Protein AF-A0A961FV56-F1 (afdb_monomer_lite)

Secondary structure (DSSP, 8-state):
--TTHHHHHHHHHHHHHHHHHHHHHHHHHHHTTTS-HHHHHHHHHHHHHHHHHHHHHHHHSPPP--S-SSS-PPP-----------------------------PPPPP------HHHHHHHHHHHHHHHHHHHHHHHHHHHHHHHHTPEEP-THHHHHHHHH---TTGGGEEEEE-TT-SS-EEE-SSSEEEEE-GGGGGS-HHHHHHHHHHHHHHHHHTHHHHHHHHHHHHHHTTT-HHHHHHHHHHHHHHHHHHHHHHHHTT--HHHHHHHHHHHHHH------TT-TTEE---S-HHHHHHHHHS----S--SSHHHHHHHHHHHHHHHHHHHHHHTT-SSSS--S---S------HHHHHHHHHHHHHHH-EEEEEEEEEEEHHHHHHHHHHHHHHH--S---TTS-S-EEEE-TTS-TT-EEEEEEEEEEHHHHHHHHHHTTTEEEEE-SSEEEEEETTSPP-PEEEEEEE--TTGGGTT-TT--SHHHHHHHTT----TT-EEEEETTTTEEEEEEEHHHHHHHHHHHHHHHTTTT---HHHHHHHHHHHH-EEEEEEEEEEEHHHHHHHHHHHHHHH--S---TTT-S--EEE-SSSGGG-EEEEEEEEEEHHHHHHHHHHHTT-EEEEETTEEEEE--SSS---THHHHHHHHHHHHHHHHHHH-EEEEEEEEEEEHHHHHHHHHHHHHHH--S---GGG-S--EEE--------------------------------EEEEEEEEEEHHHHHHHHHHHHTEEEEE-SS-EEEEE--

Structure (mmCIF, N/CA/C/O backbone):
data_AF-A0A961FV56-F1
#
_entry.id   AF-A0A961FV56-F1
#
loop_
_atom_site.group_PDB
_atom_site.id
_atom_site.type_symbol
_atom_site.label_atom_id
_atom_site.label_alt_id
_atom_site.label_comp_id
_atom_site.label_asym_id
_atom_site.label_entity_id
_atom_site.label_seq_id
_atom_site.pdbx_PDB_ins_code
_atom_site.Cartn_x
_atom_site.Cartn_y
_atom_site.Cartn_z
_atom_site.occupancy
_atom_site.B_iso_or_equiv
_atom_site.auth_seq_id
_atom_site.auth_comp_id
_atom_site.auth_asym_id
_atom_site.auth_atom_id
_atom_site.pdbx_PDB_model_num
ATOM 1 N N . MET A 1 1 ? 12.766 -39.810 -19.201 1.00 30.86 1 MET A N 1
ATOM 2 C CA . MET A 1 1 ? 11.902 -39.122 -18.216 1.00 30.86 1 MET A CA 1
ATOM 3 C C . MET A 1 1 ? 12.855 -38.419 -17.270 1.00 30.86 1 MET A C 1
ATOM 5 O O . MET A 1 1 ? 13.564 -39.100 -16.554 1.00 30.86 1 MET A O 1
ATOM 9 N N . ASN A 1 2 ? 13.012 -37.101 -17.418 1.00 35.38 2 ASN A N 1
ATOM 10 C CA . ASN A 1 2 ? 14.122 -36.357 -16.816 1.00 35.38 2 ASN A CA 1
ATOM 11 C C . ASN A 1 2 ? 13.805 -35.970 -15.364 1.00 35.38 2 ASN A C 1
ATOM 13 O O . ASN A 1 2 ? 12.921 -35.142 -15.124 1.00 35.38 2 ASN A O 1
ATOM 17 N N . ASP A 1 3 ? 14.589 -36.505 -14.427 1.00 41.28 3 ASP A N 1
ATOM 18 C CA . ASP A 1 3 ? 14.517 -36.276 -12.972 1.00 41.28 3 ASP A CA 1
ATOM 19 C C . ASP A 1 3 ? 14.837 -34.830 -12.523 1.00 41.28 3 ASP A C 1
ATOM 21 O O . ASP A 1 3 ? 14.769 -34.505 -11.339 1.00 41.28 3 ASP A O 1
ATOM 25 N N . PHE A 1 4 ? 15.121 -33.921 -13.462 1.00 50.09 4 PHE A N 1
ATOM 26 C CA . PHE A 1 4 ? 15.455 -32.511 -13.203 1.00 50.09 4 PHE A CA 1
ATOM 27 C C . PHE A 1 4 ? 14.271 -31.534 -13.321 1.00 50.09 4 PHE A C 1
ATOM 29 O O . PHE A 1 4 ? 14.447 -30.325 -13.199 1.00 50.09 4 PHE A O 1
ATOM 36 N N . THR A 1 5 ? 13.051 -32.018 -13.567 1.00 63.12 5 THR A N 1
ATOM 37 C CA . THR A 1 5 ? 11.922 -31.141 -13.927 1.00 63.12 5 THR A CA 1
ATOM 38 C C . THR A 1 5 ? 11.196 -30.518 -12.731 1.00 63.12 5 THR A C 1
ATOM 40 O O . THR A 1 5 ? 10.883 -29.333 -12.773 1.00 63.12 5 THR A O 1
ATOM 43 N N . ILE A 1 6 ? 10.936 -31.259 -11.651 1.00 66.06 6 ILE A N 1
ATOM 44 C CA . ILE A 1 6 ? 10.039 -30.796 -10.571 1.00 66.06 6 ILE A CA 1
ATOM 45 C C . ILE A 1 6 ? 10.571 -29.566 -9.816 1.00 66.06 6 ILE A C 1
ATOM 47 O O . ILE A 1 6 ? 9.814 -28.605 -9.653 1.00 66.06 6 ILE A O 1
ATOM 51 N N . PRO A 1 7 ? 11.838 -29.521 -9.366 1.00 66.31 7 PRO A N 1
ATOM 52 C CA . PRO A 1 7 ? 12.260 -28.405 -8.530 1.00 66.31 7 PRO A CA 1
ATOM 53 C C . PRO A 1 7 ? 12.545 -27.127 -9.329 1.00 66.31 7 PRO A C 1
ATOM 55 O O . PRO A 1 7 ? 12.360 -26.032 -8.805 1.00 66.31 7 PRO A O 1
ATOM 58 N N . VAL A 1 8 ? 12.917 -27.247 -10.609 1.00 67.25 8 VAL A N 1
ATOM 59 C CA . VAL A 1 8 ? 13.046 -26.098 -11.523 1.00 67.25 8 VAL A CA 1
ATOM 60 C C . VAL A 1 8 ? 11.678 -25.455 -11.768 1.00 67.25 8 VAL A C 1
ATOM 62 O O . VAL A 1 8 ? 11.546 -24.238 -11.673 1.00 67.25 8 VAL A O 1
ATOM 65 N N . ILE A 1 9 ? 10.631 -26.266 -11.968 1.00 65.88 9 ILE A N 1
ATOM 66 C CA . ILE A 1 9 ? 9.246 -25.772 -12.064 1.00 65.88 9 ILE A CA 1
ATOM 67 C C . ILE A 1 9 ? 8.835 -25.051 -10.778 1.00 65.88 9 ILE A C 1
ATOM 69 O O . ILE A 1 9 ? 8.190 -24.008 -10.846 1.00 65.88 9 ILE A O 1
ATOM 73 N N . LEU A 1 10 ? 9.203 -25.584 -9.606 1.00 67.12 10 LEU A N 1
ATOM 74 C CA . LEU A 1 10 ? 8.885 -24.940 -8.332 1.00 67.12 10 LEU A CA 1
ATOM 75 C C . LEU A 1 10 ? 9.609 -23.593 -8.186 1.00 67.12 10 LEU A C 1
ATOM 77 O O . LEU A 1 10 ? 8.993 -22.625 -7.748 1.00 67.12 10 LEU A O 1
ATOM 81 N N . ALA A 1 11 ? 10.885 -23.512 -8.564 1.00 66.69 11 ALA A N 1
ATOM 82 C CA . ALA A 1 11 ? 11.647 -22.267 -8.515 1.00 66.69 11 ALA A CA 1
ATOM 83 C C . ALA A 1 11 ? 11.041 -21.200 -9.440 1.00 66.69 11 ALA A C 1
ATOM 85 O O . ALA A 1 11 ? 10.785 -20.078 -9.002 1.00 66.69 11 ALA A O 1
ATOM 86 N N . GLU A 1 12 ? 10.718 -21.564 -10.683 1.00 66.25 12 GLU A N 1
ATOM 87 C CA . GLU A 1 12 ? 10.004 -20.672 -11.598 1.00 66.25 12 GLU A CA 1
ATOM 88 C C . GLU A 1 12 ? 8.644 -20.247 -11.043 1.00 66.25 12 GLU A C 1
ATOM 90 O O . GLU A 1 12 ? 8.280 -19.075 -11.137 1.00 66.25 12 GLU A O 1
ATOM 95 N N . PHE A 1 13 ? 7.894 -21.179 -10.450 1.00 68.94 13 PHE A N 1
ATOM 96 C CA . PHE A 1 13 ? 6.605 -20.890 -9.834 1.00 68.94 13 PHE A CA 1
ATOM 97 C C . PHE A 1 13 ? 6.740 -19.871 -8.700 1.00 68.94 13 PHE A C 1
ATOM 99 O O . PHE A 1 13 ? 5.972 -18.916 -8.669 1.00 68.94 13 PHE A O 1
ATOM 106 N N . LEU A 1 14 ? 7.716 -20.039 -7.804 1.00 69.75 14 LEU A N 1
ATOM 107 C CA . LEU A 1 14 ? 7.937 -19.137 -6.670 1.00 69.75 14 LEU A CA 1
ATOM 108 C C . LEU A 1 14 ? 8.349 -17.729 -7.116 1.00 69.75 14 LEU A C 1
ATOM 110 O O . LEU A 1 14 ? 7.901 -16.747 -6.528 1.00 69.75 14 LEU A O 1
ATOM 114 N N . VAL A 1 15 ? 9.164 -17.614 -8.169 1.00 68.88 15 VAL A N 1
ATOM 115 C CA . VAL A 1 15 ? 9.555 -16.310 -8.728 1.00 68.88 15 VAL A CA 1
ATOM 116 C C . VAL A 1 15 ? 8.365 -15.641 -9.418 1.00 68.88 15 VAL A C 1
ATOM 118 O O . VAL A 1 15 ? 8.056 -14.484 -9.131 1.00 68.88 15 VAL A O 1
ATOM 121 N N . LYS A 1 16 ? 7.647 -16.374 -10.280 1.00 65.19 16 LYS A N 1
ATOM 122 C CA . LYS A 1 16 ? 6.474 -15.863 -11.009 1.00 65.19 16 LYS A CA 1
ATOM 123 C C . LYS A 1 16 ? 5.352 -15.464 -10.045 1.00 65.19 16 LYS A C 1
ATOM 125 O O . LYS A 1 16 ? 4.802 -14.370 -10.167 1.00 65.19 16 LYS A O 1
ATOM 130 N N . SER A 1 17 ? 5.047 -16.298 -9.048 1.00 68.25 17 SER A N 1
ATOM 131 C CA . SER A 1 17 ? 4.064 -15.970 -8.010 1.00 68.25 17 SER A CA 1
ATOM 132 C C . SER A 1 17 ? 4.529 -14.791 -7.153 1.00 68.25 17 SER A C 1
ATOM 134 O O . SER A 1 17 ? 3.715 -13.938 -6.814 1.00 68.25 17 SER A O 1
ATOM 136 N N . GLY A 1 18 ? 5.833 -14.680 -6.878 1.00 70.06 18 GLY A N 1
ATOM 137 C CA . GLY A 1 18 ? 6.448 -13.541 -6.201 1.00 70.06 18 GLY A CA 1
ATOM 138 C C . GLY A 1 18 ? 6.178 -12.205 -6.892 1.00 70.06 18 GLY A C 1
ATOM 139 O O . GLY A 1 18 ? 5.664 -11.284 -6.258 1.00 70.06 18 GLY A O 1
ATOM 140 N N . VAL A 1 19 ? 6.463 -12.121 -8.194 1.00 67.25 19 VAL A N 1
ATOM 141 C CA . VAL A 1 19 ? 6.270 -10.902 -9.001 1.00 67.25 19 VAL A CA 1
ATOM 142 C C . VAL A 1 19 ? 4.790 -10.537 -9.117 1.00 67.25 19 VAL A C 1
ATOM 144 O O . VAL A 1 19 ? 4.419 -9.386 -8.887 1.00 67.25 19 VAL A O 1
ATOM 147 N N . VAL A 1 20 ? 3.923 -11.514 -9.404 1.00 68.25 20 VAL A N 1
ATOM 148 C CA . VAL A 1 20 ? 2.470 -11.286 -9.500 1.00 68.25 20 VAL A CA 1
ATOM 149 C C . VAL A 1 20 ? 1.904 -10.795 -8.168 1.00 68.25 20 VAL A C 1
ATOM 151 O O . VAL A 1 20 ? 1.103 -9.859 -8.144 1.00 68.25 20 VAL A O 1
ATOM 154 N N . LEU A 1 21 ? 2.343 -11.379 -7.050 1.00 69.81 21 LEU A N 1
ATOM 155 C CA . LEU A 1 21 ? 1.924 -10.946 -5.721 1.00 69.81 21 LEU A CA 1
ATOM 156 C C . LEU A 1 21 ? 2.449 -9.549 -5.378 1.00 69.81 21 LEU A C 1
ATOM 158 O O . LEU A 1 21 ? 1.699 -8.782 -4.786 1.00 69.81 21 LEU A O 1
ATOM 162 N N . ALA A 1 22 ? 3.671 -9.187 -5.777 1.00 69.88 22 ALA A N 1
ATOM 163 C CA . ALA A 1 22 ? 4.229 -7.854 -5.537 1.00 69.88 22 ALA A CA 1
ATOM 164 C C . ALA A 1 22 ? 3.473 -6.757 -6.310 1.00 69.88 22 ALA A C 1
ATOM 166 O O . ALA A 1 22 ? 3.081 -5.746 -5.726 1.00 69.88 22 ALA A O 1
ATOM 167 N N . ILE A 1 23 ? 3.196 -6.979 -7.602 1.00 67.50 23 ILE A N 1
ATOM 168 C CA . ILE A 1 23 ? 2.424 -6.040 -8.434 1.00 67.50 23 ILE A CA 1
ATOM 169 C C . ILE A 1 23 ? 0.983 -5.940 -7.920 1.00 67.50 23 ILE A C 1
ATOM 171 O O . ILE A 1 23 ? 0.469 -4.840 -7.708 1.00 67.50 23 ILE A O 1
ATOM 175 N N . GLY A 1 24 ? 0.345 -7.086 -7.655 1.00 69.12 24 GLY A N 1
ATOM 176 C CA . GLY A 1 24 ? -1.002 -7.131 -7.091 1.00 69.12 24 GLY A CA 1
ATOM 177 C C . GLY A 1 24 ? -1.088 -6.399 -5.751 1.00 69.12 24 GLY A C 1
ATOM 178 O O . GLY A 1 24 ? -2.021 -5.627 -5.530 1.00 69.12 24 GLY A O 1
ATOM 179 N N . PHE A 1 25 ? -0.085 -6.575 -4.887 1.00 71.06 25 PHE A N 1
ATOM 180 C CA . PHE A 1 25 ? 0.014 -5.891 -3.601 1.00 71.06 25 PHE A CA 1
ATOM 181 C C . PHE A 1 25 ? 0.125 -4.370 -3.760 1.00 71.06 25 PHE A C 1
ATOM 183 O O . PHE A 1 25 ? -0.591 -3.645 -3.073 1.00 71.06 25 PHE A O 1
ATOM 190 N N . GLY A 1 26 ? 0.949 -3.875 -4.690 1.00 69.75 26 GLY A N 1
ATOM 191 C CA . GLY A 1 26 ? 1.075 -2.437 -4.963 1.00 69.75 26 GLY A CA 1
ATOM 192 C C . GLY A 1 26 ? -0.243 -1.794 -5.410 1.00 69.75 26 GLY A C 1
ATOM 193 O O . GLY A 1 26 ? -0.636 -0.747 -4.893 1.00 69.75 26 GLY A O 1
ATOM 194 N N . VAL A 1 27 ? -0.980 -2.460 -6.304 1.00 72.00 27 VAL A N 1
ATOM 195 C CA . VAL A 1 27 ? -2.301 -1.995 -6.763 1.00 72.00 27 VAL A CA 1
ATOM 196 C C . VAL A 1 27 ? -3.320 -2.005 -5.617 1.00 72.00 27 VAL A C 1
ATOM 198 O O . VAL A 1 27 ? -4.060 -1.040 -5.428 1.00 72.00 27 VAL A O 1
ATOM 201 N N . LEU A 1 28 ? -3.331 -3.058 -4.796 1.00 71.75 28 LEU A N 1
ATOM 202 C CA . LEU A 1 28 ? -4.207 -3.151 -3.623 1.00 71.75 28 LEU A CA 1
ATOM 203 C C . LEU A 1 28 ? -3.893 -2.089 -2.571 1.00 71.75 28 LEU A C 1
ATOM 205 O O . LEU A 1 28 ? -4.822 -1.532 -1.996 1.00 71.75 28 LEU A O 1
ATOM 209 N N . ALA A 1 29 ? -2.616 -1.776 -2.351 1.00 71.25 29 ALA A N 1
ATOM 210 C CA . ALA A 1 29 ? -2.176 -0.717 -1.446 1.00 71.25 29 ALA A CA 1
ATOM 211 C C . ALA A 1 29 ? -2.654 0.671 -1.888 1.00 71.25 29 ALA A C 1
ATOM 213 O O . ALA A 1 29 ? -2.981 1.517 -1.057 1.00 71.25 29 ALA A O 1
ATOM 214 N N . ALA A 1 30 ? -2.698 0.918 -3.198 1.00 71.88 30 ALA A N 1
ATOM 215 C CA . ALA A 1 30 ? -3.203 2.172 -3.740 1.00 71.88 30 ALA A CA 1
ATOM 216 C C . ALA A 1 30 ? -4.728 2.276 -3.582 1.00 71.88 30 ALA A C 1
ATOM 218 O O . ALA A 1 30 ? -5.246 3.315 -3.169 1.00 71.88 30 ALA A O 1
ATOM 219 N N . ILE A 1 31 ? -5.447 1.187 -3.869 1.00 70.50 31 ILE A N 1
ATOM 220 C CA . ILE A 1 31 ? -6.914 1.163 -3.875 1.00 70.50 31 ILE A CA 1
ATOM 221 C C . ILE A 1 31 ? -7.501 1.033 -2.453 1.00 70.50 31 ILE A C 1
ATOM 223 O O . ILE A 1 31 ? -8.614 1.508 -2.204 1.00 70.50 31 ILE A O 1
ATOM 227 N N . SER A 1 32 ? -6.772 0.455 -1.490 1.00 72.38 32 SER A N 1
ATOM 228 C CA . SER A 1 32 ? -7.219 0.308 -0.092 1.00 72.38 32 SER A CA 1
ATOM 229 C C . SER A 1 32 ? -7.509 1.644 0.595 1.00 72.38 32 SER A C 1
ATOM 231 O O . SER A 1 32 ? -8.364 1.702 1.476 1.00 72.38 32 SER A O 1
ATOM 233 N N . ARG A 1 33 ? -6.875 2.734 0.140 1.00 71.31 33 ARG A N 1
ATOM 234 C CA . ARG A 1 33 ? -7.143 4.099 0.622 1.00 71.31 33 ARG A CA 1
ATOM 235 C C . ARG A 1 33 ? -8.520 4.632 0.224 1.00 71.31 33 ARG A C 1
ATOM 237 O O . ARG A 1 33 ? -9.004 5.574 0.839 1.00 71.31 33 ARG A O 1
ATOM 244 N N . VAL A 1 34 ? -9.137 4.054 -0.805 1.00 70.44 34 VAL A N 1
ATOM 245 C CA . VAL A 1 34 ? -10.379 4.564 -1.407 1.00 70.44 34 VAL A CA 1
ATOM 246 C C . VAL A 1 34 ? -11.564 3.638 -1.134 1.00 70.44 34 VAL A C 1
ATOM 248 O O . VAL A 1 34 ? -12.694 4.107 -0.995 1.00 70.44 34 VAL A O 1
ATOM 251 N N . LEU A 1 35 ? -11.336 2.322 -1.048 1.00 74.19 35 LEU A N 1
ATOM 252 C CA . LEU A 1 35 ? -12.422 1.348 -0.923 1.00 74.19 35 LEU A CA 1
ATOM 253 C C . LEU A 1 35 ? -12.824 1.043 0.534 1.00 74.19 35 LEU A C 1
ATOM 255 O O . LEU A 1 35 ? -11.970 0.964 1.424 1.00 74.19 35 LEU A O 1
ATOM 259 N N . PRO A 1 36 ? -14.125 0.792 0.788 1.00 78.88 36 PRO A N 1
ATOM 260 C CA . PRO A 1 36 ? -14.608 0.339 2.091 1.00 78.88 36 PRO A CA 1
ATOM 261 C C . PRO A 1 36 ? -13.903 -0.936 2.570 1.00 78.88 36 PRO A C 1
ATOM 263 O O . PRO A 1 36 ? -13.562 -1.810 1.765 1.00 78.88 36 PRO A O 1
ATOM 266 N N . ALA A 1 37 ? -13.736 -1.071 3.889 1.00 79.62 37 ALA A N 1
ATOM 267 C CA . ALA A 1 37 ? -13.071 -2.221 4.503 1.00 79.62 37 ALA A CA 1
ATOM 268 C C . ALA A 1 37 ? -13.748 -3.552 4.128 1.00 79.62 37 ALA A C 1
ATOM 270 O O . ALA A 1 37 ? -13.067 -4.528 3.823 1.00 79.62 37 ALA A O 1
ATOM 271 N N . GLU A 1 38 ? -15.082 -3.572 4.029 1.00 80.50 38 GLU A N 1
ATOM 272 C CA . GLU A 1 38 ? -15.839 -4.750 3.586 1.00 80.50 38 GLU A CA 1
ATOM 273 C C . GLU A 1 38 ? -15.456 -5.211 2.170 1.00 80.50 38 GLU A C 1
ATOM 275 O O . GLU A 1 38 ? -15.310 -6.408 1.899 1.00 80.50 38 GLU A O 1
ATOM 280 N N . VAL A 1 39 ? -15.272 -4.255 1.253 1.00 80.69 39 VAL A N 1
ATOM 281 C CA . VAL A 1 39 ? -14.894 -4.539 -0.136 1.00 80.69 39 VAL A CA 1
ATOM 282 C C . VAL A 1 39 ? -13.468 -5.070 -0.184 1.00 80.69 39 VAL A C 1
ATOM 284 O O . VAL A 1 39 ? -13.216 -6.077 -0.847 1.00 80.69 39 VAL A O 1
ATOM 287 N N . MET A 1 40 ? -12.559 -4.440 0.560 1.00 81.38 40 MET A N 1
ATOM 288 C CA . MET A 1 40 ? -11.175 -4.892 0.692 1.00 81.38 40 MET A CA 1
ATOM 289 C C . MET A 1 40 ? -11.087 -6.305 1.264 1.00 81.38 40 MET A C 1
ATOM 291 O O . MET A 1 40 ? -10.395 -7.151 0.700 1.00 81.38 40 MET A O 1
ATOM 295 N N . HIS A 1 41 ? -11.842 -6.605 2.322 1.00 83.56 41 HIS A N 1
ATOM 296 C CA . HIS A 1 41 ? -11.906 -7.943 2.900 1.00 83.56 41 HIS A CA 1
ATOM 297 C C . HIS A 1 41 ? -12.356 -8.989 1.865 1.00 83.56 41 HIS A C 1
ATOM 299 O O . HIS A 1 41 ? -11.700 -10.020 1.682 1.00 83.56 41 HIS A O 1
ATOM 305 N N . SER A 1 42 ? -13.437 -8.710 1.125 1.00 81.75 42 SER A N 1
ATOM 306 C CA . SER A 1 42 ? -13.896 -9.614 0.066 1.00 81.75 42 SER A CA 1
ATOM 307 C C . SER A 1 42 ? -12.876 -9.762 -1.066 1.00 81.75 42 SER A C 1
ATOM 309 O O . SER A 1 42 ? -12.833 -10.827 -1.685 1.00 81.75 42 SER A O 1
ATOM 311 N N . LEU A 1 43 ? -12.122 -8.714 -1.393 1.00 81.69 43 LEU A N 1
ATOM 312 C CA . LEU A 1 43 ? -11.126 -8.733 -2.459 1.00 81.69 43 LEU A CA 1
ATOM 313 C C . LEU A 1 43 ? -9.926 -9.599 -2.059 1.00 81.69 43 LEU A C 1
ATOM 315 O O . LEU A 1 43 ? -9.553 -10.493 -2.817 1.00 81.69 43 LEU A O 1
ATOM 319 N N . TRP A 1 44 ? -9.414 -9.429 -0.836 1.00 84.62 44 TRP A N 1
ATOM 320 C CA . TRP A 1 44 ? -8.354 -10.268 -0.267 1.00 84.62 44 TRP A CA 1
ATOM 321 C C . TRP A 1 44 ? -8.710 -11.750 -0.287 1.00 84.62 44 TRP A C 1
ATOM 323 O O . TRP A 1 44 ? -7.923 -12.572 -0.757 1.00 84.62 44 TRP A O 1
ATOM 333 N N . LEU A 1 45 ? -9.923 -12.099 0.153 1.00 85.50 45 LEU A N 1
ATOM 334 C CA . LEU A 1 45 ? -10.389 -13.484 0.135 1.00 85.50 45 LEU A CA 1
ATOM 335 C C . LEU A 1 45 ? -10.335 -14.089 -1.273 1.00 85.50 45 LEU A C 1
ATOM 337 O O . LEU A 1 45 ? -9.923 -15.239 -1.447 1.00 85.50 45 LEU A O 1
ATOM 341 N N . ARG A 1 46 ? -10.747 -13.322 -2.284 1.00 81.62 46 ARG A N 1
ATOM 342 C CA . ARG A 1 46 ? -10.740 -13.780 -3.675 1.00 81.62 46 ARG A CA 1
ATOM 343 C C . ARG A 1 46 ? -9.326 -13.912 -4.201 1.00 81.62 46 ARG A C 1
ATOM 345 O O . ARG A 1 46 ? -9.025 -14.948 -4.769 1.00 81.62 46 ARG A O 1
ATOM 352 N N . ILE A 1 47 ? -8.455 -12.939 -3.951 1.00 79.31 47 ILE A N 1
ATOM 353 C CA . ILE A 1 47 ? -7.047 -12.999 -4.362 1.00 79.31 47 ILE A CA 1
ATOM 354 C C . ILE A 1 47 ? -6.371 -14.238 -3.789 1.00 79.31 47 ILE A C 1
ATOM 356 O O . ILE A 1 47 ? -5.760 -14.997 -4.534 1.00 79.31 47 ILE A O 1
ATOM 360 N N . PHE A 1 48 ? -6.526 -14.496 -2.491 1.00 85.75 48 PHE A N 1
ATOM 361 C CA . PHE A 1 48 ? -5.965 -15.698 -1.884 1.00 85.75 48 PHE A CA 1
ATOM 362 C C . PHE A 1 48 ? -6.568 -16.969 -2.490 1.00 85.75 48 PHE A C 1
ATOM 364 O O . PHE A 1 48 ? -5.831 -17.901 -2.796 1.00 85.75 48 PHE A O 1
ATOM 371 N N . SER A 1 49 ? -7.882 -16.995 -2.735 1.00 83.88 49 SER A N 1
ATOM 372 C CA . SER A 1 49 ? -8.549 -18.139 -3.373 1.00 83.88 49 SER A CA 1
ATOM 373 C C . SER A 1 49 ? -8.034 -18.392 -4.792 1.00 83.88 49 SER A C 1
ATOM 375 O O . SER A 1 49 ? -7.762 -19.533 -5.144 1.00 83.88 49 SER A O 1
ATOM 377 N N . VAL A 1 50 ? -7.858 -17.341 -5.595 1.00 76.50 50 VAL A N 1
ATOM 378 C CA . VAL A 1 50 ? -7.309 -17.432 -6.953 1.00 76.50 50 VAL A CA 1
ATOM 379 C C . VAL A 1 50 ? -5.863 -17.914 -6.909 1.00 76.50 50 VAL A C 1
ATOM 381 O O . VAL A 1 50 ? -5.526 -18.875 -7.592 1.00 76.50 50 VAL A O 1
ATOM 384 N N . SER A 1 51 ? -5.033 -17.333 -6.043 1.00 75.69 51 SER A N 1
ATOM 385 C CA . SER A 1 51 ? -3.630 -17.724 -5.873 1.00 75.69 51 SER A CA 1
ATOM 386 C C . SER A 1 51 ? -3.445 -19.179 -5.441 1.00 75.69 51 SER A C 1
ATOM 388 O O . SER A 1 51 ? -2.437 -19.785 -5.788 1.00 75.69 51 SER A O 1
ATOM 390 N N . LEU A 1 52 ? -4.411 -19.768 -4.728 1.00 78.12 52 LEU A N 1
ATOM 391 C CA . LEU A 1 52 ? -4.408 -21.201 -4.408 1.00 78.12 52 LEU A CA 1
ATOM 392 C C . LEU A 1 52 ? -4.662 -22.088 -5.638 1.00 78.12 52 LEU A C 1
ATOM 394 O O . LEU A 1 52 ? -4.199 -23.225 -5.675 1.00 78.12 52 LEU A O 1
ATOM 398 N N . VAL A 1 53 ? -5.387 -21.581 -6.638 1.00 73.19 53 VAL A N 1
ATOM 399 C CA . VAL A 1 53 ? -5.757 -22.314 -7.860 1.00 73.19 53 VAL A CA 1
ATOM 400 C C . VAL A 1 53 ? -4.711 -22.132 -8.968 1.00 73.19 53 VAL A C 1
ATOM 402 O O . VAL A 1 53 ? -4.500 -23.050 -9.758 1.00 73.19 53 VAL A O 1
ATOM 405 N N . ILE A 1 54 ? -3.997 -20.998 -8.996 1.00 68.38 54 ILE A N 1
ATOM 406 C CA . ILE A 1 54 ? -2.939 -20.692 -9.977 1.00 68.38 54 ILE A CA 1
ATOM 407 C C . ILE A 1 54 ? -1.899 -21.819 -10.132 1.00 68.38 54 ILE A C 1
ATOM 409 O O . ILE A 1 54 ? -1.689 -22.224 -11.269 1.00 68.38 54 ILE A O 1
ATOM 413 N N . PRO A 1 55 ? -1.260 -22.380 -9.082 1.00 62.62 55 PRO A N 1
ATOM 414 C CA . PRO A 1 55 ? -0.295 -23.472 -9.264 1.00 62.62 55 PRO A CA 1
ATOM 415 C C . PRO A 1 55 ? -0.891 -24.708 -9.948 1.00 62.62 55 PRO A C 1
ATOM 417 O O . PRO A 1 55 ? -0.207 -25.358 -10.730 1.00 62.62 55 PRO A O 1
ATOM 420 N N . VAL A 1 56 ? -2.168 -25.015 -9.703 1.00 61.31 56 VAL A N 1
ATOM 421 C CA . VAL A 1 56 ? -2.869 -26.128 -10.367 1.00 61.31 56 VAL A CA 1
ATOM 422 C C . VAL A 1 56 ? -3.127 -25.801 -11.840 1.00 61.31 56 VAL A C 1
ATOM 424 O O . VAL A 1 56 ? -2.959 -26.661 -12.700 1.00 61.31 56 VAL A O 1
ATOM 427 N N . LEU A 1 57 ? -3.476 -24.549 -12.145 1.00 56.28 57 LEU A N 1
ATOM 428 C CA . LEU A 1 57 ? -3.665 -24.070 -13.516 1.00 56.28 57 LEU A CA 1
ATOM 429 C C . LEU A 1 57 ? -2.343 -23.973 -14.291 1.00 56.28 57 LEU A C 1
ATOM 431 O O . LEU A 1 57 ? -2.306 -24.331 -15.458 1.00 56.28 57 LEU A O 1
ATOM 435 N N . LEU A 1 58 ? -1.245 -23.563 -13.654 1.00 54.81 58 LEU A N 1
ATOM 436 C CA . LEU A 1 58 ? 0.081 -23.449 -14.273 1.00 54.81 58 LEU A CA 1
ATOM 437 C C . LEU A 1 58 ? 0.725 -24.804 -14.594 1.00 54.81 58 LEU A C 1
ATOM 439 O O . LEU A 1 58 ? 1.628 -24.859 -15.417 1.00 54.81 58 LEU A O 1
ATOM 443 N N . VAL A 1 59 ? 0.262 -25.902 -13.991 1.00 54.28 59 VAL A N 1
ATOM 444 C CA . VAL A 1 59 ? 0.619 -27.259 -14.445 1.00 54.28 59 VAL A CA 1
ATOM 445 C C . VAL A 1 59 ? -0.088 -27.605 -15.764 1.00 54.28 59 VAL A C 1
ATOM 447 O O . VAL A 1 59 ? 0.421 -28.417 -16.533 1.00 54.28 59 VAL A O 1
ATOM 450 N N . ALA A 1 60 ? -1.237 -26.981 -16.046 1.00 53.72 60 ALA A N 1
ATOM 451 C CA . ALA A 1 60 ? -1.989 -27.153 -17.288 1.00 53.72 60 ALA A CA 1
ATOM 452 C C . ALA A 1 60 ? -1.601 -26.141 -18.388 1.00 53.72 60 ALA A C 1
ATOM 454 O O . ALA A 1 60 ? -1.851 -26.406 -19.562 1.00 53.72 60 ALA A O 1
ATOM 455 N N . VAL A 1 61 ? -0.987 -25.006 -18.028 1.00 47.81 61 VAL A N 1
ATOM 456 C CA . VAL A 1 61 ? -0.507 -23.979 -18.968 1.00 47.81 61 VAL A CA 1
ATOM 457 C C . VAL A 1 61 ? 0.986 -24.202 -19.277 1.00 47.81 61 VAL A C 1
ATOM 459 O O . VAL A 1 61 ? 1.768 -24.427 -18.355 1.00 47.81 61 VAL A O 1
ATOM 462 N N . PRO A 1 62 ? 1.424 -24.156 -20.545 1.00 49.09 62 PRO A N 1
ATOM 463 C CA . PRO A 1 62 ? 2.831 -24.413 -20.869 1.00 49.09 62 PRO A CA 1
ATOM 464 C C . PRO A 1 62 ? 3.823 -23.349 -20.361 1.00 49.09 62 PRO A C 1
ATOM 466 O O . PRO A 1 62 ? 3.472 -22.218 -20.031 1.00 49.09 62 PRO A O 1
ATOM 469 N N . ARG A 1 63 ? 5.096 -23.750 -20.256 1.00 49.06 63 ARG A N 1
ATOM 470 C CA . ARG A 1 63 ? 6.154 -23.013 -19.546 1.00 49.06 63 ARG A CA 1
ATOM 471 C C . ARG A 1 63 ? 6.565 -21.726 -20.266 1.00 49.06 63 ARG A C 1
ATOM 473 O O . ARG A 1 63 ? 7.051 -21.794 -21.388 1.00 49.06 63 ARG A O 1
ATOM 480 N N . TRP A 1 64 ? 6.505 -20.585 -19.578 1.00 45.59 64 TRP A N 1
ATOM 481 C CA . TRP A 1 64 ? 7.216 -19.378 -20.020 1.00 45.59 64 TRP A CA 1
ATOM 482 C C . TRP A 1 64 ? 8.732 -19.529 -19.850 1.00 45.59 64 TRP A C 1
ATOM 484 O O . TRP A 1 64 ? 9.187 -19.742 -18.721 1.00 45.59 64 TRP A O 1
ATOM 494 N N . LYS A 1 65 ? 9.499 -19.316 -20.925 1.00 43.16 65 LYS A N 1
ATOM 495 C CA . LYS A 1 65 ? 10.950 -19.083 -20.881 1.00 43.16 65 LYS A CA 1
ATOM 496 C C . LYS A 1 65 ? 11.208 -17.599 -20.598 1.00 43.16 65 LYS A C 1
ATOM 498 O O . LYS A 1 65 ? 11.189 -16.792 -21.514 1.00 43.16 65 LYS A O 1
ATOM 503 N N . VAL A 1 66 ? 11.402 -17.222 -19.332 1.00 43.47 66 VAL A N 1
ATOM 504 C CA . VAL A 1 66 ? 11.650 -15.807 -18.941 1.00 43.47 66 VAL A CA 1
ATOM 505 C C . VAL A 1 66 ? 12.984 -15.618 -18.210 1.00 43.47 66 VAL A C 1
ATOM 507 O O . VAL A 1 66 ? 13.218 -14.576 -17.612 1.00 43.47 66 VAL A O 1
ATOM 510 N N . LEU A 1 67 ? 13.880 -16.606 -18.222 1.00 38.28 67 LEU A N 1
ATOM 511 C CA . LEU A 1 67 ? 15.220 -16.459 -17.647 1.00 38.28 67 LEU A CA 1
ATOM 512 C C . LEU A 1 67 ? 16.272 -16.583 -18.756 1.00 38.28 67 LEU A C 1
ATOM 514 O O . LEU A 1 67 ? 16.168 -17.517 -19.551 1.00 38.28 67 LEU A O 1
ATOM 518 N N . PRO A 1 68 ? 17.284 -15.695 -18.810 1.00 42.38 68 PRO A N 1
ATOM 519 C CA . PRO A 1 68 ? 18.499 -15.985 -19.559 1.00 42.38 68 PRO A CA 1
ATOM 520 C C . PRO A 1 68 ? 19.191 -17.196 -18.918 1.00 42.38 68 PRO A C 1
ATOM 522 O O . PRO A 1 68 ? 19.088 -17.393 -17.704 1.00 42.38 68 PRO A O 1
ATOM 525 N N . ASP A 1 69 ? 19.871 -18.003 -19.733 1.00 43.47 69 ASP A N 1
ATOM 526 C CA . ASP A 1 69 ? 20.550 -19.258 -19.377 1.00 43.47 69 ASP A CA 1
ATOM 527 C C . ASP A 1 69 ? 21.675 -19.067 -18.331 1.00 43.47 69 ASP A C 1
ATOM 529 O O . ASP A 1 69 ? 22.861 -19.200 -18.611 1.00 43.47 69 ASP A O 1
ATOM 533 N N . LEU A 1 70 ? 21.319 -18.752 -17.084 1.00 39.34 70 LEU A N 1
ATOM 534 C CA . LEU A 1 70 ? 22.252 -18.556 -15.967 1.00 39.34 70 LEU A CA 1
ATOM 535 C C . LEU A 1 70 ? 22.670 -19.876 -15.293 1.00 39.34 70 LEU A C 1
ATOM 537 O O . LEU A 1 70 ? 23.563 -19.870 -14.450 1.00 39.34 70 LEU A O 1
ATOM 541 N N . PHE A 1 71 ? 22.045 -21.005 -15.651 1.00 40.25 71 PHE A N 1
ATOM 542 C CA . PHE A 1 71 ? 22.286 -22.316 -15.024 1.00 40.25 71 PHE A CA 1
ATOM 543 C C . PHE A 1 71 ? 22.499 -23.474 -16.007 1.00 40.25 71 PHE A C 1
ATOM 545 O O . PHE A 1 71 ? 22.554 -24.630 -15.583 1.00 40.25 71 PHE A O 1
ATOM 552 N N . THR A 1 72 ? 22.660 -23.211 -17.307 1.00 37.88 72 THR A N 1
ATOM 553 C CA . THR A 1 72 ? 23.161 -24.252 -18.208 1.00 37.88 72 THR A CA 1
ATOM 554 C C . THR A 1 72 ? 24.656 -24.397 -17.963 1.00 37.88 72 THR A C 1
ATOM 556 O O . THR A 1 72 ? 25.446 -23.546 -18.376 1.00 37.88 72 THR A O 1
ATOM 559 N N . LEU A 1 73 ? 25.056 -25.465 -17.268 1.00 38.62 73 LEU A N 1
ATOM 560 C CA . LEU A 1 73 ? 26.446 -25.912 -17.308 1.00 38.62 73 LEU A CA 1
ATOM 561 C C . LEU A 1 73 ? 26.862 -25.995 -18.786 1.00 38.62 73 LEU A C 1
ATOM 563 O O . LEU A 1 73 ? 26.057 -26.477 -19.595 1.00 38.62 73 LEU A O 1
ATOM 567 N N . PRO A 1 74 ? 28.066 -25.518 -19.158 1.00 41.19 74 PRO A N 1
ATOM 568 C CA . PRO A 1 74 ? 28.554 -25.691 -20.517 1.00 41.19 74 PRO A CA 1
ATOM 569 C C . PRO A 1 74 ? 28.421 -27.175 -20.874 1.00 41.19 74 PRO A C 1
ATOM 571 O O . PRO A 1 74 ? 28.717 -28.019 -20.017 1.00 41.19 74 PRO A O 1
ATOM 574 N N . PRO A 1 75 ? 27.919 -27.512 -22.076 1.00 41.12 75 PRO A N 1
ATOM 575 C CA . PRO A 1 75 ? 27.796 -28.903 -22.470 1.00 41.12 75 PRO A CA 1
ATOM 576 C C . PRO A 1 75 ? 29.159 -29.556 -22.268 1.00 41.12 75 PRO A C 1
ATOM 578 O O . PRO A 1 75 ? 30.164 -29.080 -22.793 1.00 41.12 75 PRO A O 1
ATOM 581 N N . THR A 1 76 ? 29.201 -30.598 -21.438 1.00 38.19 76 THR A N 1
ATOM 582 C CA . THR A 1 76 ? 30.386 -31.435 -21.306 1.00 38.19 76 THR A CA 1
ATOM 583 C C . THR A 1 76 ? 30.695 -31.940 -22.703 1.00 38.19 76 THR A C 1
ATOM 585 O O . THR A 1 76 ? 29.923 -32.725 -23.254 1.00 38.19 76 THR A O 1
ATOM 588 N N . GLU A 1 77 ? 31.775 -31.435 -23.299 1.00 38.44 77 GLU A N 1
ATOM 589 C CA . GLU A 1 77 ? 32.309 -31.963 -24.542 1.00 38.44 77 GLU A CA 1
ATOM 590 C C . GLU A 1 77 ? 32.580 -33.447 -24.299 1.00 38.44 77 GLU A C 1
ATOM 592 O O . GLU A 1 77 ? 33.540 -33.831 -23.631 1.00 38.44 77 GLU A O 1
ATOM 597 N N . THR A 1 78 ? 31.684 -34.307 -24.781 1.00 37.88 78 THR A N 1
ATOM 598 C CA . THR A 1 78 ? 32.000 -35.720 -24.924 1.00 37.88 78 THR A CA 1
ATOM 599 C C . THR A 1 78 ? 33.194 -35.766 -25.867 1.00 37.88 78 THR A C 1
ATOM 601 O O . THR A 1 78 ? 33.058 -35.253 -26.983 1.00 37.88 78 THR A O 1
ATOM 604 N N . PRO A 1 79 ? 34.349 -36.327 -25.470 1.00 39.66 79 PRO A N 1
ATOM 605 C CA . PRO A 1 79 ? 35.465 -36.465 -26.384 1.00 39.66 79 PRO A CA 1
ATOM 606 C C . PRO A 1 79 ? 34.987 -37.354 -27.529 1.00 39.66 79 PRO A C 1
ATOM 608 O O . PRO A 1 79 ? 34.787 -38.559 -27.368 1.00 39.66 79 PRO A O 1
ATOM 611 N N . VAL A 1 80 ? 34.729 -36.738 -28.680 1.00 41.00 80 VAL A N 1
ATOM 612 C CA . VAL A 1 80 ? 34.500 -37.462 -29.920 1.00 41.00 80 VAL A CA 1
ATOM 613 C C . VAL A 1 80 ? 35.833 -38.126 -30.222 1.00 41.00 80 VAL A C 1
ATOM 615 O O . VAL A 1 80 ? 36.817 -37.452 -30.513 1.00 41.00 80 VAL A O 1
ATOM 618 N N . LEU A 1 81 ? 35.886 -39.450 -30.081 1.00 41.50 81 LEU A N 1
ATOM 619 C CA . LEU A 1 81 ? 37.000 -40.240 -30.586 1.00 41.50 81 LEU A CA 1
ATOM 620 C C . LEU A 1 81 ? 37.040 -40.034 -32.104 1.00 41.50 81 LEU A C 1
ATOM 622 O O . LEU A 1 81 ? 36.289 -40.671 -32.842 1.00 41.50 81 LEU A O 1
ATOM 626 N N . GLU A 1 82 ? 37.888 -39.114 -32.562 1.00 42.72 82 GLU A N 1
ATOM 627 C CA . GLU A 1 82 ? 38.259 -39.005 -33.966 1.00 42.72 82 GLU A CA 1
ATOM 628 C C . GLU A 1 82 ? 38.815 -40.359 -34.405 1.00 42.72 82 GLU A C 1
ATOM 630 O O . GLU A 1 82 ? 39.890 -40.792 -33.984 1.00 42.72 82 GLU A O 1
ATOM 635 N N . MET A 1 83 ? 38.065 -41.054 -35.256 1.00 45.03 83 MET A N 1
ATOM 636 C CA . MET A 1 83 ? 38.609 -42.186 -35.983 1.00 45.03 83 MET A CA 1
ATOM 637 C C . MET A 1 83 ? 39.662 -41.661 -36.967 1.00 45.03 83 MET A C 1
ATOM 639 O O . MET A 1 83 ? 39.317 -40.868 -37.846 1.00 45.03 83 MET A O 1
ATOM 643 N N . PRO A 1 84 ? 40.927 -42.110 -36.897 1.00 43.81 84 PRO A N 1
ATOM 644 C CA . PRO A 1 84 ? 41.921 -41.716 -37.878 1.00 43.81 84 PRO A CA 1
ATOM 645 C C . PRO A 1 84 ? 41.595 -42.376 -39.223 1.00 43.81 84 PRO A C 1
ATOM 647 O O . PRO A 1 84 ? 41.862 -43.556 -39.445 1.00 43.81 84 PRO A O 1
ATOM 650 N N . SER A 1 85 ? 41.048 -41.604 -40.160 1.00 45.56 85 SER A N 1
ATOM 651 C CA . SER A 1 85 ? 40.961 -41.993 -41.566 1.00 45.56 85 SER A CA 1
ATOM 652 C C . SER A 1 85 ? 42.334 -41.841 -42.230 1.00 45.56 85 SER A C 1
ATOM 654 O O . SER A 1 85 ? 42.604 -40.880 -42.950 1.00 45.56 85 SER A O 1
ATOM 656 N N . LYS A 1 86 ? 43.225 -42.804 -41.992 1.00 46.28 86 LYS A N 1
ATOM 657 C CA . LYS A 1 86 ? 44.316 -43.119 -42.922 1.00 46.28 86 LYS A CA 1
ATOM 658 C C . LYS A 1 86 ? 44.212 -44.595 -43.301 1.00 46.28 86 LYS A C 1
ATOM 660 O O . LYS A 1 86 ? 44.071 -45.425 -42.404 1.00 46.28 86 LYS A O 1
ATOM 665 N N . PRO A 1 87 ? 44.286 -44.953 -44.594 1.00 43.38 87 PRO A N 1
ATOM 666 C CA . PRO A 1 87 ? 44.303 -46.351 -44.991 1.00 43.38 87 PRO A CA 1
ATOM 667 C C . PRO A 1 87 ? 45.627 -46.968 -44.531 1.00 43.38 87 PRO A C 1
ATOM 669 O O . PRO A 1 87 ? 46.691 -46.652 -45.061 1.00 43.38 87 PRO A O 1
ATOM 672 N N . VAL A 1 88 ? 45.568 -47.822 -43.509 1.00 45.53 88 VAL A N 1
ATOM 673 C CA . VAL A 1 88 ? 46.703 -48.651 -43.099 1.00 45.53 88 VAL A CA 1
ATOM 674 C C . VAL A 1 88 ? 46.640 -49.943 -43.903 1.00 45.53 88 VAL A C 1
ATOM 676 O O . VAL A 1 88 ? 45.722 -50.747 -43.761 1.00 45.53 88 VAL A O 1
ATOM 679 N N . THR A 1 89 ? 47.623 -50.123 -44.778 1.00 39.81 89 THR A N 1
ATOM 680 C CA . THR A 1 89 ? 47.894 -51.378 -45.479 1.00 39.81 89 THR A CA 1
ATOM 681 C C . THR A 1 89 ? 48.237 -52.459 -44.456 1.00 39.81 89 THR A C 1
ATOM 683 O O . THR A 1 89 ? 49.236 -52.349 -43.744 1.00 39.81 89 THR A O 1
ATOM 686 N N . TYR A 1 90 ? 47.428 -53.516 -44.378 1.00 38.00 90 TYR A N 1
ATOM 687 C CA . TYR A 1 90 ? 47.749 -54.682 -43.559 1.00 38.00 90 TYR A CA 1
ATOM 688 C C . TYR A 1 90 ? 48.918 -55.437 -44.190 1.00 38.00 90 TYR A C 1
ATOM 690 O O . TYR A 1 90 ? 48.766 -56.074 -45.231 1.00 38.00 90 TYR A O 1
ATOM 698 N N . THR A 1 91 ? 50.081 -55.390 -43.541 1.00 39.88 91 THR A N 1
ATOM 699 C CA . THR A 1 91 ? 51.153 -56.357 -43.793 1.00 39.88 91 THR A CA 1
ATOM 700 C C . THR A 1 91 ? 51.069 -57.400 -42.687 1.00 39.88 91 THR A C 1
ATOM 702 O O . THR A 1 91 ? 51.300 -57.103 -41.518 1.00 39.88 91 THR A O 1
ATOM 705 N N . THR A 1 92 ? 50.662 -58.612 -43.049 1.00 47.19 92 THR A N 1
ATOM 706 C CA . THR A 1 92 ? 50.626 -59.789 -42.177 1.00 47.19 92 THR A CA 1
ATOM 707 C C . THR A 1 92 ? 52.012 -60.081 -41.608 1.00 47.19 92 THR A C 1
ATOM 709 O O . THR A 1 92 ? 52.915 -60.470 -42.345 1.00 47.19 92 THR A O 1
ATOM 712 N N . GLY A 1 93 ? 52.156 -59.939 -40.292 1.00 40.19 93 GLY A N 1
ATOM 713 C CA . GLY A 1 93 ? 53.309 -60.389 -39.522 1.00 40.19 93 GLY A CA 1
ATOM 714 C C . GLY A 1 93 ? 52.838 -60.908 -38.168 1.00 40.19 93 GLY A C 1
ATOM 715 O O . GLY A 1 93 ? 52.427 -60.133 -37.313 1.00 40.19 93 GLY A O 1
ATOM 716 N N . TYR A 1 94 ? 52.854 -62.229 -38.006 1.00 48.72 94 TYR A N 1
ATOM 717 C CA . TYR A 1 94 ? 52.627 -62.914 -36.735 1.00 48.72 94 TYR A CA 1
ATOM 718 C C . TYR A 1 94 ? 53.814 -62.652 -35.794 1.00 48.72 94 TYR A C 1
ATOM 720 O O . TYR A 1 94 ? 54.928 -63.082 -36.090 1.00 48.72 94 TYR A O 1
ATOM 728 N N . THR A 1 95 ? 53.572 -62.034 -34.639 1.00 39.84 95 THR A N 1
ATOM 729 C CA . THR A 1 95 ? 54.429 -62.146 -33.445 1.00 39.84 95 THR A CA 1
ATOM 730 C C . THR A 1 95 ? 53.549 -62.281 -32.194 1.00 39.84 95 THR A C 1
ATOM 732 O O . THR A 1 95 ? 52.475 -61.679 -32.138 1.00 39.84 95 THR A O 1
ATOM 735 N N . PRO A 1 96 ? 53.931 -63.119 -31.209 1.00 48.69 96 PRO A N 1
ATOM 736 C CA . PRO A 1 96 ? 53.082 -63.426 -30.068 1.00 48.69 96 PRO A CA 1
ATOM 737 C C . PRO A 1 96 ? 53.168 -62.367 -28.959 1.00 48.69 96 PRO A C 1
ATOM 739 O O . PRO A 1 96 ? 54.201 -61.745 -28.730 1.00 48.69 96 PRO A O 1
ATOM 742 N N . VAL A 1 97 ? 52.023 -62.234 -28.294 1.00 49.88 97 VAL A N 1
ATOM 743 C CA . VAL A 1 97 ? 51.630 -61.484 -27.091 1.00 49.88 97 VAL A CA 1
ATOM 744 C C . VAL A 1 97 ? 52.756 -61.146 -26.098 1.00 49.88 97 VAL A C 1
ATOM 746 O O . VAL A 1 97 ? 53.495 -62.017 -25.649 1.00 49.88 97 VAL A O 1
ATOM 749 N N . SER A 1 98 ? 52.791 -59.885 -25.656 1.00 46.53 98 SER A N 1
ATOM 750 C CA . SER A 1 98 ? 53.243 -59.512 -24.309 1.00 46.53 98 SER A CA 1
ATOM 751 C C . SER A 1 98 ? 52.124 -58.752 -23.606 1.00 46.53 98 SER A C 1
ATOM 753 O O . SER A 1 98 ? 51.487 -57.882 -24.199 1.00 46.53 98 SER A O 1
ATOM 755 N N . ASP A 1 99 ? 51.876 -59.158 -22.365 1.00 52.09 99 ASP A N 1
ATOM 756 C CA . ASP A 1 99 ? 50.798 -58.732 -21.483 1.00 52.09 99 ASP A CA 1
ATOM 757 C C . ASP A 1 99 ? 50.660 -57.208 -21.384 1.00 52.09 99 ASP A C 1
ATOM 759 O O . ASP A 1 99 ? 51.503 -56.519 -20.809 1.00 52.09 99 ASP A O 1
ATOM 763 N N . VAL A 1 100 ? 49.540 -56.683 -21.882 1.00 48.47 100 VAL A N 1
ATOM 764 C CA . VAL A 1 100 ? 49.048 -55.361 -21.492 1.00 48.47 100 VAL A CA 1
ATOM 765 C C . VAL A 1 100 ? 47.954 -55.602 -20.465 1.00 48.47 100 VAL A C 1
ATOM 767 O O . VAL A 1 100 ? 46.838 -55.995 -20.802 1.00 48.47 100 VAL A O 1
ATOM 770 N N . ALA A 1 101 ? 48.295 -55.403 -19.193 1.00 52.53 101 ALA A N 1
ATOM 771 C CA . ALA A 1 101 ? 47.315 -55.348 -18.123 1.00 52.53 101 ALA A CA 1
ATOM 772 C C . ALA A 1 101 ? 46.323 -54.217 -18.434 1.00 52.53 101 ALA A C 1
ATOM 774 O O . ALA A 1 101 ? 46.684 -53.041 -18.420 1.00 52.53 101 ALA A O 1
ATOM 775 N N . VAL A 1 102 ? 45.077 -54.577 -18.740 1.00 49.22 102 VAL A N 1
ATOM 776 C CA . VAL A 1 102 ? 43.974 -53.618 -18.817 1.00 49.22 102 VAL A CA 1
ATOM 777 C C . VAL A 1 102 ? 43.751 -53.097 -17.395 1.00 49.22 102 VAL A C 1
ATOM 779 O O . VAL A 1 102 ? 43.456 -53.906 -16.510 1.00 49.22 102 VAL A O 1
ATOM 782 N N . PRO A 1 103 ? 43.896 -51.788 -17.123 1.00 50.91 103 PRO A N 1
ATOM 783 C CA . PRO A 1 103 ? 43.512 -51.257 -15.828 1.00 50.91 103 PRO A CA 1
ATOM 784 C C . PRO A 1 103 ? 41.995 -51.416 -15.692 1.00 50.91 103 PRO A C 1
ATOM 786 O O . PRO A 1 103 ? 41.221 -50.770 -16.397 1.00 50.91 103 PRO A O 1
ATOM 789 N N . ILE A 1 104 ? 41.567 -52.308 -14.797 1.00 55.22 104 ILE A N 1
ATOM 790 C CA . ILE A 1 104 ? 40.182 -52.363 -14.334 1.00 55.22 104 ILE A CA 1
ATOM 791 C C . ILE A 1 104 ? 39.975 -51.078 -13.533 1.00 55.22 104 ILE A C 1
ATOM 793 O O . ILE A 1 104 ? 40.398 -50.981 -12.382 1.00 55.22 104 ILE A O 1
ATOM 797 N N . VAL A 1 105 ? 39.385 -50.065 -14.166 1.00 54.41 105 V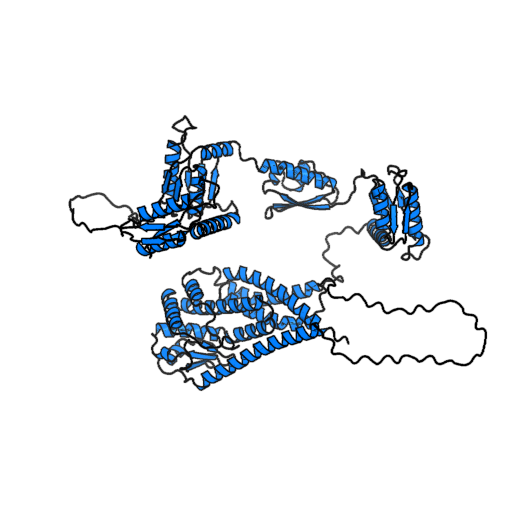AL A N 1
ATOM 798 C CA . VAL A 1 105 ? 38.888 -48.882 -13.462 1.00 54.41 105 VAL A CA 1
ATOM 799 C C . VAL A 1 105 ? 37.779 -49.381 -12.530 1.00 54.41 105 VAL A C 1
ATOM 801 O O . VAL A 1 105 ? 36.807 -49.956 -13.030 1.00 54.41 105 VAL A O 1
ATOM 804 N N . PRO A 1 106 ? 37.910 -49.252 -11.196 1.00 59.78 106 PRO A N 1
ATOM 805 C CA . PRO A 1 106 ? 36.832 -49.634 -10.297 1.00 59.78 106 PRO A CA 1
ATOM 806 C C . PRO A 1 106 ? 35.600 -48.798 -10.648 1.00 59.78 106 PRO A C 1
ATOM 808 O O . PRO A 1 106 ? 35.705 -47.585 -10.835 1.00 59.78 106 PRO A O 1
ATOM 811 N N . ALA A 1 107 ? 34.444 -49.454 -10.782 1.00 58.31 107 ALA A N 1
ATOM 812 C CA . ALA A 1 107 ? 33.174 -48.760 -10.943 1.00 58.31 107 ALA A CA 1
ATOM 813 C C . ALA A 1 107 ? 33.038 -47.765 -9.786 1.00 58.31 107 ALA A C 1
ATOM 815 O O . ALA A 1 107 ? 33.115 -48.167 -8.625 1.00 58.31 107 ALA A O 1
ATOM 816 N N . ALA A 1 108 ? 32.919 -46.476 -10.108 1.00 60.34 108 ALA A N 1
ATOM 817 C CA . ALA A 1 108 ? 32.710 -45.444 -9.108 1.00 60.34 108 ALA A CA 1
ATOM 818 C C . ALA A 1 108 ? 31.475 -45.817 -8.277 1.00 60.34 108 ALA A C 1
ATOM 820 O O . ALA A 1 108 ? 30.406 -46.063 -8.843 1.00 60.34 108 ALA A O 1
ATOM 821 N N . ASP A 1 109 ? 31.630 -45.892 -6.952 1.00 60.06 109 ASP A N 1
ATOM 822 C CA . ASP A 1 109 ? 30.491 -45.993 -6.043 1.00 60.06 109 ASP A CA 1
ATOM 823 C C . ASP A 1 109 ? 29.508 -44.861 -6.382 1.00 60.06 109 ASP A C 1
ATOM 825 O O . ASP A 1 109 ? 29.963 -43.737 -6.629 1.00 60.06 109 ASP A O 1
ATOM 829 N N . PRO A 1 110 ? 28.182 -45.104 -6.402 1.00 57.25 110 PRO A N 1
ATOM 830 C CA . PRO A 1 110 ? 27.204 -44.036 -6.537 1.00 57.25 110 PRO A CA 1
ATOM 831 C C . PRO A 1 110 ? 27.261 -43.187 -5.264 1.00 57.25 110 PRO A C 1
ATOM 833 O O . PRO A 1 110 ? 26.514 -43.391 -4.306 1.00 57.25 110 PRO A O 1
ATOM 836 N N . GLY A 1 111 ? 28.215 -42.260 -5.230 1.00 58.88 111 GLY A N 1
ATOM 837 C CA . GLY A 1 111 ? 28.294 -41.219 -4.228 1.00 58.88 111 GLY A CA 1
ATOM 838 C C . GLY A 1 111 ? 26.986 -40.443 -4.251 1.00 58.88 111 GLY A C 1
ATOM 839 O O . GLY A 1 111 ? 26.418 -40.183 -5.310 1.00 58.88 111 GLY A O 1
ATOM 840 N N . PHE A 1 112 ? 26.478 -40.104 -3.072 1.00 61.28 112 PHE A N 1
ATOM 841 C CA . PHE A 1 112 ? 25.303 -39.255 -2.950 1.00 61.28 112 PHE A CA 1
ATOM 842 C C . PHE A 1 112 ? 25.628 -37.878 -3.549 1.00 61.28 112 PHE A C 1
ATOM 844 O O . PHE A 1 112 ? 26.250 -37.042 -2.892 1.00 61.28 112 PHE A O 1
ATOM 851 N N . GLU A 1 113 ? 25.259 -37.645 -4.809 1.00 68.69 113 GLU A N 1
ATOM 852 C CA . GLU A 1 113 ? 25.416 -36.337 -5.438 1.00 68.69 113 GLU A CA 1
ATOM 853 C C . GLU A 1 113 ? 24.410 -35.365 -4.816 1.00 68.69 113 GLU A C 1
ATOM 855 O O . GLU A 1 113 ? 23.190 -35.533 -4.904 1.00 68.69 113 GLU A O 1
ATOM 860 N N . PHE A 1 114 ? 24.923 -34.345 -4.130 1.00 76.31 114 PHE A N 1
ATOM 861 C CA . PHE A 1 114 ? 24.092 -33.344 -3.478 1.00 76.31 114 PHE A CA 1
ATOM 862 C C . PHE A 1 114 ? 23.351 -32.498 -4.523 1.00 76.31 114 PHE A C 1
ATOM 864 O O . PHE A 1 114 ? 23.932 -31.636 -5.181 1.00 76.31 114 PHE A O 1
ATOM 871 N N . SER A 1 115 ? 22.044 -32.729 -4.663 1.00 79.81 115 SER A N 1
ATOM 872 C CA . SER A 1 115 ? 21.197 -32.005 -5.612 1.00 79.81 115 SER A CA 1
ATOM 873 C C . SER A 1 115 ? 20.534 -30.793 -4.954 1.00 79.81 115 SER A C 1
ATOM 875 O O . SER A 1 115 ? 19.538 -30.914 -4.237 1.00 79.81 115 SER A O 1
ATOM 877 N N . TRP A 1 116 ? 21.060 -29.597 -5.230 1.00 78.81 116 TRP A N 1
ATOM 878 C CA . TRP A 1 116 ? 20.470 -28.323 -4.794 1.00 78.81 116 TRP A CA 1
ATOM 879 C C . TRP A 1 116 ? 18.966 -28.178 -5.109 1.00 78.81 116 TRP A C 1
ATOM 881 O O . TRP A 1 116 ? 18.224 -27.783 -4.206 1.00 78.81 116 TRP A O 1
ATOM 891 N N . PRO A 1 117 ? 18.474 -28.529 -6.317 1.00 75.81 117 PRO A N 1
ATOM 892 C CA . PRO A 1 117 ? 17.050 -28.451 -6.652 1.00 75.81 117 PRO A CA 1
ATOM 893 C C . PRO A 1 117 ? 16.156 -29.248 -5.683 1.00 75.81 117 PRO A C 1
ATOM 895 O O . PRO A 1 117 ? 15.194 -28.713 -5.129 1.00 75.81 117 PRO A O 1
ATOM 898 N N . TRP A 1 118 ? 16.495 -30.511 -5.413 1.00 80.62 118 TRP A N 1
ATOM 899 C CA . TRP A 1 118 ? 15.727 -31.363 -4.500 1.00 80.62 118 TRP A CA 1
ATOM 900 C C . TRP A 1 118 ? 15.829 -30.915 -3.042 1.00 80.62 118 TRP A C 1
ATOM 902 O O . TRP A 1 118 ? 14.836 -30.978 -2.316 1.00 80.62 118 TRP A O 1
ATOM 912 N N . THR A 1 119 ? 16.983 -30.392 -2.627 1.00 84.25 119 THR A N 1
ATOM 913 C CA . THR A 1 119 ? 17.148 -29.793 -1.298 1.00 84.25 119 THR A CA 1
ATOM 914 C C . THR A 1 119 ? 16.229 -28.583 -1.113 1.00 84.25 119 THR A C 1
ATOM 916 O O . THR A 1 119 ? 15.525 -28.500 -0.108 1.00 84.25 119 THR A O 1
ATOM 919 N N . LEU A 1 120 ? 16.161 -27.672 -2.091 1.00 81.75 120 LEU A N 1
ATOM 920 C CA . LEU A 1 120 ? 15.261 -26.511 -2.044 1.00 81.75 120 LEU A CA 1
ATOM 921 C C . LEU A 1 120 ? 13.785 -26.928 -2.023 1.00 81.75 120 LEU A C 1
ATOM 923 O O . LEU A 1 120 ? 12.996 -26.371 -1.258 1.00 81.75 120 LEU A O 1
ATOM 927 N N . PHE A 1 121 ? 13.418 -27.947 -2.804 1.00 82.50 121 PHE A N 1
ATOM 928 C CA . PHE A 1 121 ? 12.076 -28.529 -2.772 1.00 82.50 121 PHE A CA 1
ATOM 929 C C . PHE A 1 121 ? 11.739 -29.112 -1.393 1.00 82.50 121 PHE A C 1
ATOM 931 O O . PHE A 1 121 ? 10.675 -28.826 -0.843 1.00 82.50 121 PHE A O 1
ATOM 938 N N . ALA A 1 122 ? 12.656 -29.877 -0.796 1.00 85.81 122 ALA A N 1
ATOM 939 C CA . ALA A 1 122 ? 12.479 -30.450 0.535 1.00 85.81 122 ALA A CA 1
ATOM 940 C C . ALA A 1 122 ? 12.339 -29.367 1.618 1.00 85.81 122 ALA A C 1
ATOM 942 O O . ALA A 1 122 ? 11.470 -29.482 2.483 1.00 85.81 122 ALA A O 1
ATOM 943 N N . ILE A 1 123 ? 13.130 -28.288 1.545 1.00 89.06 123 ILE A N 1
ATOM 944 C CA . ILE A 1 123 ? 13.006 -27.123 2.437 1.00 89.06 123 ILE A CA 1
ATOM 945 C C . ILE A 1 123 ? 11.626 -26.478 2.283 1.00 89.06 123 ILE A C 1
ATOM 947 O O . ILE A 1 123 ? 10.957 -26.204 3.282 1.00 89.06 123 ILE A O 1
ATOM 951 N N . TRP A 1 124 ? 11.170 -26.267 1.046 1.00 87.88 124 TRP A N 1
ATOM 952 C CA . TRP A 1 124 ? 9.858 -25.681 0.785 1.00 87.88 124 TRP A CA 1
ATOM 953 C C . TRP A 1 124 ? 8.722 -26.546 1.350 1.00 87.88 124 TRP A C 1
ATOM 955 O O . TRP A 1 124 ? 7.888 -26.025 2.096 1.00 87.88 124 TRP A O 1
ATOM 965 N N . VAL A 1 125 ? 8.727 -27.861 1.080 1.00 88.81 125 VAL A N 1
ATOM 966 C CA . VAL A 1 125 ? 7.749 -28.820 1.632 1.00 88.81 125 VAL A CA 1
ATOM 967 C C . VAL A 1 125 ? 7.808 -28.841 3.159 1.00 88.81 125 VAL A C 1
ATOM 969 O O . VAL A 1 125 ? 6.764 -28.859 3.813 1.00 88.81 125 VAL A O 1
ATOM 972 N N . GLY A 1 126 ? 9.009 -28.791 3.739 1.00 92.94 126 GLY A N 1
ATOM 973 C CA . GLY A 1 126 ? 9.212 -28.711 5.183 1.00 92.94 126 GLY A CA 1
ATOM 974 C C . GLY A 1 126 ? 8.543 -27.481 5.799 1.00 92.94 126 GLY A C 1
ATOM 975 O O . GLY A 1 126 ? 7.835 -27.606 6.799 1.00 92.94 126 GLY A O 1
ATOM 976 N N . GLY A 1 127 ? 8.690 -26.309 5.174 1.00 90.75 127 GLY A N 1
ATOM 977 C CA . GLY A 1 127 ? 8.032 -25.073 5.610 1.00 90.75 127 GLY A CA 1
ATOM 978 C C . GLY A 1 127 ? 6.503 -25.134 5.518 1.00 90.75 127 GLY A C 1
ATOM 979 O O . GLY A 1 127 ? 5.813 -24.780 6.479 1.00 90.75 127 GLY A O 1
ATOM 980 N N . VAL A 1 128 ? 5.964 -25.669 4.413 1.00 90.12 128 VAL A N 1
ATOM 981 C CA . VAL A 1 128 ? 4.516 -25.905 4.238 1.00 90.12 128 VAL A CA 1
ATOM 982 C C . VAL A 1 128 ? 3.995 -26.831 5.342 1.00 90.12 128 VAL A C 1
ATOM 984 O O . VAL A 1 128 ? 3.035 -26.498 6.042 1.00 90.12 128 VAL A O 1
ATOM 987 N N . ALA A 1 129 ? 4.644 -27.983 5.532 1.00 91.88 129 ALA A N 1
ATOM 988 C CA . ALA A 1 129 ? 4.259 -28.976 6.527 1.00 91.88 129 ALA A CA 1
ATOM 989 C C . ALA A 1 129 ? 4.311 -28.401 7.948 1.00 91.88 129 ALA A C 1
ATOM 991 O O . ALA A 1 129 ? 3.390 -28.622 8.735 1.00 91.88 129 ALA A O 1
ATOM 992 N N . TRP A 1 130 ? 5.338 -27.609 8.264 1.00 91.75 130 TRP A N 1
ATOM 993 C CA . TRP A 1 130 ? 5.468 -26.943 9.555 1.00 91.75 130 TRP A CA 1
ATOM 994 C C . TRP A 1 130 ? 4.317 -25.961 9.823 1.00 91.75 130 TRP A C 1
ATOM 996 O O . TRP A 1 130 ? 3.699 -26.023 10.890 1.00 91.75 130 TRP A O 1
ATOM 1006 N N . LEU A 1 131 ? 3.955 -25.106 8.859 1.00 88.69 131 LEU A N 1
ATOM 1007 C CA . LEU A 1 131 ? 2.843 -24.153 9.002 1.00 88.69 131 LEU A CA 1
ATOM 1008 C C . LEU A 1 131 ? 1.474 -24.843 9.106 1.00 88.69 131 LEU A C 1
ATOM 1010 O O . LEU A 1 131 ? 0.615 -24.424 9.894 1.00 88.69 131 LEU A O 1
ATOM 1014 N N . LEU A 1 132 ? 1.266 -25.931 8.363 1.00 88.62 132 LEU A N 1
ATOM 1015 C CA . LEU A 1 132 ? 0.051 -26.740 8.467 1.00 88.62 132 LEU A CA 1
ATOM 1016 C C . LEU A 1 132 ? -0.024 -27.479 9.810 1.00 88.62 132 LEU A C 1
ATOM 1018 O O . LEU A 1 132 ? -1.073 -27.469 10.453 1.00 88.62 132 LEU A O 1
ATOM 1022 N N . LEU A 1 133 ? 1.082 -28.045 10.297 1.00 89.19 133 LEU A N 1
ATOM 1023 C CA . LEU A 1 133 ? 1.134 -28.699 11.606 1.00 89.19 133 LEU A CA 1
ATOM 1024 C C . LEU A 1 133 ? 0.864 -27.703 12.742 1.00 89.19 133 LEU A C 1
ATOM 1026 O O . LEU A 1 133 ? 0.112 -27.998 13.674 1.00 89.19 133 LEU A O 1
ATOM 1030 N N . ARG A 1 134 ? 1.406 -26.485 12.627 1.00 85.31 134 ARG A N 1
ATOM 1031 C CA . ARG A 1 134 ? 1.108 -25.350 13.513 1.00 85.31 134 ARG A CA 1
ATOM 1032 C C . ARG A 1 134 ? -0.392 -25.002 13.495 1.00 85.31 134 ARG A C 1
ATOM 1034 O O . ARG A 1 134 ? -0.962 -24.670 14.533 1.00 85.31 134 ARG A O 1
ATOM 1041 N N . SER A 1 135 ? -1.050 -25.147 12.346 1.00 84.31 135 SER A N 1
ATOM 1042 C CA . SER A 1 135 ? -2.501 -24.956 12.204 1.00 84.31 135 SER A CA 1
ATOM 1043 C C . SER A 1 135 ? -3.326 -26.050 12.874 1.00 84.31 135 SER A C 1
ATOM 1045 O O . SER A 1 135 ? -4.322 -25.758 13.543 1.00 84.31 135 SER A O 1
ATOM 1047 N N . VAL A 1 136 ? -2.885 -27.303 12.758 1.00 85.06 136 VAL A N 1
ATOM 1048 C CA . VAL A 1 136 ? -3.507 -28.452 13.429 1.00 85.06 136 VAL A CA 1
ATOM 1049 C C . VAL A 1 136 ? -3.377 -28.336 14.948 1.00 85.06 136 VAL A C 1
ATOM 1051 O O . VAL A 1 136 ? -4.363 -28.549 15.656 1.00 85.06 136 VAL A O 1
ATOM 1054 N N . SER A 1 137 ? -2.209 -27.941 15.468 1.00 84.25 137 SER A N 1
ATOM 1055 C CA . SER A 1 137 ? -2.015 -27.749 16.912 1.00 84.25 137 SER A CA 1
ATOM 1056 C C . SER A 1 137 ? -2.907 -26.648 17.480 1.00 84.25 137 SER A C 1
ATOM 1058 O O . SER A 1 137 ? -3.516 -26.835 18.535 1.00 84.25 137 SER A O 1
ATOM 1060 N N . GLY A 1 138 ? -3.100 -25.560 16.731 1.00 82.62 138 GLY A N 1
ATOM 1061 C CA . GLY A 1 138 ? -4.100 -24.548 17.050 1.00 82.62 138 GLY A CA 1
ATOM 1062 C C . GLY A 1 138 ? -5.529 -25.110 17.103 1.00 82.62 138 GLY A C 1
ATOM 1063 O O . GLY A 1 138 ? -6.257 -24.891 18.070 1.00 82.62 138 GLY A O 1
ATOM 1064 N N . GLY A 1 139 ? -5.926 -25.917 16.115 1.00 83.81 139 GLY A N 1
ATOM 1065 C CA . GLY A 1 139 ? -7.233 -26.587 16.118 1.00 83.81 139 GLY A CA 1
ATOM 1066 C C . GLY A 1 139 ? -7.442 -27.519 17.321 1.00 83.81 139 GLY A C 1
ATOM 1067 O O . GLY A 1 139 ? -8.539 -27.582 17.879 1.00 83.81 139 GLY A O 1
ATOM 1068 N N . MET A 1 140 ? -6.391 -28.214 17.767 1.00 83.31 140 MET A N 1
ATOM 1069 C CA . MET A 1 140 ? -6.436 -29.029 18.987 1.00 83.31 140 MET A CA 1
ATOM 1070 C C . MET A 1 140 ? -6.609 -28.174 20.248 1.00 83.31 140 MET A C 1
ATOM 1072 O O . MET A 1 140 ? -7.378 -28.550 21.134 1.00 83.31 140 MET A O 1
ATOM 1076 N N . PHE A 1 141 ? -5.956 -27.012 20.317 1.00 82.88 141 PHE A N 1
ATOM 1077 C CA . PHE A 1 141 ? -6.134 -26.058 21.413 1.00 82.88 141 PHE A CA 1
ATOM 1078 C C . PHE A 1 141 ? -7.574 -25.527 21.484 1.00 82.88 141 PHE A C 1
ATOM 1080 O O . PHE A 1 141 ? -8.170 -25.520 22.559 1.00 82.88 141 PHE A O 1
ATOM 1087 N N . LEU A 1 142 ? -8.189 -25.205 20.342 1.00 83.38 142 LEU A N 1
ATOM 1088 C CA . LEU A 1 142 ? -9.602 -24.804 20.287 1.00 83.38 142 LEU A CA 1
ATOM 1089 C C . LEU A 1 142 ? -10.544 -25.897 20.797 1.00 83.38 142 LEU A C 1
ATOM 1091 O O . LEU A 1 142 ? -11.487 -25.606 21.526 1.00 83.38 142 LEU A O 1
ATOM 1095 N N . ARG A 1 143 ? -10.271 -27.169 20.475 1.00 83.81 143 ARG A N 1
ATOM 1096 C CA . ARG A 1 143 ? -11.038 -28.299 21.029 1.00 83.81 143 ARG A CA 1
ATOM 1097 C C . ARG A 1 143 ? -10.876 -28.428 22.541 1.00 83.81 143 ARG A C 1
ATOM 1099 O O . ARG A 1 143 ? -11.799 -28.883 23.209 1.00 83.81 143 ARG A O 1
ATOM 1106 N N . ARG A 1 144 ? -9.710 -28.070 23.085 1.00 83.56 144 ARG A N 1
ATOM 1107 C CA . ARG A 1 144 ? -9.484 -28.046 24.536 1.00 83.56 144 ARG A CA 1
ATOM 1108 C C . ARG A 1 144 ? -10.307 -26.943 25.201 1.00 83.56 144 ARG A C 1
ATOM 1110 O O . ARG A 1 144 ? -10.905 -27.221 26.232 1.00 83.56 144 ARG A O 1
ATOM 1117 N N . ILE A 1 145 ? -10.372 -25.753 24.597 1.00 82.81 145 ILE A N 1
ATOM 1118 C CA . ILE A 1 145 ? -11.240 -24.661 25.064 1.00 82.81 145 ILE A CA 1
ATOM 1119 C C . ILE A 1 145 ? -12.704 -25.096 25.013 1.00 82.81 145 ILE A C 1
ATOM 1121 O O . ILE A 1 145 ? -13.382 -25.021 26.024 1.00 82.81 145 ILE A O 1
ATOM 1125 N N . GLU A 1 146 ? -13.171 -25.631 23.881 1.00 84.75 146 GLU A N 1
ATOM 1126 C CA . GLU A 1 146 ? -14.563 -26.077 23.717 1.00 84.75 146 GLU A CA 1
ATOM 1127 C C . GLU A 1 146 ? -14.979 -27.115 24.770 1.00 84.75 146 GLU A C 1
ATOM 1129 O O . GLU A 1 146 ? -16.100 -27.080 25.259 1.00 84.75 146 GLU A O 1
ATOM 1134 N N . ARG A 1 147 ? -14.073 -28.024 25.152 1.00 84.56 147 ARG A N 1
ATOM 1135 C CA . ARG A 1 147 ? -14.328 -29.024 26.201 1.00 84.56 147 ARG A CA 1
ATOM 1136 C C . ARG A 1 147 ? -14.395 -28.444 27.613 1.00 84.56 147 ARG A C 1
ATOM 1138 O O . ARG A 1 147 ? -14.975 -29.088 28.477 1.00 84.56 147 ARG A O 1
ATOM 1145 N N . GLY A 1 148 ? -13.743 -27.310 27.856 1.00 80.69 148 GLY A N 1
ATOM 1146 C CA . GLY A 1 148 ? -13.717 -26.630 29.153 1.00 80.69 148 GLY A CA 1
ATOM 1147 C C . GLY A 1 148 ? -14.647 -25.421 29.228 1.00 80.69 148 GLY A C 1
ATOM 1148 O O . GLY A 1 148 ? -14.564 -24.678 30.198 1.00 80.69 148 GLY A O 1
ATOM 1149 N N . ALA A 1 149 ? -15.466 -25.199 28.199 1.00 86.12 149 ALA A N 1
ATOM 1150 C CA . ALA A 1 149 ? -16.379 -24.074 28.105 1.00 86.12 149 ALA A CA 1
ATOM 1151 C C . ALA A 1 149 ? -17.815 -24.509 28.408 1.00 86.12 149 ALA A C 1
ATOM 1153 O O . ALA A 1 149 ? -18.238 -25.603 28.027 1.00 86.12 149 ALA A O 1
ATOM 1154 N N . GLU A 1 150 ? -18.580 -23.622 29.030 1.00 86.94 150 GLU A N 1
ATOM 1155 C CA . GLU A 1 150 ? -20.000 -23.819 29.303 1.00 86.94 150 GLU A CA 1
ATOM 1156 C C . GLU A 1 150 ? -20.857 -23.035 28.297 1.00 86.94 150 GLU A C 1
ATOM 1158 O O . GLU A 1 150 ? -20.459 -21.953 27.859 1.00 86.94 150 GLU A O 1
ATOM 1163 N N . PRO A 1 151 ? -22.033 -23.539 27.882 1.00 86.69 151 PRO A N 1
ATOM 1164 C CA . PRO A 1 151 ? -22.960 -22.758 27.069 1.00 86.69 151 PRO A CA 1
ATOM 1165 C C . PRO A 1 151 ? -23.391 -21.482 27.798 1.00 86.69 151 PRO A C 1
ATOM 1167 O O . PRO A 1 151 ? -23.755 -21.527 28.971 1.00 86.69 151 PRO A O 1
ATOM 1170 N N . ALA A 1 152 ? -23.396 -20.346 27.100 1.00 85.12 152 ALA A N 1
ATOM 1171 C CA . ALA A 1 152 ? -23.844 -19.093 27.697 1.00 85.12 152 ALA A CA 1
ATOM 1172 C C . ALA A 1 152 ? -25.328 -19.158 28.100 1.00 85.12 152 ALA A C 1
ATOM 1174 O O . ALA A 1 152 ? -26.165 -19.677 27.359 1.00 85.12 152 ALA A O 1
ATOM 1175 N N . SER A 1 153 ? -25.660 -18.588 29.260 1.00 84.12 153 SER A N 1
ATOM 1176 C CA . SER A 1 153 ? -27.012 -18.595 29.832 1.00 84.12 153 SER A CA 1
ATOM 1177 C C . SER A 1 153 ? -27.462 -17.209 30.307 1.00 84.12 153 SER A C 1
ATOM 1179 O O . SER A 1 153 ? -26.656 -16.290 30.444 1.00 84.12 153 SER A O 1
ATOM 1181 N N . GLY A 1 154 ? -28.760 -17.059 30.592 1.00 85.44 154 GLY A N 1
ATOM 1182 C CA . GLY A 1 154 ? -29.318 -15.853 31.212 1.00 85.44 154 GLY A CA 1
ATOM 1183 C C . GLY A 1 154 ? -29.274 -14.618 30.307 1.00 85.44 154 GLY A C 1
ATOM 1184 O O . GLY A 1 154 ? -29.597 -14.700 29.121 1.00 85.44 154 GLY A O 1
ATOM 1185 N N . LYS A 1 155 ? -28.871 -13.475 30.879 1.00 86.69 155 LYS A N 1
ATOM 1186 C CA . LYS A 1 155 ? -28.817 -12.159 30.214 1.00 86.69 155 LYS A CA 1
ATOM 1187 C C . LYS A 1 155 ? -28.043 -12.194 28.892 1.00 86.69 155 LYS A C 1
ATOM 1189 O O . LYS A 1 155 ? -28.519 -11.689 27.881 1.00 86.69 155 LYS A O 1
ATOM 1194 N N . ILE A 1 156 ? -26.889 -12.861 28.891 1.00 87.31 156 ILE A N 1
ATOM 1195 C CA . ILE A 1 156 ? -26.004 -12.956 27.725 1.00 87.31 156 ILE A CA 1
ATOM 1196 C C . ILE A 1 156 ? -26.688 -13.690 26.569 1.00 87.31 156 ILE A C 1
ATOM 1198 O O . ILE A 1 156 ? -26.653 -13.235 25.428 1.00 87.31 156 ILE A O 1
ATOM 1202 N N . LEU A 1 157 ? -27.351 -14.811 26.864 1.00 87.50 157 LEU A N 1
ATOM 1203 C CA . LEU A 1 157 ? -28.052 -15.594 25.850 1.00 87.50 157 LEU A CA 1
ATOM 1204 C C . LEU A 1 157 ? -29.282 -14.853 25.303 1.00 87.50 157 LEU A C 1
ATOM 1206 O O . LEU A 1 157 ? -29.581 -14.964 24.115 1.00 87.50 157 LEU A O 1
ATOM 1210 N N . ALA A 1 158 ? -29.991 -14.101 26.150 1.00 86.00 158 ALA A N 1
ATOM 1211 C CA . ALA A 1 158 ? -31.122 -13.280 25.724 1.00 86.00 158 ALA A CA 1
ATOM 1212 C C . ALA A 1 158 ? -30.674 -12.193 24.734 1.00 86.00 158 ALA A C 1
ATOM 1214 O O . ALA A 1 158 ? -31.196 -12.146 23.621 1.00 86.00 158 ALA A O 1
ATOM 1215 N N . LYS A 1 159 ? -29.639 -11.420 25.091 1.00 86.62 159 LYS A N 1
ATOM 1216 C CA . LYS A 1 159 ? -29.076 -10.367 24.232 1.00 86.62 159 LYS A CA 1
ATOM 1217 C C . LYS A 1 159 ? -28.495 -10.934 22.933 1.00 86.62 159 LYS A C 1
ATOM 1219 O O . LYS A 1 159 ? -28.730 -10.405 21.855 1.00 86.62 159 LYS A O 1
ATOM 1224 N N . PHE A 1 160 ? -27.814 -12.078 23.002 1.00 87.50 160 PHE A N 1
ATOM 1225 C CA . PHE A 1 160 ? -27.346 -12.785 21.808 1.00 87.50 160 PHE A CA 1
ATOM 1226 C C . PHE A 1 160 ? -28.492 -13.180 20.867 1.00 87.50 160 PHE A C 1
ATOM 1228 O O . PHE A 1 160 ? -28.377 -13.015 19.657 1.00 87.50 160 PHE A O 1
ATOM 1235 N N . ASN A 1 161 ? -29.598 -13.708 21.397 1.00 86.38 161 ASN A N 1
ATOM 1236 C CA . ASN A 1 161 ? -30.744 -14.103 20.576 1.00 86.38 161 ASN A CA 1
ATOM 1237 C C . ASN A 1 161 ? -31.492 -12.912 19.967 1.00 86.38 161 ASN A C 1
ATOM 1239 O O . ASN A 1 161 ? -32.088 -13.081 18.906 1.00 86.38 161 ASN A O 1
ATOM 1243 N N . GLU A 1 162 ? -31.469 -11.756 20.632 1.00 86.56 162 GLU A N 1
ATOM 1244 C CA . GLU A 1 162 ? -32.006 -10.489 20.127 1.00 86.56 162 GLU A CA 1
ATOM 1245 C C . GLU A 1 162 ? -31.190 -9.976 18.931 1.00 86.56 162 GLU A C 1
ATOM 1247 O O . GLU A 1 162 ? -31.759 -9.647 17.896 1.00 86.56 162 GLU A O 1
ATOM 1252 N N . LEU A 1 163 ? -29.858 -9.985 19.043 1.00 85.31 163 LEU A N 1
ATOM 1253 C CA . LEU A 1 163 ? -28.948 -9.437 18.027 1.00 85.31 163 LEU A CA 1
ATOM 1254 C C . LEU A 1 163 ? -28.669 -10.395 16.857 1.00 85.31 163 LEU A C 1
ATOM 1256 O O . LEU A 1 163 ? -28.210 -9.980 15.792 1.00 85.31 163 LEU A O 1
ATOM 1260 N N . ASN A 1 164 ? -28.894 -11.698 17.039 1.00 83.56 164 ASN A N 1
ATOM 1261 C CA . ASN A 1 164 ? -28.557 -12.712 16.043 1.00 83.56 164 ASN A CA 1
ATOM 1262 C C . ASN A 1 164 ? -29.613 -12.815 14.931 1.00 83.56 164 ASN A C 1
ATOM 1264 O O . ASN A 1 164 ? -30.420 -13.748 14.901 1.00 83.56 164 ASN A O 1
ATOM 1268 N N . ASP A 1 165 ? -29.520 -11.909 13.961 1.00 77.31 165 ASP A N 1
ATOM 1269 C CA . ASP A 1 165 ? -30.295 -11.934 12.712 1.00 77.31 165 ASP A CA 1
ATOM 1270 C C . ASP A 1 165 ? -29.577 -12.697 11.575 1.00 77.31 165 ASP A C 1
ATOM 1272 O O . ASP A 1 165 ? -29.829 -12.529 10.381 1.00 77.31 165 ASP A O 1
ATOM 1276 N N . SER A 1 166 ? -28.596 -13.544 11.914 1.00 70.62 166 SER A N 1
ATOM 1277 C CA . SER A 1 166 ? -27.826 -14.239 10.886 1.00 70.62 166 SER A CA 1
ATOM 1278 C C . SER A 1 166 ? -28.664 -15.341 10.210 1.00 70.62 166 SER A C 1
ATOM 1280 O O . SER A 1 166 ? -29.338 -16.127 10.885 1.00 70.62 166 SER A O 1
ATOM 1282 N N . PRO A 1 167 ? -28.521 -15.555 8.885 1.00 63.09 167 PRO A N 1
ATOM 1283 C CA . PRO A 1 167 ? -29.178 -16.667 8.185 1.00 63.09 167 PRO A CA 1
ATOM 1284 C C . PRO A 1 167 ? -28.705 -18.051 8.673 1.00 63.09 167 PRO A C 1
ATOM 1286 O O . PRO A 1 167 ? -29.226 -19.087 8.262 1.00 63.09 167 PRO A O 1
ATOM 1289 N N . ARG A 1 168 ? -27.689 -18.089 9.547 1.00 64.44 168 ARG A N 1
ATOM 1290 C CA . ARG A 1 168 ? -27.143 -19.288 10.187 1.00 64.44 168 ARG A CA 1
ATOM 1291 C C . ARG A 1 168 ? -27.421 -19.335 11.690 1.00 64.44 168 ARG A C 1
ATOM 1293 O O . ARG A 1 168 ? -26.749 -20.110 12.367 1.00 64.44 168 ARG A O 1
ATOM 1300 N N . ARG A 1 169 ? -28.409 -18.591 12.202 1.00 68.25 169 ARG A N 1
ATOM 1301 C CA . ARG A 1 169 ? -28.761 -18.498 13.631 1.00 68.25 169 ARG A CA 1
ATOM 1302 C C . ARG A 1 169 ? -28.703 -19.836 14.380 1.00 68.25 169 ARG A C 1
ATOM 1304 O O . ARG A 1 169 ? -28.096 -19.919 15.440 1.00 68.25 169 ARG A O 1
ATOM 1311 N N . ASN A 1 170 ? -29.221 -20.911 13.780 1.00 65.69 170 ASN A N 1
ATOM 1312 C CA . ASN A 1 170 ? -29.282 -22.253 14.386 1.00 65.69 170 ASN A CA 1
ATOM 1313 C C . ASN A 1 170 ? -27.949 -23.035 14.379 1.00 65.69 170 ASN A C 1
ATOM 1315 O O . ASN A 1 170 ? -27.907 -24.208 14.746 1.00 65.69 170 ASN A O 1
ATOM 1319 N N . ARG A 1 171 ? -26.858 -22.435 13.896 1.00 77.06 171 ARG A N 1
ATOM 1320 C CA . ARG A 1 171 ? -25.523 -23.048 13.782 1.00 77.06 171 ARG A CA 1
ATOM 1321 C C . ARG A 1 171 ? -24.453 -22.264 14.541 1.00 77.06 171 ARG A C 1
ATOM 1323 O O . ARG A 1 171 ? -23.268 -22.491 14.289 1.00 77.06 171 ARG A O 1
ATOM 1330 N N . ILE A 1 172 ? -24.870 -21.363 15.428 1.00 84.06 172 ILE A N 1
ATOM 1331 C CA . ILE A 1 172 ? -23.988 -20.562 16.274 1.00 84.06 172 ILE A CA 1
ATOM 1332 C C . ILE A 1 172 ? -24.125 -21.047 17.714 1.00 84.06 172 ILE A C 1
ATOM 1334 O O . ILE A 1 172 ? -25.237 -21.182 18.221 1.00 84.06 172 ILE A O 1
ATOM 1338 N N . THR A 1 173 ? -23.002 -21.332 18.365 1.00 86.62 173 THR A N 1
ATOM 1339 C CA . THR A 1 173 ? -22.961 -21.701 19.784 1.00 86.62 173 THR A CA 1
ATOM 1340 C C . THR A 1 173 ? -22.184 -20.643 20.551 1.00 86.62 173 THR A C 1
ATOM 1342 O O . THR A 1 173 ? -21.017 -20.403 20.247 1.00 86.62 173 THR A O 1
ATOM 1345 N N . LEU A 1 174 ? -22.834 -20.020 21.532 1.00 88.69 174 LEU A N 1
ATOM 1346 C CA . LEU A 1 174 ? -22.203 -19.064 22.433 1.00 88.69 174 LEU A CA 1
ATOM 1347 C C . LEU A 1 174 ? -21.689 -19.797 23.675 1.00 88.69 174 LEU A C 1
ATOM 1349 O O . LEU A 1 174 ? -22.438 -20.537 24.316 1.00 88.69 174 LEU A O 1
ATOM 1353 N N . LEU A 1 175 ? -20.411 -19.612 23.978 1.00 89.62 175 LEU A N 1
ATOM 1354 C CA . LEU A 1 175 ? -19.675 -20.313 25.021 1.00 89.62 175 LEU A CA 1
ATOM 1355 C C . LEU A 1 175 ? -19.059 -19.303 25.997 1.00 89.62 175 LEU A C 1
ATOM 1357 O O . LEU A 1 175 ? -18.545 -18.271 25.577 1.00 89.62 175 LEU A O 1
ATOM 1361 N N . LEU A 1 176 ? -19.071 -19.624 27.285 1.00 87.94 176 LEU A N 1
ATOM 1362 C CA . LEU A 1 176 ? -18.331 -18.943 28.345 1.00 87.94 176 LEU A CA 1
ATOM 1363 C C . LEU A 1 176 ? -17.175 -19.847 28.764 1.00 87.94 176 LEU A C 1
ATOM 1365 O O . LEU A 1 176 ? -17.375 -21.036 29.007 1.00 87.94 176 LEU A O 1
ATOM 1369 N N . SER A 1 177 ? -15.955 -19.315 28.799 1.00 85.44 177 SER A N 1
ATOM 1370 C CA . SER A 1 177 ? -14.778 -20.121 29.133 1.00 85.44 177 SER A CA 1
ATOM 1371 C C . SER A 1 177 ? -13.782 -19.354 30.004 1.00 85.44 177 SER A C 1
ATOM 1373 O O . SER A 1 177 ? -13.319 -18.292 29.582 1.00 85.44 177 SER A O 1
ATOM 1375 N N . PRO A 1 178 ? -13.312 -19.932 31.128 1.00 78.94 178 PRO A N 1
ATOM 1376 C CA . PRO A 1 178 ? -12.284 -19.316 31.976 1.00 78.94 178 PRO A CA 1
ATOM 1377 C C . PRO A 1 178 ? -10.913 -19.253 31.291 1.00 78.94 178 PRO A C 1
ATOM 1379 O O . PRO A 1 178 ? -10.058 -18.441 31.636 1.00 78.94 178 PRO A O 1
ATOM 1382 N N . LEU A 1 179 ? -10.680 -20.113 30.292 1.00 75.50 179 LEU A N 1
ATOM 1383 C CA . LEU A 1 179 ? -9.428 -20.149 29.527 1.00 75.50 179 LEU A CA 1
ATOM 1384 C C . LEU A 1 179 ? -9.281 -18.977 28.541 1.00 75.50 179 LEU A C 1
ATOM 1386 O O . LEU A 1 179 ? -8.240 -18.846 27.896 1.00 75.50 179 LEU A O 1
ATOM 1390 N N . VAL A 1 180 ? -10.321 -18.156 28.394 1.00 76.56 180 VAL A N 1
ATOM 1391 C CA . VAL A 1 180 ? -10.433 -17.113 27.376 1.00 76.56 180 VAL A CA 1
ATOM 1392 C C . VAL A 1 180 ? -10.465 -15.760 28.074 1.00 76.56 180 VAL A C 1
ATOM 1394 O O . VAL A 1 180 ? -11.256 -15.554 28.985 1.00 76.56 180 VAL A O 1
ATOM 1397 N N . LYS A 1 181 ? -9.576 -14.846 27.667 1.00 75.62 181 LYS A N 1
ATOM 1398 C CA . LYS A 1 181 ? -9.464 -13.492 28.245 1.00 75.62 181 LYS A CA 1
ATOM 1399 C C . LYS A 1 181 ? -10.034 -12.388 27.351 1.00 75.62 181 LYS A C 1
ATOM 1401 O O . LYS A 1 181 ? -10.321 -11.312 27.857 1.00 75.62 181 LYS A O 1
ATOM 1406 N N . SER A 1 182 ? -10.200 -12.678 26.060 1.00 77.94 182 SER A N 1
ATOM 1407 C CA . SER A 1 182 ? -10.773 -11.792 25.041 1.00 77.94 182 SER A CA 1
ATOM 1408 C C . SER A 1 182 ? -11.792 -12.586 24.214 1.00 77.94 182 SER A C 1
ATOM 1410 O O . SER A 1 182 ? -11.529 -13.772 23.967 1.00 77.94 182 SER A O 1
ATOM 1412 N N . PRO A 1 183 ? -12.933 -11.996 23.816 1.00 82.81 183 PRO A N 1
ATOM 1413 C CA . PRO A 1 183 ? -13.871 -12.584 22.866 1.00 82.81 183 PRO A CA 1
ATOM 1414 C C . PRO A 1 183 ? -13.176 -13.095 21.605 1.00 82.81 183 PRO A C 1
ATOM 1416 O O . PRO A 1 183 ? -12.216 -12.493 21.126 1.00 82.81 183 PRO A O 1
ATOM 1419 N N . PHE A 1 184 ? -13.625 -14.237 21.084 1.00 83.88 184 PHE A N 1
ATOM 1420 C CA . PHE A 1 184 ? -13.185 -14.686 19.766 1.00 83.88 184 PHE A CA 1
ATOM 1421 C C . PHE A 1 184 ? -14.156 -15.685 19.133 1.00 83.88 184 PHE A C 1
ATOM 1423 O O . PHE A 1 184 ? -14.871 -16.431 19.816 1.00 83.88 184 PHE A O 1
ATOM 1430 N N . THR A 1 185 ? -14.090 -15.779 17.805 1.00 86.88 185 THR A N 1
ATOM 1431 C CA . THR A 1 185 ? -14.976 -16.618 16.992 1.00 86.88 185 THR A CA 1
ATOM 1432 C C . THR A 1 185 ? -14.201 -17.673 16.197 1.00 86.88 185 THR A C 1
ATOM 1434 O O . THR A 1 185 ? -13.156 -17.402 15.607 1.00 86.88 185 THR A O 1
ATOM 1437 N N . TRP A 1 186 ? -14.708 -18.910 16.117 1.00 87.12 186 TRP A N 1
ATOM 1438 C CA . TRP A 1 186 ? -14.120 -19.958 15.269 1.00 87.12 186 TRP A CA 1
ATOM 1439 C C . TRP A 1 186 ? -15.143 -20.924 14.663 1.00 87.12 186 TRP A C 1
ATOM 1441 O O . TRP A 1 186 ? -16.252 -21.102 15.160 1.00 87.12 186 TRP A O 1
ATOM 1451 N N . GLY A 1 187 ? -14.734 -21.617 13.595 1.00 83.94 187 GLY A N 1
ATOM 1452 C CA . GLY A 1 187 ? -15.485 -22.726 12.990 1.00 83.94 187 GLY A CA 1
ATOM 1453 C C . GLY A 1 187 ? -16.086 -22.422 11.611 1.00 83.94 187 GLY A C 1
ATOM 1454 O O . GLY A 1 187 ? -16.654 -21.363 11.370 1.00 83.94 187 GLY A O 1
ATOM 1455 N N . LEU A 1 188 ? -15.966 -23.386 10.688 1.00 82.44 188 LEU A N 1
ATOM 1456 C CA . LEU A 1 188 ? -16.294 -23.211 9.258 1.00 82.44 188 LEU A CA 1
ATOM 1457 C C . LEU A 1 188 ? -17.764 -23.503 8.898 1.00 82.44 188 LEU A C 1
ATOM 1459 O O . LEU A 1 188 ? -18.295 -22.960 7.922 1.00 82.44 188 LEU A O 1
ATOM 1463 N N . VAL A 1 189 ? -18.392 -24.426 9.638 1.00 80.94 189 VAL A N 1
ATOM 1464 C CA . VAL A 1 189 ? -19.754 -24.946 9.381 1.00 80.94 189 VAL A CA 1
ATOM 1465 C C . VAL A 1 189 ? -20.692 -24.647 10.548 1.00 80.94 189 VAL A C 1
ATOM 1467 O O . VAL A 1 189 ? -21.815 -24.196 10.330 1.00 80.94 189 VAL A O 1
ATOM 1470 N N . ARG A 1 190 ? -20.223 -24.901 11.776 1.00 84.31 190 ARG A N 1
ATOM 1471 C CA . ARG A 1 190 ? -20.851 -24.466 13.026 1.00 84.31 190 ARG A CA 1
ATOM 1472 C C . ARG A 1 190 ? -19.911 -23.480 13.697 1.00 84.31 190 ARG A C 1
ATOM 1474 O O . ARG A 1 190 ? -18.799 -23.871 14.067 1.00 84.31 190 ARG A O 1
ATOM 1481 N N . SER A 1 191 ? -20.346 -22.232 13.772 1.00 87.62 191 SER A N 1
ATOM 1482 C CA . SER A 1 191 ? -19.570 -21.148 14.356 1.00 87.62 191 SER A CA 1
ATOM 1483 C C . SER A 1 191 ? -19.741 -21.170 15.868 1.00 87.62 191 SER A C 1
ATOM 1485 O O . SER A 1 191 ? -20.818 -21.465 16.383 1.00 87.62 191 SER A O 1
ATOM 1487 N N . ARG A 1 192 ? -18.658 -20.909 16.580 1.00 88.75 192 ARG A N 1
ATOM 1488 C CA . ARG A 1 192 ? -18.619 -20.839 18.034 1.00 88.75 192 ARG A CA 1
ATOM 1489 C C . ARG A 1 192 ? -18.043 -19.491 18.406 1.00 88.75 192 ARG A C 1
ATOM 1491 O O . ARG A 1 192 ? -17.031 -19.103 17.829 1.00 88.75 192 ARG A O 1
ATOM 1498 N N . ILE A 1 193 ? -18.704 -18.816 19.329 1.00 90.12 193 ILE A N 1
ATOM 1499 C CA . ILE A 1 193 ? -18.257 -17.548 19.896 1.00 90.12 193 ILE A CA 1
ATOM 1500 C C . ILE A 1 193 ? -17.920 -17.854 21.350 1.00 90.12 193 ILE A C 1
ATOM 1502 O O . ILE A 1 193 ? -18.786 -18.350 22.071 1.00 90.12 193 ILE A O 1
ATOM 1506 N N . ALA A 1 194 ? -16.676 -17.631 21.767 1.00 88.50 194 ALA A N 1
ATOM 1507 C CA . ALA A 1 194 ? -16.288 -17.747 23.168 1.00 88.50 194 ALA A CA 1
ATOM 1508 C C . ALA A 1 194 ? -16.145 -16.360 23.776 1.00 88.50 194 ALA A C 1
ATOM 1510 O O . ALA A 1 194 ? -15.446 -15.512 23.229 1.00 88.50 194 ALA A O 1
ATOM 1511 N N . LEU A 1 195 ? -16.768 -16.172 24.932 1.00 88.75 195 LEU A N 1
ATOM 1512 C CA . LEU A 1 195 ? -16.633 -14.995 25.772 1.00 88.75 195 LEU A CA 1
ATOM 1513 C C . LEU A 1 195 ? -15.874 -15.354 27.060 1.00 88.75 195 LEU A C 1
ATOM 1515 O O . LEU A 1 195 ? -15.972 -16.493 27.538 1.00 88.75 195 LEU A O 1
ATOM 1519 N N . PRO A 1 196 ? -15.120 -14.402 27.639 1.00 87.19 196 PRO A N 1
ATOM 1520 C CA . PRO A 1 196 ? -14.536 -14.577 28.963 1.00 87.19 196 PRO A CA 1
ATOM 1521 C C . PRO A 1 196 ? -15.637 -14.648 30.031 1.00 87.19 196 PRO A C 1
ATOM 1523 O O . PRO A 1 196 ? -16.702 -14.056 29.872 1.00 87.19 196 PRO A O 1
ATOM 1526 N N . GLU A 1 197 ? -15.379 -15.299 31.167 1.00 84.62 197 GLU A N 1
ATOM 1527 C CA . GLU A 1 197 ? -16.333 -15.310 32.298 1.00 84.62 197 GLU A CA 1
ATOM 1528 C C . GLU A 1 197 ? -16.640 -13.900 32.828 1.00 84.62 197 GLU A C 1
ATOM 1530 O O . GLU A 1 197 ? -17.749 -13.630 33.289 1.00 84.62 197 GLU A O 1
ATOM 1535 N N . SER A 1 198 ? -15.691 -12.965 32.691 1.00 82.56 198 SER A N 1
ATOM 1536 C CA . SER A 1 198 ? -15.888 -11.552 33.031 1.00 82.56 198 SER A CA 1
ATOM 1537 C C . SER A 1 198 ? -16.998 -10.880 32.218 1.00 82.56 198 SER A C 1
ATOM 1539 O O . SER A 1 198 ? -17.515 -9.857 32.667 1.00 82.56 198 SER A O 1
ATOM 1541 N N . ALA A 1 199 ? -17.418 -11.467 31.088 1.00 84.62 199 ALA A N 1
ATOM 1542 C CA . ALA A 1 199 ? -18.521 -10.965 30.276 1.00 84.62 199 ALA A CA 1
ATOM 1543 C C . ALA A 1 199 ? -19.864 -10.947 31.016 1.00 84.62 199 ALA A C 1
ATOM 1545 O O . ALA A 1 199 ? -20.743 -10.160 30.672 1.00 84.62 199 ALA A O 1
ATOM 1546 N N . ALA A 1 200 ? -20.017 -11.754 32.071 1.00 83.38 200 ALA A N 1
ATOM 1547 C CA . ALA A 1 200 ? -21.190 -11.697 32.942 1.00 83.38 200 ALA A CA 1
ATOM 1548 C C . ALA A 1 200 ? -21.335 -10.355 33.681 1.00 83.38 200 ALA A C 1
ATOM 1550 O O . ALA A 1 200 ? -22.450 -9.975 34.032 1.00 83.38 200 ALA A O 1
ATOM 1551 N N . ASN A 1 201 ? -20.229 -9.630 33.881 1.00 86.31 201 ASN A N 1
ATOM 1552 C CA . ASN A 1 201 ? -20.191 -8.360 34.606 1.00 86.31 201 ASN A CA 1
ATOM 1553 C C . ASN A 1 201 ? -20.167 -7.137 33.678 1.00 86.31 201 ASN A C 1
ATOM 1555 O O . ASN A 1 201 ? -20.014 -6.013 34.156 1.00 86.31 201 ASN A O 1
ATOM 1559 N N . TRP A 1 202 ? -20.257 -7.332 32.362 1.00 87.88 202 TRP A N 1
ATOM 1560 C CA . TRP A 1 202 ? -20.245 -6.227 31.408 1.00 87.88 202 TRP A CA 1
ATOM 1561 C C . TRP A 1 202 ? -21.573 -5.467 31.403 1.00 87.88 202 TRP A C 1
ATOM 1563 O O . TRP A 1 202 ? -22.639 -6.020 31.700 1.00 87.88 202 TRP A O 1
ATOM 1573 N N . SER A 1 203 ? -21.492 -4.176 31.071 1.00 89.69 203 SER A N 1
ATOM 1574 C CA . SER A 1 203 ? -22.682 -3.359 30.838 1.00 89.69 203 SER A CA 1
ATOM 1575 C C . SER A 1 203 ? -23.465 -3.896 29.631 1.00 89.69 203 SER A C 1
ATOM 1577 O O . SER A 1 203 ? -22.918 -4.633 28.807 1.00 89.69 203 SER A O 1
ATOM 1579 N N . ASP A 1 204 ? -24.754 -3.560 29.534 1.00 89.25 204 ASP A N 1
ATOM 1580 C CA . ASP A 1 204 ? -25.578 -3.958 28.382 1.00 89.25 204 ASP A CA 1
ATOM 1581 C C . ASP A 1 204 ? -25.001 -3.451 27.058 1.00 89.25 204 ASP A C 1
ATOM 1583 O O . ASP A 1 204 ? -24.898 -4.227 26.108 1.00 89.25 204 ASP A O 1
ATOM 1587 N N . ASP A 1 205 ? -24.541 -2.200 27.043 1.00 89.44 205 ASP A N 1
ATOM 1588 C CA . ASP A 1 205 ? -23.940 -1.566 25.869 1.00 89.44 205 ASP A CA 1
ATOM 1589 C C . ASP A 1 205 ? -22.600 -2.220 25.496 1.00 89.44 205 ASP A C 1
ATOM 1591 O O . ASP A 1 205 ? -22.365 -2.520 24.326 1.00 89.44 205 ASP A O 1
ATOM 1595 N N . ASP A 1 206 ? -21.727 -2.509 26.474 1.00 89.56 206 ASP A N 1
ATOM 1596 C CA . ASP A 1 206 ? -20.455 -3.205 26.218 1.00 89.56 206 ASP A CA 1
ATOM 1597 C C . ASP A 1 206 ? -20.695 -4.604 25.638 1.00 89.56 206 ASP A C 1
ATOM 1599 O O . ASP A 1 206 ? -20.025 -5.018 24.690 1.00 89.56 206 ASP A O 1
ATOM 1603 N N . LEU A 1 207 ? -21.669 -5.333 26.191 1.00 90.25 207 LEU A N 1
ATOM 1604 C CA . LEU A 1 207 ? -22.028 -6.662 25.717 1.00 90.25 207 LEU A CA 1
ATOM 1605 C C . LEU A 1 207 ? -22.615 -6.611 24.301 1.00 90.25 207 LEU A C 1
ATOM 1607 O O . LEU A 1 207 ? -22.268 -7.448 23.470 1.00 90.25 207 LEU A O 1
ATOM 1611 N N . GLU A 1 208 ? -23.478 -5.638 24.014 1.00 91.62 208 GLU A N 1
ATOM 1612 C CA . GLU A 1 208 ? -24.078 -5.445 22.695 1.00 91.62 208 GLU A CA 1
ATOM 1613 C C . GLU A 1 208 ? -23.033 -5.109 21.630 1.00 91.62 208 GLU A C 1
ATOM 1615 O O . GLU A 1 208 ? -22.974 -5.791 20.607 1.00 91.62 208 GLU A O 1
ATOM 1620 N N . MET A 1 209 ? -22.154 -4.138 21.896 1.00 90.75 209 MET A N 1
ATOM 1621 C CA . MET A 1 209 ? -21.081 -3.751 20.977 1.00 90.75 209 MET A CA 1
ATOM 1622 C C . MET A 1 209 ? -20.156 -4.935 20.635 1.00 90.75 209 MET A C 1
ATOM 1624 O O . MET A 1 209 ? -19.794 -5.130 19.474 1.00 90.75 209 MET A O 1
ATOM 1628 N N . ILE A 1 210 ? -19.795 -5.765 21.622 1.00 90.62 210 ILE A N 1
ATOM 1629 C CA . ILE A 1 210 ? -18.939 -6.949 21.412 1.00 90.62 210 ILE A CA 1
ATOM 1630 C C . ILE A 1 210 ? -19.681 -8.044 20.656 1.00 90.62 210 ILE A C 1
ATOM 1632 O O . ILE A 1 210 ? -19.131 -8.640 19.731 1.00 90.62 210 ILE A O 1
ATOM 1636 N N . LEU A 1 211 ? -20.928 -8.330 21.033 1.00 90.38 211 LEU A N 1
ATOM 1637 C CA . LEU A 1 211 ? -21.717 -9.356 20.360 1.00 90.38 211 LEU A CA 1
ATOM 1638 C C . LEU A 1 211 ? -21.981 -8.983 18.902 1.00 90.38 211 LEU A C 1
ATOM 1640 O O . LEU A 1 211 ? -21.890 -9.862 18.051 1.00 90.38 211 LEU A O 1
ATOM 1644 N N . LEU A 1 212 ? -22.253 -7.710 18.600 1.00 90.69 212 LEU A N 1
ATOM 1645 C CA . LEU A 1 212 ? -22.384 -7.221 17.226 1.00 90.69 212 LEU A CA 1
ATOM 1646 C C . LEU A 1 212 ? -21.094 -7.437 16.426 1.00 90.69 212 LEU A C 1
ATOM 1648 O O . LEU A 1 212 ? -21.157 -7.958 15.311 1.00 90.69 212 LEU A O 1
ATOM 1652 N N . HIS A 1 213 ? -19.937 -7.116 17.010 1.00 90.81 213 HIS A N 1
ATOM 1653 C CA . HIS A 1 213 ? -18.629 -7.344 16.394 1.00 90.81 213 HIS A CA 1
ATOM 1654 C C . HIS A 1 213 ? -18.380 -8.840 16.097 1.00 90.81 213 HIS A C 1
ATOM 1656 O O . HIS A 1 213 ? -18.074 -9.219 14.966 1.00 90.81 213 HIS A O 1
ATOM 1662 N N . GLU A 1 214 ? -18.584 -9.722 17.079 1.00 89.88 214 GLU A N 1
ATOM 1663 C CA . GLU A 1 214 ? -18.363 -11.168 16.918 1.00 89.88 214 GLU A CA 1
ATOM 1664 C C . GLU A 1 214 ? -19.388 -11.831 15.980 1.00 89.88 214 GLU A C 1
ATOM 1666 O O . GLU A 1 214 ? -19.054 -12.712 15.180 1.00 89.88 214 GLU A O 1
ATOM 1671 N N . LEU A 1 215 ? -20.652 -11.399 16.028 1.00 89.62 215 LEU A N 1
ATOM 1672 C CA . LEU A 1 215 ? -21.688 -11.862 15.104 1.00 89.62 215 LEU A CA 1
ATOM 1673 C C . LEU A 1 215 ? -21.366 -11.466 13.662 1.00 89.62 215 LEU A C 1
ATOM 1675 O O . LEU A 1 215 ? -21.661 -12.241 12.747 1.00 89.62 215 LEU A O 1
ATOM 1679 N N . GLU A 1 216 ? -20.722 -10.319 13.445 1.00 88.38 216 GLU A N 1
ATOM 1680 C CA . GLU A 1 216 ? -20.312 -9.879 12.114 1.00 88.38 216 GLU A CA 1
ATOM 1681 C C . GLU A 1 216 ? -19.244 -10.805 11.509 1.00 88.38 216 GLU A C 1
ATOM 1683 O O . GLU A 1 216 ? -19.372 -11.209 10.345 1.00 88.38 216 GLU A O 1
ATOM 1688 N N . HIS A 1 217 ? -18.279 -11.287 12.305 1.00 88.69 217 HIS A N 1
ATOM 1689 C CA . HIS A 1 217 ? -17.344 -12.333 11.865 1.00 88.69 217 HIS A CA 1
ATOM 1690 C C . HIS A 1 217 ? -18.069 -13.604 11.401 1.00 88.69 217 HIS A C 1
ATOM 1692 O O . HIS A 1 217 ? -17.677 -14.243 10.413 1.00 88.69 217 HIS A O 1
ATOM 1698 N N . VAL A 1 218 ? -19.149 -13.989 12.088 1.00 88.88 218 VAL A N 1
ATOM 1699 C CA . VAL A 1 218 ? -19.963 -15.151 11.706 1.00 88.88 218 VAL A CA 1
ATOM 1700 C C . VAL A 1 218 ? -20.775 -14.876 10.440 1.00 88.88 218 VAL A C 1
ATOM 1702 O O . VAL A 1 218 ? -20.813 -15.729 9.545 1.00 88.88 218 VAL A O 1
ATOM 1705 N N . ARG A 1 219 ? -21.397 -13.695 10.336 1.00 86.00 219 ARG A N 1
ATOM 1706 C CA . ARG A 1 219 ? -22.224 -13.279 9.194 1.00 86.00 219 ARG A CA 1
ATOM 1707 C C . ARG A 1 219 ? -21.415 -13.265 7.899 1.00 86.00 219 ARG A C 1
ATOM 1709 O O . ARG A 1 219 ? -21.861 -13.834 6.900 1.00 86.00 219 ARG A O 1
ATOM 1716 N N . ARG A 1 220 ? -20.207 -12.693 7.931 1.00 83.56 220 ARG A N 1
ATOM 1717 C CA . ARG A 1 220 ? -19.264 -12.680 6.797 1.00 83.56 220 ARG A CA 1
ATOM 1718 C C . ARG A 1 220 ? -18.469 -13.967 6.640 1.00 83.56 220 ARG A C 1
ATOM 1720 O O . ARG A 1 220 ? -17.860 -14.202 5.596 1.00 83.56 220 ARG A O 1
ATOM 1727 N N . ASN A 1 221 ? -18.557 -14.857 7.626 1.00 85.12 221 ASN A N 1
ATOM 1728 C CA . ASN A 1 221 ? -17.947 -16.176 7.603 1.00 85.12 221 ASN A CA 1
ATOM 1729 C C . ASN A 1 221 ? -16.407 -16.091 7.487 1.00 85.12 221 ASN A C 1
ATOM 1731 O O . ASN A 1 221 ? -15.742 -16.846 6.768 1.00 85.12 221 ASN A O 1
ATOM 1735 N N . ASP A 1 222 ? -15.853 -15.190 8.292 1.00 87.94 222 ASP A N 1
ATOM 1736 C CA . ASP A 1 222 ? -14.441 -14.827 8.352 1.00 87.94 222 ASP A CA 1
ATOM 1737 C C . ASP A 1 222 ? -13.526 -16.004 8.706 1.00 87.94 222 ASP A C 1
ATOM 1739 O O . ASP A 1 222 ? -12.387 -16.067 8.248 1.00 87.94 222 ASP A O 1
ATOM 1743 N N . ALA A 1 223 ? -14.033 -17.010 9.427 1.00 87.56 223 ALA A N 1
ATOM 1744 C CA . ALA A 1 223 ? -13.295 -18.243 9.702 1.00 87.56 223 ALA A CA 1
ATOM 1745 C C . ALA A 1 223 ? -12.834 -18.963 8.417 1.00 87.56 223 ALA A C 1
ATOM 1747 O O . ALA A 1 223 ? -11.780 -19.600 8.412 1.00 87.56 223 ALA A O 1
ATOM 1748 N N . ARG A 1 224 ? -13.589 -18.857 7.309 1.00 87.56 224 ARG A N 1
ATOM 1749 C CA . ARG A 1 224 ? -13.131 -19.373 6.005 1.00 87.56 224 ARG A CA 1
ATOM 1750 C C . ARG A 1 224 ? -12.062 -18.482 5.394 1.00 87.56 224 ARG A C 1
ATOM 1752 O O . ARG A 1 224 ? -11.138 -19.010 4.788 1.00 87.56 224 ARG A O 1
ATOM 1759 N N . ALA A 1 225 ? -12.172 -17.167 5.564 1.00 87.88 225 ALA A N 1
ATOM 1760 C CA . ALA A 1 225 ? -11.163 -16.242 5.074 1.00 87.88 225 ALA A CA 1
ATOM 1761 C C . ALA A 1 225 ? -9.816 -16.444 5.775 1.00 87.88 225 ALA A C 1
ATOM 1763 O O . ALA A 1 225 ? -8.789 -16.472 5.102 1.00 87.88 225 ALA A O 1
ATOM 1764 N N . VAL A 1 226 ? -9.825 -16.694 7.089 1.00 88.31 226 VAL A N 1
ATOM 1765 C CA . VAL A 1 226 ? -8.623 -17.089 7.838 1.00 88.31 226 VAL A CA 1
ATOM 1766 C C . VAL A 1 226 ? -8.068 -18.414 7.316 1.00 88.31 226 VAL A C 1
ATOM 1768 O O . VAL A 1 226 ? -6.871 -18.513 7.081 1.00 88.31 226 VAL A O 1
ATOM 1771 N N . LEU A 1 227 ? -8.903 -19.426 7.061 1.00 89.12 227 LEU A N 1
ATOM 1772 C CA . LEU A 1 227 ? -8.408 -20.697 6.521 1.00 89.12 227 LEU A CA 1
ATOM 1773 C C . LEU A 1 227 ? -7.731 -20.508 5.155 1.00 89.12 227 LEU A C 1
ATOM 1775 O O . LEU A 1 227 ? -6.623 -20.994 4.943 1.00 89.12 227 LEU A O 1
ATOM 1779 N N . VAL A 1 228 ? -8.386 -19.789 4.243 1.00 89.81 228 VAL A N 1
ATOM 1780 C CA . VAL A 1 228 ? -7.870 -19.526 2.894 1.00 89.81 228 VAL A CA 1
ATOM 1781 C C . VAL A 1 228 ? -6.567 -18.726 2.951 1.00 89.81 228 VAL A C 1
ATOM 1783 O O . VAL A 1 228 ? -5.604 -19.102 2.284 1.00 89.81 228 VAL A O 1
ATOM 1786 N N . SER A 1 229 ? -6.489 -17.678 3.779 1.00 88.69 229 SER A N 1
ATOM 1787 C CA . SER A 1 229 ? -5.265 -16.881 3.919 1.00 88.69 229 SER A CA 1
ATOM 1788 C C . SER A 1 229 ? -4.108 -17.695 4.506 1.00 88.69 229 SER A C 1
ATOM 1790 O O . SER A 1 229 ? -2.962 -17.536 4.096 1.00 88.69 229 SER A O 1
ATOM 1792 N N . ARG A 1 230 ? -4.394 -18.643 5.406 1.00 88.50 230 ARG A N 1
ATOM 1793 C CA . ARG A 1 230 ? -3.386 -19.536 6.001 1.00 88.50 230 ARG A CA 1
ATOM 1794 C C . ARG A 1 230 ? -2.863 -20.575 5.025 1.00 88.50 230 ARG A C 1
ATOM 1796 O O . ARG A 1 230 ? -1.665 -20.839 5.027 1.00 88.50 230 ARG A O 1
ATOM 1803 N N . LEU A 1 231 ? -3.729 -21.137 4.184 1.00 89.50 231 LEU A N 1
ATOM 1804 C CA . LEU A 1 231 ? -3.304 -22.019 3.094 1.00 89.50 231 LEU A CA 1
ATOM 1805 C C . LEU A 1 231 ? -2.453 -21.252 2.077 1.00 89.50 231 LEU A C 1
ATOM 1807 O O . LEU A 1 231 ? -1.408 -21.743 1.655 1.00 89.50 231 LEU A O 1
ATOM 1811 N N . PHE A 1 232 ? -2.865 -20.028 1.739 1.00 87.50 232 PHE A N 1
ATOM 1812 C CA . PHE A 1 232 ? -2.099 -19.138 0.873 1.00 87.50 232 PHE A CA 1
ATOM 1813 C C . PHE A 1 232 ? -0.703 -18.854 1.449 1.00 87.50 232 PHE A C 1
ATOM 1815 O O . PHE A 1 232 ? 0.284 -19.003 0.724 1.00 87.50 232 PHE A O 1
ATOM 1822 N N . LEU A 1 233 ? -0.604 -18.540 2.749 1.00 88.69 233 LEU A N 1
ATOM 1823 C CA . LEU A 1 233 ? 0.683 -18.361 3.428 1.00 88.69 233 LEU A CA 1
ATOM 1824 C C . LEU A 1 233 ? 1.530 -19.617 3.389 1.00 88.69 233 LEU A C 1
ATOM 1826 O O . LEU A 1 233 ? 2.717 -19.535 3.120 1.00 88.69 233 LEU A O 1
ATOM 1830 N N . ALA A 1 234 ? 0.930 -20.770 3.692 1.00 89.06 234 ALA A N 1
ATOM 1831 C CA . ALA A 1 234 ? 1.659 -22.022 3.788 1.00 89.06 234 ALA A CA 1
ATOM 1832 C C . ALA A 1 234 ? 2.370 -22.342 2.473 1.00 89.06 234 ALA A C 1
ATOM 1834 O O . ALA A 1 234 ? 3.510 -22.777 2.507 1.00 89.06 234 ALA A O 1
ATOM 1835 N N . LEU A 1 235 ? 1.738 -22.062 1.330 1.00 85.31 235 LEU A N 1
ATOM 1836 C CA . LEU A 1 235 ? 2.340 -22.264 0.011 1.00 85.31 235 LEU A CA 1
ATOM 1837 C C . LEU A 1 235 ? 3.344 -21.167 -0.376 1.00 85.31 235 LEU A C 1
ATOM 1839 O O . LEU A 1 235 ? 4.315 -21.450 -1.075 1.00 85.31 235 LEU A O 1
ATOM 1843 N N . ASN A 1 236 ? 3.135 -19.935 0.096 1.00 83.00 236 ASN A N 1
ATOM 1844 C CA . ASN A 1 236 ? 3.949 -18.762 -0.241 1.00 83.00 236 ASN A CA 1
ATOM 1845 C C . ASN A 1 236 ? 4.838 -18.295 0.923 1.00 83.00 236 ASN A C 1
ATOM 1847 O O . ASN A 1 236 ? 5.206 -17.128 0.982 1.00 83.00 236 ASN A O 1
ATOM 1851 N N . TRP A 1 237 ? 5.195 -19.180 1.855 1.00 88.81 237 TRP A N 1
ATOM 1852 C CA . TRP A 1 237 ? 5.834 -18.790 3.120 1.00 88.81 237 TRP A CA 1
ATOM 1853 C C . TRP A 1 237 ? 7.209 -18.139 2.941 1.00 88.81 237 TRP A C 1
ATOM 1855 O O . TRP A 1 237 ? 7.643 -17.371 3.796 1.00 88.81 237 TRP A O 1
ATOM 1865 N N . VAL A 1 238 ? 7.878 -18.432 1.824 1.00 87.12 238 VAL A N 1
ATOM 1866 C CA . VAL A 1 238 ? 9.171 -17.848 1.443 1.00 87.12 238 VAL A CA 1
ATOM 1867 C C . VAL A 1 238 ? 9.011 -16.399 0.951 1.00 87.12 238 VAL A C 1
ATOM 1869 O O . VAL A 1 238 ? 9.970 -15.636 0.950 1.00 87.12 238 VAL A O 1
ATOM 1872 N N . ASN A 1 239 ? 7.804 -15.996 0.539 1.00 82.94 239 ASN A N 1
ATOM 1873 C CA . ASN A 1 239 ? 7.532 -14.676 -0.018 1.00 82.94 239 ASN A CA 1
ATOM 1874 C C . ASN A 1 239 ? 7.193 -13.661 1.097 1.00 82.94 239 ASN A C 1
ATOM 1876 O O . ASN A 1 239 ? 6.144 -13.795 1.735 1.00 82.94 239 ASN A O 1
ATOM 1880 N N . PRO A 1 240 ? 7.998 -12.599 1.305 1.00 86.75 240 PRO A N 1
ATOM 1881 C CA . PRO A 1 240 ? 7.727 -11.586 2.328 1.00 86.75 240 PRO A CA 1
ATOM 1882 C C . PRO A 1 240 ? 6.402 -10.839 2.101 1.00 86.75 240 PRO A C 1
ATOM 1884 O O . PRO A 1 240 ? 5.706 -10.518 3.062 1.00 86.75 240 PRO A O 1
ATOM 1887 N N . PHE A 1 241 ? 5.985 -10.629 0.848 1.00 83.56 241 PHE A N 1
ATOM 1888 C CA . PHE A 1 241 ? 4.716 -9.964 0.536 1.00 83.56 241 PHE A CA 1
ATOM 1889 C C . PHE A 1 241 ? 3.500 -10.797 0.947 1.00 83.56 241 PHE A C 1
ATOM 1891 O O . PHE A 1 241 ? 2.457 -10.232 1.265 1.00 83.56 241 PHE A O 1
ATOM 1898 N N . ALA A 1 242 ? 3.623 -12.129 0.994 1.00 84.62 242 ALA A N 1
ATOM 1899 C CA . ALA A 1 242 ? 2.545 -12.988 1.475 1.00 84.62 242 ALA A CA 1
ATOM 1900 C C . ALA A 1 242 ? 2.295 -12.797 2.980 1.00 84.62 242 ALA A C 1
ATOM 1902 O O . ALA A 1 242 ? 1.142 -12.813 3.411 1.00 84.62 242 ALA A O 1
ATOM 1903 N N . TRP A 1 243 ? 3.353 -12.561 3.763 1.00 86.94 243 TRP A N 1
ATOM 1904 C CA . TRP A 1 243 ? 3.237 -12.230 5.185 1.00 86.94 243 TRP A CA 1
ATOM 1905 C C . TRP A 1 243 ? 2.545 -10.879 5.385 1.00 86.94 243 TRP A C 1
ATOM 1907 O O . TRP A 1 243 ? 1.543 -10.808 6.094 1.00 86.94 243 TRP A O 1
ATOM 1917 N N . ILE A 1 244 ? 2.999 -9.841 4.674 1.00 85.75 244 ILE A N 1
ATOM 1918 C CA . ILE A 1 244 ? 2.413 -8.493 4.755 1.00 85.75 244 ILE A CA 1
ATOM 1919 C C . ILE A 1 244 ? 0.938 -8.504 4.317 1.00 85.75 244 ILE A C 1
ATOM 1921 O O . ILE A 1 244 ? 0.082 -7.910 4.972 1.00 85.75 244 ILE A O 1
ATOM 1925 N N . ALA A 1 245 ? 0.612 -9.220 3.236 1.00 84.06 245 ALA A N 1
ATOM 1926 C CA . ALA A 1 245 ? -0.753 -9.333 2.725 1.00 84.06 245 ALA A CA 1
ATOM 1927 C C . ALA A 1 245 ? -1.726 -9.927 3.752 1.00 84.06 245 ALA A C 1
ATOM 1929 O O . ALA A 1 245 ? -2.886 -9.522 3.813 1.00 84.06 245 ALA A O 1
ATOM 1930 N N . ILE A 1 246 ? -1.276 -10.880 4.568 1.00 86.06 246 ILE A N 1
ATOM 1931 C CA . ILE A 1 246 ? -2.122 -11.501 5.591 1.00 86.06 246 ILE A CA 1
ATOM 1932 C C . ILE A 1 246 ? -2.359 -10.564 6.758 1.00 86.06 246 ILE A C 1
ATOM 1934 O O . ILE A 1 246 ? -3.489 -10.509 7.241 1.00 86.06 246 ILE A O 1
ATOM 1938 N N . ASP A 1 247 ? -1.340 -9.812 7.168 1.00 84.44 247 ASP A N 1
ATOM 1939 C CA . ASP A 1 247 ? -1.480 -8.801 8.213 1.00 84.44 247 ASP A CA 1
ATOM 1940 C C . ASP A 1 247 ? -2.450 -7.695 7.774 1.00 84.44 247 ASP A C 1
ATOM 1942 O O . ASP A 1 247 ? -3.344 -7.306 8.525 1.00 84.44 247 ASP A O 1
ATOM 1946 N N . TRP A 1 248 ? -2.374 -7.262 6.514 1.00 85.19 248 TRP A N 1
ATOM 1947 C CA . TRP A 1 248 ? -3.322 -6.299 5.951 1.00 85.19 248 TRP A CA 1
ATOM 1948 C C . TRP A 1 248 ? -4.730 -6.871 5.811 1.00 85.19 248 TRP A C 1
ATOM 1950 O O . TRP A 1 248 ? -5.702 -6.205 6.164 1.00 85.19 248 TRP A O 1
ATOM 1960 N N . ALA A 1 249 ? -4.876 -8.097 5.308 1.00 85.56 249 ALA A N 1
ATOM 1961 C CA . ALA A 1 249 ? -6.181 -8.744 5.195 1.00 85.56 249 ALA A CA 1
ATOM 1962 C C . ALA A 1 249 ? -6.832 -8.960 6.571 1.00 85.56 249 ALA A C 1
ATOM 1964 O O . ALA A 1 249 ? -8.054 -8.873 6.697 1.00 85.56 249 ALA A O 1
ATOM 1965 N N . ALA A 1 250 ? -6.020 -9.223 7.598 1.00 84.94 250 ALA A N 1
ATOM 1966 C CA . ALA A 1 250 ? -6.436 -9.236 8.992 1.00 84.94 250 ALA A CA 1
ATOM 1967 C C . ALA A 1 250 ? -6.939 -7.858 9.438 1.00 84.94 250 ALA A C 1
ATOM 1969 O O . ALA A 1 250 ? -8.068 -7.771 9.906 1.00 84.94 250 ALA A O 1
ATOM 1970 N N . GLN A 1 251 ? -6.175 -6.789 9.209 1.00 84.31 251 GLN A N 1
ATOM 1971 C CA . GLN A 1 251 ? -6.584 -5.434 9.583 1.00 84.31 251 GLN A CA 1
ATOM 1972 C C . GLN A 1 251 ? -7.910 -5.015 8.927 1.00 84.31 251 GLN A C 1
ATOM 1974 O O . GLN A 1 251 ? -8.825 -4.578 9.616 1.00 84.31 251 GLN A O 1
ATOM 1979 N N . HIS A 1 252 ? -8.067 -5.229 7.617 1.00 85.25 252 HIS A N 1
ATOM 1980 C CA . HIS A 1 252 ? -9.309 -4.893 6.906 1.00 85.25 252 HIS A CA 1
ATOM 1981 C C . HIS A 1 252 ? -10.512 -5.723 7.374 1.00 85.25 252 HIS A C 1
ATOM 1983 O O . HIS A 1 252 ? -11.652 -5.273 7.271 1.00 85.25 252 HIS A O 1
ATOM 1989 N N . ARG A 1 253 ? -10.278 -6.946 7.869 1.00 88.06 253 ARG A N 1
ATOM 1990 C CA . ARG A 1 253 ? -11.329 -7.779 8.461 1.00 88.06 253 ARG A CA 1
ATOM 1991 C C . ARG A 1 253 ? -11.830 -7.174 9.772 1.00 88.06 253 ARG A C 1
ATOM 1993 O O . ARG A 1 253 ? -13.044 -7.104 9.952 1.00 88.06 253 ARG A O 1
ATOM 2000 N N . GLU A 1 254 ? -10.919 -6.746 10.645 1.00 87.31 254 GLU A N 1
ATOM 2001 C CA . GLU A 1 254 ? -11.279 -6.101 11.914 1.00 87.31 254 GLU A CA 1
ATOM 2002 C C . GLU A 1 254 ? -11.979 -4.759 11.659 1.00 87.31 254 GLU A C 1
ATOM 2004 O O . GLU A 1 254 ? -13.080 -4.551 12.154 1.00 87.31 254 GLU A O 1
ATOM 2009 N N . GLU A 1 255 ? -11.434 -3.914 10.772 1.00 85.75 255 GLU A N 1
ATOM 2010 C CA . GLU A 1 255 ? -12.054 -2.636 10.381 1.00 85.75 255 GLU A CA 1
ATOM 2011 C C . GLU A 1 255 ? -13.493 -2.820 9.890 1.00 85.75 255 GLU A C 1
ATOM 2013 O O . GLU A 1 255 ? -14.388 -2.062 10.248 1.00 85.75 255 GLU A O 1
ATOM 2018 N N . ALA A 1 256 ? -13.739 -3.839 9.066 1.00 84.94 256 ALA A N 1
ATOM 2019 C CA . ALA A 1 256 ? -15.072 -4.109 8.550 1.00 84.94 256 ALA A CA 1
ATOM 2020 C C . ALA A 1 256 ? -16.052 -4.568 9.650 1.00 84.94 256 ALA A C 1
ATOM 2022 O O . ALA A 1 256 ? -17.254 -4.372 9.504 1.00 84.94 256 ALA A O 1
ATOM 2023 N N . CYS A 1 257 ? -15.576 -5.214 10.722 1.00 86.50 257 CYS A N 1
ATOM 2024 C CA . CYS A 1 257 ? -16.416 -5.544 11.881 1.00 86.50 257 CYS A CA 1
ATOM 2025 C C . CYS A 1 257 ? -16.659 -4.318 12.765 1.00 86.50 257 CYS A C 1
ATOM 2027 O O . CYS A 1 257 ? -17.790 -4.089 13.183 1.00 86.50 257 CYS A O 1
ATOM 2029 N N . ASP A 1 258 ? -15.624 -3.508 12.993 1.00 89.50 258 ASP A N 1
ATOM 2030 C CA . ASP A 1 258 ? -15.695 -2.263 13.764 1.00 89.50 258 ASP A CA 1
ATOM 2031 C C . ASP A 1 258 ? -16.724 -1.297 13.145 1.00 89.50 258 ASP A C 1
ATOM 2033 O O . ASP A 1 258 ? -17.593 -0.773 13.842 1.00 89.50 258 ASP A O 1
ATOM 2037 N N . TRP A 1 259 ? -16.722 -1.166 11.813 1.00 85.75 259 TRP A N 1
ATOM 2038 C CA . TRP A 1 259 ? -17.719 -0.380 11.078 1.00 85.75 259 TRP A CA 1
ATOM 2039 C C . TRP A 1 259 ? -19.158 -0.834 11.322 1.00 85.75 259 TRP A C 1
ATOM 2041 O O . TRP A 1 259 ? -20.052 0.007 11.359 1.00 85.75 259 TRP A O 1
ATOM 2051 N N . ARG A 1 260 ? -19.404 -2.136 11.515 1.00 86.44 260 ARG A N 1
ATOM 2052 C CA . ARG A 1 260 ? -20.760 -2.643 11.764 1.00 86.44 260 ARG A CA 1
ATOM 2053 C C . ARG A 1 260 ? -21.294 -2.217 13.132 1.00 86.44 260 ARG A C 1
ATOM 2055 O O . ARG A 1 260 ? -22.499 -2.026 13.268 1.00 86.44 260 ARG A O 1
ATOM 2062 N N . VAL A 1 261 ? -20.417 -2.067 14.123 1.00 89.81 261 VAL A N 1
ATOM 2063 C CA . VAL A 1 261 ? -20.789 -1.574 15.458 1.00 89.81 261 VAL A CA 1
ATOM 2064 C C . VAL A 1 261 ? -21.155 -0.091 15.391 1.00 89.81 261 VAL A C 1
ATOM 2066 O O . VAL A 1 261 ? -22.176 0.312 15.943 1.00 89.81 261 VAL A O 1
ATOM 2069 N N . ILE A 1 262 ? -20.378 0.703 14.652 1.00 88.44 262 ILE A N 1
ATOM 2070 C CA . ILE A 1 262 ? -20.650 2.133 14.441 1.00 88.44 262 ILE A CA 1
ATOM 2071 C C . ILE A 1 262 ? -21.958 2.325 13.652 1.00 88.44 262 ILE A C 1
ATOM 2073 O O . ILE A 1 262 ? -22.813 3.115 14.042 1.00 88.44 262 ILE A O 1
ATOM 2077 N N . ASP A 1 263 ? -22.171 1.540 12.590 1.00 85.81 263 ASP A N 1
ATOM 2078 C CA . ASP A 1 263 ? -23.398 1.551 11.773 1.00 85.81 263 ASP A CA 1
ATOM 2079 C C . ASP A 1 263 ? -24.654 1.125 12.561 1.00 85.81 263 ASP A C 1
ATOM 2081 O O . ASP A 1 263 ? -25.770 1.510 12.219 1.00 85.81 263 ASP A O 1
ATOM 2085 N N . ALA A 1 264 ? -24.490 0.370 13.654 1.00 86.00 264 ALA A N 1
ATOM 2086 C CA . ALA A 1 264 ? -25.577 0.042 14.576 1.00 86.00 264 ALA A CA 1
ATOM 2087 C C . ALA A 1 264 ? -25.981 1.212 15.502 1.00 86.00 264 ALA A C 1
ATOM 2089 O O . ALA A 1 264 ? -26.963 1.087 16.231 1.00 86.00 264 ALA A O 1
ATOM 2090 N N . GLY A 1 265 ? -25.271 2.348 15.454 1.00 85.31 265 GLY A N 1
ATOM 2091 C CA . GLY A 1 265 ? -25.614 3.581 16.171 1.00 85.31 265 GLY A CA 1
ATOM 2092 C C . GLY A 1 265 ? -24.817 3.838 17.454 1.00 85.31 265 GLY A C 1
ATOM 2093 O O . GLY A 1 265 ? -25.149 4.766 18.192 1.00 85.31 265 GLY A O 1
ATOM 2094 N N . PHE A 1 266 ? -23.775 3.050 17.735 1.00 88.56 266 PHE A N 1
ATOM 2095 C CA . PHE A 1 266 ? -22.874 3.291 18.867 1.00 88.56 266 PHE A CA 1
ATOM 2096 C C . PHE A 1 266 ? -21.855 4.388 18.542 1.00 88.56 266 PHE A C 1
ATOM 2098 O O . PHE A 1 266 ? -21.345 4.450 17.424 1.00 88.56 266 PHE A O 1
ATOM 2105 N N . SER A 1 267 ? -21.526 5.240 19.522 1.00 87.25 267 SER A N 1
ATOM 2106 C CA . SER A 1 267 ? -20.530 6.295 19.311 1.00 87.25 267 SER A CA 1
ATOM 2107 C C . SER A 1 267 ? -19.112 5.727 19.198 1.00 87.25 267 SER A C 1
ATOM 2109 O O . SER A 1 267 ? -18.728 4.802 19.927 1.00 87.25 267 SER A O 1
ATOM 2111 N N . SER A 1 268 ? -18.326 6.318 18.298 1.00 87.12 268 SER A N 1
ATOM 2112 C CA . SER A 1 268 ? -16.933 5.962 18.020 1.00 87.12 268 SER A CA 1
ATOM 2113 C C . SER A 1 268 ? -16.071 5.982 19.294 1.00 87.12 268 SER A C 1
ATOM 2115 O O . SER A 1 268 ? -15.243 5.094 19.509 1.00 87.12 268 SER A O 1
ATOM 2117 N N . GLU A 1 269 ? -16.312 6.933 20.202 1.00 87.56 269 GLU A N 1
ATOM 2118 C CA . GLU A 1 269 ? -15.570 7.098 21.457 1.00 87.56 269 GLU A CA 1
ATOM 2119 C C . GLU A 1 269 ? -15.906 6.013 22.483 1.00 87.56 269 GLU A C 1
ATOM 2121 O O . GLU A 1 269 ? -15.002 5.453 23.108 1.00 87.56 269 GLU A O 1
ATOM 2126 N N . ASN A 1 270 ? -17.194 5.686 22.649 1.00 87.44 270 ASN A N 1
ATOM 2127 C CA . ASN A 1 270 ? -17.631 4.652 23.589 1.00 87.44 270 ASN A CA 1
ATOM 2128 C C . ASN A 1 270 ? -17.115 3.282 23.152 1.00 87.44 270 ASN A C 1
ATOM 2130 O O . ASN A 1 270 ? -16.635 2.499 23.978 1.00 87.44 270 ASN A O 1
ATOM 2134 N N . TYR A 1 271 ? -17.143 3.027 21.843 1.00 89.94 271 TYR A N 1
ATOM 2135 C CA . TYR A 1 271 ? -16.594 1.809 21.276 1.00 89.94 271 TYR A CA 1
ATOM 2136 C C . TYR A 1 271 ? -15.069 1.728 21.453 1.00 89.94 271 TYR A C 1
ATOM 2138 O O . TYR A 1 271 ? -14.558 0.723 21.953 1.00 89.94 271 TYR A O 1
ATOM 2146 N N . ALA A 1 272 ? -14.331 2.803 21.151 1.00 88.62 272 ALA A N 1
ATOM 2147 C CA . ALA A 1 272 ? -12.882 2.863 21.359 1.00 88.62 272 ALA A CA 1
ATOM 2148 C C . ALA A 1 272 ? -12.487 2.672 22.837 1.00 88.62 272 ALA A C 1
ATOM 2150 O O . ALA A 1 272 ? -11.547 1.931 23.144 1.00 88.62 272 ALA A O 1
ATOM 2151 N N . ALA A 1 273 ? -13.226 3.284 23.768 1.00 87.62 273 ALA A N 1
ATOM 2152 C CA . ALA A 1 273 ? -13.019 3.109 25.203 1.00 87.62 273 ALA A CA 1
ATOM 2153 C C . ALA A 1 273 ? -13.262 1.656 25.639 1.00 87.62 273 ALA A C 1
ATOM 2155 O O . ALA A 1 273 ? -12.488 1.103 26.427 1.00 87.62 273 ALA A O 1
ATOM 2156 N N . MET A 1 274 ? -14.300 1.010 25.104 1.00 87.25 274 MET A N 1
ATOM 2157 C CA . MET A 1 274 ? -14.584 -0.398 25.360 1.00 87.25 274 MET A CA 1
ATOM 2158 C C . MET A 1 274 ? -13.461 -1.315 24.841 1.00 87.25 274 MET A C 1
ATOM 2160 O O . MET A 1 274 ? -12.976 -2.157 25.605 1.00 87.25 274 MET A O 1
ATOM 2164 N N . LEU A 1 275 ? -12.965 -1.101 23.616 1.00 85.25 275 LEU A N 1
ATOM 2165 C CA . LEU A 1 275 ? -11.812 -1.835 23.071 1.00 85.25 275 LEU A CA 1
ATOM 2166 C C . LEU A 1 275 ? -10.564 -1.671 23.950 1.00 85.25 275 LEU A C 1
ATOM 2168 O O . LEU A 1 275 ? -9.863 -2.642 24.242 1.00 85.25 275 LEU A O 1
ATOM 2172 N N . PHE A 1 276 ? -10.306 -0.459 24.442 1.00 83.00 276 PHE A N 1
ATOM 2173 C CA . PHE A 1 276 ? -9.176 -0.190 25.331 1.00 83.00 276 PHE A CA 1
ATOM 2174 C C . PHE A 1 276 ? -9.310 -0.886 26.697 1.00 83.00 276 PHE A C 1
ATOM 2176 O O . PHE A 1 276 ? -8.325 -1.402 27.237 1.00 83.00 276 PHE A O 1
ATOM 2183 N N . ARG A 1 277 ? -10.527 -0.962 27.259 1.00 80.56 277 ARG A N 1
ATOM 2184 C CA . ARG A 1 277 ? -10.800 -1.724 28.493 1.00 80.56 277 ARG A CA 1
ATOM 2185 C C . ARG A 1 277 ? -10.526 -3.215 28.301 1.00 80.56 277 ARG A C 1
ATOM 2187 O O . ARG A 1 277 ? -9.883 -3.822 29.157 1.00 80.56 277 ARG A O 1
ATOM 2194 N N . GLN A 1 278 ? -10.949 -3.788 27.176 1.00 75.81 278 GLN A N 1
ATOM 2195 C CA . GLN A 1 278 ? -10.681 -5.193 26.856 1.00 75.81 278 GLN A CA 1
ATOM 2196 C C . GLN A 1 278 ? -9.193 -5.476 26.627 1.00 75.81 278 GLN A C 1
ATOM 2198 O O . GLN A 1 278 ? -8.671 -6.478 27.122 1.00 75.81 278 GLN A O 1
ATOM 2203 N N . ALA A 1 279 ? -8.486 -4.566 25.953 1.00 72.50 279 ALA A N 1
ATOM 2204 C CA . ALA A 1 279 ? -7.048 -4.651 25.719 1.00 72.50 279 ALA A CA 1
ATOM 2205 C C . ALA A 1 279 ? -6.233 -4.709 27.019 1.00 72.50 279 ALA A C 1
ATOM 2207 O O . ALA A 1 279 ? -5.321 -5.525 27.143 1.00 72.50 279 ALA A O 1
ATOM 2208 N N . LYS A 1 280 ? -6.586 -3.886 28.019 1.00 68.25 280 LYS A N 1
ATOM 2209 C CA . LYS A 1 280 ? -5.915 -3.867 29.333 1.00 68.25 280 LYS A CA 1
ATOM 2210 C C . LYS A 1 280 ? -6.028 -5.188 30.096 1.00 68.25 280 LYS A C 1
ATOM 2212 O O . LYS A 1 280 ? -5.148 -5.518 30.886 1.00 68.25 280 LYS A O 1
ATOM 2217 N N . ILE A 1 281 ? -7.108 -5.932 29.874 1.00 63.72 281 ILE A N 1
ATOM 2218 C CA . ILE A 1 281 ? -7.377 -7.222 30.526 1.00 63.72 281 ILE A CA 1
ATOM 2219 C C . ILE A 1 281 ? -6.719 -8.374 29.737 1.00 63.72 281 ILE A C 1
ATOM 2221 O O . ILE A 1 281 ? -6.382 -9.430 30.287 1.00 63.72 281 ILE A O 1
ATOM 2225 N N . SER A 1 282 ? -6.473 -8.157 28.444 1.00 56.06 282 SER A N 1
ATOM 2226 C CA . SER A 1 282 ? -6.069 -9.179 27.485 1.00 56.06 282 SER A CA 1
ATOM 2227 C C . SER A 1 282 ? -4.555 -9.292 27.321 1.00 56.06 282 SER A C 1
ATOM 2229 O O . SER A 1 282 ? -3.971 -8.838 26.345 1.00 56.06 282 SER A O 1
ATOM 2231 N N . VAL A 1 283 ? -3.912 -10.050 28.212 1.00 49.62 283 VAL A N 1
ATOM 2232 C CA . VAL A 1 283 ? -2.666 -10.761 27.865 1.00 49.62 283 VAL A CA 1
ATOM 2233 C C . VAL A 1 283 ? -3.077 -12.128 27.317 1.00 49.62 283 VAL A C 1
ATOM 2235 O O . VAL A 1 283 ? -3.113 -13.119 28.054 1.00 49.62 283 VAL A O 1
ATOM 2238 N N . SER A 1 284 ? -3.546 -12.165 26.065 1.00 50.88 284 SER A N 1
ATOM 2239 C CA . SER A 1 284 ? -4.123 -13.386 25.490 1.00 50.88 284 SER A CA 1
ATOM 2240 C C . SER A 1 284 ? -3.037 -14.403 25.096 1.00 50.88 284 SER A C 1
ATOM 2242 O O . SER A 1 284 ? -2.108 -14.057 24.365 1.00 50.88 284 SER A O 1
ATOM 2244 N N . PRO A 1 285 ? -3.162 -15.674 25.526 1.00 44.12 285 PRO A N 1
ATOM 2245 C CA . PRO A 1 285 ? -2.286 -16.782 25.154 1.00 44.12 285 PRO A CA 1
ATOM 2246 C C . PRO A 1 285 ? -2.763 -17.524 23.892 1.00 44.12 285 PRO A C 1
ATOM 2248 O O . PRO A 1 285 ? -2.292 -18.632 23.629 1.00 44.12 285 PRO A O 1
ATOM 2251 N N . ILE A 1 286 ? -3.728 -16.986 23.129 1.00 53.72 286 ILE A N 1
ATOM 2252 C CA . ILE A 1 286 ? -4.257 -17.691 21.955 1.00 53.72 286 ILE A CA 1
ATOM 2253 C C . ILE A 1 286 ? -3.149 -17.769 20.896 1.00 53.72 286 ILE A C 1
ATOM 2255 O O . ILE A 1 286 ? -2.660 -16.736 20.427 1.00 53.72 286 ILE A O 1
ATOM 2259 N N . PRO A 1 287 ? -2.738 -18.977 20.473 1.00 51.84 287 PRO A N 1
ATOM 2260 C CA . PRO A 1 287 ? -1.745 -19.099 19.430 1.00 51.84 287 PRO A CA 1
ATOM 2261 C C . PRO A 1 287 ? -2.316 -18.470 18.158 1.00 51.84 287 PRO A C 1
ATOM 2263 O O . PRO A 1 287 ? -3.355 -18.920 17.667 1.00 51.84 287 PRO A O 1
ATOM 2266 N N . ARG A 1 288 ? -1.592 -17.508 17.566 1.00 59.41 288 ARG A N 1
ATOM 2267 C CA . ARG A 1 288 ? -1.790 -16.955 16.203 1.00 59.41 288 ARG A CA 1
ATOM 2268 C C . ARG A 1 288 ? -1.697 -18.020 15.098 1.00 59.41 288 ARG A C 1
ATOM 2270 O O . ARG A 1 288 ? -1.353 -17.721 13.964 1.00 59.41 288 ARG A O 1
ATOM 2277 N N . ASN A 1 289 ? -1.946 -19.274 15.427 1.00 60.44 289 ASN A N 1
ATOM 2278 C CA . ASN A 1 289 ? -1.589 -20.473 14.702 1.00 60.44 289 ASN A CA 1
ATOM 2279 C C . ASN A 1 289 ? -2.831 -21.191 14.212 1.00 60.44 289 ASN A C 1
ATOM 2281 O O . ASN A 1 289 ? -2.749 -21.914 13.238 1.00 60.44 289 ASN A O 1
ATOM 2285 N N . CYS A 1 290 ? -3.973 -21.000 14.871 1.00 61.78 290 CYS A N 1
ATOM 2286 C CA . CYS A 1 290 ? -5.225 -21.641 14.508 1.00 61.78 290 CYS A CA 1
ATOM 2287 C C . CYS A 1 290 ? -5.717 -21.144 13.142 1.00 61.78 290 CYS A C 1
ATOM 2289 O O . CYS A 1 290 ? -6.056 -19.973 13.000 1.00 61.78 290 CYS A O 1
ATOM 2291 N N . ALA A 1 291 ? -5.847 -22.039 12.160 1.00 62.88 291 ALA A N 1
ATOM 2292 C CA . ALA A 1 291 ? -6.322 -21.659 10.826 1.00 62.88 291 ALA A CA 1
ATOM 2293 C C . ALA A 1 291 ? -7.817 -21.302 10.758 1.00 62.88 291 ALA A C 1
ATOM 2295 O O . ALA A 1 291 ? -8.283 -20.804 9.742 1.00 62.88 291 ALA A O 1
ATOM 2296 N N . THR A 1 292 ? -8.583 -21.569 11.816 1.00 62.47 292 THR A N 1
ATOM 2297 C CA . THR A 1 292 ? -10.038 -21.351 11.838 1.00 62.47 292 THR A CA 1
ATOM 2298 C C . THR A 1 292 ? -10.504 -20.422 12.949 1.00 62.47 292 THR A C 1
ATOM 2300 O O . THR A 1 292 ? -11.714 -20.269 13.102 1.00 62.47 292 THR A O 1
ATOM 2303 N N . ALA A 1 293 ? -9.585 -19.878 13.754 1.00 62.44 293 ALA A N 1
ATOM 2304 C CA . ALA A 1 293 ? -9.921 -18.893 14.776 1.00 62.44 293 ALA A CA 1
ATOM 2305 C C . ALA A 1 293 ? -9.721 -17.494 14.207 1.00 62.44 293 ALA A C 1
ATOM 2307 O O . ALA A 1 293 ? -8.645 -17.175 13.700 1.00 62.44 293 ALA A O 1
ATOM 2308 N N . VAL A 1 294 ? -10.760 -16.683 14.317 1.00 59.56 294 VAL A N 1
ATOM 2309 C CA . VAL A 1 294 ? -10.666 -15.240 14.193 1.00 59.56 294 VAL A CA 1
ATOM 2310 C C . VAL A 1 294 ? -10.338 -14.748 15.593 1.00 59.56 294 VAL A C 1
ATOM 2312 O O . VAL A 1 294 ? -11.166 -14.842 16.489 1.00 59.56 294 VAL A O 1
ATOM 2315 N N . ALA A 1 295 ? -9.082 -14.377 15.801 1.00 56.53 295 ALA A N 1
ATOM 2316 C CA . ALA A 1 295 ? -8.618 -13.731 17.020 1.00 56.53 295 ALA A CA 1
ATOM 2317 C C . ALA A 1 295 ? -8.176 -12.319 16.644 1.00 56.53 295 ALA A C 1
ATOM 2319 O O . ALA A 1 295 ? -7.747 -12.120 15.504 1.00 56.53 295 ALA A O 1
ATOM 2320 N N . GLU A 1 296 ? -8.239 -11.385 17.592 1.00 55.69 296 GLU A N 1
ATOM 2321 C CA . GLU A 1 296 ? -7.811 -10.001 17.391 1.00 55.69 296 GLU A CA 1
ATOM 2322 C C . GLU A 1 296 ? -6.416 -9.956 16.746 1.00 55.69 296 GLU A C 1
ATOM 2324 O O . GLU A 1 296 ? -5.404 -10.361 17.327 1.00 55.69 296 GLU A O 1
ATOM 2329 N N . THR A 1 297 ? -6.368 -9.493 15.499 1.00 50.34 297 THR A N 1
ATOM 2330 C CA . THR A 1 297 ? -5.125 -9.289 14.754 1.00 50.34 297 THR A CA 1
ATOM 2331 C C . THR A 1 297 ? -5.087 -7.854 14.270 1.00 50.34 297 THR A C 1
ATOM 2333 O O . THR A 1 297 ? -5.651 -7.516 13.235 1.00 50.34 297 THR A O 1
ATOM 2336 N N . GLY A 1 298 ? -4.425 -7.023 15.063 1.00 53.12 298 GLY A N 1
ATOM 2337 C CA . GLY A 1 298 ? -4.197 -5.607 14.824 1.00 53.12 298 GLY A CA 1
ATOM 2338 C C . GLY A 1 298 ? -3.713 -4.980 16.123 1.00 53.12 298 GLY A C 1
ATOM 2339 O O . GLY A 1 298 ? -4.137 -5.392 17.204 1.00 53.12 298 GLY A O 1
ATOM 2340 N N . THR A 1 299 ? -2.798 -4.017 16.054 1.00 60.16 299 THR A N 1
ATOM 2341 C CA . THR A 1 299 ? -2.541 -3.170 17.219 1.00 60.16 299 THR A CA 1
ATOM 2342 C C . THR A 1 299 ? -3.854 -2.461 17.549 1.00 60.16 299 THR A C 1
ATOM 2344 O O . THR A 1 299 ? -4.447 -1.819 16.683 1.00 60.16 299 THR A O 1
ATOM 2347 N N . ILE A 1 300 ? -4.339 -2.596 18.787 1.00 73.19 300 ILE A N 1
ATOM 2348 C CA . ILE A 1 300 ? -5.530 -1.872 19.275 1.00 73.19 300 ILE A CA 1
ATOM 2349 C C . ILE A 1 300 ? -5.406 -0.374 18.967 1.00 73.19 300 ILE A C 1
ATOM 2351 O O . ILE A 1 300 ? -6.384 0.265 18.601 1.00 73.19 300 ILE A O 1
ATOM 2355 N N . GLU A 1 301 ? -4.181 0.149 19.009 1.00 73.62 301 GLU A N 1
ATOM 2356 C CA . GLU A 1 301 ? -3.827 1.499 18.576 1.00 73.62 301 GLU A CA 1
ATOM 2357 C C . GLU A 1 301 ? -4.298 1.831 17.150 1.00 73.62 301 GLU A C 1
ATOM 2359 O O . GLU A 1 301 ? -4.917 2.871 16.949 1.00 73.62 301 GLU A O 1
ATOM 2364 N N . ASN A 1 302 ? -4.065 0.953 16.167 1.00 72.50 302 ASN A N 1
ATOM 2365 C CA . ASN A 1 302 ? -4.492 1.192 14.786 1.00 72.50 302 ASN A CA 1
ATOM 2366 C C . ASN A 1 302 ? -6.018 1.181 14.661 1.00 72.50 302 ASN A C 1
ATOM 2368 O O . ASN A 1 302 ? -6.564 2.002 13.931 1.00 72.50 302 ASN A O 1
ATOM 2372 N N . ARG A 1 303 ? -6.710 0.296 15.392 1.00 81.69 303 ARG A N 1
ATOM 2373 C CA . ARG A 1 303 ? -8.184 0.244 15.403 1.00 81.69 303 ARG A CA 1
ATOM 2374 C C . ARG A 1 303 ? -8.775 1.511 16.014 1.00 81.69 303 ARG A C 1
ATOM 2376 O O . ARG A 1 303 ? -9.618 2.145 15.393 1.00 81.69 303 ARG A O 1
ATOM 2383 N N . VAL A 1 304 ? -8.268 1.935 17.173 1.00 83.69 304 VAL A N 1
ATOM 2384 C CA . VAL A 1 304 ? -8.698 3.172 17.844 1.00 83.69 304 VAL A CA 1
ATOM 2385 C C . VAL A 1 304 ? -8.430 4.396 16.964 1.00 83.69 304 VAL A C 1
ATOM 2387 O O . VAL A 1 304 ? -9.332 5.202 16.766 1.00 83.69 304 VAL A O 1
ATOM 2390 N N . LYS A 1 305 ? -7.238 4.509 16.359 1.00 80.00 305 LYS A N 1
ATOM 2391 C CA . LYS A 1 305 ? -6.917 5.590 15.409 1.00 80.00 305 LYS A CA 1
ATOM 2392 C C . LYS A 1 305 ? -7.872 5.614 14.215 1.00 80.00 305 LYS A C 1
ATOM 2394 O O . LYS A 1 305 ? -8.288 6.687 13.797 1.00 80.00 305 LYS A O 1
ATOM 2399 N N . MET A 1 306 ? -8.213 4.450 13.665 1.00 74.19 306 MET A N 1
ATOM 2400 C CA . MET A 1 306 ? -9.127 4.338 12.526 1.00 74.19 306 MET A CA 1
ATOM 2401 C C . MET A 1 306 ? -10.567 4.717 12.881 1.00 74.19 306 MET A C 1
ATOM 2403 O O . MET A 1 306 ? -11.216 5.390 12.087 1.00 74.19 306 MET A O 1
ATOM 2407 N N . ILE A 1 307 ? -11.049 4.300 14.054 1.00 81.44 307 ILE A N 1
ATOM 2408 C CA . ILE A 1 307 ? -12.404 4.597 14.541 1.00 81.44 307 ILE A CA 1
ATOM 2409 C C . ILE A 1 307 ? -12.556 6.093 14.859 1.00 81.44 307 ILE A C 1
ATOM 2411 O O . ILE A 1 307 ? -13.581 6.677 14.536 1.00 81.44 307 ILE A O 1
ATOM 2415 N N . LEU A 1 308 ? -11.534 6.722 15.454 1.00 79.56 308 LEU A N 1
ATOM 2416 C CA . LEU A 1 308 ? -11.586 8.134 15.857 1.00 79.56 308 LEU A CA 1
ATOM 2417 C C . LEU A 1 308 ? -11.351 9.121 14.701 1.00 79.56 308 LEU A C 1
ATOM 2419 O O . LEU A 1 308 ? -11.845 10.242 14.747 1.00 79.56 308 LEU A O 1
ATOM 2423 N N . ASN A 1 309 ? -10.616 8.731 13.655 1.00 70.69 309 ASN A N 1
ATOM 2424 C CA . ASN A 1 309 ? -10.309 9.603 12.513 1.00 70.69 309 ASN A CA 1
ATOM 2425 C C . ASN A 1 309 ? -11.382 9.548 11.411 1.00 70.69 309 ASN A C 1
ATOM 2427 O O . ASN A 1 309 ? -11.012 9.448 10.240 1.00 70.69 309 ASN A O 1
ATOM 2431 N N . GLU A 1 310 ? -12.675 9.579 11.767 1.00 59.72 310 GLU A N 1
ATOM 2432 C CA . GLU A 1 310 ? -13.847 9.451 10.875 1.00 59.72 310 GLU A CA 1
ATOM 2433 C C . GLU A 1 310 ? -13.611 10.007 9.457 1.00 59.72 310 GLU A C 1
ATOM 2435 O O . GLU A 1 310 ? -13.867 11.168 9.144 1.00 59.72 310 GLU A O 1
ATOM 2440 N N . SER A 1 311 ? -13.102 9.161 8.563 1.00 46.94 311 SER A N 1
ATOM 2441 C CA . SER A 1 311 ? -12.859 9.514 7.170 1.00 46.94 311 SER A CA 1
ATOM 2442 C C . SER A 1 311 ? -13.872 8.724 6.356 1.00 46.94 311 SER A C 1
ATOM 2444 O O . SER A 1 311 ? -13.691 7.518 6.151 1.00 46.94 311 SER A O 1
ATOM 2446 N N . PRO A 1 312 ? -14.983 9.353 5.925 1.00 47.62 312 PRO A N 1
ATOM 2447 C CA . PRO A 1 312 ? -15.993 8.666 5.141 1.00 47.62 312 PRO A CA 1
ATOM 2448 C C . PRO A 1 312 ? -15.348 8.193 3.837 1.00 47.62 312 PRO A C 1
ATOM 2450 O O . PRO A 1 312 ? -15.022 8.987 2.953 1.00 47.62 312 PRO A O 1
ATOM 2453 N N . ARG A 1 313 ? -15.129 6.879 3.708 1.00 56.88 313 ARG A N 1
ATOM 2454 C CA . ARG A 1 313 ? -14.656 6.291 2.451 1.00 56.88 313 ARG A CA 1
ATOM 2455 C C . ARG A 1 313 ? -15.763 6.499 1.412 1.00 56.88 313 ARG A C 1
ATOM 2457 O O . ARG A 1 313 ? -16.870 5.989 1.555 1.00 56.88 313 ARG A O 1
ATOM 2464 N N . ILE A 1 314 ? -15.447 7.284 0.382 1.00 50.62 314 ILE A N 1
ATOM 2465 C CA . ILE A 1 314 ? -16.346 8.086 -0.480 1.00 50.62 314 ILE A CA 1
ATOM 2466 C C . ILE A 1 314 ? -17.400 7.267 -1.271 1.00 50.62 314 ILE A C 1
ATOM 2468 O O . ILE A 1 314 ? -18.296 7.822 -1.903 1.00 50.62 314 ILE A O 1
ATOM 2472 N N . LEU A 1 315 ? -17.348 5.932 -1.247 1.00 53.88 315 LEU A N 1
ATOM 2473 C CA . LEU A 1 315 ? -18.086 5.057 -2.164 1.00 53.88 315 LEU A CA 1
ATOM 2474 C C . LEU A 1 315 ? -18.809 3.905 -1.433 1.00 53.88 315 LEU A C 1
ATOM 2476 O O . LEU A 1 315 ? -18.435 2.744 -1.593 1.00 53.88 315 LEU A O 1
ATOM 2480 N N . SER A 1 316 ? -19.855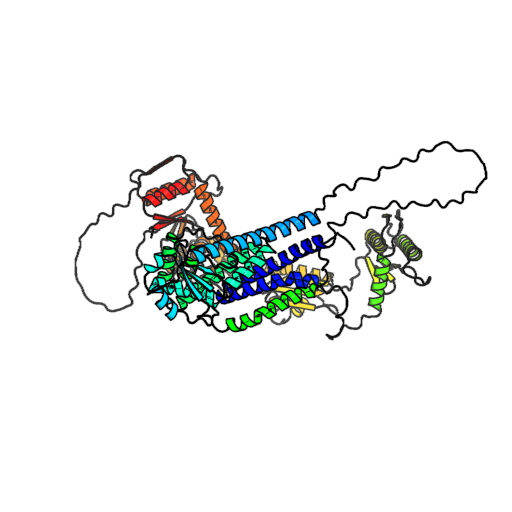 4.186 -0.643 1.00 56.34 316 SER A N 1
ATOM 2481 C CA . SER A 1 316 ? -20.524 3.138 0.163 1.00 56.34 316 SER A CA 1
ATOM 2482 C C . SER A 1 316 ? -21.728 2.436 -0.500 1.00 56.34 316 SER A C 1
ATOM 2484 O O . SER A 1 316 ? -22.015 1.293 -0.161 1.00 56.34 316 SER A O 1
ATOM 2486 N N . GLY A 1 317 ? -22.408 3.026 -1.494 1.00 51.50 317 GLY A N 1
ATOM 2487 C CA . GLY A 1 317 ? -23.687 2.465 -1.987 1.00 51.50 317 GLY A CA 1
ATOM 2488 C C . GLY A 1 317 ? -23.645 1.631 -3.280 1.00 51.50 317 GLY A C 1
ATOM 2489 O O . GLY A 1 317 ? -24.292 0.592 -3.380 1.00 51.50 317 GLY A O 1
ATOM 2490 N N . LYS A 1 318 ? -22.915 2.086 -4.311 1.00 48.25 318 LYS A N 1
ATOM 2491 C CA . LYS A 1 318 ? -22.951 1.485 -5.670 1.00 48.25 318 LYS A CA 1
ATOM 2492 C C . LYS A 1 318 ? -21.751 0.580 -5.986 1.00 48.25 318 LYS A C 1
ATOM 2494 O O . LYS A 1 318 ? -21.817 -0.254 -6.889 1.00 48.25 318 LYS A O 1
ATOM 2499 N N . VAL A 1 319 ? -20.665 0.698 -5.221 1.00 55.53 319 VAL A N 1
ATOM 2500 C CA . VAL A 1 319 ? -19.411 -0.044 -5.447 1.00 55.53 319 VAL A CA 1
ATOM 2501 C C . VAL A 1 319 ? -19.464 -1.479 -4.923 1.00 55.53 319 VAL A C 1
ATOM 2503 O O . VAL A 1 319 ? -18.769 -2.342 -5.447 1.00 55.53 319 VAL A O 1
ATOM 2506 N N . THR A 1 320 ? -20.352 -1.800 -3.983 1.00 54.34 320 THR A N 1
ATOM 2507 C CA . THR A 1 320 ? -20.588 -3.171 -3.493 1.00 54.34 320 THR A CA 1
ATOM 2508 C C . THR A 1 320 ? -21.183 -4.105 -4.555 1.00 54.34 320 THR A C 1
ATOM 2510 O O . THR A 1 320 ? -20.986 -5.317 -4.476 1.00 54.34 320 THR A O 1
ATOM 2513 N N . LEU A 1 321 ? -21.869 -3.572 -5.577 1.00 48.56 321 LEU A N 1
ATOM 2514 C CA . LEU A 1 321 ? -22.377 -4.356 -6.712 1.00 48.56 321 LEU A CA 1
ATOM 2515 C C . LEU A 1 321 ? -21.296 -4.564 -7.789 1.00 48.56 321 LEU A C 1
ATOM 2517 O O . LEU A 1 321 ? -21.112 -5.679 -8.275 1.00 48.56 321 LEU A O 1
ATOM 2521 N N . LEU A 1 322 ? -20.517 -3.521 -8.098 1.00 54.09 322 LEU A N 1
ATOM 2522 C CA . LEU A 1 322 ? -19.367 -3.588 -9.014 1.00 54.09 322 LEU A CA 1
ATOM 2523 C C . LEU A 1 322 ? -18.231 -4.455 -8.452 1.00 54.09 322 LEU A C 1
ATOM 2525 O O . LEU A 1 322 ? -17.590 -5.206 -9.188 1.00 54.09 322 LEU A O 1
ATOM 2529 N N . SER A 1 323 ? -18.030 -4.442 -7.132 1.00 56.38 323 SER A N 1
ATOM 2530 C CA . SER A 1 323 ? -17.046 -5.301 -6.481 1.00 56.38 323 SER A CA 1
ATOM 2531 C C . SER A 1 323 ? -17.410 -6.777 -6.599 1.00 56.38 323 SER A C 1
ATOM 2533 O O . SER A 1 323 ? -16.504 -7.597 -6.663 1.00 56.38 323 SER A O 1
ATOM 2535 N N . ARG A 1 324 ? -18.693 -7.162 -6.706 1.00 54.53 324 ARG A N 1
ATOM 2536 C CA . ARG A 1 324 ? -19.108 -8.558 -6.970 1.00 54.53 324 ARG A CA 1
ATOM 2537 C C . ARG A 1 324 ? -18.707 -9.038 -8.371 1.00 54.53 324 ARG A C 1
ATOM 2539 O O . ARG A 1 324 ? -18.337 -10.199 -8.505 1.00 54.53 324 ARG A O 1
ATOM 2546 N N . LEU A 1 325 ? -18.690 -8.151 -9.367 1.00 53.03 325 LEU A N 1
ATOM 2547 C CA . LEU A 1 325 ? -18.282 -8.454 -10.749 1.00 53.03 325 LEU A CA 1
ATOM 2548 C C . LEU A 1 325 ? -16.751 -8.413 -10.946 1.00 53.03 325 LEU A C 1
ATOM 2550 O O . LEU A 1 325 ? -16.201 -9.181 -11.733 1.00 53.03 325 LEU A O 1
ATOM 2554 N N . SER A 1 326 ? -16.043 -7.596 -10.160 1.00 59.59 326 SER A N 1
ATOM 2555 C CA . SER A 1 326 ? -14.579 -7.431 -10.208 1.00 59.59 326 SER A CA 1
ATOM 2556 C C . SER A 1 326 ? -13.779 -8.719 -9.951 1.00 59.59 326 SER A C 1
ATOM 2558 O O . SER A 1 326 ? -12.690 -8.870 -10.498 1.00 59.59 326 SER A O 1
ATOM 2560 N N . GLY A 1 327 ? -14.310 -9.679 -9.180 1.00 52.09 327 GLY A N 1
ATOM 2561 C CA . GLY A 1 327 ? -13.618 -10.948 -8.888 1.00 52.09 327 GLY A CA 1
ATOM 2562 C C . GLY A 1 327 ? -13.403 -11.833 -10.121 1.00 52.09 327 GLY A C 1
ATOM 2563 O O . GLY A 1 327 ? -12.393 -12.522 -10.223 1.00 52.09 327 GLY A O 1
ATOM 2564 N N . ILE A 1 328 ? -14.339 -11.777 -11.071 1.00 53.41 328 ILE A N 1
ATOM 2565 C CA . ILE A 1 328 ? -14.241 -12.487 -12.350 1.00 53.41 328 ILE A CA 1
ATOM 2566 C C . ILE A 1 328 ? -13.266 -11.743 -13.263 1.00 53.41 328 ILE A C 1
ATOM 2568 O O . ILE A 1 328 ? -12.434 -12.378 -13.890 1.00 53.41 328 ILE A O 1
ATOM 2572 N N . ALA A 1 329 ? -13.286 -10.407 -13.266 1.00 57.41 329 ALA A N 1
ATOM 2573 C CA . ALA A 1 329 ? -12.339 -9.596 -14.031 1.00 57.41 329 ALA A CA 1
ATOM 2574 C C . ALA A 1 329 ? -10.888 -9.726 -13.530 1.00 57.41 329 ALA A C 1
ATOM 2576 O O . ALA A 1 329 ? -9.975 -9.743 -14.341 1.00 57.41 329 ALA A O 1
ATOM 2577 N N . THR A 1 330 ? -10.654 -9.874 -12.220 1.00 58.66 330 THR A N 1
ATOM 2578 C CA . THR A 1 330 ? -9.307 -10.114 -11.659 1.00 58.66 330 THR A CA 1
ATOM 2579 C C . THR A 1 330 ? -8.814 -11.529 -11.943 1.00 58.66 330 THR A C 1
ATOM 2581 O O . THR A 1 330 ? -7.660 -11.696 -12.324 1.00 58.66 330 THR A O 1
ATOM 2584 N N . LEU A 1 331 ? -9.684 -12.541 -11.832 1.00 54.09 331 LEU A N 1
ATOM 2585 C CA . LEU A 1 331 ? -9.371 -13.904 -12.267 1.00 54.09 331 LEU A CA 1
ATOM 2586 C C . LEU A 1 331 ? -9.068 -13.941 -13.774 1.00 54.09 331 LEU A C 1
ATOM 2588 O O . LEU A 1 331 ? -8.067 -14.525 -14.165 1.00 54.09 331 LEU A O 1
ATOM 2592 N N . LEU A 1 332 ? -9.887 -13.283 -14.602 1.00 56.75 332 LEU A N 1
ATOM 2593 C CA . LEU A 1 332 ? -9.712 -13.199 -16.054 1.00 56.75 332 LEU A CA 1
ATOM 2594 C C . LEU A 1 332 ? -8.492 -12.371 -16.453 1.00 56.75 332 LEU A C 1
ATOM 2596 O O . LEU A 1 332 ? -7.856 -12.732 -17.424 1.00 56.75 332 LEU A O 1
ATOM 2600 N N . ALA A 1 333 ? -8.133 -11.314 -15.723 1.00 58.12 333 ALA A N 1
ATOM 2601 C CA . ALA A 1 333 ? -6.935 -10.521 -15.996 1.00 58.12 333 ALA A CA 1
ATOM 2602 C C . ALA A 1 333 ? -5.657 -11.278 -15.622 1.00 58.12 333 ALA A C 1
ATOM 2604 O O . ALA A 1 333 ? -4.692 -11.241 -16.369 1.00 58.12 333 ALA A O 1
ATOM 2605 N N . VAL A 1 334 ? -5.648 -12.017 -14.507 1.00 59.12 334 VAL A N 1
ATOM 2606 C CA . VAL A 1 334 ? -4.505 -12.866 -14.131 1.00 59.12 334 VAL A CA 1
ATOM 2607 C C . VAL A 1 334 ? -4.392 -14.077 -15.061 1.00 59.12 334 VAL A C 1
ATOM 2609 O O . VAL A 1 334 ? -3.286 -14.445 -15.452 1.00 59.12 334 VAL A O 1
ATOM 2612 N N . LEU A 1 335 ? -5.524 -14.662 -15.470 1.00 51.03 335 LEU A N 1
ATOM 2613 C CA . LEU A 1 335 ? -5.561 -15.706 -16.492 1.00 51.03 335 LEU A CA 1
ATOM 2614 C C . LEU A 1 335 ? -5.113 -15.150 -17.851 1.00 51.03 335 LEU A C 1
ATOM 2616 O O . LEU A 1 335 ? -4.311 -15.790 -18.512 1.00 51.03 335 LEU A O 1
ATOM 2620 N N . ALA A 1 336 ? -5.557 -13.949 -18.232 1.00 53.75 336 ALA A N 1
ATOM 2621 C CA . ALA A 1 336 ? -5.151 -13.271 -19.458 1.00 53.75 336 ALA A CA 1
ATOM 2622 C C . ALA A 1 336 ? -3.656 -12.979 -19.440 1.00 53.75 336 ALA A C 1
ATOM 2624 O O . ALA A 1 336 ? -3.000 -13.376 -20.378 1.00 53.75 336 ALA A O 1
ATOM 2625 N N . ILE A 1 337 ? -3.096 -12.426 -18.359 1.00 55.22 337 ILE A N 1
ATOM 2626 C CA . ILE A 1 337 ? -1.647 -12.218 -18.219 1.00 55.22 337 ILE A CA 1
ATOM 2627 C C . ILE A 1 337 ? -0.899 -13.551 -18.329 1.00 55.22 337 ILE A C 1
ATOM 2629 O O . ILE A 1 337 ? 0.103 -13.602 -19.029 1.00 55.22 337 ILE A O 1
ATOM 2633 N N . GLY A 1 338 ? -1.403 -14.635 -17.722 1.00 47.22 338 GLY A N 1
ATOM 2634 C CA . GLY A 1 338 ? -0.846 -15.990 -17.858 1.00 47.22 338 GLY A CA 1
ATOM 2635 C C . GLY A 1 338 ? -0.920 -16.566 -19.282 1.00 47.22 338 GLY A C 1
ATOM 2636 O O . GLY A 1 338 ? -0.015 -17.288 -19.697 1.00 47.22 338 GLY A O 1
ATOM 2637 N N . ILE A 1 339 ? -1.959 -16.204 -20.041 1.00 45.38 339 ILE A N 1
ATOM 2638 C CA . ILE A 1 339 ? -2.153 -16.534 -21.464 1.00 45.38 339 ILE A CA 1
ATOM 2639 C C . ILE A 1 339 ? -1.400 -15.540 -22.381 1.00 45.38 339 ILE A C 1
ATOM 2641 O O . ILE A 1 339 ? -1.079 -15.864 -23.515 1.00 45.38 339 ILE A O 1
ATOM 2645 N N . SER A 1 340 ? -1.045 -14.339 -21.925 1.00 43.06 340 SER A N 1
ATOM 2646 C CA . SER A 1 340 ? -0.324 -13.339 -22.727 1.00 43.06 340 SER A CA 1
ATOM 2647 C C . SER A 1 340 ? 1.171 -13.627 -22.824 1.00 43.06 340 SER A C 1
ATOM 2649 O O . SER A 1 340 ? 1.799 -13.201 -23.780 1.00 43.06 340 SER A O 1
ATOM 2651 N N . GLY A 1 341 ? 1.748 -14.405 -21.903 1.00 40.34 341 GLY A N 1
ATOM 2652 C CA . GLY A 1 341 ? 3.067 -15.010 -22.145 1.00 40.34 341 GLY A CA 1
ATOM 2653 C C . GLY A 1 341 ? 2.994 -16.298 -22.975 1.00 40.34 341 GLY A C 1
ATOM 2654 O O . GLY A 1 341 ? 3.950 -17.064 -23.013 1.00 40.34 341 GLY A O 1
ATOM 2655 N N . PHE A 1 342 ? 1.839 -16.553 -23.599 1.00 38.16 342 PHE A N 1
ATOM 2656 C CA . PHE A 1 342 ? 1.609 -17.620 -24.567 1.00 38.16 342 PHE A CA 1
ATOM 2657 C C . PHE A 1 342 ? 1.726 -17.160 -26.024 1.00 38.16 342 PHE A C 1
ATOM 2659 O O . PHE A 1 342 ? 1.514 -17.955 -26.934 1.00 38.16 342 PHE A O 1
ATOM 2666 N N . SER A 1 343 ? 2.093 -15.902 -26.269 1.00 31.42 343 SER A N 1
ATOM 2667 C CA . SER A 1 343 ? 2.420 -15.428 -27.609 1.00 31.42 343 SER A CA 1
ATOM 2668 C C . SER A 1 343 ? 3.932 -15.412 -27.821 1.00 31.42 343 SER A C 1
ATOM 2670 O O . SER A 1 343 ? 4.511 -14.351 -28.028 1.00 31.42 343 SER A O 1
ATOM 2672 N N . ASP A 1 344 ? 4.562 -16.589 -27.818 1.00 36.78 344 ASP A N 1
ATOM 2673 C CA . ASP A 1 344 ? 5.581 -16.810 -28.841 1.00 36.78 344 ASP A CA 1
ATOM 2674 C C . ASP A 1 344 ? 4.818 -17.196 -30.110 1.00 36.78 344 ASP A C 1
ATOM 2676 O O . ASP A 1 344 ? 4.368 -18.324 -30.281 1.00 36.78 344 ASP A O 1
ATOM 2680 N N . ASN A 1 345 ? 4.646 -16.193 -30.968 1.00 45.12 345 ASN A N 1
ATOM 2681 C CA . ASN A 1 345 ? 4.987 -16.338 -32.374 1.00 45.12 345 ASN A CA 1
ATOM 2682 C C . ASN A 1 345 ? 4.307 -17.486 -33.147 1.00 45.12 345 ASN A C 1
ATOM 2684 O O . ASN A 1 345 ? 4.983 -18.232 -33.837 1.00 45.12 345 ASN A O 1
ATOM 2688 N N . GLU A 1 346 ? 2.978 -17.603 -33.096 1.00 37.28 346 GLU A N 1
ATOM 2689 C CA . GLU A 1 346 ? 2.195 -18.230 -34.173 1.00 37.28 346 GLU A CA 1
ATOM 2690 C C . GLU A 1 346 ? 0.695 -17.916 -33.992 1.00 37.28 346 GLU A C 1
ATOM 2692 O O . GLU A 1 346 ? 0.092 -18.244 -32.976 1.00 37.28 346 GLU A O 1
ATOM 2697 N N . ALA A 1 347 ? 0.091 -17.282 -35.005 1.00 34.19 347 ALA A N 1
ATOM 2698 C CA . ALA A 1 347 ? -1.356 -17.110 -35.207 1.00 34.19 347 ALA A CA 1
ATOM 2699 C C . ALA A 1 347 ? -2.130 -16.026 -34.410 1.00 34.19 347 ALA A C 1
ATOM 2701 O O . ALA A 1 347 ? -3.120 -16.339 -33.762 1.00 34.19 347 ALA A O 1
ATOM 2702 N N . ILE A 1 348 ? -1.800 -14.737 -34.603 1.00 33.12 348 ILE A N 1
ATOM 2703 C CA . ILE A 1 348 ? -2.800 -13.674 -34.892 1.00 33.12 348 ILE A CA 1
ATOM 2704 C C . ILE A 1 348 ? -2.194 -12.730 -35.944 1.00 33.12 348 ILE A C 1
ATOM 2706 O O . ILE A 1 348 ? -1.691 -11.653 -35.647 1.00 33.12 348 ILE A O 1
ATOM 2710 N N . ALA A 1 349 ? -2.220 -13.178 -37.197 1.00 28.41 349 ALA A N 1
ATOM 2711 C CA . ALA A 1 349 ? -2.063 -12.339 -38.380 1.00 28.41 349 ALA A CA 1
ATOM 2712 C C . ALA A 1 349 ? -3.289 -12.570 -39.271 1.00 28.41 349 ALA A C 1
ATOM 2714 O O . ALA A 1 349 ? -3.194 -13.165 -40.338 1.00 28.41 349 ALA A O 1
ATOM 2715 N N . ALA A 1 350 ? -4.468 -12.197 -38.775 1.00 35.53 350 ALA A N 1
ATOM 2716 C CA . ALA A 1 350 ? -5.669 -12.068 -39.589 1.00 35.53 350 ALA A CA 1
ATOM 2717 C C . ALA A 1 350 ? -6.693 -11.183 -38.863 1.00 35.53 350 ALA A C 1
ATOM 2719 O O . ALA A 1 350 ? -7.199 -11.550 -37.805 1.00 35.53 350 ALA A O 1
ATOM 2720 N N . ASP A 1 351 ? -6.993 -10.053 -39.502 1.00 33.06 351 ASP A N 1
ATOM 2721 C CA . ASP A 1 351 ? -8.185 -9.213 -39.342 1.00 33.06 351 ASP A CA 1
ATOM 2722 C C . ASP A 1 351 ? -8.234 -8.158 -38.216 1.00 33.06 351 ASP A C 1
ATOM 2724 O O . ASP A 1 351 ? -9.096 -8.161 -37.342 1.00 33.06 351 ASP A O 1
ATOM 2728 N N . VAL A 1 352 ? -7.360 -7.149 -38.336 1.00 30.84 352 VAL A N 1
ATOM 2729 C CA . VAL A 1 352 ? -7.799 -5.738 -38.366 1.00 30.84 352 VAL A CA 1
ATOM 2730 C C . VAL A 1 352 ? -7.122 -5.095 -39.573 1.00 30.84 352 VAL A C 1
ATOM 2732 O O . VAL A 1 352 ? -5.947 -4.739 -39.537 1.00 30.84 352 VAL A O 1
ATOM 2735 N N . ALA A 1 353 ? -7.861 -5.024 -40.674 1.00 33.31 353 ALA A N 1
ATOM 2736 C CA . ALA A 1 353 ? -7.477 -4.280 -41.856 1.00 33.31 353 ALA A CA 1
ATOM 2737 C C . ALA A 1 353 ? -7.700 -2.776 -41.626 1.00 33.31 353 ALA A C 1
ATOM 2739 O O . ALA A 1 353 ? -8.836 -2.317 -41.579 1.00 33.31 353 ALA A O 1
ATOM 2740 N N . GLU A 1 354 ? -6.607 -2.020 -41.558 1.00 26.08 354 GLU A N 1
ATOM 2741 C CA . GLU A 1 354 ? -6.460 -0.739 -42.257 1.00 26.08 354 GLU A CA 1
ATOM 2742 C C . GLU A 1 354 ? -5.057 -0.725 -42.887 1.00 26.08 354 GLU A C 1
ATOM 2744 O O . GLU A 1 354 ? -4.138 -1.357 -42.365 1.00 26.08 354 GLU A O 1
ATOM 2749 N N . PRO A 1 355 ? -4.916 -0.167 -44.096 1.00 33.69 355 PRO A N 1
ATOM 2750 C CA . PRO A 1 355 ? -4.171 -0.801 -45.170 1.00 33.69 355 PRO A CA 1
ATOM 2751 C C . PRO A 1 355 ? -2.665 -0.696 -44.940 1.00 33.69 355 PRO A C 1
ATOM 2753 O O . PRO A 1 355 ? -2.053 0.341 -45.195 1.00 33.69 355 PRO A O 1
ATOM 2756 N N . SER A 1 356 ? -2.038 -1.804 -44.545 1.00 35.06 356 SER A N 1
ATOM 2757 C CA . SER A 1 356 ? -0.649 -2.023 -44.915 1.00 35.06 356 SER A CA 1
ATOM 2758 C C . SER A 1 356 ? -0.619 -2.175 -46.432 1.00 35.06 356 SER A C 1
ATOM 2760 O O . SER A 1 356 ? -1.107 -3.148 -47.009 1.00 35.06 356 SER A O 1
ATOM 2762 N N . ASN A 1 357 ? -0.097 -1.138 -47.081 1.00 35.81 357 ASN A N 1
ATOM 2763 C CA . ASN A 1 357 ? 0.340 -1.182 -48.466 1.00 35.81 357 ASN A CA 1
ATOM 2764 C C . ASN A 1 357 ? 1.107 -2.506 -48.663 1.00 35.81 357 ASN A C 1
ATOM 2766 O O . ASN A 1 357 ? 1.979 -2.788 -47.834 1.00 35.81 357 ASN A O 1
ATOM 2770 N N . PRO A 1 358 ? 0.764 -3.354 -49.652 1.00 36.50 358 PRO A N 1
ATOM 2771 C CA . PRO A 1 358 ? 1.485 -4.599 -49.874 1.00 36.50 358 PRO A CA 1
ATOM 2772 C C . PRO A 1 358 ? 2.971 -4.272 -49.948 1.00 36.50 358 PRO A C 1
ATOM 2774 O O . PRO A 1 358 ? 3.358 -3.406 -50.737 1.00 36.50 358 PRO A O 1
ATOM 2777 N N . GLY A 1 359 ? 3.759 -4.919 -49.081 1.00 39.81 359 GLY A N 1
ATOM 2778 C CA . GLY A 1 359 ? 5.210 -4.809 -49.086 1.00 39.81 359 GLY A CA 1
ATOM 2779 C C . GLY A 1 359 ? 5.673 -4.912 -50.526 1.00 39.81 359 GLY A C 1
ATOM 2780 O O . GLY A 1 359 ? 5.335 -5.855 -51.247 1.00 39.81 359 GLY A O 1
ATOM 2781 N N . THR A 1 360 ? 6.328 -3.858 -50.987 1.00 49.44 360 THR A N 1
ATOM 2782 C CA . THR A 1 360 ? 6.827 -3.782 -52.350 1.00 49.44 360 THR A CA 1
ATOM 2783 C C . THR A 1 360 ? 7.728 -5.007 -52.565 1.00 49.44 360 THR A C 1
ATOM 2785 O O . THR A 1 360 ? 8.440 -5.379 -51.634 1.00 49.44 360 THR A O 1
ATOM 2788 N N . PRO A 1 361 ? 7.808 -5.614 -53.765 1.00 56.09 361 PRO A N 1
ATOM 2789 C CA . PRO A 1 361 ? 8.761 -6.701 -54.056 1.00 56.09 361 PRO A CA 1
ATOM 2790 C C . PRO A 1 361 ? 10.228 -6.370 -53.707 1.00 56.09 361 PRO A C 1
ATOM 2792 O O . PRO A 1 361 ? 11.095 -7.239 -53.727 1.00 56.09 361 PRO A O 1
ATOM 2795 N N . ALA A 1 362 ? 10.506 -5.096 -53.420 1.00 54.62 362 ALA A N 1
ATOM 2796 C CA . ALA A 1 362 ? 11.747 -4.595 -52.869 1.00 54.62 362 ALA A CA 1
ATOM 2797 C C . ALA A 1 362 ? 12.031 -5.079 -51.428 1.00 54.62 362 ALA A C 1
ATOM 2799 O O . ALA A 1 362 ? 13.152 -5.499 -51.152 1.00 54.62 362 ALA A O 1
ATOM 2800 N N . ASP A 1 363 ? 11.043 -5.082 -50.531 1.00 57.72 363 ASP A N 1
ATOM 2801 C CA . ASP A 1 363 ? 11.260 -5.319 -49.094 1.00 57.72 363 ASP A CA 1
ATOM 2802 C C . ASP A 1 363 ? 11.564 -6.798 -48.787 1.00 57.72 363 ASP A C 1
ATOM 2804 O O . ASP A 1 363 ? 12.412 -7.107 -47.948 1.00 57.72 363 ASP A O 1
ATOM 2808 N N . GLU A 1 364 ? 10.962 -7.727 -49.541 1.00 66.75 364 GLU A N 1
ATOM 2809 C CA . GLU A 1 364 ? 11.291 -9.163 -49.477 1.00 66.75 364 GLU A CA 1
ATOM 2810 C C . GLU A 1 364 ? 12.730 -9.450 -49.943 1.00 66.75 364 GLU A C 1
ATOM 2812 O O . GLU A 1 364 ? 13.417 -10.303 -49.377 1.00 66.75 364 GLU A O 1
ATOM 2817 N N . GLY A 1 365 ? 13.211 -8.713 -50.953 1.00 71.62 365 GLY A N 1
ATOM 2818 C CA . GLY A 1 365 ? 14.582 -8.834 -51.452 1.00 71.62 365 GLY A CA 1
ATOM 2819 C C . GLY A 1 365 ? 15.626 -8.338 -50.449 1.00 71.62 365 GLY A C 1
ATOM 2820 O O . GLY A 1 365 ? 16.668 -8.973 -50.279 1.00 71.62 365 GLY A O 1
ATOM 2821 N N . ILE A 1 366 ? 15.326 -7.247 -49.735 1.00 76.69 366 ILE A N 1
ATOM 2822 C CA . ILE A 1 366 ? 16.216 -6.666 -48.716 1.00 76.69 366 ILE A CA 1
ATOM 2823 C C . ILE A 1 366 ? 16.404 -7.647 -47.549 1.00 76.69 366 ILE A C 1
ATOM 2825 O O . ILE A 1 366 ? 17.538 -7.960 -47.177 1.00 76.69 366 ILE A O 1
ATOM 2829 N N . ALA A 1 367 ? 15.312 -8.215 -47.030 1.00 76.69 367 ALA A N 1
ATOM 2830 C CA . ALA A 1 367 ? 15.366 -9.172 -45.923 1.00 76.69 367 ALA A CA 1
ATOM 2831 C C . ALA A 1 367 ? 16.157 -10.450 -46.275 1.00 76.69 367 ALA A C 1
ATOM 2833 O O . ALA A 1 367 ? 16.906 -10.972 -45.442 1.00 76.69 367 ALA A O 1
ATOM 2834 N N . ALA A 1 368 ? 16.038 -10.939 -47.515 1.00 78.94 368 ALA A N 1
ATOM 2835 C CA . ALA A 1 368 ? 16.777 -12.110 -47.984 1.00 78.94 368 ALA A CA 1
ATOM 2836 C C . ALA A 1 368 ? 18.296 -11.859 -48.042 1.00 78.94 368 ALA A C 1
ATOM 2838 O O . ALA A 1 368 ? 19.086 -12.717 -47.639 1.00 78.94 368 ALA A O 1
ATOM 2839 N N . ILE A 1 369 ? 18.719 -10.677 -48.503 1.00 82.50 369 ILE A N 1
ATOM 2840 C CA . ILE A 1 369 ? 20.141 -10.310 -48.583 1.00 82.50 369 ILE A CA 1
ATOM 2841 C C . ILE A 1 369 ? 20.735 -10.108 -47.188 1.00 82.50 369 ILE A C 1
ATOM 2843 O O . ILE A 1 369 ? 21.833 -10.600 -46.921 1.00 82.50 369 ILE A O 1
ATOM 2847 N N . GLU A 1 370 ? 20.011 -9.474 -46.265 1.00 84.12 370 GLU A N 1
ATOM 2848 C CA . GLU A 1 370 ? 20.472 -9.337 -44.880 1.00 84.12 370 GLU A CA 1
ATOM 2849 C C . GLU A 1 370 ? 20.708 -10.684 -44.192 1.00 84.12 370 GLU A C 1
ATOM 2851 O O . GLU A 1 370 ? 21.688 -10.852 -43.461 1.00 84.12 370 GLU A O 1
ATOM 2856 N N . GLN A 1 371 ? 19.828 -11.662 -44.424 1.00 82.88 371 GLN A N 1
ATOM 2857 C CA . GLN A 1 371 ? 20.015 -13.008 -43.888 1.00 82.88 371 GLN A CA 1
ATOM 2858 C C . GLN A 1 371 ? 21.262 -13.684 -44.472 1.00 82.88 371 GLN A C 1
ATOM 2860 O O . GLN A 1 371 ? 22.026 -14.296 -43.721 1.00 82.88 371 GLN A O 1
ATOM 2865 N N . LYS A 1 372 ? 21.528 -13.528 -45.778 1.00 83.69 372 LYS A N 1
ATOM 2866 C CA . LYS A 1 372 ? 22.761 -14.035 -46.406 1.00 83.69 372 LYS A CA 1
ATOM 2867 C C . LYS A 1 372 ? 24.014 -13.370 -45.818 1.00 83.69 372 LYS A C 1
ATOM 2869 O O . LYS A 1 372 ? 24.967 -14.069 -45.476 1.00 83.69 372 LYS A O 1
ATOM 2874 N N . LEU A 1 373 ? 23.997 -12.050 -45.605 1.00 85.19 373 LEU A N 1
ATOM 2875 C CA . LEU A 1 373 ? 25.107 -11.307 -44.987 1.00 85.19 373 LEU A CA 1
ATOM 2876 C C . LEU A 1 373 ? 25.417 -11.772 -43.552 1.00 85.19 373 LEU A C 1
ATOM 2878 O O . LEU A 1 373 ? 26.583 -11.794 -43.151 1.00 85.19 373 LEU A O 1
ATOM 2882 N N . LYS A 1 374 ? 24.391 -12.147 -42.776 1.00 86.75 374 LYS A N 1
ATOM 2883 C CA . LYS A 1 374 ? 24.537 -12.641 -41.394 1.00 86.75 374 LYS A CA 1
ATOM 2884 C C . LYS A 1 374 ? 25.024 -14.095 -41.335 1.00 86.75 374 LYS A C 1
ATOM 2886 O O . LYS A 1 374 ? 25.817 -14.430 -40.458 1.00 86.75 374 LYS A O 1
ATOM 2891 N N . ASN A 1 375 ? 24.583 -14.946 -42.265 1.00 85.19 375 ASN A N 1
ATOM 2892 C CA . ASN A 1 375 ? 24.865 -16.387 -42.241 1.00 85.19 375 ASN A CA 1
ATOM 2893 C C . ASN A 1 375 ? 26.229 -16.769 -42.841 1.00 85.19 375 ASN A C 1
ATOM 2895 O O . ASN A 1 375 ? 26.824 -17.765 -42.424 1.00 85.19 375 ASN A O 1
ATOM 2899 N N . ILE A 1 376 ? 26.741 -16.007 -43.811 1.00 86.75 376 ILE A N 1
ATOM 2900 C CA . ILE A 1 376 ? 28.034 -16.296 -44.445 1.00 86.75 376 ILE A CA 1
ATOM 2901 C C . ILE A 1 376 ? 29.168 -15.862 -43.506 1.00 86.75 376 ILE A C 1
ATOM 2903 O O . ILE A 1 376 ? 29.357 -14.674 -43.262 1.00 86.75 376 ILE A O 1
ATOM 2907 N N . SER A 1 377 ? 29.954 -16.815 -42.997 1.00 87.56 377 SER A N 1
ATOM 2908 C CA . SER A 1 377 ? 31.087 -16.551 -42.096 1.00 87.56 377 SER A CA 1
ATOM 2909 C C . SER A 1 377 ? 32.424 -16.791 -42.793 1.00 87.56 377 SER A C 1
ATOM 2911 O O . SER A 1 377 ? 32.708 -17.905 -43.232 1.00 87.56 377 SER A O 1
ATOM 2913 N N . ILE A 1 378 ? 33.297 -15.782 -42.813 1.00 86.25 378 ILE A N 1
ATOM 2914 C CA . ILE A 1 378 ? 34.622 -15.859 -43.437 1.00 86.25 378 ILE A CA 1
ATOM 2915 C C . ILE A 1 378 ? 35.673 -16.290 -42.392 1.00 86.25 378 ILE A C 1
ATOM 2917 O O . ILE A 1 378 ? 35.812 -15.628 -41.359 1.00 86.25 378 ILE A O 1
ATOM 2921 N N . PRO A 1 379 ? 36.453 -17.368 -42.631 1.00 80.31 379 PRO A N 1
ATOM 2922 C CA . PRO A 1 379 ? 37.441 -17.870 -41.669 1.00 80.31 379 PRO A CA 1
ATOM 2923 C C . PRO A 1 379 ? 38.566 -16.884 -41.331 1.00 80.31 379 PRO A C 1
ATOM 2925 O O . PRO A 1 379 ? 38.963 -16.784 -40.173 1.00 80.31 379 PRO A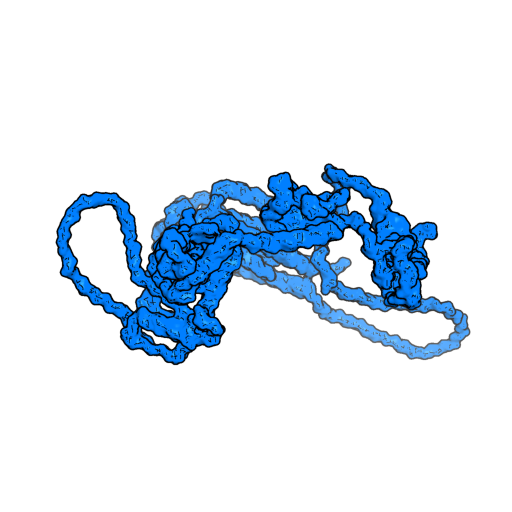 O 1
ATOM 2928 N N . SER A 1 380 ? 39.070 -16.140 -42.316 1.00 85.56 380 SER A N 1
ATOM 2929 C CA . SER A 1 380 ? 40.108 -15.125 -42.115 1.00 85.56 380 SER A CA 1
ATOM 2930 C C . SER A 1 380 ? 40.096 -14.097 -43.242 1.00 85.56 380 SER A C 1
ATOM 2932 O O . SER A 1 380 ? 40.061 -14.477 -44.415 1.00 85.56 380 SER A O 1
ATOM 2934 N N . VAL A 1 381 ? 40.184 -12.817 -42.888 1.00 87.06 381 VAL A N 1
ATOM 2935 C CA . VAL A 1 381 ? 40.337 -11.689 -43.816 1.00 87.06 381 VAL A CA 1
ATOM 2936 C C . VAL A 1 381 ? 41.597 -10.925 -43.424 1.00 87.06 381 VAL A C 1
ATOM 2938 O O . VAL A 1 381 ? 41.743 -10.525 -42.270 1.00 87.06 381 VAL A O 1
ATOM 2941 N N . GLU A 1 382 ? 42.513 -10.732 -44.370 1.00 88.38 382 GLU A N 1
ATOM 2942 C CA . GLU A 1 382 ? 43.736 -9.955 -44.170 1.00 88.38 382 GLU A CA 1
ATOM 2943 C C . GLU A 1 382 ? 43.958 -9.032 -45.369 1.00 88.38 382 GLU A C 1
ATOM 2945 O O . GLU A 1 382 ? 44.224 -9.483 -46.481 1.00 88.38 382 GLU A O 1
ATOM 2950 N N . PHE A 1 383 ? 43.854 -7.729 -45.125 1.00 90.81 383 PHE A N 1
ATOM 2951 C CA . PHE A 1 383 ? 44.129 -6.667 -46.082 1.00 90.81 383 PHE A CA 1
ATOM 2952 C C . PHE A 1 383 ? 45.304 -5.833 -45.582 1.00 90.81 383 PHE A C 1
ATOM 2954 O O . PHE A 1 383 ? 45.343 -5.427 -44.421 1.00 90.81 383 PHE A O 1
ATOM 2961 N N . SER A 1 384 ? 46.256 -5.553 -46.469 1.00 88.06 384 SER A N 1
ATOM 2962 C CA . SER A 1 384 ? 47.406 -4.688 -46.199 1.00 88.06 384 SER A CA 1
ATOM 2963 C C . SER A 1 384 ? 47.493 -3.652 -47.307 1.00 88.06 384 SER A C 1
ATOM 2965 O O . SER A 1 384 ? 47.793 -4.000 -48.450 1.00 88.06 384 SER A O 1
ATOM 2967 N N . LYS A 1 385 ? 47.159 -2.394 -46.985 1.00 86.25 385 LYS A N 1
ATOM 2968 C CA . LYS A 1 385 ? 47.098 -1.270 -47.941 1.00 86.25 385 LYS A CA 1
ATOM 2969 C C . LYS A 1 385 ? 46.338 -1.617 -49.229 1.00 86.25 385 LYS A C 1
ATOM 2971 O O . LYS A 1 385 ? 46.764 -1.280 -50.332 1.00 86.25 385 LYS A O 1
ATOM 2976 N N . THR A 1 386 ? 45.242 -2.356 -49.094 1.00 88.44 386 THR A N 1
ATOM 2977 C CA . THR A 1 386 ? 44.447 -2.836 -50.228 1.00 88.44 386 THR A CA 1
ATOM 2978 C C . THR A 1 386 ? 43.400 -1.779 -50.577 1.00 88.44 386 THR A C 1
ATOM 2980 O O . THR A 1 386 ? 42.704 -1.341 -49.670 1.00 88.44 386 THR A O 1
ATOM 2983 N N . PRO A 1 387 ? 43.264 -1.343 -51.841 1.00 89.44 387 PRO A N 1
ATOM 2984 C CA . PRO A 1 387 ? 42.221 -0.391 -52.216 1.00 89.44 387 PRO A CA 1
ATOM 2985 C C . PRO A 1 387 ? 40.820 -0.943 -51.932 1.00 89.44 387 PRO A C 1
ATOM 2987 O O . PRO A 1 387 ? 40.593 -2.136 -52.161 1.00 89.44 387 PRO A O 1
ATOM 2990 N N . LEU A 1 388 ? 39.881 -0.088 -51.510 1.00 86.94 388 LEU A N 1
ATOM 2991 C CA . LEU A 1 388 ? 38.503 -0.478 -51.181 1.00 86.94 388 LEU A CA 1
ATOM 2992 C C . LEU A 1 388 ? 37.869 -1.350 -52.276 1.00 86.94 388 LEU A C 1
ATOM 2994 O O . LEU A 1 388 ? 37.377 -2.435 -51.980 1.00 86.94 388 LEU A O 1
ATOM 2998 N N . ARG A 1 389 ? 37.975 -0.961 -53.555 1.00 86.81 389 ARG A N 1
ATOM 2999 C CA . ARG A 1 389 ? 37.427 -1.751 -54.679 1.00 86.81 389 ARG A CA 1
ATOM 3000 C C . ARG A 1 389 ? 37.926 -3.206 -54.712 1.00 86.81 389 ARG A C 1
ATOM 3002 O O . ARG A 1 389 ? 37.173 -4.119 -55.034 1.00 86.81 389 ARG A O 1
ATOM 3009 N N . ASN A 1 390 ? 39.194 -3.431 -54.360 1.00 88.38 390 ASN A N 1
ATOM 3010 C CA . ASN A 1 390 ? 39.809 -4.757 -54.384 1.00 88.38 390 ASN A CA 1
ATOM 3011 C C . ASN A 1 390 ? 39.387 -5.572 -53.157 1.00 88.38 390 ASN A C 1
ATOM 3013 O O . ASN A 1 390 ? 39.203 -6.784 -53.256 1.00 88.38 390 ASN A O 1
ATOM 3017 N N . ALA A 1 391 ? 39.214 -4.911 -52.010 1.00 87.00 391 ALA A N 1
ATOM 3018 C CA . ALA A 1 391 ? 38.699 -5.542 -50.802 1.00 87.00 391 ALA A CA 1
ATOM 3019 C C . ALA A 1 391 ? 37.238 -5.988 -50.974 1.00 87.00 391 ALA A C 1
ATOM 3021 O O . ALA A 1 391 ? 36.894 -7.109 -50.604 1.00 87.00 391 ALA A O 1
ATOM 3022 N N . LEU A 1 392 ? 36.402 -5.165 -51.612 1.00 89.12 392 LEU A N 1
ATOM 3023 C CA . LEU A 1 392 ? 35.010 -5.503 -51.918 1.00 89.12 392 LEU A CA 1
ATOM 3024 C C . LEU A 1 392 ? 34.903 -6.654 -52.921 1.00 89.12 392 LEU A C 1
ATOM 3026 O O . LEU A 1 392 ? 34.140 -7.586 -52.685 1.00 89.12 392 LEU A O 1
ATOM 3030 N N . ALA A 1 393 ? 35.730 -6.660 -53.973 1.00 86.94 393 ALA A N 1
ATOM 3031 C CA . ALA A 1 393 ? 35.798 -7.777 -54.917 1.00 86.94 393 ALA A CA 1
ATOM 3032 C C . ALA A 1 393 ? 36.201 -9.097 -54.229 1.00 86.94 393 ALA A C 1
ATOM 3034 O O . ALA A 1 393 ? 35.668 -10.163 -54.541 1.00 86.94 393 ALA A O 1
ATOM 3035 N N . PHE A 1 394 ? 37.110 -9.036 -53.248 1.00 89.56 394 PHE A N 1
ATOM 3036 C CA . PHE A 1 394 ? 37.468 -10.198 -52.434 1.00 89.56 394 PHE A CA 1
ATOM 3037 C C . PHE A 1 394 ? 36.296 -10.682 -51.567 1.00 89.56 394 PHE A C 1
ATOM 3039 O O . PHE A 1 394 ? 36.032 -11.886 -51.519 1.00 89.56 394 PHE A O 1
ATOM 3046 N N . LEU A 1 395 ? 35.582 -9.769 -50.900 1.00 88.75 395 LEU A N 1
ATOM 3047 C CA . LEU A 1 395 ? 34.409 -10.108 -50.087 1.00 88.75 395 LEU A CA 1
ATOM 3048 C C . LEU A 1 395 ? 33.271 -10.685 -50.939 1.00 88.75 395 LEU A C 1
ATOM 3050 O O . LEU A 1 395 ? 32.668 -11.682 -50.545 1.00 88.75 395 LEU A O 1
ATOM 3054 N N . GLN A 1 396 ? 33.039 -10.132 -52.130 1.00 88.81 396 GLN A N 1
ATOM 3055 C CA . GLN A 1 396 ? 32.076 -10.651 -53.097 1.00 88.81 396 GLN A CA 1
ATOM 3056 C C . GLN A 1 396 ? 32.432 -12.082 -53.512 1.00 88.81 396 GLN A C 1
ATOM 3058 O O . GLN A 1 396 ? 31.594 -12.975 -53.396 1.00 88.81 396 GLN A O 1
ATOM 3063 N N . GLN A 1 397 ? 33.688 -12.349 -53.885 1.00 88.00 397 GLN A N 1
ATOM 3064 C CA . GLN A 1 397 ? 34.129 -13.703 -54.233 1.00 88.00 397 GLN A CA 1
ATOM 3065 C C . GLN A 1 397 ? 33.958 -14.684 -53.061 1.00 88.00 397 GLN A C 1
ATOM 3067 O O . GLN A 1 397 ? 33.476 -15.800 -53.246 1.00 88.00 397 GLN A O 1
ATOM 3072 N N . LYS A 1 398 ? 34.300 -14.269 -51.834 1.00 86.50 398 LYS A N 1
ATOM 3073 C CA . LYS A 1 398 ? 34.118 -15.107 -50.640 1.00 86.50 398 LYS A CA 1
ATOM 3074 C C . LYS A 1 398 ? 32.657 -15.348 -50.290 1.00 86.50 398 LYS A C 1
ATOM 3076 O O . LYS A 1 398 ? 32.353 -16.417 -49.764 1.00 86.50 398 LYS A O 1
ATOM 3081 N N . SER A 1 399 ? 31.768 -14.409 -50.611 1.00 87.62 399 SER A N 1
ATOM 3082 C CA . SER A 1 399 ? 30.328 -14.609 -50.464 1.00 87.62 399 SER A CA 1
ATOM 3083 C C . SER A 1 399 ? 29.825 -15.743 -51.361 1.00 87.62 399 SER A C 1
ATOM 3085 O O . SER A 1 399 ? 29.063 -16.577 -50.894 1.00 87.62 399 SER A O 1
ATOM 3087 N N . VAL A 1 400 ? 30.318 -15.848 -52.601 1.00 87.44 400 VAL A N 1
ATOM 3088 C CA . VAL A 1 400 ? 29.944 -16.922 -53.539 1.00 87.44 400 VAL A CA 1
ATOM 3089 C C . VAL A 1 400 ? 30.477 -18.281 -53.073 1.00 87.44 400 VAL A C 1
ATOM 3091 O O . VAL A 1 400 ? 29.753 -19.276 -53.108 1.00 87.44 400 VAL A O 1
ATOM 3094 N N . ASP A 1 401 ? 31.732 -18.325 -52.611 1.00 84.56 401 ASP A N 1
ATOM 3095 C CA . ASP A 1 401 ? 32.399 -19.565 -52.188 1.00 84.56 401 ASP A CA 1
ATOM 3096 C C . ASP A 1 401 ? 31.768 -20.183 -50.920 1.00 84.56 401 ASP A C 1
ATOM 3098 O O . ASP A 1 401 ? 31.772 -21.405 -50.759 1.00 84.56 401 ASP A O 1
ATOM 3102 N N . LEU A 1 402 ? 31.267 -19.344 -50.001 1.00 84.81 402 LEU A N 1
ATOM 3103 C CA . LEU A 1 402 ? 30.825 -19.732 -48.652 1.00 84.81 402 LEU A CA 1
ATOM 3104 C C . LEU A 1 402 ? 29.300 -19.650 -48.445 1.00 84.81 402 LEU A C 1
ATOM 3106 O O . LEU A 1 402 ? 28.822 -19.913 -47.340 1.00 84.81 402 LEU A O 1
ATOM 3110 N N . ASP A 1 403 ? 28.530 -19.322 -49.486 1.00 82.81 403 ASP A N 1
ATOM 3111 C CA . ASP A 1 403 ? 27.066 -19.368 -49.451 1.00 82.81 403 ASP A CA 1
ATOM 3112 C C . ASP A 1 403 ? 26.564 -20.821 -49.525 1.00 82.81 403 ASP A C 1
ATOM 3114 O O . ASP A 1 403 ? 26.456 -21.434 -50.593 1.00 82.81 403 ASP A O 1
ATOM 3118 N N . ALA A 1 404 ? 26.272 -21.381 -48.349 1.00 76.69 404 ALA A N 1
ATOM 3119 C CA . ALA A 1 404 ? 25.639 -22.689 -48.186 1.00 76.69 404 ALA A CA 1
ATOM 3120 C C . ALA A 1 404 ? 24.099 -22.626 -48.214 1.00 76.69 404 ALA A C 1
ATOM 3122 O O . ALA A 1 404 ? 23.451 -23.671 -48.174 1.00 76.69 404 ALA A O 1
ATOM 3123 N N . THR A 1 405 ? 23.514 -21.423 -48.250 1.00 73.25 405 THR A N 1
ATOM 3124 C CA . THR A 1 405 ? 22.060 -21.210 -48.174 1.00 73.25 405 THR A CA 1
ATOM 3125 C C . THR A 1 405 ? 21.379 -21.256 -49.540 1.00 73.25 405 THR A C 1
ATOM 3127 O O . THR A 1 405 ? 20.194 -21.574 -49.612 1.00 73.25 405 THR A O 1
ATOM 3130 N N . GLU A 1 406 ? 22.125 -21.015 -50.624 1.00 77.31 406 GLU A N 1
ATOM 3131 C CA . GLU A 1 406 ? 21.612 -21.027 -51.996 1.00 77.31 406 GLU A CA 1
ATOM 3132 C C . GLU A 1 406 ? 22.139 -22.230 -52.814 1.00 77.31 406 GLU A C 1
ATOM 3134 O O . GLU A 1 406 ? 23.348 -22.352 -53.037 1.00 77.31 406 GLU A O 1
ATOM 3139 N N . PRO A 1 407 ? 21.265 -23.127 -53.310 1.00 66.69 407 PRO A N 1
ATOM 3140 C CA . PRO A 1 407 ? 21.676 -24.270 -54.127 1.00 66.69 407 PRO A CA 1
ATOM 3141 C C . PRO A 1 407 ? 21.965 -23.924 -55.602 1.00 66.69 407 PRO A C 1
ATOM 3143 O O . PRO A 1 407 ? 22.700 -24.672 -56.248 1.00 66.69 407 PRO A O 1
ATOM 3146 N N . ASP A 1 408 ? 21.424 -22.823 -56.144 1.00 73.00 408 ASP A N 1
ATOM 3147 C CA . ASP A 1 408 ? 21.622 -22.398 -57.542 1.00 73.00 408 ASP A CA 1
ATOM 3148 C C . ASP A 1 408 ? 22.949 -21.624 -57.726 1.00 73.00 408 ASP A C 1
ATOM 3150 O O . ASP A 1 408 ? 23.093 -20.529 -57.176 1.00 73.00 408 ASP A O 1
ATOM 3154 N N . PRO A 1 409 ? 23.911 -22.124 -58.533 1.00 72.50 409 PRO A N 1
ATOM 3155 C CA . PRO A 1 409 ? 25.189 -21.453 -58.781 1.00 72.50 409 PRO A CA 1
ATOM 3156 C C . PRO A 1 409 ? 25.075 -20.023 -59.325 1.00 72.50 409 PRO A C 1
ATOM 3158 O O . PRO A 1 409 ? 25.983 -19.230 -59.101 1.00 72.50 409 PRO A O 1
ATOM 3161 N N . ALA A 1 410 ? 23.988 -19.682 -60.027 1.00 70.69 410 ALA A N 1
ATOM 3162 C CA . ALA A 1 410 ? 23.786 -18.347 -60.595 1.00 70.69 410 ALA A CA 1
ATOM 3163 C C . ALA A 1 410 ? 23.279 -17.310 -59.574 1.00 70.69 410 ALA A C 1
ATOM 3165 O O . ALA A 1 410 ? 23.240 -16.121 -59.884 1.00 70.69 410 ALA A O 1
ATOM 3166 N N . ARG A 1 411 ? 22.871 -17.747 -58.374 1.00 72.12 411 ARG A N 1
ATOM 3167 C CA . ARG A 1 411 ? 22.304 -16.899 -57.306 1.00 72.12 411 ARG A CA 1
ATOM 3168 C C . ARG A 1 411 ? 23.124 -16.917 -56.013 1.00 72.12 411 ARG A C 1
ATOM 3170 O O . ARG A 1 411 ? 22.696 -16.342 -55.009 1.00 72.12 411 ARG A O 1
ATOM 3177 N N . LYS A 1 412 ? 24.267 -17.609 -56.027 1.00 78.62 412 LYS A N 1
ATOM 3178 C CA . LYS A 1 412 ? 25.181 -17.706 -54.887 1.00 78.62 412 LYS A CA 1
ATOM 3179 C C . LYS A 1 412 ? 25.888 -16.386 -54.628 1.00 78.62 412 LYS A C 1
ATOM 3181 O O . LYS A 1 412 ? 26.353 -15.738 -55.563 1.00 78.62 412 LYS A O 1
ATOM 3186 N N . GLY A 1 413 ? 26.045 -16.063 -53.349 1.00 80.00 413 GLY A N 1
ATOM 3187 C CA . GLY A 1 413 ? 26.725 -14.851 -52.914 1.00 80.00 413 GLY A CA 1
ATOM 3188 C C . GLY A 1 413 ? 25.860 -13.601 -53.056 1.00 80.00 413 GLY A C 1
ATOM 3189 O O . GLY A 1 413 ? 24.643 -13.671 -53.231 1.00 80.00 413 GLY A O 1
ATOM 3190 N N . ILE A 1 414 ? 26.497 -12.443 -52.906 1.00 84.38 414 ILE A N 1
ATOM 3191 C CA . ILE A 1 414 ? 25.836 -11.136 -52.872 1.00 84.38 414 ILE A CA 1
ATOM 3192 C C . ILE A 1 414 ? 26.554 -10.202 -53.836 1.00 84.38 414 ILE A C 1
ATOM 3194 O O . ILE A 1 414 ? 27.784 -10.148 -53.845 1.00 84.38 414 ILE A O 1
ATOM 3198 N N . ASP A 1 415 ? 25.790 -9.460 -54.634 1.00 83.38 415 ASP A N 1
ATOM 3199 C CA . ASP A 1 415 ? 26.349 -8.439 -55.512 1.00 83.38 415 ASP A CA 1
ATOM 3200 C C . ASP A 1 415 ? 26.661 -7.164 -54.720 1.00 83.38 415 ASP A C 1
ATOM 3202 O O . ASP A 1 415 ? 25.811 -6.674 -53.973 1.00 83.38 415 ASP A O 1
ATOM 3206 N N . ILE A 1 416 ? 27.888 -6.654 -54.842 1.00 86.56 416 ILE A N 1
ATOM 3207 C CA . ILE A 1 416 ? 28.357 -5.465 -54.122 1.00 86.56 416 ILE A CA 1
ATOM 3208 C C . ILE A 1 416 ? 28.713 -4.401 -55.158 1.00 86.56 416 ILE A C 1
ATOM 3210 O O . ILE A 1 416 ? 29.680 -4.547 -55.904 1.00 86.56 416 ILE A O 1
ATOM 3214 N N . ILE A 1 417 ? 27.937 -3.320 -55.186 1.00 85.62 417 ILE A N 1
ATOM 3215 C CA . ILE A 1 417 ? 28.077 -2.225 -56.146 1.00 85.62 417 ILE A CA 1
ATOM 3216 C C . ILE A 1 417 ? 28.717 -1.033 -55.435 1.00 85.62 417 ILE A C 1
ATOM 3218 O O . ILE A 1 417 ? 28.227 -0.565 -54.409 1.00 85.62 417 ILE A O 1
ATOM 3222 N N . LEU A 1 418 ? 29.818 -0.532 -55.989 1.00 83.69 418 LEU A N 1
ATOM 3223 C CA . LEU A 1 418 ? 30.476 0.683 -55.518 1.00 83.69 418 LEU A CA 1
ATOM 3224 C C . LEU A 1 418 ? 29.990 1.875 -56.347 1.00 83.69 418 LEU A C 1
ATOM 3226 O O . LEU A 1 418 ? 30.122 1.848 -57.572 1.00 83.69 418 LEU A O 1
ATOM 3230 N N . ASP A 1 419 ? 29.448 2.902 -55.692 1.00 79.56 419 ASP A N 1
ATOM 3231 C CA . ASP A 1 419 ? 29.089 4.155 -56.361 1.00 79.56 419 ASP A CA 1
ATOM 3232 C C . ASP A 1 419 ? 30.353 4.910 -56.821 1.00 79.56 419 ASP A C 1
ATOM 3234 O O . ASP A 1 419 ? 31.399 4.849 -56.173 1.00 79.56 419 ASP A O 1
ATOM 3238 N N . ALA A 1 420 ? 30.276 5.613 -57.952 1.00 65.12 420 ALA A N 1
ATOM 3239 C CA . ALA A 1 420 ? 31.414 6.286 -58.583 1.00 65.12 420 ALA A CA 1
ATOM 3240 C C . ALA A 1 420 ? 31.995 7.422 -57.723 1.00 65.12 420 ALA A C 1
ATOM 3242 O O . ALA A 1 420 ? 33.183 7.724 -57.836 1.00 65.12 420 ALA A O 1
ATOM 3243 N N . ASP A 1 421 ? 31.169 8.005 -56.850 1.00 63.03 421 ASP A N 1
ATOM 3244 C CA . ASP A 1 421 ? 31.557 9.067 -55.916 1.00 63.03 421 ASP A CA 1
ATOM 3245 C C . ASP A 1 421 ? 32.119 8.525 -54.585 1.00 63.03 421 ASP A C 1
ATOM 3247 O O . ASP A 1 421 ? 32.624 9.291 -53.762 1.00 63.03 421 ASP A O 1
ATOM 3251 N N . ALA A 1 422 ? 32.053 7.208 -54.350 1.00 64.62 422 ALA A N 1
ATOM 3252 C CA . ALA A 1 422 ? 32.618 6.575 -53.162 1.00 64.62 422 ALA A CA 1
ATOM 3253 C C . ALA A 1 422 ? 34.143 6.399 -53.295 1.00 64.62 422 ALA A C 1
ATOM 3255 O O . ALA A 1 422 ? 34.684 6.215 -54.387 1.00 64.62 422 ALA A O 1
ATOM 3256 N N . ALA A 1 423 ? 34.863 6.430 -52.168 1.00 66.00 423 ALA A N 1
ATOM 3257 C CA . ALA A 1 423 ? 36.327 6.481 -52.116 1.00 66.00 423 ALA A CA 1
ATOM 3258 C C . ALA A 1 423 ? 37.007 5.128 -52.465 1.00 66.00 423 ALA A C 1
ATOM 3260 O O . ALA A 1 423 ? 37.691 4.503 -51.654 1.00 66.00 423 ALA A O 1
ATOM 3261 N N . GLY A 1 424 ? 36.825 4.654 -53.703 1.00 66.06 424 GLY A N 1
ATOM 3262 C CA . GLY A 1 424 ? 37.221 3.320 -54.178 1.00 66.06 424 GLY A CA 1
ATOM 3263 C C . GLY A 1 424 ? 38.726 3.027 -54.216 1.00 66.06 424 GLY A C 1
ATOM 3264 O O . GLY A 1 424 ? 39.129 1.856 -54.240 1.00 66.06 424 GLY A O 1
ATOM 3265 N N . ASP A 1 425 ? 39.556 4.072 -54.213 1.00 77.19 425 ASP A N 1
ATOM 3266 C CA . ASP A 1 425 ? 41.022 3.992 -54.206 1.00 77.19 425 ASP A CA 1
ATOM 3267 C C . ASP A 1 425 ? 41.638 4.086 -52.800 1.00 77.19 425 ASP A C 1
ATOM 3269 O O . ASP A 1 425 ? 42.854 3.938 -52.655 1.00 77.19 425 ASP A O 1
ATOM 3273 N N . THR A 1 426 ? 40.827 4.277 -51.756 1.00 80.50 426 THR A N 1
ATOM 3274 C CA . THR A 1 426 ? 41.320 4.407 -50.381 1.00 80.50 426 THR A CA 1
ATOM 3275 C C . THR A 1 426 ? 41.970 3.099 -49.913 1.00 80.50 426 THR A C 1
ATOM 3277 O O . THR A 1 426 ? 41.326 2.044 -49.961 1.00 80.50 426 THR A O 1
ATOM 3280 N N . PRO A 1 427 ? 43.251 3.117 -49.487 1.00 85.94 427 PRO A N 1
ATOM 3281 C CA . PRO A 1 427 ? 43.947 1.917 -49.050 1.00 85.94 427 PRO A CA 1
ATOM 3282 C C . PRO A 1 427 ? 43.530 1.544 -47.625 1.00 85.94 427 PRO A C 1
ATOM 3284 O O . PRO A 1 427 ? 43.883 2.227 -46.667 1.00 85.94 427 PRO A O 1
ATOM 3287 N N . ILE A 1 428 ? 42.860 0.406 -47.474 1.00 87.81 428 ILE A N 1
ATOM 3288 C CA . ILE A 1 428 ? 42.455 -0.131 -46.175 1.00 87.81 428 ILE A CA 1
ATOM 3289 C C . ILE A 1 428 ? 43.423 -1.215 -45.688 1.00 87.81 428 ILE A C 1
ATOM 3291 O O . ILE A 1 428 ? 44.025 -1.964 -46.467 1.00 87.81 428 ILE A O 1
ATOM 3295 N N . THR A 1 429 ? 43.598 -1.290 -44.370 1.00 87.94 429 THR A N 1
ATOM 3296 C CA . THR A 1 429 ? 44.384 -2.329 -43.691 1.00 87.94 429 THR A CA 1
ATOM 3297 C C . THR A 1 429 ? 43.531 -2.918 -42.578 1.00 87.94 429 THR A C 1
ATOM 3299 O O . THR A 1 429 ? 43.119 -2.193 -41.680 1.00 87.94 429 THR A O 1
ATOM 3302 N N . LEU A 1 430 ? 43.245 -4.217 -42.646 1.00 88.25 430 LEU A N 1
ATOM 3303 C CA . LEU A 1 430 ? 42.287 -4.886 -41.765 1.00 88.25 430 LEU A CA 1
ATOM 3304 C C . LEU A 1 430 ? 42.690 -6.351 -41.576 1.00 88.25 430 LEU A C 1
ATOM 3306 O O . LEU A 1 430 ? 43.036 -7.026 -42.543 1.00 88.25 430 LEU A O 1
ATOM 3310 N N . ARG A 1 431 ? 42.629 -6.860 -40.342 1.00 89.56 431 ARG A N 1
ATOM 3311 C CA . ARG A 1 431 ? 42.842 -8.280 -40.031 1.00 89.56 431 ARG A CA 1
ATOM 3312 C C . ARG A 1 431 ? 41.705 -8.781 -39.153 1.00 89.56 431 ARG A C 1
ATOM 3314 O O . ARG A 1 431 ? 41.517 -8.275 -38.053 1.00 89.56 431 ARG A O 1
ATOM 3321 N N . MET A 1 432 ? 40.987 -9.795 -39.619 1.00 87.31 432 MET A N 1
ATOM 3322 C CA . MET A 1 432 ? 39.849 -10.388 -38.916 1.00 87.31 432 MET A CA 1
ATOM 3323 C C . MET A 1 432 ? 39.885 -11.914 -39.019 1.00 87.31 432 MET A C 1
ATOM 3325 O O . MET A 1 432 ? 40.321 -12.460 -40.031 1.00 87.31 432 MET A O 1
ATOM 3329 N N . THR A 1 433 ? 39.414 -12.612 -37.984 1.00 88.00 433 THR A N 1
ATOM 3330 C CA . THR A 1 433 ? 39.335 -14.085 -37.947 1.00 88.00 433 THR A CA 1
ATOM 3331 C C . THR A 1 433 ? 37.924 -14.502 -37.553 1.00 88.00 433 THR A C 1
ATOM 3333 O O . THR A 1 433 ? 37.408 -13.993 -36.565 1.00 88.00 433 THR A O 1
ATOM 3336 N N . LYS A 1 434 ? 37.323 -15.430 -38.307 1.00 84.25 434 LYS A N 1
ATOM 3337 C CA . LYS A 1 434 ? 35.978 -15.988 -38.088 1.00 84.25 434 LYS A CA 1
ATOM 3338 C C . LYS A 1 434 ? 34.897 -14.909 -37.922 1.00 84.25 434 LYS A C 1
ATOM 3340 O O . LYS A 1 434 ? 34.293 -14.780 -36.861 1.00 84.25 434 LYS A O 1
ATOM 3345 N N . VAL A 1 435 ? 34.667 -14.137 -38.981 1.00 87.81 435 VAL A N 1
ATOM 3346 C CA . VAL A 1 435 ? 33.762 -12.980 -38.952 1.00 87.81 435 VAL A CA 1
ATOM 3347 C C . VAL A 1 435 ? 32.634 -13.133 -39.979 1.00 87.81 435 VAL A C 1
ATOM 3349 O O . VAL A 1 435 ? 32.913 -13.531 -41.115 1.00 87.81 435 VAL A O 1
ATOM 3352 N N . PRO A 1 436 ? 31.371 -12.831 -39.613 1.00 89.44 436 PRO A N 1
ATOM 3353 C CA . PRO A 1 436 ? 30.257 -12.754 -40.557 1.00 89.44 436 PRO A CA 1
ATOM 3354 C C . PRO A 1 436 ? 30.502 -11.731 -41.672 1.00 89.44 436 PRO A C 1
ATOM 3356 O O . PRO A 1 436 ? 31.120 -10.690 -41.453 1.00 89.44 436 PRO A O 1
ATOM 3359 N N . LEU A 1 437 ? 29.980 -11.987 -42.868 1.00 88.31 437 LEU A N 1
ATOM 3360 C CA . LEU A 1 437 ? 30.162 -11.115 -44.028 1.00 88.31 437 LEU A CA 1
ATOM 3361 C C . LEU A 1 437 ? 29.620 -9.696 -43.778 1.00 88.31 437 LEU A C 1
ATOM 3363 O O . LEU A 1 437 ? 30.255 -8.738 -44.208 1.00 88.31 437 LEU A O 1
ATOM 3367 N N . ILE A 1 438 ? 28.520 -9.550 -43.026 1.00 88.94 438 ILE A N 1
ATOM 3368 C CA . ILE A 1 438 ? 27.965 -8.240 -42.635 1.00 88.94 438 ILE A CA 1
ATOM 3369 C C . ILE A 1 438 ? 28.954 -7.389 -41.828 1.00 88.94 438 ILE A C 1
ATOM 3371 O O . ILE A 1 438 ? 29.088 -6.188 -42.049 1.00 88.94 438 ILE A O 1
ATOM 3375 N N . GLU A 1 439 ? 29.686 -8.027 -40.918 1.00 88.62 439 GLU A N 1
ATOM 3376 C CA . GLU A 1 439 ? 30.669 -7.382 -40.052 1.00 88.62 439 GLU A CA 1
ATOM 3377 C C . GLU A 1 439 ? 31.914 -7.019 -40.862 1.00 88.62 439 GLU A C 1
ATOM 3379 O O . GLU A 1 439 ? 32.390 -5.889 -40.793 1.00 88.62 439 GLU A O 1
ATOM 3384 N N . ALA A 1 440 ? 32.397 -7.944 -41.701 1.00 87.38 440 ALA A N 1
ATOM 3385 C CA . ALA A 1 440 ? 33.507 -7.677 -42.610 1.00 87.38 440 ALA A CA 1
ATOM 3386 C C . ALA A 1 440 ? 33.202 -6.487 -43.535 1.00 87.38 440 ALA A C 1
ATOM 3388 O O . ALA A 1 440 ? 34.056 -5.620 -43.703 1.00 87.38 440 ALA A O 1
ATOM 3389 N N . LEU A 1 441 ? 31.978 -6.410 -44.072 1.00 89.50 441 LEU A N 1
ATOM 3390 C CA . LEU A 1 441 ? 31.540 -5.311 -44.928 1.00 89.50 441 LEU A CA 1
ATOM 3391 C C . LEU A 1 441 ? 31.490 -3.989 -44.151 1.00 89.50 441 LEU A C 1
ATOM 3393 O O . LEU A 1 441 ? 32.122 -3.029 -44.589 1.00 89.50 441 LEU A O 1
ATOM 3397 N N . ARG A 1 442 ? 30.873 -3.971 -42.957 1.00 88.75 442 ARG A N 1
ATOM 3398 C CA . ARG A 1 442 ? 30.825 -2.789 -42.077 1.00 88.75 442 ARG A CA 1
ATOM 3399 C C . ARG A 1 442 ? 32.217 -2.221 -41.793 1.00 88.75 442 ARG A C 1
ATOM 3401 O O . ARG A 1 442 ? 32.445 -1.041 -42.034 1.00 88.75 442 ARG A O 1
ATOM 3408 N N . TYR A 1 443 ? 33.161 -3.054 -41.350 1.00 87.69 443 TYR A N 1
ATOM 3409 C CA . TYR A 1 443 ? 34.516 -2.592 -41.028 1.00 87.69 443 TYR A CA 1
ATOM 3410 C C . TYR A 1 443 ? 35.302 -2.144 -42.265 1.00 87.69 443 TYR A C 1
ATOM 3412 O O . TYR A 1 443 ? 36.097 -1.210 -42.179 1.00 87.69 443 TYR A O 1
ATOM 3420 N N . THR A 1 444 ? 35.099 -2.775 -43.429 1.00 86.62 444 THR A N 1
ATOM 3421 C CA . THR A 1 444 ? 35.759 -2.320 -44.664 1.00 86.62 444 THR A CA 1
ATOM 3422 C C . THR A 1 444 ? 35.238 -0.979 -45.167 1.00 86.62 444 THR A C 1
ATOM 3424 O O . THR A 1 444 ? 36.037 -0.192 -45.669 1.00 86.62 444 THR A O 1
ATOM 3427 N N . THR A 1 445 ? 33.937 -0.705 -45.029 1.00 86.44 445 THR A N 1
ATOM 3428 C CA . THR A 1 445 ? 33.346 0.573 -45.446 1.00 86.44 445 THR A CA 1
ATOM 3429 C C . THR A 1 445 ? 33.658 1.685 -44.447 1.00 86.44 445 THR A C 1
ATOM 3431 O O . THR A 1 445 ? 34.004 2.785 -44.865 1.00 86.44 445 THR A O 1
ATOM 3434 N N . GLU A 1 446 ? 33.652 1.379 -43.145 1.00 86.62 446 GLU A N 1
ATOM 3435 C CA . GLU A 1 446 ? 34.009 2.315 -42.070 1.00 86.62 446 GLU A CA 1
ATOM 3436 C C . GLU A 1 446 ? 35.465 2.794 -42.185 1.00 86.62 446 GLU A C 1
ATOM 3438 O O . GLU A 1 446 ? 35.727 3.989 -42.130 1.00 86.62 446 GLU A O 1
ATOM 3443 N N . LEU A 1 447 ? 36.418 1.891 -42.456 1.00 85.62 447 LEU A N 1
ATOM 3444 C CA . LEU A 1 447 ? 37.828 2.259 -42.676 1.00 85.62 447 LEU A CA 1
ATOM 3445 C C . LEU A 1 447 ? 38.075 3.072 -43.958 1.00 85.62 447 LEU A C 1
ATOM 3447 O O . LEU A 1 447 ? 39.183 3.571 -44.154 1.00 85.62 447 LEU A O 1
ATOM 3451 N N . ALA A 1 448 ? 37.084 3.158 -44.844 1.00 81.88 448 ALA A N 1
ATOM 3452 C CA . ALA A 1 448 ? 37.152 3.902 -46.095 1.00 81.88 448 ALA A CA 1
ATOM 3453 C C . ALA A 1 448 ? 36.216 5.125 -46.112 1.00 81.88 448 ALA A C 1
ATOM 3455 O O . ALA A 1 448 ? 35.914 5.627 -47.197 1.00 81.88 448 ALA A O 1
ATOM 3456 N N . ASP A 1 449 ? 35.739 5.574 -44.942 1.00 81.81 449 ASP A N 1
ATOM 3457 C CA . ASP A 1 449 ? 34.813 6.705 -44.779 1.00 81.81 449 ASP A CA 1
ATOM 3458 C C . ASP A 1 449 ? 33.595 6.612 -45.718 1.00 81.81 449 ASP A C 1
ATOM 3460 O O . ASP A 1 449 ? 33.177 7.576 -46.362 1.00 81.81 449 ASP A O 1
ATOM 3464 N N . SER A 1 450 ? 33.043 5.406 -45.846 1.00 83.75 450 SER A N 1
ATOM 3465 C CA . SER A 1 450 ? 31.895 5.098 -46.698 1.00 83.75 450 SER A CA 1
ATOM 3466 C C . SER A 1 450 ? 30.838 4.332 -45.902 1.00 83.75 450 SER A C 1
ATOM 3468 O O . SER A 1 450 ? 31.143 3.635 -44.934 1.00 83.75 450 SER A O 1
ATOM 3470 N N . LYS A 1 451 ? 29.578 4.423 -46.324 1.00 82.31 451 LYS A N 1
ATOM 3471 C CA . LYS A 1 451 ? 28.458 3.657 -45.758 1.00 82.31 451 LYS A CA 1
ATOM 3472 C C . LYS A 1 451 ? 27.904 2.675 -46.779 1.00 82.31 451 LYS A C 1
ATOM 3474 O O . LYS A 1 451 ? 28.149 2.816 -47.973 1.00 82.31 451 LYS A O 1
ATOM 3479 N N . TYR A 1 452 ? 27.158 1.675 -46.326 1.00 85.06 452 TYR A N 1
ATOM 3480 C CA . TYR A 1 452 ? 26.497 0.724 -47.216 1.00 85.06 452 TYR A CA 1
ATOM 3481 C C . TYR A 1 452 ? 24.984 0.757 -47.016 1.00 85.06 452 TYR A C 1
ATOM 3483 O O . TYR A 1 452 ? 24.498 0.986 -45.912 1.00 85.06 452 TYR A O 1
ATOM 3491 N N . LYS A 1 453 ? 24.249 0.514 -48.098 1.00 82.50 453 LYS A N 1
ATOM 3492 C CA . LYS A 1 453 ? 22.796 0.381 -48.126 1.00 82.50 453 LYS A CA 1
ATOM 3493 C C . LYS A 1 453 ? 22.441 -0.954 -48.765 1.00 82.50 453 LYS A C 1
ATOM 3495 O O . LYS A 1 453 ? 22.978 -1.304 -49.817 1.00 82.50 453 LYS A O 1
ATOM 3500 N N . VAL A 1 454 ? 21.537 -1.700 -48.139 1.00 83.94 454 VAL A N 1
ATOM 3501 C CA . VAL A 1 454 ? 21.024 -2.950 -48.705 1.00 83.94 454 VAL A CA 1
ATOM 3502 C C . VAL A 1 454 ? 19.872 -2.619 -49.650 1.00 83.94 454 VAL A C 1
ATOM 3504 O O . VAL A 1 454 ? 18.882 -2.009 -49.255 1.00 83.94 454 VAL A O 1
ATOM 3507 N N . GLU A 1 455 ? 20.008 -3.003 -50.913 1.00 82.00 455 GLU A N 1
ATOM 3508 C CA . GLU A 1 455 ? 18.950 -2.930 -51.916 1.00 82.00 455 GLU A CA 1
ATOM 3509 C C . GLU A 1 455 ? 18.407 -4.334 -52.219 1.00 82.00 455 GLU A C 1
ATOM 3511 O O . GLU A 1 455 ? 19.058 -5.326 -51.899 1.00 82.00 455 GLU A O 1
ATOM 3516 N N . PRO A 1 456 ? 17.242 -4.472 -52.879 1.00 78.56 456 PRO A N 1
ATOM 3517 C CA . PRO A 1 456 ? 16.569 -5.767 -53.047 1.00 78.56 456 PRO A CA 1
ATOM 3518 C C . PRO A 1 456 ? 17.361 -6.839 -53.808 1.00 78.56 456 PRO A C 1
ATOM 3520 O O . PRO A 1 456 ? 16.958 -8.001 -53.830 1.00 78.56 456 PRO A O 1
ATOM 3523 N N . LYS A 1 457 ? 18.439 -6.453 -54.503 1.00 78.12 457 LYS A N 1
ATOM 3524 C CA . LYS A 1 457 ? 19.271 -7.347 -55.327 1.00 78.12 457 LYS A CA 1
ATOM 3525 C C . LYS A 1 457 ? 20.778 -7.198 -55.102 1.00 78.12 457 LYS A C 1
ATOM 3527 O O . LYS A 1 457 ? 21.523 -8.029 -55.611 1.00 78.12 457 LYS A O 1
ATOM 3532 N N . ALA A 1 458 ? 21.223 -6.167 -54.387 1.00 83.75 458 ALA A N 1
ATOM 3533 C CA . ALA A 1 458 ? 22.638 -5.848 -54.222 1.00 83.75 458 ALA A CA 1
ATOM 3534 C C . ALA A 1 458 ? 22.869 -5.004 -52.964 1.00 83.75 458 ALA A C 1
ATOM 3536 O O . ALA A 1 458 ? 21.945 -4.397 -52.429 1.00 83.75 458 ALA A O 1
ATOM 3537 N N . VAL A 1 459 ? 24.116 -4.932 -52.513 1.00 87.12 459 VAL A N 1
ATOM 3538 C CA . VAL A 1 459 ? 24.562 -3.981 -51.491 1.00 87.12 459 VAL A CA 1
ATOM 3539 C C . VAL A 1 459 ? 25.279 -2.835 -52.194 1.00 87.12 459 VAL A C 1
ATOM 3541 O O . VAL A 1 459 ? 26.256 -3.069 -52.902 1.00 87.12 459 VAL A O 1
ATOM 3544 N N . VAL A 1 460 ? 24.801 -1.607 -52.006 1.00 87.06 460 VAL A N 1
ATOM 3545 C CA . VAL A 1 460 ? 25.362 -0.403 -52.632 1.00 87.06 460 VAL A CA 1
ATOM 3546 C C . VAL A 1 460 ? 26.189 0.365 -51.609 1.00 87.06 460 VAL A C 1
ATOM 3548 O O . VAL A 1 460 ? 25.724 0.620 -50.498 1.00 87.06 460 VAL A O 1
ATOM 3551 N N . ILE A 1 461 ? 27.413 0.738 -51.970 1.00 85.81 461 ILE A N 1
ATOM 3552 C CA . ILE A 1 461 ? 28.317 1.511 -51.112 1.00 85.81 461 ILE A CA 1
ATOM 3553 C C . ILE A 1 461 ? 28.283 2.970 -51.540 1.00 85.81 461 ILE A C 1
ATOM 3555 O O . ILE A 1 461 ? 28.557 3.287 -52.696 1.00 85.81 461 ILE A O 1
ATOM 3559 N N . LEU A 1 462 ? 27.950 3.832 -50.585 1.00 82.19 462 LEU A N 1
ATOM 3560 C CA . LEU A 1 462 ? 27.671 5.249 -50.761 1.00 82.19 462 LEU A CA 1
ATOM 3561 C C . LEU A 1 462 ? 28.660 6.097 -49.938 1.00 82.19 462 LEU A C 1
ATOM 3563 O O . LEU A 1 462 ? 29.105 5.663 -48.868 1.00 82.19 462 LEU A O 1
ATOM 3567 N N . PRO A 1 463 ? 28.969 7.329 -50.373 1.00 77.62 463 PRO A N 1
ATOM 3568 C CA . PRO A 1 463 ? 29.671 8.306 -49.545 1.00 77.62 463 PRO A CA 1
ATOM 3569 C C . PRO A 1 463 ? 28.880 8.641 -48.269 1.00 77.62 463 PRO A C 1
ATOM 3571 O O . PRO A 1 463 ? 27.646 8.594 -48.250 1.00 77.62 463 PRO A O 1
ATOM 3574 N N . LEU A 1 464 ? 29.572 9.053 -47.202 1.00 69.88 464 LEU A N 1
ATOM 3575 C CA . LEU A 1 464 ? 28.929 9.473 -45.944 1.00 69.88 464 LEU A CA 1
ATOM 3576 C C . LEU A 1 464 ? 27.932 10.636 -46.122 1.00 69.88 464 LEU A C 1
ATOM 3578 O O . LEU A 1 464 ? 26.985 10.747 -45.350 1.00 69.88 464 LEU A O 1
ATOM 3582 N N . THR A 1 465 ? 28.101 11.457 -47.162 1.00 59.94 465 THR A N 1
ATOM 3583 C CA . THR A 1 465 ? 27.298 12.656 -47.452 1.00 59.94 465 THR A CA 1
ATOM 3584 C C . THR A 1 465 ? 25.958 12.393 -48.152 1.00 59.94 465 THR A C 1
ATOM 3586 O O . THR A 1 465 ? 25.195 13.334 -48.363 1.00 59.94 465 THR A O 1
ATOM 3589 N N . SER A 1 466 ? 25.637 11.154 -48.533 1.00 62.44 466 SER A N 1
ATOM 3590 C CA . SER A 1 466 ? 24.378 10.848 -49.233 1.00 62.44 466 SER A CA 1
ATOM 3591 C C . SER A 1 466 ? 23.203 10.722 -48.250 1.00 62.44 466 SER A C 1
ATOM 3593 O O . SER A 1 466 ? 23.295 9.899 -47.348 1.00 62.44 466 SER A O 1
ATOM 3595 N N . PRO A 1 467 ? 22.079 11.444 -48.385 1.00 56.75 467 PRO A N 1
ATOM 3596 C CA . PRO A 1 467 ? 20.959 11.329 -47.444 1.00 56.75 467 PRO A CA 1
ATOM 3597 C C . PRO A 1 467 ? 20.315 9.930 -47.488 1.00 56.75 467 PRO A C 1
ATOM 3599 O O . PRO A 1 467 ? 20.026 9.403 -48.566 1.00 56.75 467 PRO A O 1
ATOM 3602 N N . THR A 1 468 ? 20.086 9.319 -46.321 1.00 56.25 468 THR A N 1
ATOM 3603 C CA . THR A 1 468 ? 19.412 8.013 -46.203 1.00 56.25 468 THR A CA 1
ATOM 3604 C C . THR A 1 468 ? 17.905 8.233 -46.018 1.00 56.25 468 THR A C 1
ATOM 3606 O O . THR A 1 468 ? 17.489 9.042 -45.197 1.00 56.25 468 THR A O 1
ATOM 3609 N N . ALA A 1 469 ? 17.061 7.513 -46.762 1.00 56.69 469 ALA A N 1
ATOM 3610 C CA . ALA A 1 469 ? 15.598 7.667 -46.722 1.00 56.69 469 ALA A CA 1
ATOM 3611 C C . ALA A 1 469 ? 14.904 6.916 -45.559 1.00 56.69 469 ALA A C 1
ATOM 3613 O O . ALA A 1 469 ? 13.698 6.678 -45.613 1.00 56.69 469 ALA A O 1
ATOM 3614 N N . GLU A 1 470 ? 15.650 6.496 -44.536 1.00 61.62 470 GLU A N 1
ATOM 3615 C CA . GLU A 1 470 ? 15.103 5.747 -43.403 1.00 61.62 470 GLU A CA 1
ATOM 3616 C C . GLU A 1 470 ? 14.387 6.679 -42.419 1.00 61.62 470 GLU A C 1
ATOM 3618 O O . GLU A 1 470 ? 14.866 7.765 -42.091 1.00 61.62 470 GLU A O 1
ATOM 3623 N N . LEU A 1 471 ? 13.195 6.261 -41.983 1.00 73.88 471 LEU A N 1
ATOM 3624 C CA . LEU A 1 471 ? 12.348 7.019 -41.067 1.00 73.88 471 LEU A CA 1
ATOM 3625 C C . LEU A 1 471 ? 12.501 6.477 -39.651 1.00 73.88 471 LEU A C 1
ATOM 3627 O O . LEU A 1 471 ? 12.104 5.346 -39.368 1.00 73.88 471 LEU A O 1
ATOM 3631 N N . TYR A 1 472 ? 12.968 7.324 -38.748 1.00 76.25 472 TYR A N 1
ATOM 3632 C CA . TYR A 1 472 ? 13.113 7.043 -37.328 1.00 76.25 472 TYR A CA 1
ATOM 3633 C C . TYR A 1 472 ? 11.957 7.652 -36.545 1.00 76.25 472 TYR A C 1
ATOM 3635 O O . TYR A 1 472 ? 11.353 8.626 -36.986 1.00 76.25 472 TYR A O 1
ATOM 3643 N N . THR A 1 473 ? 11.622 7.071 -35.391 1.00 83.44 473 THR A N 1
ATOM 3644 C CA . THR A 1 473 ? 10.599 7.608 -34.478 1.00 83.44 473 THR A CA 1
ATOM 3645 C C . THR A 1 473 ? 11.242 7.959 -33.145 1.00 83.44 473 THR A C 1
ATOM 3647 O O . THR A 1 473 ? 11.736 7.063 -32.468 1.00 83.44 473 THR A O 1
ATOM 3650 N N . ASN A 1 474 ? 11.188 9.233 -32.756 1.00 81.00 474 ASN A N 1
ATOM 3651 C CA . ASN A 1 474 ? 11.689 9.733 -31.478 1.00 81.00 474 ASN A CA 1
ATOM 3652 C C . ASN A 1 474 ? 10.580 10.391 -30.653 1.00 81.00 474 ASN A C 1
ATOM 3654 O O . ASN A 1 474 ? 9.604 10.924 -31.186 1.00 81.00 474 ASN A O 1
ATOM 3658 N N . VAL A 1 475 ? 10.737 10.334 -29.329 1.00 85.00 475 VAL A N 1
ATOM 3659 C CA . VAL A 1 475 ? 9.812 10.927 -28.358 1.00 85.00 475 VAL A CA 1
ATOM 3660 C C . VAL A 1 475 ? 10.550 12.001 -27.572 1.00 85.00 475 VAL A C 1
ATOM 3662 O O . VAL A 1 475 ? 11.470 11.699 -26.818 1.00 85.00 475 VAL A O 1
ATOM 3665 N N . PHE A 1 476 ? 10.108 13.243 -27.718 1.00 81.25 476 PHE A N 1
ATOM 3666 C CA . PHE A 1 476 ? 10.663 14.415 -27.054 1.00 81.25 476 PHE A CA 1
ATOM 3667 C C . PHE A 1 476 ? 9.757 14.871 -25.907 1.00 81.25 476 PHE A C 1
ATOM 3669 O O . PHE A 1 476 ? 8.530 14.803 -26.003 1.00 81.25 476 PHE A O 1
ATOM 3676 N N . GLN A 1 477 ? 10.354 15.353 -24.818 1.00 78.88 477 GLN A N 1
ATOM 3677 C CA . GLN A 1 477 ? 9.637 16.017 -23.727 1.00 78.88 477 GLN A CA 1
ATOM 3678 C C . GLN A 1 477 ? 9.606 17.516 -24.007 1.00 78.88 477 GLN A C 1
ATOM 3680 O O . GLN A 1 477 ? 10.658 18.140 -24.096 1.00 78.88 477 GLN A O 1
ATOM 3685 N N . VAL A 1 478 ? 8.415 18.093 -24.162 1.00 78.50 478 VAL A N 1
ATOM 3686 C CA . VAL A 1 478 ? 8.261 19.501 -24.552 1.00 78.50 478 VAL A CA 1
ATOM 3687 C C . VAL A 1 478 ? 7.263 20.217 -23.647 1.00 78.50 478 VAL A C 1
ATOM 3689 O O . VAL A 1 478 ? 6.256 19.649 -23.227 1.00 78.50 478 VAL A O 1
ATOM 3692 N N . SER A 1 479 ? 7.529 21.488 -23.346 1.00 68.19 479 SER A N 1
ATOM 3693 C CA . SER A 1 479 ? 6.665 22.310 -22.490 1.00 68.19 479 SER A CA 1
ATOM 3694 C C . SER A 1 479 ? 5.217 22.389 -23.019 1.00 68.19 479 SER A C 1
ATOM 3696 O O . SER A 1 479 ? 5.015 22.417 -24.236 1.00 68.19 479 SER A O 1
ATOM 3698 N N . PRO A 1 480 ? 4.195 22.536 -22.147 1.00 66.69 480 PRO A N 1
ATOM 3699 C CA . PRO A 1 480 ? 2.814 22.842 -22.544 1.00 66.69 480 PRO A CA 1
ATOM 3700 C C . PRO A 1 480 ? 2.656 24.073 -23.451 1.00 66.69 480 PRO A C 1
ATOM 3702 O O . PRO A 1 480 ? 1.637 24.209 -24.135 1.00 66.69 480 PRO A O 1
ATOM 3705 N N . THR A 1 481 ? 3.656 24.961 -23.466 1.00 65.00 481 THR A N 1
ATOM 3706 C CA . THR A 1 481 ? 3.726 26.159 -24.315 1.00 65.00 481 THR A CA 1
ATOM 3707 C C . THR A 1 481 ? 4.297 25.904 -25.715 1.00 65.00 481 THR A C 1
ATOM 3709 O O . THR A 1 481 ? 4.242 26.807 -26.543 1.00 65.00 481 THR A O 1
ATOM 3712 N N . PHE A 1 482 ? 4.771 24.688 -26.029 1.00 69.56 482 PHE A N 1
ATOM 3713 C CA . PHE A 1 482 ? 5.325 24.307 -27.341 1.00 69.56 482 PHE A CA 1
ATOM 3714 C C . PHE A 1 482 ? 4.391 24.648 -28.514 1.00 69.56 482 PHE A C 1
ATOM 3716 O O . PHE A 1 482 ? 4.836 25.120 -29.558 1.00 69.56 482 PHE A O 1
ATOM 3723 N N . MET A 1 483 ? 3.077 24.496 -28.321 1.00 65.94 483 MET A N 1
ATOM 3724 C CA . MET A 1 483 ? 2.075 24.819 -29.346 1.00 65.94 483 MET A CA 1
ATOM 3725 C C . MET A 1 483 ? 2.028 26.312 -29.725 1.00 65.94 483 MET A C 1
ATOM 3727 O O . MET A 1 483 ? 1.458 26.643 -30.757 1.00 65.94 483 MET A O 1
ATOM 3731 N N . ASN A 1 484 ? 2.632 27.211 -28.937 1.00 63.81 484 ASN A N 1
ATOM 3732 C CA . ASN A 1 484 ? 2.670 28.649 -29.230 1.00 63.81 484 ASN A CA 1
ATOM 3733 C C . ASN A 1 484 ? 3.831 29.052 -30.155 1.00 63.81 484 ASN A C 1
ATOM 3735 O O . ASN A 1 484 ? 3.818 30.160 -30.687 1.00 63.81 484 ASN A O 1
ATOM 3739 N N . ILE A 1 485 ? 4.817 28.171 -30.362 1.00 61.56 485 ILE A N 1
ATOM 3740 C CA . ILE A 1 485 ? 6.018 28.452 -31.167 1.00 61.56 485 ILE A CA 1
ATOM 3741 C C . ILE A 1 485 ? 5.661 28.626 -32.656 1.00 61.56 485 ILE A C 1
ATOM 3743 O O . ILE A 1 485 ? 6.302 29.395 -33.364 1.00 61.56 485 ILE A O 1
ATOM 3747 N N . GLY A 1 486 ? 4.594 27.973 -33.130 1.00 53.41 486 GLY A N 1
ATOM 3748 C CA . GLY A 1 486 ? 4.153 28.015 -34.532 1.00 53.41 486 GLY A CA 1
ATOM 3749 C C . GLY A 1 486 ? 3.292 29.223 -34.927 1.00 53.41 486 GLY A C 1
ATOM 3750 O O . GLY A 1 486 ? 2.742 29.229 -36.026 1.00 53.41 486 GLY A O 1
ATOM 3751 N N . GLY A 1 487 ? 3.137 30.224 -34.052 1.00 55.16 487 GLY A N 1
ATOM 3752 C CA . GLY A 1 487 ? 2.186 31.327 -34.238 1.00 55.16 487 GLY A CA 1
ATOM 3753 C C . GLY A 1 487 ? 0.740 30.937 -33.892 1.00 55.16 487 GLY A C 1
ATOM 3754 O O . GLY A 1 487 ? 0.395 29.761 -33.807 1.00 55.16 487 GLY A O 1
ATOM 3755 N N . HIS A 1 488 ? -0.126 31.932 -33.665 1.00 50.06 488 HIS A N 1
ATOM 3756 C CA . HIS A 1 488 ? -1.494 31.741 -33.142 1.00 50.06 488 HIS A CA 1
ATOM 3757 C C . HIS A 1 488 ? -2.449 30.910 -34.029 1.00 50.06 488 HIS A C 1
ATOM 3759 O O . HIS A 1 488 ? -3.543 30.577 -33.572 1.00 50.06 488 HIS A O 1
ATOM 3765 N N . ASP A 1 489 ? -2.042 30.537 -35.247 1.00 49.06 489 ASP A N 1
ATOM 3766 C CA . ASP A 1 489 ? -2.885 29.835 -36.223 1.00 49.06 489 ASP A CA 1
ATOM 3767 C C . ASP A 1 489 ? -2.601 28.322 -36.358 1.00 49.06 489 ASP A C 1
ATOM 3769 O O . ASP A 1 489 ? -3.406 27.610 -36.966 1.00 49.06 489 ASP A O 1
ATOM 3773 N N . ALA A 1 490 ? -1.513 27.791 -35.780 1.00 56.06 490 ALA A N 1
ATOM 3774 C CA . ALA A 1 490 ? -1.159 26.371 -35.901 1.00 56.06 490 ALA A CA 1
ATOM 3775 C C . ALA A 1 490 ? -1.978 25.484 -34.940 1.00 56.06 490 ALA A C 1
ATOM 3777 O O . ALA A 1 490 ? -1.953 25.665 -33.720 1.00 56.06 490 ALA A O 1
ATOM 3778 N N . LYS A 1 491 ? -2.705 24.489 -35.473 1.00 62.81 491 LYS A N 1
ATOM 3779 C CA . LYS A 1 491 ? -3.585 23.600 -34.681 1.00 62.81 491 LYS A CA 1
ATOM 3780 C C . LYS A 1 491 ? -2.967 22.235 -34.398 1.00 62.81 491 LYS A C 1
ATOM 3782 O O . LYS A 1 491 ? -3.432 21.541 -33.493 1.00 62.81 491 LYS A O 1
ATOM 3787 N N . THR A 1 492 ? -1.934 21.841 -35.142 1.00 77.88 492 THR A N 1
ATOM 3788 C CA . THR A 1 492 ? -1.278 20.532 -35.003 1.00 77.88 492 THR A CA 1
ATOM 3789 C C . THR A 1 492 ? 0.232 20.652 -34.812 1.00 77.88 492 THR A C 1
ATOM 3791 O O . THR A 1 492 ? 0.868 21.569 -35.323 1.00 77.88 492 THR A O 1
ATOM 3794 N N . ALA A 1 493 ? 0.830 19.690 -34.102 1.00 79.44 493 ALA A N 1
ATOM 3795 C CA . ALA A 1 493 ? 2.279 19.637 -33.886 1.00 79.44 493 ALA A CA 1
ATOM 3796 C C . ALA A 1 493 ? 3.073 19.539 -35.202 1.00 79.44 493 ALA A C 1
ATOM 3798 O O . ALA A 1 493 ? 4.176 20.067 -35.307 1.00 79.44 493 ALA A O 1
ATOM 3799 N N . LEU A 1 494 ? 2.480 18.905 -36.218 1.00 82.12 494 LEU A N 1
ATOM 3800 C CA . LEU A 1 494 ? 3.033 18.828 -37.566 1.00 82.12 494 LEU A CA 1
ATOM 3801 C C . LEU A 1 494 ? 3.151 20.215 -38.215 1.00 82.12 494 LEU A C 1
ATOM 3803 O O . LEU A 1 494 ? 4.198 20.546 -38.764 1.00 82.12 494 LEU A O 1
ATOM 3807 N N . GLU A 1 495 ? 2.110 21.045 -38.120 1.00 79.75 495 GLU A N 1
ATOM 3808 C CA . GLU A 1 495 ? 2.114 22.412 -38.663 1.00 79.75 495 GLU A CA 1
ATOM 3809 C C . GLU A 1 495 ? 3.124 23.314 -37.950 1.00 79.75 495 GLU A C 1
ATOM 3811 O O . GLU A 1 495 ? 3.792 24.106 -38.615 1.00 79.75 495 GLU A O 1
ATOM 3816 N N . VAL A 1 496 ? 3.262 23.166 -36.625 1.00 79.69 496 VAL A N 1
ATOM 3817 C CA . VAL A 1 496 ? 4.236 23.914 -35.811 1.00 79.69 496 VAL A CA 1
ATOM 3818 C C . VAL A 1 496 ? 5.663 23.607 -36.262 1.00 79.69 496 VAL A C 1
ATOM 3820 O O . VAL A 1 496 ? 6.426 24.525 -36.551 1.00 79.69 496 VAL A O 1
ATOM 3823 N N . LEU A 1 497 ? 6.015 22.323 -36.389 1.00 82.25 497 LEU A N 1
ATOM 3824 C CA . LEU A 1 497 ? 7.352 21.911 -36.829 1.00 82.25 497 LEU A CA 1
ATOM 3825 C C . LEU A 1 497 ? 7.617 22.280 -38.294 1.00 82.25 497 LEU A C 1
ATOM 3827 O O . LEU A 1 497 ? 8.724 22.687 -38.635 1.00 82.25 497 LEU A O 1
ATOM 3831 N N . THR A 1 498 ? 6.595 22.215 -39.151 1.00 83.06 498 THR A N 1
ATOM 3832 C CA . THR A 1 498 ? 6.723 22.624 -40.558 1.00 83.06 498 THR A CA 1
ATOM 3833 C C . THR A 1 498 ? 6.964 24.131 -40.686 1.00 83.06 498 THR A C 1
ATOM 3835 O O . THR A 1 498 ? 7.819 24.552 -41.462 1.00 83.06 498 THR A O 1
ATOM 3838 N N . HIS A 1 499 ? 6.273 24.957 -39.889 1.00 78.81 499 HIS A N 1
ATOM 3839 C CA . HIS A 1 499 ? 6.542 26.400 -39.816 1.00 78.81 499 HIS A CA 1
ATOM 3840 C C . HIS A 1 499 ? 7.930 26.713 -39.250 1.00 78.81 499 HIS A C 1
ATOM 3842 O O . HIS A 1 499 ? 8.549 27.687 -39.671 1.00 78.81 499 HIS A O 1
ATOM 3848 N N . ALA A 1 500 ? 8.434 25.873 -38.344 1.00 74.44 500 ALA A N 1
ATOM 3849 C CA . ALA A 1 500 ? 9.784 25.976 -37.800 1.00 74.44 500 ALA A CA 1
ATOM 3850 C C . ALA A 1 500 ? 10.888 25.518 -38.781 1.00 74.44 500 ALA A C 1
ATOM 3852 O O . ALA A 1 500 ? 12.066 25.569 -38.436 1.00 74.44 500 ALA A O 1
ATOM 3853 N N . GLY A 1 501 ? 10.534 25.103 -40.005 1.00 77.50 501 GLY A N 1
ATOM 3854 C CA . GLY A 1 501 ? 11.484 24.745 -41.064 1.00 77.50 501 GLY A CA 1
ATOM 3855 C C . GLY A 1 501 ? 11.798 23.251 -41.179 1.00 77.50 501 GLY A C 1
ATOM 3856 O O . GLY A 1 501 ? 12.671 22.879 -41.960 1.00 77.50 501 GLY A O 1
ATOM 3857 N N . VAL A 1 502 ? 11.088 22.390 -40.445 1.00 83.69 502 VAL A N 1
ATOM 3858 C CA . VAL A 1 502 ? 11.254 20.931 -40.510 1.00 83.69 502 VAL A CA 1
ATOM 3859 C C . VAL A 1 502 ? 10.455 20.367 -41.682 1.00 83.69 502 VAL A C 1
ATOM 3861 O O . VAL A 1 502 ? 9.253 20.601 -41.811 1.00 83.69 502 VAL A O 1
ATOM 3864 N N . THR A 1 503 ? 11.109 19.581 -42.532 1.00 80.44 503 THR A N 1
ATOM 3865 C CA . THR A 1 503 ? 10.470 18.944 -43.693 1.00 80.44 503 THR A CA 1
ATOM 3866 C C . THR A 1 503 ? 10.079 17.502 -43.383 1.00 80.44 503 THR A C 1
ATOM 3868 O O . THR A 1 503 ? 10.817 16.791 -42.705 1.00 80.44 503 THR A O 1
ATOM 3871 N N . PHE A 1 504 ? 8.915 17.055 -43.867 1.00 81.44 504 PHE A N 1
ATOM 3872 C CA . PHE A 1 504 ? 8.398 15.704 -43.620 1.00 81.44 504 PHE A CA 1
ATOM 3873 C C . PHE A 1 504 ? 8.281 14.907 -44.937 1.00 81.44 504 PHE A C 1
ATOM 3875 O O . PHE A 1 504 ? 7.518 15.310 -45.820 1.00 81.44 504 PHE A O 1
ATOM 3882 N N . PRO A 1 505 ? 9.006 13.784 -45.100 1.00 77.00 505 PRO A N 1
ATOM 3883 C CA . PRO A 1 505 ? 8.882 12.878 -46.246 1.00 77.00 505 PRO A CA 1
ATOM 3884 C C . PRO A 1 505 ? 7.607 12.016 -46.162 1.00 77.00 505 PRO A C 1
ATOM 3886 O O . PRO A 1 505 ? 6.918 11.987 -45.139 1.00 77.00 505 PRO A O 1
ATOM 3889 N N . GLN A 1 506 ? 7.279 11.276 -47.232 1.00 65.19 506 GLN A N 1
ATOM 3890 C CA . GLN A 1 506 ? 6.099 10.399 -47.248 1.00 65.19 506 GLN A CA 1
ATOM 3891 C C . GLN A 1 506 ? 6.194 9.324 -46.148 1.00 65.19 506 GLN A C 1
ATOM 3893 O O . GLN A 1 506 ? 7.105 8.503 -46.158 1.00 65.19 506 GLN A O 1
ATOM 3898 N N . GLY A 1 507 ? 5.248 9.342 -45.201 1.00 68.19 507 GLY A N 1
ATOM 3899 C CA . GLY A 1 507 ? 5.235 8.465 -44.022 1.00 68.19 507 GLY A CA 1
ATOM 3900 C C . GLY A 1 507 ? 5.762 9.104 -42.728 1.00 68.19 507 GLY A C 1
ATOM 3901 O O . GLY A 1 507 ? 5.724 8.453 -41.683 1.00 68.19 507 GLY A O 1
ATOM 3902 N N . GLY A 1 508 ? 6.225 10.360 -42.771 1.00 79.56 508 GLY A N 1
ATOM 3903 C CA . GLY A 1 508 ? 6.566 11.141 -41.581 1.00 79.56 508 GLY A CA 1
ATOM 3904 C C . GLY A 1 508 ? 5.330 11.673 -40.842 1.00 79.56 508 GLY A C 1
ATOM 3905 O O . GLY A 1 508 ? 4.306 11.975 -41.456 1.00 79.56 508 GLY A O 1
ATOM 3906 N N . SER A 1 509 ? 5.408 11.786 -39.516 1.00 80.19 509 SER A N 1
ATOM 3907 C CA . SER A 1 509 ? 4.289 12.235 -38.671 1.00 80.19 509 SER A CA 1
ATOM 3908 C C . SER A 1 509 ? 4.777 12.926 -37.401 1.00 80.19 509 SER A C 1
ATOM 3910 O O . SER A 1 509 ? 5.806 12.534 -36.866 1.00 80.19 509 SER A O 1
ATOM 3912 N N . ALA A 1 510 ? 4.015 13.877 -36.860 1.00 85.69 510 ALA A N 1
ATOM 3913 C CA . ALA A 1 510 ? 4.295 14.494 -35.563 1.00 85.69 510 ALA A CA 1
ATOM 3914 C C . ALA A 1 510 ? 3.011 14.615 -34.728 1.00 85.69 510 ALA A C 1
ATOM 3916 O O . ALA A 1 510 ? 2.018 15.181 -35.189 1.00 85.69 510 ALA A O 1
ATOM 3917 N N . ILE A 1 511 ? 3.028 14.081 -33.505 1.00 83.12 511 ILE A N 1
ATOM 3918 C CA . ILE A 1 511 ? 1.880 14.041 -32.589 1.00 83.12 511 ILE A CA 1
ATOM 3919 C C . ILE A 1 511 ? 2.309 14.593 -31.233 1.00 83.12 511 ILE A C 1
ATOM 3921 O O . ILE A 1 511 ? 3.269 14.110 -30.643 1.00 83.12 511 ILE A O 1
ATOM 3925 N N . TYR A 1 512 ? 1.569 15.572 -30.714 1.00 82.25 512 TYR A N 1
ATOM 3926 C CA . TYR A 1 512 ? 1.791 16.124 -29.379 1.00 82.25 512 TYR A CA 1
ATOM 3927 C C . TYR A 1 512 ? 0.684 15.686 -28.419 1.00 82.25 512 TYR A C 1
ATOM 3929 O O . TYR A 1 512 ? -0.500 15.902 -28.683 1.00 82.25 512 TYR A O 1
ATOM 3937 N N . ASN A 1 513 ? 1.073 15.093 -27.293 1.00 79.25 513 ASN A N 1
ATOM 3938 C CA . ASN A 1 513 ? 0.183 14.759 -26.194 1.00 79.25 513 ASN A CA 1
ATOM 3939 C C . ASN A 1 513 ? 0.297 15.819 -25.088 1.00 79.25 513 ASN A C 1
ATOM 3941 O O . ASN A 1 513 ? 1.323 15.932 -24.419 1.00 79.25 513 ASN A O 1
ATOM 3945 N N . ARG A 1 514 ? -0.789 16.570 -24.877 1.00 69.56 514 ARG A N 1
ATOM 3946 C CA . ARG A 1 514 ? -0.861 17.663 -23.896 1.00 69.56 514 ARG A CA 1
ATOM 3947 C C . ARG A 1 514 ? -0.951 17.183 -22.446 1.00 69.56 514 ARG A C 1
ATOM 3949 O O . ARG A 1 514 ? -0.571 17.925 -21.550 1.00 69.56 514 ARG A O 1
ATOM 3956 N N . GLU A 1 515 ? -1.462 15.976 -22.205 1.00 68.31 515 GLU A N 1
ATOM 3957 C CA . GLU A 1 515 ? -1.591 15.425 -20.848 1.00 68.31 515 GLU A CA 1
ATOM 3958 C C . GLU A 1 515 ? -0.253 14.904 -20.317 1.00 68.31 515 GLU A C 1
ATOM 3960 O O . GLU A 1 515 ? 0.005 14.972 -19.117 1.00 68.31 515 GLU A O 1
ATOM 3965 N N . THR A 1 516 ? 0.603 14.401 -21.212 1.00 72.00 516 THR A N 1
ATOM 3966 C CA . THR A 1 516 ? 1.918 13.841 -20.864 1.00 72.00 516 THR A CA 1
ATOM 3967 C C . THR A 1 516 ? 3.092 14.727 -21.273 1.00 72.00 516 THR A C 1
ATOM 3969 O O . THR A 1 516 ? 4.230 14.358 -20.998 1.00 72.00 516 THR A O 1
ATOM 3972 N N . SER A 1 517 ? 2.834 15.878 -21.907 1.00 78.06 517 SER A N 1
ATOM 3973 C CA . SER A 1 517 ? 3.851 16.808 -22.425 1.00 78.06 517 SER A CA 1
ATOM 3974 C C . SER A 1 517 ? 4.854 16.158 -23.393 1.00 78.06 517 SER A C 1
ATOM 3976 O O . SER A 1 517 ? 6.018 16.545 -23.463 1.00 78.06 517 SER A O 1
ATOM 3978 N N . GLN A 1 518 ? 4.404 15.166 -24.167 1.00 82.00 518 GLN A N 1
ATOM 3979 C CA . GLN A 1 518 ? 5.253 14.392 -25.081 1.00 82.00 518 GLN A CA 1
ATOM 3980 C C . GLN A 1 518 ? 4.979 14.728 -26.544 1.00 82.00 518 GLN A C 1
ATOM 3982 O O . GLN A 1 518 ? 3.831 14.719 -26.986 1.00 82.00 518 GLN A O 1
ATOM 3987 N N . LEU A 1 519 ? 6.042 14.955 -27.309 1.00 82.81 519 LEU A N 1
ATOM 3988 C CA . LEU A 1 519 ? 6.026 15.129 -28.756 1.00 82.81 519 LEU A CA 1
ATOM 3989 C C . LEU A 1 519 ? 6.645 13.894 -29.419 1.00 82.81 519 LEU A C 1
ATOM 3991 O O . LEU A 1 519 ? 7.835 13.636 -29.286 1.00 82.81 519 LEU A O 1
ATOM 3995 N N . ILE A 1 520 ? 5.833 13.125 -30.135 1.00 84.69 520 ILE A N 1
ATOM 3996 C CA . ILE A 1 520 ? 6.246 11.920 -30.857 1.00 84.69 520 ILE A CA 1
ATOM 3997 C C . ILE A 1 520 ? 6.426 12.298 -32.325 1.00 84.69 520 ILE A C 1
ATOM 3999 O O . ILE A 1 520 ? 5.453 12.680 -32.978 1.00 84.69 520 ILE A O 1
ATOM 4003 N N . VAL A 1 521 ? 7.648 12.189 -32.848 1.00 86.44 521 VAL A N 1
ATOM 4004 C CA . VAL A 1 521 ? 7.977 12.550 -34.233 1.00 86.44 521 VAL A CA 1
ATOM 4005 C C . VAL A 1 521 ? 8.573 11.367 -34.972 1.00 86.44 521 VAL A C 1
ATOM 4007 O O . VAL A 1 521 ? 9.496 10.722 -34.486 1.00 86.44 521 VAL A O 1
ATOM 4010 N N . ARG A 1 522 ? 8.066 11.120 -36.178 1.00 84.56 522 ARG A N 1
ATOM 4011 C CA . ARG A 1 522 ? 8.608 10.176 -37.146 1.00 84.56 522 ARG A CA 1
ATOM 4012 C C . ARG A 1 522 ? 9.156 10.933 -38.353 1.00 84.56 522 ARG A C 1
ATOM 4014 O O . ARG A 1 522 ? 8.365 11.547 -39.070 1.00 84.56 522 ARG A O 1
ATOM 4021 N N . ASN A 1 523 ? 10.471 10.911 -38.563 1.00 85.88 523 ASN A N 1
ATOM 4022 C CA . ASN A 1 523 ? 11.144 11.631 -39.651 1.00 85.88 523 ASN A CA 1
ATOM 4023 C C . ASN A 1 523 ? 12.530 11.025 -39.975 1.00 85.88 523 ASN A C 1
ATOM 4025 O O . ASN A 1 523 ? 12.935 10.063 -39.327 1.00 85.88 523 ASN A O 1
ATOM 4029 N N . THR A 1 524 ? 13.247 11.541 -40.978 1.00 84.88 524 THR A N 1
ATOM 4030 C CA . THR A 1 524 ? 14.647 11.154 -41.234 1.00 84.88 524 THR A CA 1
ATOM 4031 C C . THR A 1 524 ? 15.561 11.619 -40.103 1.00 84.88 524 THR A C 1
ATOM 4033 O O . THR A 1 524 ? 15.260 12.599 -39.423 1.00 84.88 524 THR A O 1
ATOM 4036 N N . GLU A 1 525 ? 16.685 10.929 -39.919 1.00 79.88 525 GLU A N 1
ATOM 4037 C CA . GLU A 1 525 ? 17.672 11.204 -38.862 1.00 79.88 525 GLU A CA 1
ATOM 4038 C C . GLU A 1 525 ? 18.123 12.674 -38.861 1.00 79.88 525 GLU A C 1
ATOM 4040 O O . GLU A 1 525 ? 17.948 13.367 -37.862 1.00 79.88 525 GLU A O 1
ATOM 4045 N N . ASP A 1 526 ? 18.512 13.198 -40.027 1.00 78.56 526 ASP A N 1
ATOM 4046 C CA . ASP A 1 526 ? 18.922 14.599 -40.202 1.00 78.56 526 ASP A CA 1
ATOM 4047 C C . ASP A 1 526 ? 17.852 15.616 -39.749 1.00 78.56 526 ASP A C 1
ATOM 4049 O O . ASP A 1 526 ? 18.160 16.704 -39.263 1.00 78.56 526 ASP A O 1
ATOM 4053 N N . GLN A 1 527 ? 16.565 15.297 -39.933 1.00 83.19 527 GLN A N 1
ATOM 4054 C CA . GLN A 1 527 ? 15.466 16.185 -39.535 1.00 83.19 527 GLN A CA 1
ATOM 4055 C C . GLN A 1 527 ? 15.125 16.046 -38.048 1.00 83.19 527 GLN A C 1
ATOM 4057 O O . GLN A 1 527 ? 14.621 16.994 -37.452 1.00 83.19 527 GLN A O 1
ATOM 4062 N N . ILE A 1 528 ? 15.389 14.886 -37.444 1.00 83.62 528 ILE A N 1
ATOM 4063 C CA . ILE A 1 528 ? 15.240 14.665 -36.002 1.00 83.62 528 ILE A CA 1
ATOM 4064 C C . ILE A 1 528 ? 16.296 15.460 -35.232 1.00 83.62 528 ILE A C 1
ATOM 4066 O O . ILE A 1 528 ? 15.937 16.123 -34.262 1.00 83.62 528 ILE A O 1
ATOM 4070 N N . GLU A 1 529 ? 17.547 15.478 -35.698 1.00 80.69 529 GLU A N 1
ATOM 4071 C CA . GLU A 1 529 ? 18.610 16.306 -35.105 1.00 80.69 529 GLU A CA 1
ATOM 4072 C C . GLU A 1 529 ? 18.276 17.805 -35.179 1.00 80.69 529 GLU A C 1
ATOM 4074 O O . GLU A 1 529 ? 18.481 18.552 -34.221 1.00 80.69 529 GLU A O 1
ATOM 4079 N N . LEU A 1 530 ? 17.680 18.255 -36.290 1.00 82.75 530 LEU A N 1
ATOM 4080 C CA . LEU A 1 530 ? 17.218 19.638 -36.431 1.00 82.75 530 LEU A CA 1
ATOM 4081 C C . LEU A 1 530 ? 16.102 19.983 -35.427 1.00 82.75 530 LEU A C 1
ATOM 4083 O O . LEU A 1 530 ? 16.081 21.087 -34.886 1.00 82.75 530 LEU A O 1
ATOM 4087 N N . ILE A 1 531 ? 15.177 19.051 -35.166 1.00 83.12 531 ILE A N 1
ATOM 4088 C CA . ILE A 1 531 ? 14.116 19.227 -34.160 1.00 83.12 531 ILE A CA 1
ATOM 4089 C C . ILE A 1 531 ? 14.712 19.319 -32.756 1.00 83.12 531 ILE A C 1
ATOM 4091 O O . ILE A 1 531 ? 14.287 20.172 -31.981 1.00 83.12 531 ILE A O 1
ATOM 4095 N N . GLU A 1 532 ? 15.685 18.471 -32.430 1.00 81.44 532 GLU A N 1
ATOM 4096 C CA . GLU A 1 532 ? 16.374 18.491 -31.138 1.00 81.44 532 GLU A CA 1
ATOM 4097 C C . GLU A 1 532 ? 17.066 19.841 -30.907 1.00 81.44 532 GLU A C 1
ATOM 4099 O O . GLU A 1 532 ? 16.812 20.499 -29.899 1.00 81.44 532 GLU A O 1
ATOM 4104 N N . ALA A 1 533 ? 17.799 20.342 -31.907 1.00 77.44 533 ALA A N 1
ATOM 4105 C CA . ALA A 1 533 ? 18.425 21.664 -31.852 1.00 77.44 533 ALA A CA 1
ATOM 4106 C C . ALA A 1 533 ? 17.407 22.814 -31.682 1.00 77.44 533 ALA A C 1
ATOM 4108 O O . ALA A 1 533 ? 17.661 23.778 -30.954 1.00 77.44 533 ALA A O 1
ATOM 4109 N N . LEU A 1 534 ? 16.236 22.725 -32.326 1.00 76.25 534 LEU A N 1
ATOM 4110 C CA . LEU A 1 534 ? 15.161 23.714 -32.180 1.00 76.25 534 LEU A CA 1
ATOM 4111 C C . LEU A 1 534 ? 14.530 23.681 -30.781 1.00 76.25 534 LEU A C 1
ATOM 4113 O O . LEU A 1 534 ? 14.248 24.740 -30.217 1.00 76.25 534 LEU A O 1
ATOM 4117 N N . LEU A 1 535 ? 14.328 22.494 -30.209 1.00 75.19 535 LEU A N 1
ATOM 4118 C CA . LEU A 1 535 ? 13.773 22.328 -28.865 1.00 75.19 535 LEU A CA 1
ATOM 4119 C C . LEU A 1 535 ? 14.739 22.810 -27.783 1.00 75.19 535 LEU A C 1
ATOM 4121 O O . LEU A 1 535 ? 14.300 23.499 -26.861 1.00 75.19 535 LEU A O 1
ATOM 4125 N N . ASP A 1 536 ? 16.033 22.541 -27.937 1.00 66.38 536 ASP A N 1
ATOM 4126 C CA . ASP A 1 536 ? 17.056 23.049 -27.026 1.00 66.38 536 ASP A CA 1
ATOM 4127 C C . ASP A 1 536 ? 17.116 24.580 -27.077 1.00 66.38 536 ASP A C 1
ATOM 4129 O O . ASP A 1 536 ? 17.032 25.228 -26.034 1.00 66.38 536 ASP A O 1
ATOM 4133 N N . SER A 1 537 ? 17.106 25.181 -28.275 1.00 61.97 537 SER A N 1
ATOM 4134 C CA . SER A 1 537 ? 17.089 26.647 -28.426 1.00 61.97 537 SER A CA 1
ATOM 4135 C C . SER A 1 537 ? 15.810 27.325 -27.894 1.00 61.97 537 SER A C 1
ATOM 4137 O O . SER A 1 537 ? 15.848 28.479 -27.464 1.00 61.97 537 SER A O 1
ATOM 4139 N N . GLY A 1 538 ? 14.672 26.617 -27.899 1.00 52.78 538 GLY A N 1
ATOM 4140 C CA . GLY A 1 538 ? 13.388 27.094 -27.373 1.00 52.78 538 GLY A CA 1
ATOM 4141 C C . GLY A 1 538 ? 13.222 26.898 -25.861 1.00 52.78 538 GLY A C 1
ATOM 4142 O O . GLY A 1 538 ? 12.463 27.632 -25.224 1.00 52.78 538 GLY A O 1
ATOM 4143 N N . SER A 1 539 ? 13.940 25.937 -25.272 1.00 47.19 539 SER A N 1
ATOM 4144 C CA . SER A 1 539 ? 13.930 25.661 -23.831 1.00 47.19 539 SER A CA 1
ATOM 4145 C C . SER A 1 539 ? 14.574 26.791 -23.014 1.00 47.19 539 SER A C 1
ATOM 4147 O O . SER A 1 539 ? 14.043 27.152 -21.962 1.00 47.19 539 SER A O 1
ATOM 4149 N N . ASP A 1 540 ? 15.599 27.451 -23.564 1.00 41.81 540 ASP A N 1
ATOM 4150 C CA . ASP A 1 540 ? 16.227 28.642 -22.973 1.00 41.81 540 ASP A CA 1
ATOM 4151 C C . ASP A 1 540 ? 15.324 29.890 -23.017 1.00 41.81 540 ASP A C 1
ATOM 4153 O O . ASP A 1 540 ? 15.428 30.765 -22.158 1.00 41.81 540 ASP A O 1
ATOM 4157 N N . GLN A 1 541 ? 14.377 29.973 -23.961 1.00 41.34 541 GLN A N 1
ATOM 4158 C CA . GLN A 1 541 ? 13.382 31.058 -23.991 1.00 41.34 541 GLN A CA 1
ATOM 4159 C C . GLN A 1 541 ? 12.187 30.801 -23.061 1.00 41.34 541 GLN A C 1
ATOM 4161 O O . GLN A 1 541 ? 11.557 31.750 -22.599 1.00 41.34 541 GLN A O 1
ATOM 4166 N N . ALA A 1 542 ? 11.890 29.541 -22.727 1.00 39.12 542 ALA A N 1
ATOM 4167 C CA . ALA A 1 542 ? 10.835 29.189 -21.773 1.00 39.12 542 ALA A CA 1
ATOM 4168 C C . ALA A 1 542 ? 11.228 29.446 -20.300 1.00 39.12 542 ALA A C 1
ATOM 4170 O O . ALA A 1 542 ? 10.359 29.413 -19.428 1.00 39.12 542 ALA A O 1
ATOM 4171 N N . ALA A 1 543 ? 12.509 29.729 -20.032 1.00 38.19 543 ALA A N 1
ATOM 4172 C CA . ALA A 1 543 ? 13.036 30.139 -18.729 1.00 38.19 543 ALA A CA 1
ATOM 4173 C C . ALA A 1 543 ? 13.241 31.664 -18.593 1.00 38.19 543 ALA A C 1
ATOM 4175 O O . ALA A 1 543 ? 13.816 32.119 -17.605 1.00 38.19 543 ALA A O 1
ATOM 4176 N N . ALA A 1 544 ? 12.767 32.472 -19.545 1.00 39.22 544 ALA A N 1
ATOM 4177 C CA . ALA A 1 544 ? 12.719 33.919 -19.376 1.00 39.22 544 ALA A CA 1
ATOM 4178 C C . ALA A 1 544 ? 11.437 34.298 -18.614 1.00 39.22 544 ALA A C 1
ATOM 4180 O O . ALA A 1 544 ? 10.352 34.361 -19.193 1.00 39.22 544 ALA A O 1
ATOM 4181 N N . MET A 1 545 ? 11.557 34.531 -17.301 1.00 51.12 545 MET A N 1
ATOM 4182 C CA . MET A 1 545 ? 10.539 35.277 -16.555 1.00 51.12 545 MET A CA 1
ATOM 4183 C C . MET A 1 545 ? 10.350 36.648 -17.217 1.00 51.12 545 MET A C 1
ATOM 4185 O O . MET A 1 545 ? 11.314 37.226 -17.725 1.00 51.12 545 MET A O 1
ATOM 4189 N N . ASP A 1 546 ? 9.115 37.151 -17.239 1.00 56.97 546 ASP A N 1
ATOM 4190 C CA . ASP A 1 546 ? 8.806 38.487 -17.754 1.00 56.97 546 ASP A CA 1
ATOM 4191 C C . ASP A 1 546 ? 9.781 39.519 -17.138 1.00 56.97 546 ASP A C 1
ATOM 4193 O O . ASP A 1 546 ? 9.969 39.499 -15.913 1.00 56.97 546 ASP A O 1
ATOM 4197 N N . PRO A 1 547 ? 10.434 40.391 -17.936 1.00 59.09 547 PRO A N 1
ATOM 4198 C CA . PRO A 1 547 ? 11.349 41.415 -17.432 1.00 59.09 547 PRO A CA 1
ATOM 4199 C C . PRO A 1 547 ? 10.783 42.244 -16.270 1.00 59.09 547 PRO A C 1
ATOM 4201 O O . PRO A 1 547 ? 11.544 42.672 -15.399 1.00 59.09 547 PRO A O 1
ATOM 4204 N N . GLU A 1 548 ? 9.463 42.456 -16.231 1.00 59.72 548 GLU A N 1
ATOM 4205 C CA . GLU A 1 548 ? 8.799 43.176 -15.141 1.00 59.72 548 GLU A CA 1
ATOM 4206 C C . GLU A 1 548 ? 8.716 42.346 -13.849 1.00 59.72 548 GLU A C 1
ATOM 4208 O O . GLU A 1 548 ? 8.932 42.879 -12.759 1.00 59.72 548 GLU A O 1
ATOM 4213 N N . VAL A 1 549 ? 8.502 41.030 -13.947 1.00 61.97 549 VAL A N 1
ATOM 4214 C CA . VAL A 1 549 ? 8.452 40.122 -12.786 1.00 61.97 549 VAL A CA 1
ATOM 4215 C C . VAL A 1 549 ? 9.848 39.909 -12.192 1.00 61.97 549 VAL A C 1
ATOM 4217 O O . VAL A 1 549 ? 9.998 39.889 -10.972 1.00 61.97 549 VAL A O 1
ATOM 4220 N N . GLU A 1 550 ? 10.887 39.824 -13.026 1.00 65.69 550 GLU A N 1
ATOM 4221 C CA . GLU A 1 550 ? 12.289 39.750 -12.583 1.00 65.69 550 GLU A CA 1
ATOM 4222 C C . GLU A 1 550 ? 12.711 41.024 -11.826 1.00 65.69 550 GLU A C 1
ATOM 4224 O O . GLU A 1 550 ? 13.355 40.959 -10.776 1.00 65.69 550 GLU A O 1
ATOM 4229 N N . ALA A 1 551 ? 12.301 42.201 -12.312 1.00 66.94 551 ALA A N 1
ATOM 4230 C CA . ALA A 1 551 ? 12.527 43.463 -11.608 1.00 66.94 551 ALA A CA 1
ATOM 4231 C C . ALA A 1 551 ? 11.779 43.512 -10.262 1.00 66.94 551 ALA A C 1
ATOM 4233 O O . ALA A 1 551 ? 12.323 43.998 -9.265 1.00 66.94 551 ALA A O 1
ATOM 4234 N N . TYR A 1 552 ? 10.558 42.972 -10.213 1.00 74.25 552 TYR A N 1
ATOM 4235 C CA . TYR A 1 552 ? 9.749 42.904 -8.997 1.00 74.25 552 TYR A CA 1
ATOM 4236 C C . TYR A 1 552 ? 10.335 41.933 -7.958 1.00 74.25 552 TYR A C 1
ATOM 4238 O O . TYR A 1 552 ? 10.388 42.255 -6.771 1.00 74.25 552 TYR A O 1
ATOM 4246 N N . LEU A 1 553 ? 10.861 40.783 -8.393 1.00 73.31 553 LEU A N 1
ATOM 4247 C CA . LEU A 1 553 ? 11.558 39.819 -7.535 1.00 73.31 553 LEU A CA 1
ATOM 4248 C C . LEU A 1 553 ? 12.818 40.407 -6.904 1.00 73.31 553 LEU A C 1
ATOM 4250 O O . LEU A 1 553 ? 12.999 40.302 -5.691 1.00 73.31 553 LEU A O 1
ATOM 4254 N N . ARG A 1 554 ? 13.643 41.106 -7.690 1.00 75.00 554 ARG A N 1
ATOM 4255 C CA . ARG A 1 554 ? 14.846 41.775 -7.165 1.00 75.00 554 ARG A CA 1
ATOM 4256 C C . ARG A 1 554 ? 14.523 42.802 -6.086 1.00 75.00 554 ARG A C 1
ATOM 4258 O O . ARG A 1 554 ? 15.270 42.923 -5.122 1.00 75.00 554 ARG A O 1
ATOM 4265 N N . ARG A 1 555 ? 13.400 43.509 -6.221 1.00 79.12 555 ARG A N 1
ATOM 4266 C CA . ARG A 1 555 ? 12.918 44.470 -5.218 1.00 79.12 555 ARG A CA 1
ATOM 4267 C C . ARG A 1 555 ? 12.422 43.789 -3.938 1.00 79.12 555 ARG A C 1
ATOM 4269 O O . ARG A 1 555 ? 12.591 44.318 -2.847 1.00 79.12 555 ARG A O 1
ATOM 4276 N N . ILE A 1 556 ? 11.816 42.608 -4.046 1.00 80.50 556 ILE A N 1
ATOM 4277 C CA . ILE A 1 556 ? 11.407 41.819 -2.875 1.00 80.50 556 ILE A CA 1
ATOM 4278 C C . ILE A 1 556 ? 12.634 41.290 -2.114 1.00 80.50 556 ILE A C 1
ATOM 4280 O O . ILE A 1 556 ? 12.613 41.206 -0.885 1.00 80.50 556 ILE A O 1
ATOM 4284 N N . GLU A 1 557 ? 13.699 40.935 -2.829 1.00 81.94 557 GLU A N 1
ATOM 4285 C CA . GLU A 1 557 ? 14.945 40.443 -2.236 1.00 81.94 557 GLU A CA 1
ATOM 4286 C C . GLU A 1 557 ? 15.839 41.560 -1.674 1.00 81.94 557 GLU A C 1
ATOM 4288 O O . GLU A 1 557 ? 16.613 41.297 -0.754 1.00 81.94 557 GLU A O 1
ATOM 4293 N N . SER A 1 558 ? 15.715 42.804 -2.156 1.00 80.88 558 SER A N 1
ATOM 4294 C CA . SER A 1 558 ? 16.499 43.938 -1.643 1.00 80.88 558 SER A CA 1
ATOM 4295 C C . SER A 1 558 ? 16.051 44.424 -0.259 1.00 80.88 558 SER A C 1
ATOM 4297 O O . SER A 1 558 ? 16.847 45.005 0.479 1.00 80.88 558 SER A O 1
ATOM 4299 N N . ILE A 1 559 ? 14.804 44.153 0.139 1.00 83.50 559 ILE A N 1
ATOM 4300 C CA . ILE A 1 559 ? 14.269 44.556 1.444 1.00 83.50 559 ILE A CA 1
ATOM 4301 C C . ILE A 1 559 ? 14.640 43.515 2.504 1.00 83.50 559 ILE A C 1
ATOM 4303 O O . ILE A 1 559 ? 14.052 42.436 2.574 1.00 83.50 559 ILE A O 1
ATOM 4307 N N . THR A 1 560 ? 15.580 43.858 3.381 1.00 83.94 560 THR A N 1
ATOM 4308 C CA . THR A 1 560 ? 16.012 43.006 4.499 1.00 83.94 560 THR A CA 1
ATOM 4309 C C . THR A 1 560 ? 15.279 43.353 5.793 1.00 83.94 560 THR A C 1
ATOM 4311 O O . THR A 1 560 ? 15.271 44.509 6.221 1.00 83.94 560 THR A O 1
ATOM 4314 N N . LEU A 1 561 ? 14.694 42.350 6.450 1.00 82.44 561 LEU A N 1
ATOM 4315 C CA . LEU A 1 561 ? 14.012 42.492 7.735 1.00 82.44 561 LEU A CA 1
ATOM 4316 C C . LEU A 1 561 ? 15.002 42.217 8.885 1.00 82.44 561 LEU A C 1
ATOM 4318 O O . LEU A 1 561 ? 15.498 41.094 8.976 1.00 82.44 561 LEU A O 1
ATOM 4322 N N . PRO A 1 562 ? 15.264 43.182 9.790 1.00 76.19 562 PRO A N 1
ATOM 4323 C CA . PRO A 1 562 ? 16.262 43.011 10.854 1.00 76.19 562 PRO A CA 1
ATOM 4324 C C . PRO A 1 562 ? 15.826 41.994 11.919 1.00 76.19 562 PRO A C 1
ATOM 4326 O O . PRO A 1 562 ? 16.621 41.189 12.395 1.00 76.19 562 PRO A O 1
ATOM 4329 N N . SER A 1 563 ? 14.546 41.997 12.294 1.00 80.06 563 SER A N 1
ATOM 4330 C CA . SER A 1 563 ? 13.973 41.003 13.204 1.00 80.06 563 SER A CA 1
ATOM 4331 C C . SER A 1 563 ? 12.467 40.882 12.987 1.00 80.06 563 SER A C 1
ATOM 4333 O O . SER A 1 563 ? 11.761 41.887 12.844 1.00 80.06 563 SER A O 1
ATOM 4335 N N . VAL A 1 564 ? 11.986 39.643 12.947 1.00 81.88 564 VAL A N 1
ATOM 4336 C CA . VAL A 1 564 ? 10.579 39.269 12.811 1.00 81.88 564 VAL A CA 1
ATOM 4337 C C . VAL A 1 564 ? 10.265 38.264 13.904 1.00 81.88 564 VAL A C 1
ATOM 4339 O O . VAL A 1 564 ? 10.897 37.215 13.971 1.00 81.88 564 VAL A O 1
ATOM 4342 N N . GLU A 1 565 ? 9.266 38.565 14.727 1.00 81.94 565 GLU A N 1
ATOM 4343 C CA . GLU A 1 565 ? 8.746 37.653 15.742 1.00 81.94 565 GLU A CA 1
ATOM 4344 C C . GLU A 1 565 ? 7.220 37.639 15.641 1.00 81.94 565 GLU A C 1
ATOM 4346 O O . GLU A 1 565 ? 6.549 38.641 15.893 1.00 81.94 565 GLU A O 1
ATOM 4351 N N . LEU A 1 566 ? 6.685 36.507 15.190 1.00 81.88 566 LEU A N 1
ATOM 4352 C CA . LEU A 1 566 ? 5.263 36.230 15.052 1.00 81.88 566 LEU A CA 1
ATOM 4353 C C . LEU A 1 566 ? 4.939 35.030 15.941 1.00 81.88 566 LEU A C 1
ATOM 4355 O O . LEU A 1 566 ? 5.490 33.948 15.738 1.00 81.88 566 LEU A O 1
ATOM 4359 N N . VAL A 1 567 ? 4.062 35.239 16.921 1.00 79.00 567 VAL A N 1
ATOM 4360 C CA . VAL A 1 567 ? 3.583 34.207 17.849 1.00 79.00 567 VAL A CA 1
ATOM 4361 C C . VAL A 1 567 ? 2.063 34.188 17.774 1.00 79.00 567 VAL A C 1
ATOM 4363 O O . VAL A 1 567 ? 1.424 35.227 17.946 1.00 79.00 567 VAL A O 1
ATOM 4366 N N . ASP A 1 568 ? 1.506 33.027 17.450 1.00 73.94 568 ASP A N 1
ATOM 4367 C CA . ASP A 1 568 ? 0.091 32.765 17.203 1.00 73.94 568 ASP A CA 1
ATOM 4368 C C . ASP A 1 568 ? -0.584 33.776 16.266 1.00 73.94 568 ASP A C 1
ATOM 4370 O O . ASP A 1 568 ? -1.758 34.126 16.422 1.00 73.94 568 ASP A O 1
ATOM 4374 N N . ALA A 1 569 ? 0.154 34.251 15.261 1.00 79.38 569 ALA A N 1
ATOM 4375 C CA . ALA A 1 569 ? -0.338 35.264 14.340 1.00 79.38 569 ALA A CA 1
ATOM 4376 C C . ALA A 1 569 ? -1.190 34.622 13.229 1.00 79.38 569 ALA A C 1
ATOM 4378 O O . ALA A 1 569 ? -0.685 33.764 12.497 1.00 79.38 569 ALA A O 1
ATOM 4379 N N . PRO A 1 570 ? -2.458 35.036 13.032 1.00 85.88 570 PRO A N 1
ATOM 4380 C CA . PRO A 1 570 ? -3.218 34.678 11.838 1.00 85.88 570 PRO A CA 1
ATOM 4381 C C . PRO A 1 570 ? -2.463 35.097 10.573 1.00 85.88 570 PRO A C 1
ATOM 4383 O O . PRO A 1 570 ? -1.860 36.171 10.533 1.00 85.88 570 PRO A O 1
ATOM 4386 N N . ILE A 1 571 ? -2.546 34.304 9.501 1.00 85.06 571 ILE A N 1
ATOM 4387 C CA . ILE A 1 571 ? -1.838 34.594 8.239 1.00 85.06 571 ILE A CA 1
ATOM 4388 C C . ILE A 1 571 ? -2.149 35.994 7.685 1.00 85.06 571 ILE A C 1
ATOM 4390 O O . ILE A 1 571 ? -1.301 36.632 7.066 1.00 85.06 571 ILE A O 1
ATOM 4394 N N . MET A 1 572 ? -3.366 36.486 7.930 1.00 82.12 572 MET A N 1
ATOM 4395 C CA . MET A 1 572 ? -3.812 37.816 7.517 1.00 82.12 572 MET A CA 1
ATOM 4396 C C . MET A 1 572 ? -3.062 38.920 8.270 1.00 82.12 572 MET A C 1
ATOM 4398 O O . MET A 1 572 ? -2.654 39.910 7.663 1.00 82.12 572 MET A O 1
ATOM 4402 N N . ASP A 1 573 ? -2.830 38.723 9.568 1.00 85.50 573 ASP A N 1
ATOM 4403 C CA . ASP A 1 573 ? -2.098 39.665 10.414 1.00 85.50 573 ASP A CA 1
ATOM 4404 C C . ASP A 1 573 ? -0.601 39.629 10.096 1.00 85.50 573 ASP A C 1
ATOM 4406 O O . ASP A 1 573 ? 0.042 40.679 10.029 1.00 85.50 573 ASP A O 1
ATOM 4410 N N . ALA A 1 574 ? -0.062 38.439 9.815 1.00 84.25 574 ALA A N 1
ATOM 4411 C CA . ALA A 1 574 ? 1.306 38.263 9.336 1.00 84.25 574 ALA A CA 1
ATOM 4412 C C . ALA A 1 574 ? 1.525 38.971 7.985 1.00 84.25 574 ALA A C 1
ATOM 4414 O O . ALA A 1 574 ? 2.463 39.754 7.841 1.00 84.25 574 ALA A O 1
ATOM 4415 N N . ALA A 1 575 ? 0.627 38.783 7.011 1.00 86.00 575 ALA A N 1
ATOM 4416 C CA . ALA A 1 575 ? 0.690 39.468 5.719 1.00 86.00 575 ALA A CA 1
ATOM 4417 C C . ALA A 1 575 ? 0.618 41.000 5.875 1.00 86.00 575 ALA A C 1
ATOM 4419 O O . ALA A 1 575 ? 1.423 41.721 5.284 1.00 86.00 575 ALA A O 1
ATOM 4420 N N . ALA A 1 576 ? -0.277 41.503 6.732 1.00 84.19 576 ALA A N 1
ATOM 4421 C CA . ALA A 1 576 ? -0.388 42.932 7.028 1.00 84.19 576 ALA A CA 1
ATOM 4422 C C . ALA A 1 576 ? 0.838 43.491 7.777 1.00 84.19 576 ALA A C 1
ATOM 4424 O O . ALA A 1 576 ? 1.193 44.665 7.627 1.00 84.19 576 ALA A O 1
ATOM 4425 N N . PHE A 1 577 ? 1.497 42.678 8.606 1.00 87.88 577 PHE A N 1
ATOM 4426 C CA . PHE A 1 577 ? 2.760 43.030 9.251 1.00 87.88 577 PHE A CA 1
ATOM 4427 C C . PHE A 1 577 ? 3.881 43.193 8.218 1.00 87.88 577 PHE A C 1
ATOM 4429 O O . PHE A 1 577 ? 4.526 44.243 8.186 1.00 87.88 577 PHE A O 1
ATOM 4436 N N . PHE A 1 578 ? 4.063 42.209 7.334 1.00 88.69 578 PHE A N 1
ATOM 4437 C CA . PHE A 1 578 ? 5.073 42.275 6.275 1.00 88.69 578 PHE A CA 1
ATOM 4438 C C . PHE A 1 578 ? 4.809 43.411 5.290 1.00 88.69 578 PHE A C 1
ATOM 4440 O O . PHE A 1 578 ? 5.748 44.088 4.881 1.00 88.69 578 PHE A O 1
ATOM 4447 N N . GLN A 1 579 ? 3.543 43.696 4.978 1.00 86.31 579 GLN A N 1
ATOM 4448 C CA . GLN A 1 579 ? 3.183 44.817 4.117 1.00 86.31 579 GLN A CA 1
ATOM 4449 C C . GLN A 1 579 ? 3.607 46.153 4.737 1.00 86.31 579 GLN A C 1
ATOM 4451 O O . GLN A 1 579 ? 4.277 46.945 4.079 1.00 86.31 579 GLN A O 1
ATOM 4456 N N . ARG A 1 580 ? 3.324 46.384 6.027 1.00 86.19 580 ARG A N 1
ATOM 4457 C CA . ARG A 1 580 ? 3.772 47.598 6.734 1.00 86.19 580 ARG A CA 1
ATOM 4458 C C . ARG A 1 580 ? 5.293 47.708 6.801 1.00 86.19 580 ARG A C 1
ATOM 4460 O O . ARG A 1 580 ? 5.836 48.766 6.497 1.00 86.19 580 ARG A O 1
ATOM 4467 N N . ARG A 1 581 ? 5.985 46.616 7.138 1.00 85.69 581 ARG A N 1
ATOM 4468 C CA . ARG A 1 581 ? 7.455 46.599 7.191 1.00 85.69 581 ARG A CA 1
ATOM 4469 C C . ARG A 1 581 ? 8.102 46.805 5.829 1.00 85.69 581 ARG A C 1
ATOM 4471 O O . ARG A 1 581 ? 9.125 47.476 5.761 1.00 85.69 581 ARG A O 1
ATOM 4478 N N . SER A 1 582 ? 7.488 46.306 4.757 1.00 86.75 582 SER A N 1
ATOM 4479 C CA . SER A 1 582 ? 7.967 46.562 3.400 1.00 86.75 582 SER A CA 1
ATOM 4480 C C . SER A 1 582 ? 7.921 48.054 3.065 1.00 86.75 582 SER A C 1
ATOM 4482 O O . SER A 1 582 ? 8.885 48.571 2.532 1.00 86.75 582 SER A O 1
ATOM 4484 N N . VAL A 1 583 ? 6.872 48.784 3.462 1.00 85.69 583 VAL A N 1
ATOM 4485 C CA . VAL A 1 583 ? 6.773 50.238 3.226 1.00 85.69 583 VAL A CA 1
ATOM 4486 C C . VAL A 1 583 ? 7.846 51.017 3.998 1.00 85.69 583 VAL A C 1
ATOM 4488 O O . VAL A 1 583 ? 8.385 52.001 3.494 1.00 85.69 583 VAL A O 1
ATOM 4491 N N . GLU A 1 584 ? 8.151 50.593 5.227 1.00 82.94 584 GLU A N 1
ATOM 4492 C CA . GLU A 1 584 ? 9.134 51.253 6.097 1.00 82.94 584 GLU A CA 1
ATOM 4493 C C . GLU A 1 584 ? 10.584 51.029 5.646 1.00 82.94 584 GLU A C 1
ATOM 4495 O O . GLU A 1 584 ? 11.413 51.927 5.798 1.00 82.94 584 GLU A O 1
ATOM 4500 N N . LEU A 1 585 ? 10.884 49.841 5.115 1.00 82.81 585 LEU A N 1
ATOM 4501 C CA . LEU A 1 585 ? 12.244 49.379 4.813 1.00 82.81 585 LEU A CA 1
ATOM 4502 C C . LEU A 1 585 ? 12.586 49.398 3.314 1.00 82.81 585 LEU A C 1
ATOM 4504 O O . LEU A 1 585 ? 13.720 49.107 2.949 1.00 82.81 585 LEU A O 1
ATOM 4508 N N . ASP A 1 586 ? 11.637 49.768 2.453 1.00 81.06 586 ASP A N 1
ATOM 4509 C CA . ASP A 1 586 ? 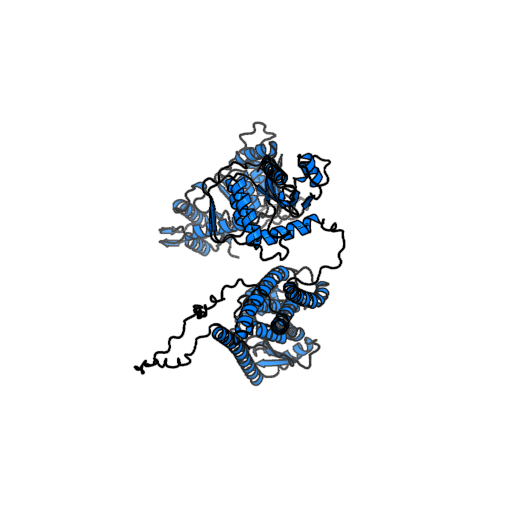11.859 49.994 1.023 1.00 81.06 586 ASP A CA 1
ATOM 4510 C C . ASP A 1 586 ? 12.586 51.332 0.800 1.00 81.06 586 ASP A C 1
ATOM 4512 O O . ASP A 1 586 ? 11.994 52.423 0.784 1.00 81.06 586 ASP A O 1
ATOM 4516 N N . VAL A 1 587 ? 13.913 51.228 0.714 1.00 73.69 587 VAL A N 1
ATOM 4517 C CA . VAL A 1 587 ? 14.839 52.343 0.461 1.00 73.69 587 VAL A CA 1
ATOM 4518 C C . VAL A 1 587 ? 14.975 52.626 -1.040 1.00 73.69 587 VAL A C 1
ATOM 4520 O O . VAL A 1 587 ? 15.308 53.752 -1.412 1.00 73.69 587 VAL A O 1
ATOM 4523 N N . ASP A 1 588 ? 14.678 51.641 -1.892 1.00 68.88 588 ASP A N 1
ATOM 4524 C CA . ASP A 1 588 ? 14.907 51.702 -3.337 1.00 68.88 588 ASP A CA 1
ATOM 4525 C C . ASP A 1 588 ? 13.833 52.520 -4.082 1.00 68.88 588 ASP A C 1
ATOM 4527 O O . ASP A 1 588 ? 14.111 53.070 -5.149 1.00 68.88 588 ASP A O 1
ATOM 4531 N N . GLU A 1 589 ? 12.625 52.669 -3.519 1.00 75.75 589 GLU A N 1
ATOM 4532 C CA . GLU A 1 589 ? 11.537 53.461 -4.111 1.00 75.75 589 GLU A CA 1
ATOM 4533 C C . GLU A 1 589 ? 11.399 54.865 -3.469 1.00 75.75 589 GLU A C 1
ATOM 4535 O O . GLU A 1 589 ? 10.995 54.990 -2.310 1.00 75.75 589 GLU A O 1
ATOM 4540 N N . PRO A 1 590 ? 11.674 55.965 -4.196 1.00 66.31 590 PRO A N 1
ATOM 4541 C CA . PRO A 1 590 ? 11.572 57.325 -3.658 1.00 66.31 590 PRO A CA 1
ATOM 4542 C C . PRO A 1 590 ? 10.133 57.871 -3.586 1.00 66.31 590 PRO A C 1
ATOM 4544 O O . PRO A 1 590 ? 9.895 58.837 -2.857 1.00 66.31 590 PRO A O 1
ATOM 4547 N N . ASP A 1 591 ? 9.172 57.288 -4.318 1.00 73.75 591 ASP A N 1
ATOM 4548 C CA . ASP A 1 591 ? 7.772 57.736 -4.341 1.00 73.75 591 ASP A CA 1
ATOM 4549 C C . ASP A 1 591 ? 6.959 57.113 -3.183 1.00 73.75 591 ASP A C 1
ATOM 4551 O O . ASP A 1 591 ? 6.723 55.902 -3.181 1.00 73.75 591 ASP A O 1
ATOM 4555 N N . PRO A 1 592 ? 6.463 57.905 -2.208 1.00 69.44 592 PRO A N 1
ATOM 4556 C CA . PRO A 1 592 ? 5.712 57.386 -1.065 1.00 69.44 592 PRO A CA 1
ATOM 4557 C C . PRO A 1 592 ? 4.407 56.671 -1.447 1.00 69.44 592 PRO A C 1
ATOM 4559 O O . PRO A 1 592 ? 3.917 55.875 -0.651 1.00 69.44 592 PRO A O 1
ATOM 4562 N N . ALA A 1 593 ? 3.847 56.918 -2.637 1.00 69.25 593 ALA A N 1
ATOM 4563 C CA . ALA A 1 593 ? 2.650 56.221 -3.114 1.00 69.25 593 ALA A CA 1
ATOM 4564 C C . ALA A 1 593 ? 2.944 54.820 -3.682 1.00 69.25 593 ALA A C 1
ATOM 4566 O O . ALA A 1 593 ? 2.020 54.024 -3.841 1.00 69.25 593 ALA A O 1
ATOM 4567 N N . LYS A 1 594 ? 4.212 54.520 -3.992 1.00 68.50 594 LYS A N 1
ATOM 4568 C CA . LYS A 1 594 ? 4.656 53.249 -4.585 1.00 68.50 594 LYS A CA 1
ATOM 4569 C C . LYS A 1 594 ? 5.524 52.416 -3.648 1.00 68.50 594 LYS A C 1
ATOM 4571 O O . LYS A 1 594 ? 5.975 51.350 -4.055 1.00 68.50 594 LYS A O 1
ATOM 4576 N N . LYS A 1 595 ? 5.779 52.894 -2.428 1.00 76.75 595 LYS A N 1
ATOM 4577 C CA . LYS A 1 595 ? 6.583 52.183 -1.430 1.00 76.75 595 LYS A CA 1
ATOM 4578 C C . LYS A 1 595 ? 5.909 50.903 -0.958 1.00 76.75 595 LYS A C 1
ATOM 4580 O O . LYS A 1 595 ? 4.705 50.887 -0.701 1.00 76.75 595 LYS A O 1
ATOM 4585 N N . GLY A 1 596 ? 6.730 49.881 -0.741 1.00 75.50 596 GLY A N 1
ATOM 4586 C CA . GLY A 1 596 ? 6.308 48.597 -0.207 1.00 75.50 596 GLY A CA 1
ATOM 4587 C C . GLY A 1 596 ? 5.758 47.644 -1.263 1.00 75.50 596 GLY A C 1
ATOM 4588 O O . GLY A 1 596 ? 5.530 47.990 -2.420 1.00 75.50 596 GLY A O 1
ATOM 4589 N N . ILE A 1 597 ? 5.558 46.402 -0.839 1.00 82.75 597 ILE A N 1
ATOM 4590 C CA . ILE A 1 597 ? 5.099 45.308 -1.690 1.00 82.75 597 ILE A CA 1
ATOM 4591 C C . ILE A 1 597 ? 3.660 44.979 -1.336 1.00 82.75 597 ILE A C 1
ATOM 4593 O O . ILE A 1 597 ? 3.278 44.894 -0.166 1.00 82.75 597 ILE A O 1
ATOM 4597 N N . ASN A 1 598 ? 2.845 44.786 -2.367 1.00 82.44 598 ASN A N 1
ATOM 4598 C CA . ASN A 1 598 ? 1.468 44.377 -2.182 1.00 82.44 598 ASN A CA 1
ATOM 4599 C C . ASN A 1 598 ? 1.422 42.872 -1.907 1.00 82.44 598 ASN A C 1
ATOM 4601 O O . ASN A 1 598 ? 1.845 42.079 -2.745 1.00 82.44 598 ASN A O 1
ATOM 4605 N N . ILE A 1 599 ? 0.915 42.480 -0.739 1.00 84.88 599 ILE A N 1
ATOM 4606 C CA . ILE A 1 599 ? 0.842 41.080 -0.318 1.00 84.88 599 ILE A CA 1
ATOM 4607 C C . ILE A 1 599 ? -0.631 40.693 -0.208 1.00 84.88 599 ILE A C 1
ATOM 4609 O O . ILE A 1 599 ? -1.395 41.310 0.533 1.00 84.88 599 ILE A O 1
ATOM 4613 N N . VAL A 1 600 ? -1.035 39.659 -0.942 1.00 82.06 600 VAL A N 1
ATOM 4614 C CA . VAL A 1 600 ? -2.418 39.184 -1.021 1.00 82.06 600 VAL A CA 1
ATOM 4615 C C . VAL A 1 600 ? -2.487 37.738 -0.547 1.00 82.06 600 VAL A C 1
ATOM 4617 O O . VAL A 1 600 ? -1.743 36.882 -1.011 1.00 82.06 600 VAL A O 1
ATOM 4620 N N . VAL A 1 601 ? -3.418 37.426 0.352 1.00 80.75 601 VAL A N 1
ATOM 4621 C CA . VAL A 1 601 ? -3.676 36.042 0.780 1.00 80.75 601 VAL A CA 1
ATOM 4622 C C . VAL A 1 601 ? -4.829 35.466 -0.047 1.00 80.75 601 VAL A C 1
ATOM 4624 O O . VAL A 1 601 ? -5.926 36.032 -0.080 1.00 80.75 601 VAL A O 1
ATOM 4627 N N . ALA A 1 602 ? -4.596 34.344 -0.728 1.00 73.75 602 ALA A N 1
ATOM 4628 C CA . ALA A 1 602 ? -5.570 33.717 -1.614 1.00 73.75 602 ALA A CA 1
ATOM 4629 C C . ALA A 1 602 ? -6.778 33.143 -0.852 1.00 73.75 602 ALA A C 1
ATOM 4631 O O . ALA A 1 602 ? -6.703 32.711 0.302 1.00 73.75 602 ALA A O 1
ATOM 4632 N N . SER A 1 603 ? -7.930 33.109 -1.525 1.00 55.81 603 S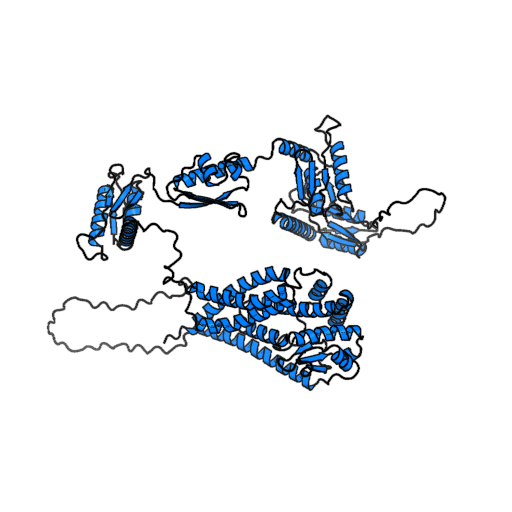ER A N 1
ATOM 4633 C CA . SER A 1 603 ? -9.192 32.641 -0.947 1.00 55.81 603 SER A CA 1
ATOM 4634 C C . SER A 1 603 ? -9.272 31.109 -0.944 1.00 55.81 603 SER A C 1
ATOM 4636 O O . SER A 1 603 ? -9.796 30.507 -1.875 1.00 55.81 603 SER A O 1
ATOM 4638 N N . GLY A 1 604 ? -8.778 30.454 0.106 1.00 56.28 604 GLY A N 1
ATOM 4639 C CA . GLY A 1 604 ? -9.025 29.023 0.304 1.00 56.28 604 GLY A CA 1
ATOM 4640 C C . GLY A 1 604 ? -8.185 28.422 1.417 1.00 56.28 604 GLY A C 1
ATOM 4641 O O . GLY A 1 604 ? -6.972 28.504 1.329 1.00 56.28 604 GLY A O 1
ATOM 4642 N N . GLY A 1 605 ? -8.825 27.832 2.436 1.00 56.59 605 GLY A N 1
ATOM 4643 C CA . GLY A 1 605 ? -8.243 27.005 3.515 1.00 56.59 605 GLY A CA 1
ATOM 4644 C C . GLY A 1 605 ? -7.189 27.642 4.438 1.00 56.59 605 GLY A C 1
ATOM 4645 O O . GLY A 1 605 ? -7.165 27.341 5.622 1.00 56.59 605 GLY A O 1
ATOM 4646 N N . ILE A 1 606 ? -6.342 28.527 3.915 1.00 66.81 606 ILE A N 1
ATOM 4647 C CA . ILE A 1 606 ? -5.177 29.141 4.557 1.00 66.81 606 ILE A CA 1
ATOM 4648 C C . ILE A 1 606 ? -5.581 30.344 5.407 1.00 66.81 606 ILE A C 1
ATOM 4650 O O . ILE A 1 606 ? -4.852 30.707 6.315 1.00 66.81 606 ILE A O 1
ATOM 4654 N N . ARG A 1 607 ? -6.742 30.967 5.161 1.00 67.12 607 ARG A N 1
ATOM 4655 C CA . ARG A 1 607 ? -7.148 32.208 5.855 1.00 67.12 607 ARG A CA 1
ATOM 4656 C C . ARG A 1 607 ? -7.246 32.055 7.378 1.00 67.12 607 ARG A C 1
ATOM 4658 O O . ARG A 1 607 ? -7.030 33.036 8.078 1.00 67.12 607 ARG A O 1
ATOM 4665 N N . ASP A 1 608 ? -7.513 30.839 7.851 1.00 69.75 608 ASP A N 1
ATOM 4666 C CA . ASP A 1 608 ? -7.602 30.501 9.276 1.00 69.75 608 ASP A CA 1
ATOM 4667 C C . ASP A 1 608 ? -6.289 29.913 9.833 1.00 69.75 608 ASP A C 1
ATOM 4669 O O . ASP A 1 608 ? -6.245 29.482 10.987 1.00 69.75 608 ASP A O 1
ATOM 4673 N N . ALA A 1 609 ? -5.225 29.857 9.022 1.00 74.19 609 ALA A N 1
ATOM 4674 C CA . ALA A 1 609 ? -3.924 29.354 9.439 1.00 74.19 609 ALA A CA 1
ATOM 4675 C C . ALA A 1 609 ? -3.243 30.345 10.388 1.00 74.19 609 ALA A C 1
ATOM 4677 O O . ALA A 1 609 ? -3.243 31.560 10.164 1.00 74.19 609 ALA A O 1
ATOM 4678 N N . VAL A 1 610 ? -2.644 29.791 11.436 1.00 79.94 610 VAL A N 1
ATOM 4679 C CA . VAL A 1 610 ? -1.863 30.510 12.438 1.00 79.94 610 VAL A CA 1
ATOM 4680 C C . VAL A 1 610 ? -0.396 30.165 12.216 1.00 79.94 610 VAL A C 1
ATOM 4682 O O . VAL A 1 610 ? -0.072 29.002 11.982 1.00 79.94 610 VAL A O 1
ATOM 4685 N N . VAL A 1 611 ? 0.474 31.173 12.240 1.00 79.69 611 VAL A N 1
ATOM 4686 C CA . VAL A 1 611 ? 1.897 31.032 11.929 1.00 79.69 611 VAL A CA 1
ATOM 4687 C C . VAL A 1 611 ? 2.743 31.470 13.121 1.00 79.69 611 VAL A C 1
ATOM 4689 O O . VAL A 1 611 ? 2.525 32.543 13.685 1.00 79.69 611 VAL A O 1
ATOM 4692 N N . ASN A 1 612 ? 3.734 30.641 13.453 1.00 78.56 612 ASN A N 1
ATOM 4693 C CA . ASN A 1 612 ? 4.744 30.886 14.477 1.00 78.56 612 ASN A CA 1
ATOM 4694 C C . ASN A 1 612 ? 6.117 30.997 13.808 1.00 78.56 612 ASN A C 1
ATOM 4696 O O . ASN A 1 612 ? 6.583 30.056 13.170 1.00 78.56 612 ASN A O 1
ATOM 4700 N N . LEU A 1 613 ? 6.764 32.159 13.895 1.00 79.69 613 LEU A N 1
ATOM 4701 C CA . LEU A 1 613 ? 7.991 32.429 13.147 1.00 79.69 613 LEU A CA 1
ATOM 4702 C C . LEU A 1 613 ? 8.879 33.442 13.872 1.00 79.69 613 LEU A C 1
ATOM 4704 O O . LEU A 1 613 ? 8.432 34.538 14.200 1.00 79.69 613 LEU A O 1
ATOM 4708 N N . LYS A 1 614 ? 10.159 33.096 14.043 1.00 77.81 614 LYS A N 1
ATOM 4709 C CA . LYS A 1 614 ? 11.202 34.008 14.522 1.00 77.81 614 LYS A CA 1
ATOM 4710 C C . LYS A 1 614 ? 12.368 34.015 13.537 1.00 77.81 614 LYS A C 1
ATOM 4712 O O . LYS A 1 614 ? 13.012 32.985 13.349 1.00 77.81 614 LYS A O 1
ATOM 4717 N N . LEU A 1 615 ? 12.598 35.150 12.880 1.00 79.19 615 LEU A N 1
ATOM 4718 C CA . LEU A 1 615 ? 13.650 35.344 11.877 1.00 79.19 615 LEU A CA 1
ATOM 4719 C C . LEU A 1 615 ? 14.468 36.594 12.202 1.00 79.19 615 LEU A C 1
ATOM 4721 O O . LEU A 1 615 ? 13.917 37.601 12.643 1.00 79.19 615 LEU A O 1
ATOM 4725 N N . THR A 1 616 ? 15.767 36.542 11.930 1.00 77.50 616 THR A N 1
ATOM 4726 C CA . THR A 1 616 ? 16.714 37.652 12.106 1.00 77.50 616 THR A CA 1
ATOM 4727 C C . THR A 1 616 ? 17.501 37.850 10.821 1.00 77.50 616 THR A C 1
ATOM 4729 O O . THR A 1 616 ? 17.995 36.867 10.272 1.00 77.50 616 THR A O 1
ATOM 4732 N N . ASP A 1 617 ? 17.612 39.094 10.357 1.00 76.56 617 ASP A N 1
ATOM 4733 C CA . ASP A 1 617 ? 18.351 39.481 9.145 1.00 76.56 617 ASP A CA 1
ATOM 4734 C C . ASP A 1 617 ? 17.979 38.678 7.880 1.00 76.56 617 ASP A C 1
ATOM 4736 O O . ASP A 1 617 ? 18.840 38.160 7.170 1.00 76.56 617 ASP A O 1
ATOM 4740 N N . VAL A 1 618 ? 16.679 38.576 7.577 1.00 79.62 618 VAL A N 1
ATOM 4741 C CA . VAL A 1 618 ? 16.172 37.782 6.438 1.00 79.62 618 VAL A CA 1
ATOM 4742 C C . VAL A 1 618 ? 15.549 38.680 5.360 1.00 79.62 618 VAL A C 1
ATOM 4744 O O . VAL A 1 618 ? 14.786 39.591 5.700 1.00 79.62 618 VAL A O 1
ATOM 4747 N N . PRO A 1 619 ? 15.810 38.437 4.058 1.00 84.56 619 PRO A N 1
ATOM 4748 C CA . PRO A 1 619 ? 15.112 39.110 2.965 1.00 84.56 619 PRO A CA 1
ATOM 4749 C C . PRO A 1 619 ? 13.595 38.897 3.021 1.00 84.56 619 PRO A C 1
ATOM 4751 O O . PRO A 1 619 ? 13.104 37.814 3.350 1.00 84.56 619 PRO A O 1
ATOM 4754 N N . LEU A 1 620 ? 12.825 39.913 2.642 1.00 84.88 620 LEU A N 1
ATOM 4755 C CA . LEU A 1 620 ? 11.364 39.887 2.705 1.00 84.88 620 LEU A CA 1
ATOM 4756 C C . LEU A 1 620 ? 10.761 38.738 1.880 1.00 84.88 620 LEU A C 1
ATOM 4758 O O . LEU A 1 620 ? 9.827 38.083 2.342 1.00 84.88 620 LEU A O 1
ATOM 4762 N N . GLY A 1 621 ? 11.312 38.438 0.702 1.00 80.81 621 GLY A N 1
ATOM 4763 C CA . GLY A 1 621 ? 10.854 37.309 -0.121 1.00 80.81 621 GLY A CA 1
ATOM 4764 C C . GLY A 1 621 ? 10.997 35.959 0.571 1.00 80.81 621 GLY A C 1
ATOM 4765 O O . GLY A 1 621 ? 10.108 35.108 0.504 1.00 80.81 621 GLY A O 1
ATOM 4766 N N . GLU A 1 622 ? 12.089 35.782 1.305 1.00 80.00 622 GLU A N 1
ATOM 4767 C CA . GLU A 1 622 ? 12.351 34.566 2.056 1.00 80.00 622 GLU A CA 1
ATOM 4768 C C . GLU A 1 622 ? 11.448 34.462 3.294 1.00 80.00 622 GLU A C 1
ATOM 4770 O O . GLU A 1 622 ? 10.875 33.400 3.546 1.00 80.00 622 GLU A O 1
ATOM 4775 N N . ALA A 1 623 ? 11.208 35.575 3.995 1.00 81.12 623 ALA A N 1
ATOM 4776 C CA . ALA A 1 623 ? 10.252 35.628 5.100 1.00 81.12 623 ALA A CA 1
ATOM 4777 C C . ALA A 1 623 ? 8.814 35.290 4.651 1.00 81.12 623 ALA A C 1
ATOM 4779 O O . ALA A 1 623 ? 8.113 34.523 5.320 1.00 81.12 623 ALA A O 1
ATOM 4780 N N . LEU A 1 624 ? 8.380 35.795 3.489 1.00 83.81 624 LEU A N 1
ATOM 4781 C CA . LEU A 1 624 ? 7.058 35.500 2.921 1.00 83.81 624 LEU A CA 1
ATOM 4782 C C . LEU A 1 624 ? 6.936 34.042 2.480 1.00 83.81 624 LEU A C 1
ATOM 4784 O O . LEU A 1 624 ? 5.901 33.414 2.709 1.00 83.81 624 LEU A O 1
ATOM 4788 N N . ARG A 1 625 ? 8.006 33.478 1.910 1.00 80.88 625 ARG A N 1
ATOM 4789 C CA . ARG A 1 625 ? 8.075 32.058 1.557 1.00 80.88 625 ARG A CA 1
ATOM 4790 C C . ARG A 1 625 ? 7.919 31.166 2.788 1.00 80.88 625 ARG A C 1
ATOM 4792 O O . ARG A 1 625 ? 7.112 30.242 2.752 1.00 80.88 625 ARG A O 1
ATOM 4799 N N . TYR A 1 626 ? 8.632 31.460 3.877 1.00 77.19 626 TYR A N 1
ATOM 4800 C CA . TYR A 1 626 ? 8.517 30.697 5.126 1.00 77.19 626 TYR A CA 1
ATOM 4801 C C . TYR A 1 626 ? 7.132 30.806 5.750 1.00 77.19 626 TYR A C 1
ATOM 4803 O O . TYR A 1 626 ? 6.567 29.807 6.189 1.00 77.19 626 TYR A O 1
ATOM 4811 N N . THR A 1 627 ? 6.546 31.998 5.713 1.00 80.25 627 THR A N 1
ATOM 4812 C CA . THR A 1 627 ? 5.183 32.218 6.202 1.00 80.25 627 THR A CA 1
ATOM 4813 C C . THR A 1 627 ? 4.158 31.416 5.385 1.00 80.25 627 THR A C 1
ATOM 4815 O O . THR A 1 627 ? 3.254 30.808 5.955 1.00 80.25 627 THR A O 1
ATOM 4818 N N . ALA A 1 628 ? 4.315 31.356 4.057 1.00 79.12 628 ALA A N 1
ATOM 4819 C CA . ALA A 1 628 ? 3.459 30.556 3.180 1.00 79.12 628 ALA A CA 1
ATOM 4820 C C . ALA A 1 628 ? 3.605 29.043 3.428 1.00 79.12 628 ALA A C 1
ATOM 4822 O O . ALA A 1 628 ? 2.595 28.342 3.497 1.00 79.12 628 ALA A O 1
ATOM 4823 N N . GLU A 1 629 ? 4.840 28.556 3.603 1.00 76.44 629 GLU A N 1
ATOM 4824 C CA . GLU A 1 629 ? 5.149 27.143 3.867 1.00 76.44 629 GLU A CA 1
ATOM 4825 C C . GLU A 1 629 ? 4.553 26.675 5.205 1.00 76.44 629 GLU A C 1
ATOM 4827 O O . GLU A 1 629 ? 3.901 25.630 5.251 1.00 76.44 629 GLU A O 1
ATOM 4832 N N . LEU A 1 630 ? 4.683 27.479 6.269 1.00 73.88 630 LEU A N 1
ATOM 4833 C CA . LEU A 1 630 ? 4.085 27.196 7.583 1.00 73.88 630 LEU A CA 1
ATOM 4834 C C . LEU A 1 630 ? 2.552 27.190 7.541 1.00 73.88 630 LEU A C 1
ATOM 4836 O O . LEU A 1 630 ? 1.910 26.380 8.204 1.00 73.88 630 LEU A O 1
ATOM 4840 N N . ALA A 1 631 ? 1.955 28.038 6.704 1.00 70.56 631 ALA A N 1
ATOM 4841 C CA . ALA A 1 631 ? 0.512 28.063 6.491 1.00 70.56 631 ALA A CA 1
ATOM 4842 C C . ALA A 1 631 ? 0.006 26.931 5.559 1.00 70.56 631 ALA A C 1
ATOM 4844 O O . ALA A 1 631 ? -1.189 26.845 5.262 1.00 70.56 631 ALA A O 1
ATOM 4845 N N . GLY A 1 632 ? 0.908 26.059 5.084 1.00 65.50 632 GLY A N 1
ATOM 4846 C CA . GLY A 1 632 ? 0.628 24.933 4.190 1.00 65.50 632 GLY A CA 1
ATOM 4847 C C . GLY A 1 632 ? 0.435 25.311 2.717 1.00 65.50 632 GLY A C 1
ATOM 4848 O O . GLY A 1 632 ? 0.112 24.440 1.910 1.00 65.50 632 GLY A O 1
ATOM 4849 N N . GLY A 1 633 ? 0.623 26.583 2.358 1.00 71.56 633 GLY A N 1
ATOM 4850 C CA . GLY A 1 633 ? 0.449 27.122 1.009 1.00 71.56 633 GLY A CA 1
ATOM 4851 C C . GLY A 1 633 ? 1.749 27.255 0.210 1.00 71.56 633 GLY A C 1
ATOM 4852 O O . GLY A 1 633 ? 2.820 26.821 0.629 1.00 71.56 633 GLY A O 1
ATOM 4853 N N . GLY A 1 634 ? 1.645 27.866 -0.971 1.00 71.12 634 GLY A N 1
ATOM 4854 C CA . GLY A 1 634 ? 2.773 28.278 -1.806 1.00 71.12 634 GLY A CA 1
ATOM 4855 C C . GLY A 1 634 ? 2.837 29.799 -1.966 1.00 71.12 634 GLY A C 1
ATOM 4856 O O . GLY A 1 634 ? 1.863 30.508 -1.697 1.00 71.12 634 GLY A O 1
ATOM 4857 N N . LEU A 1 635 ? 3.997 30.289 -2.408 1.00 74.19 635 LEU A N 1
ATOM 4858 C CA . LEU A 1 635 ? 4.234 31.693 -2.738 1.00 74.19 635 LEU A CA 1
ATOM 4859 C C . LEU A 1 635 ? 4.229 31.861 -4.262 1.00 74.19 635 LEU A C 1
ATOM 4861 O O . LEU A 1 635 ? 4.984 31.176 -4.951 1.00 74.19 635 LEU A O 1
ATOM 4865 N N . ARG A 1 636 ? 3.407 32.775 -4.781 1.00 73.12 636 ARG A N 1
ATOM 4866 C CA . ARG A 1 636 ? 3.420 33.191 -6.190 1.00 73.12 636 ARG A CA 1
ATOM 4867 C C . ARG A 1 636 ? 3.719 34.680 -6.280 1.00 73.12 636 ARG A C 1
ATOM 4869 O O . ARG A 1 636 ? 3.199 35.457 -5.484 1.00 73.12 636 ARG A O 1
ATOM 4876 N N . VAL A 1 637 ? 4.543 35.068 -7.243 1.00 73.00 637 VAL A N 1
ATOM 4877 C CA . VAL A 1 637 ? 4.851 36.472 -7.521 1.00 73.00 637 VAL A CA 1
ATOM 4878 C C . VAL A 1 637 ? 4.232 36.828 -8.865 1.00 73.00 637 VAL A C 1
ATOM 4880 O O . VAL A 1 637 ? 4.555 36.206 -9.873 1.00 73.00 637 VAL A O 1
ATOM 4883 N N . ASP A 1 638 ? 3.311 37.784 -8.835 1.00 72.75 638 ASP A N 1
ATOM 4884 C CA . ASP A 1 638 ? 2.666 38.371 -10.006 1.00 72.75 638 ASP A CA 1
ATOM 4885 C C . ASP A 1 638 ? 3.297 39.735 -10.310 1.00 72.75 638 ASP A C 1
ATOM 4887 O O . ASP A 1 638 ? 4.009 40.294 -9.477 1.00 72.75 638 ASP A O 1
ATOM 4891 N N . GLU A 1 639 ? 2.979 40.303 -11.475 1.00 66.88 639 GLU A N 1
ATOM 4892 C CA . GLU A 1 639 ? 3.499 41.593 -11.969 1.00 66.88 639 GLU A CA 1
ATOM 4893 C C . GLU A 1 639 ? 3.373 42.753 -10.959 1.00 66.88 639 GLU A C 1
ATOM 4895 O O . GLU A 1 639 ? 4.157 43.698 -10.989 1.00 66.88 639 GLU A O 1
ATOM 4900 N N . SER A 1 640 ? 2.400 42.698 -10.041 1.00 69.12 640 SER A N 1
ATOM 4901 C CA . SER A 1 640 ? 2.134 43.782 -9.086 1.00 69.12 640 SER A CA 1
ATOM 4902 C C . SER A 1 640 ? 1.800 43.330 -7.660 1.00 69.12 640 SER A C 1
ATOM 4904 O O . SER A 1 640 ? 1.354 44.151 -6.852 1.00 69.12 640 SER A O 1
ATOM 4906 N N . ALA A 1 641 ? 1.901 42.035 -7.352 1.00 78.00 641 ALA A N 1
ATOM 4907 C CA . ALA A 1 641 ? 1.550 41.512 -6.034 1.00 78.00 641 ALA A CA 1
ATOM 4908 C C . ALA A 1 641 ? 2.214 40.167 -5.737 1.00 78.00 641 ALA A C 1
ATOM 4910 O O . ALA A 1 641 ? 2.410 39.331 -6.614 1.00 78.00 641 ALA A O 1
ATOM 4911 N N . VAL A 1 642 ? 2.475 39.928 -4.457 1.00 80.81 642 VAL A N 1
ATOM 4912 C CA . VAL A 1 642 ? 2.878 38.625 -3.936 1.00 80.81 642 VAL A CA 1
ATOM 4913 C C . VAL A 1 642 ? 1.651 37.932 -3.366 1.00 80.81 642 VAL A C 1
ATOM 4915 O O . VAL A 1 642 ? 1.007 38.446 -2.452 1.00 80.81 642 VAL A O 1
ATOM 4918 N N . VAL A 1 643 ? 1.320 36.760 -3.898 1.00 79.25 643 VAL A N 1
ATOM 4919 C CA . VAL A 1 643 ? 0.149 35.980 -3.501 1.00 79.25 643 VAL A CA 1
ATOM 4920 C C . VAL A 1 643 ? 0.574 34.789 -2.640 1.00 79.25 643 VAL A C 1
ATOM 4922 O O . VAL A 1 643 ? 1.358 33.943 -3.067 1.00 79.25 643 VAL A O 1
ATOM 4925 N N . ILE A 1 644 ? 0.022 34.703 -1.430 1.00 77.94 644 ILE A N 1
ATOM 4926 C CA . ILE A 1 644 ? 0.200 33.588 -0.488 1.00 77.94 644 ILE A CA 1
ATOM 4927 C C . ILE A 1 644 ? -1.041 32.694 -0.580 1.00 77.94 644 ILE A C 1
ATOM 4929 O O . ILE A 1 644 ? -2.131 33.121 -0.194 1.00 77.94 644 ILE A O 1
ATOM 4933 N N . GLY A 1 645 ? -0.929 31.471 -1.111 1.00 69.50 645 GLY A N 1
ATOM 4934 C CA . GLY A 1 645 ? -2.125 30.683 -1.432 1.00 69.50 645 GLY A CA 1
ATOM 4935 C C . GLY A 1 645 ? -1.923 29.230 -1.857 1.00 69.50 645 GLY A C 1
ATOM 4936 O O . GLY A 1 645 ? -0.817 28.796 -2.161 1.00 69.50 645 GLY A O 1
ATOM 4937 N N . TYR A 1 646 ? -3.030 28.478 -1.913 1.00 57.09 646 TYR A N 1
ATOM 4938 C CA . TYR A 1 646 ? -3.102 27.188 -2.605 1.00 57.09 646 TYR A CA 1
ATOM 4939 C C . TYR A 1 646 ? -3.481 27.424 -4.063 1.00 57.09 646 TYR A C 1
ATOM 4941 O O . TYR A 1 646 ? -4.556 27.955 -4.342 1.00 57.09 646 TYR A O 1
ATOM 4949 N N . ASP A 1 647 ? -2.651 26.955 -4.983 1.00 45.19 647 ASP A N 1
ATOM 4950 C CA . ASP A 1 647 ? -2.989 26.901 -6.397 1.00 45.19 647 ASP A CA 1
ATOM 4951 C C . ASP A 1 647 ? -3.132 25.438 -6.853 1.00 45.19 647 ASP A C 1
ATOM 4953 O O . ASP A 1 647 ? -2.351 24.564 -6.479 1.00 45.19 647 ASP A O 1
ATOM 4957 N N . LYS A 1 648 ? -4.176 25.159 -7.643 1.00 39.25 648 LYS A N 1
ATOM 4958 C CA . LYS A 1 648 ? -4.387 23.860 -8.303 1.00 39.25 648 LYS A CA 1
ATOM 4959 C C . LYS A 1 648 ? -3.531 23.712 -9.567 1.00 39.25 648 LYS A C 1
ATOM 4961 O O . LYS A 1 648 ? -3.473 22.610 -10.106 1.00 39.25 648 LYS A O 1
ATOM 4966 N N . SER A 1 649 ? -2.918 24.794 -10.054 1.00 35.94 649 SER A N 1
ATOM 4967 C CA . SER A 1 649 ? -2.166 24.826 -11.312 1.00 35.94 649 SER A CA 1
ATOM 4968 C C . SER A 1 649 ? -0.646 24.736 -11.151 1.00 35.94 649 SER A C 1
ATOM 4970 O O . SER A 1 649 ? 0.042 24.392 -12.108 1.00 35.94 649 SER A O 1
ATOM 4972 N N . THR A 1 650 ? -0.116 24.912 -9.938 1.00 35.44 650 THR A N 1
ATOM 4973 C CA . THR A 1 650 ? 1.263 24.527 -9.619 1.00 35.44 650 THR A CA 1
ATOM 4974 C C . THR A 1 650 ? 1.269 23.070 -9.150 1.00 35.44 650 THR A C 1
ATOM 4976 O O . THR A 1 650 ? 0.698 22.763 -8.098 1.00 35.44 650 THR A O 1
ATOM 4979 N N . PRO A 1 651 ? 1.879 22.127 -9.892 1.00 30.86 651 PRO A N 1
ATOM 4980 C CA . PRO A 1 651 ? 2.061 20.786 -9.367 1.00 30.86 651 PRO A CA 1
ATOM 4981 C C . PRO A 1 651 ? 2.857 20.897 -8.066 1.00 30.86 651 PRO A C 1
ATOM 4983 O O . PRO A 1 651 ? 3.895 21.558 -8.018 1.00 30.86 651 PRO A O 1
ATOM 4986 N N . ARG A 1 652 ? 2.366 20.249 -7.000 1.00 33.91 652 ARG A N 1
ATOM 4987 C CA . ARG A 1 652 ? 3.158 19.971 -5.797 1.00 33.91 652 ARG A CA 1
ATOM 4988 C C . ARG A 1 652 ? 4.484 19.409 -6.290 1.00 33.91 652 ARG A C 1
ATOM 4990 O O . ARG A 1 652 ? 4.504 18.271 -6.755 1.00 33.91 652 ARG A O 1
ATOM 4997 N N . SER A 1 653 ? 5.572 20.174 -6.203 1.00 33.28 653 SER A N 1
ATOM 4998 C CA . SER A 1 653 ? 6.881 19.565 -6.372 1.00 33.28 653 SER A CA 1
ATOM 4999 C C . SER A 1 653 ? 6.970 18.501 -5.274 1.00 33.28 653 SER A C 1
ATOM 5001 O O . SER A 1 653 ? 6.835 18.848 -4.092 1.00 33.28 653 SER A O 1
ATOM 5003 N N . PRO A 1 654 ? 7.147 17.209 -5.607 1.00 38.25 654 PRO A N 1
ATOM 5004 C CA . PRO A 1 654 ? 7.315 16.151 -4.609 1.00 38.25 654 PRO A CA 1
ATOM 5005 C C . PRO A 1 654 ? 8.474 16.451 -3.643 1.00 38.25 654 PRO A C 1
ATOM 5007 O O . PRO A 1 654 ? 8.545 15.876 -2.558 1.00 38.25 654 PRO A O 1
ATOM 5010 N N . GLY A 1 655 ? 9.346 17.397 -4.016 1.00 38.59 655 GLY A N 1
ATOM 5011 C CA . GLY A 1 655 ? 10.426 17.930 -3.205 1.00 38.59 655 GLY A CA 1
ATOM 5012 C C . GLY A 1 655 ? 10.001 18.792 -2.013 1.00 38.59 655 GLY A C 1
ATOM 5013 O O . GLY A 1 655 ? 10.770 18.851 -1.073 1.00 38.59 655 GLY A O 1
ATOM 5014 N N . GLY A 1 656 ? 8.815 19.414 -1.966 1.00 41.41 656 GLY A N 1
ATOM 5015 C CA . GLY A 1 656 ? 8.455 20.330 -0.863 1.00 41.41 656 GLY A CA 1
ATOM 5016 C C . GLY A 1 656 ? 8.248 19.624 0.483 1.00 41.41 656 GLY A C 1
ATOM 5017 O O . GLY A 1 656 ? 8.843 19.989 1.491 1.00 41.41 656 GLY A O 1
ATOM 5018 N N . LEU A 1 657 ? 7.479 18.528 0.491 1.00 43.19 657 LEU A N 1
ATOM 5019 C CA . LEU A 1 657 ? 7.292 17.707 1.695 1.00 43.19 657 LEU A CA 1
ATOM 5020 C C . LEU A 1 657 ? 8.574 16.937 2.057 1.00 43.19 657 LEU A C 1
ATOM 5022 O O . LEU A 1 657 ? 8.833 16.689 3.231 1.00 43.19 657 LEU A O 1
ATOM 5026 N N . ALA A 1 658 ? 9.374 16.556 1.057 1.00 45.50 658 ALA A N 1
ATOM 5027 C CA . ALA A 1 658 ? 10.672 15.923 1.272 1.00 45.50 658 ALA A CA 1
ATOM 5028 C C . ALA A 1 658 ? 11.703 16.912 1.842 1.00 45.50 658 ALA A C 1
ATOM 5030 O O . ALA A 1 658 ? 12.450 16.544 2.738 1.00 45.50 658 ALA A O 1
ATOM 5031 N N . ALA A 1 659 ? 11.698 18.169 1.392 1.00 49.16 659 ALA A N 1
ATOM 5032 C CA . ALA A 1 659 ? 12.564 19.237 1.880 1.00 49.16 659 ALA A CA 1
ATOM 5033 C C . ALA A 1 659 ? 12.172 19.680 3.292 1.00 49.16 659 ALA A C 1
ATOM 5035 O O . ALA A 1 659 ? 13.049 19.834 4.135 1.00 49.16 659 ALA A O 1
ATOM 5036 N N . ALA A 1 660 ? 10.873 19.805 3.588 1.00 53.72 660 ALA A N 1
ATOM 5037 C CA . ALA A 1 660 ? 10.395 20.066 4.945 1.00 53.72 660 ALA A CA 1
ATOM 5038 C C . ALA A 1 660 ? 10.785 18.927 5.903 1.00 53.72 660 ALA A C 1
ATOM 5040 O O . ALA A 1 660 ? 11.308 19.184 6.983 1.00 53.72 660 ALA A O 1
ATOM 5041 N N . LYS A 1 661 ? 10.628 17.663 5.483 1.00 66.31 661 LYS A N 1
ATOM 5042 C CA . LYS A 1 661 ? 11.091 16.499 6.259 1.00 66.31 661 LYS A CA 1
ATOM 5043 C C . LYS A 1 661 ? 12.608 16.471 6.436 1.00 66.31 661 LYS A C 1
ATOM 5045 O O . LYS A 1 661 ? 13.066 16.209 7.538 1.00 66.31 661 LYS A O 1
ATOM 5050 N N . ALA A 1 662 ? 13.372 16.781 5.390 1.00 69.50 662 ALA A N 1
ATOM 5051 C CA . ALA A 1 662 ? 14.830 16.838 5.456 1.00 69.50 662 ALA A CA 1
ATOM 5052 C C . ALA A 1 662 ? 15.321 17.954 6.394 1.00 69.50 662 ALA A C 1
ATOM 5054 O O . ALA A 1 662 ? 16.296 17.761 7.114 1.00 69.50 662 ALA A O 1
ATOM 5055 N N . LYS A 1 663 ? 14.630 19.102 6.430 1.00 73.56 663 LYS A N 1
ATOM 5056 C CA . LYS A 1 663 ? 14.902 20.189 7.384 1.00 73.56 663 LYS A CA 1
ATOM 5057 C C . LYS A 1 663 ? 14.559 19.789 8.823 1.00 73.56 663 LYS A C 1
ATOM 5059 O O . LYS A 1 663 ? 15.357 20.047 9.715 1.00 73.56 663 LYS A O 1
ATOM 5064 N N . ILE A 1 664 ? 13.425 19.117 9.050 1.00 77.38 664 ILE A N 1
ATOM 5065 C CA . ILE A 1 664 ? 13.064 18.580 10.377 1.00 77.38 664 ILE A CA 1
ATOM 5066 C C . ILE A 1 664 ? 14.129 17.581 10.850 1.00 77.38 664 ILE A C 1
ATOM 5068 O O . ILE A 1 664 ? 14.638 17.709 11.958 1.00 77.38 664 ILE A O 1
ATOM 5072 N N . GLU A 1 665 ? 14.541 16.651 9.985 1.00 81.06 665 GLU A N 1
ATOM 5073 C CA . GLU A 1 665 ? 15.597 15.676 10.288 1.00 81.06 665 GLU A CA 1
ATOM 5074 C C . GLU A 1 665 ? 16.948 16.361 10.570 1.00 81.06 665 GLU A C 1
ATOM 5076 O O . GLU A 1 665 ? 17.680 15.963 11.480 1.00 81.06 665 GLU A O 1
ATOM 5081 N N . ALA A 1 666 ? 17.273 17.439 9.848 1.00 81.25 666 ALA A N 1
ATOM 5082 C CA . ALA A 1 666 ? 18.456 18.250 10.122 1.00 81.25 666 ALA A CA 1
ATOM 5083 C C . ALA A 1 666 ? 18.384 18.936 11.499 1.00 81.25 666 ALA A C 1
ATOM 5085 O O . ALA A 1 666 ? 19.371 18.908 12.239 1.00 81.25 666 ALA A O 1
ATOM 5086 N N . ASN A 1 667 ? 17.229 19.489 11.882 1.00 83.12 667 ASN A N 1
ATOM 5087 C CA . ASN A 1 667 ? 17.024 20.121 13.190 1.00 83.12 667 ASN A CA 1
ATOM 5088 C C . ASN A 1 667 ? 17.094 19.096 14.337 1.00 83.12 667 ASN A C 1
ATOM 5090 O O . ASN A 1 667 ? 17.754 19.343 15.348 1.00 83.12 667 ASN A O 1
ATOM 5094 N N . GLU A 1 668 ? 16.514 17.904 14.166 1.00 85.56 668 GLU A N 1
ATOM 5095 C CA . GLU A 1 668 ? 16.636 16.789 15.122 1.00 85.56 668 GLU A CA 1
ATOM 5096 C C . GLU A 1 668 ? 18.092 16.312 15.276 1.00 85.56 668 GLU A C 1
ATOM 5098 O O . GLU A 1 668 ? 18.570 16.024 16.383 1.00 85.56 668 GLU A O 1
ATOM 5103 N N . LYS A 1 669 ? 18.847 16.283 14.173 1.00 85.62 669 LYS A N 1
ATOM 5104 C CA . LYS A 1 669 ? 20.280 15.975 14.194 1.00 85.62 669 LYS A CA 1
ATOM 5105 C C . LYS A 1 669 ? 21.082 17.051 14.932 1.00 85.62 669 LYS A C 1
ATOM 5107 O O . LYS A 1 669 ? 21.969 16.711 15.715 1.00 85.62 669 LYS A O 1
ATOM 5112 N N . LYS A 1 670 ? 20.765 18.338 14.753 1.00 84.75 670 LYS A N 1
ATOM 5113 C CA . LYS A 1 670 ? 21.394 19.433 15.516 1.00 84.75 670 LYS A CA 1
ATOM 5114 C C . LYS A 1 670 ? 21.117 19.296 17.015 1.00 84.75 670 LYS A C 1
ATOM 5116 O O . LYS A 1 670 ? 22.066 19.284 17.798 1.00 84.75 670 LYS A O 1
ATOM 5121 N N . LEU A 1 671 ? 19.863 19.049 17.404 1.00 85.62 671 LEU A N 1
ATOM 5122 C CA . LEU A 1 671 ? 19.459 18.817 18.799 1.00 85.62 671 LEU A CA 1
ATOM 5123 C C . LEU A 1 671 ? 20.237 17.680 19.483 1.00 85.62 671 LEU A C 1
ATOM 5125 O O . LEU A 1 671 ? 20.569 17.770 20.667 1.00 85.62 671 LEU A O 1
ATOM 5129 N N . THR A 1 672 ? 20.531 16.604 18.757 1.00 86.69 672 THR A N 1
ATOM 5130 C CA . THR A 1 672 ? 21.250 15.440 19.300 1.00 86.69 672 THR A CA 1
ATOM 5131 C C . THR A 1 672 ? 22.771 15.577 19.234 1.00 86.69 672 THR A C 1
ATOM 5133 O O . THR A 1 672 ? 23.461 15.016 20.084 1.00 86.69 672 THR A O 1
ATOM 5136 N N . SER A 1 673 ? 23.298 16.324 18.260 1.00 85.69 673 SER A N 1
ATOM 5137 C CA . SER A 1 673 ? 24.742 16.494 18.045 1.00 85.69 673 SER A CA 1
ATOM 5138 C C . SER A 1 673 ? 25.391 17.564 18.929 1.00 85.69 673 SER A C 1
ATOM 5140 O O . SER A 1 673 ? 26.561 17.423 19.283 1.00 85.69 673 SER A O 1
ATOM 5142 N N . ILE A 1 674 ? 24.652 18.610 19.311 1.00 86.75 674 ILE A N 1
ATOM 5143 C CA . ILE A 1 674 ? 25.169 19.697 20.149 1.00 86.75 674 ILE A CA 1
ATOM 5144 C C . ILE A 1 674 ? 25.200 19.234 21.609 1.00 86.75 674 ILE A C 1
ATOM 5146 O O . ILE A 1 674 ? 24.161 18.927 22.196 1.00 86.75 674 ILE A O 1
ATOM 5150 N N . VAL A 1 675 ? 26.396 19.195 22.203 1.00 87.56 675 VAL A N 1
ATOM 5151 C CA . VAL A 1 675 ? 26.617 18.774 23.595 1.00 87.56 675 VAL A CA 1
ATOM 5152 C C . VAL A 1 675 ? 27.014 19.977 24.441 1.00 87.56 675 VAL A C 1
ATOM 5154 O O . VAL A 1 675 ? 28.034 20.610 24.186 1.00 87.56 675 VAL A O 1
ATOM 5157 N N . ILE A 1 676 ? 26.225 20.264 25.475 1.00 88.12 676 ILE A N 1
ATOM 5158 C CA . ILE A 1 676 ? 26.476 21.320 26.455 1.00 88.12 676 ILE A CA 1
ATOM 5159 C C . ILE A 1 676 ? 27.341 20.735 27.588 1.00 88.12 676 ILE A C 1
ATOM 5161 O O . ILE A 1 676 ? 26.873 19.860 28.327 1.00 88.12 676 ILE A O 1
ATOM 5165 N N . PRO A 1 677 ? 28.593 21.204 27.779 1.00 82.88 677 PRO A N 1
ATOM 5166 C CA . PRO A 1 677 ? 29.496 20.651 28.792 1.00 82.88 677 PRO A CA 1
ATOM 5167 C C . PRO A 1 677 ? 29.000 20.861 30.227 1.00 82.88 677 PRO A C 1
ATOM 5169 O O . PRO A 1 677 ? 29.167 19.987 31.080 1.00 82.88 677 PRO A O 1
ATOM 5172 N N . HIS A 1 678 ? 28.376 22.009 30.493 1.00 87.06 678 HIS A N 1
ATOM 5173 C CA . HIS A 1 678 ? 27.863 22.375 31.807 1.00 87.06 678 HIS A CA 1
ATOM 5174 C C . HIS A 1 678 ? 26.625 23.268 31.674 1.00 87.06 678 HIS A C 1
ATOM 5176 O O . HIS A 1 678 ? 26.673 24.282 30.979 1.00 87.06 678 HIS A O 1
ATOM 5182 N N . LEU A 1 679 ? 25.537 22.875 32.334 1.00 88.38 679 LEU A N 1
ATOM 5183 C CA . LEU A 1 679 ? 24.260 23.578 32.370 1.00 88.38 679 LEU A CA 1
ATOM 5184 C C . LEU A 1 679 ? 23.832 23.730 33.832 1.00 88.38 679 LEU A C 1
ATOM 5186 O O . LEU A 1 679 ? 23.617 22.729 34.517 1.00 88.38 679 LEU A O 1
ATOM 5190 N N . GLU A 1 680 ? 23.725 24.967 34.306 1.00 88.44 680 GLU A N 1
ATOM 5191 C CA . GLU A 1 680 ? 23.277 25.285 35.662 1.00 88.44 680 GLU A CA 1
ATOM 5192 C C . GLU A 1 680 ? 22.256 26.427 35.598 1.00 88.44 680 GLU A C 1
ATOM 5194 O O . GLU A 1 680 ? 22.596 27.546 35.222 1.00 88.44 680 GLU A O 1
ATOM 5199 N N . PHE A 1 681 ? 21.009 26.113 35.938 1.00 89.44 681 PHE A N 1
ATOM 5200 C CA . PHE A 1 681 ? 19.912 27.050 36.145 1.00 89.44 681 PHE A CA 1
ATOM 5201 C C . PHE A 1 681 ? 19.573 27.072 37.631 1.00 89.44 681 PHE A C 1
ATOM 5203 O O . PHE A 1 681 ? 19.430 26.016 38.252 1.00 89.44 681 PHE A O 1
ATOM 5210 N N . VAL A 1 682 ? 19.491 28.277 38.187 1.00 86.56 682 VAL A N 1
ATOM 5211 C CA . VAL A 1 682 ? 19.123 28.544 39.579 1.00 86.56 682 VAL A CA 1
ATOM 5212 C C . VAL A 1 682 ? 18.052 29.620 39.536 1.00 86.56 682 VAL A C 1
ATOM 5214 O O . VAL A 1 682 ? 18.311 30.715 39.039 1.00 86.56 682 VAL A O 1
ATOM 5217 N N . GLU A 1 683 ? 16.849 29.279 39.981 1.00 82.12 683 GLU A N 1
ATOM 5218 C CA . GLU A 1 683 ? 15.654 30.122 39.981 1.00 82.12 683 GLU A CA 1
ATOM 5219 C C . GLU A 1 683 ? 15.409 30.839 38.635 1.00 82.12 683 GLU A C 1
ATOM 5221 O O . GLU A 1 683 ? 14.963 31.983 38.591 1.00 82.12 683 GLU A O 1
ATOM 5226 N N . THR A 1 684 ? 15.729 30.184 37.514 1.00 83.50 684 THR A N 1
ATOM 5227 C CA . THR A 1 684 ? 15.718 30.822 36.187 1.00 83.50 684 THR A CA 1
ATOM 5228 C C . THR A 1 684 ? 14.331 30.733 35.553 1.00 83.50 684 THR A C 1
ATOM 5230 O O . THR A 1 684 ? 13.727 29.660 35.551 1.00 83.50 684 THR A O 1
ATOM 5233 N N . ALA A 1 685 ? 13.814 31.836 35.007 1.00 85.31 685 ALA A N 1
ATOM 5234 C CA . ALA A 1 685 ? 12.539 31.829 34.292 1.00 85.31 685 ALA A CA 1
ATOM 5235 C C . ALA A 1 685 ? 12.650 31.035 32.977 1.00 85.31 685 ALA A C 1
ATOM 5237 O O . ALA A 1 685 ? 13.715 30.975 32.359 1.00 85.31 685 ALA A O 1
ATOM 5238 N N . LEU A 1 686 ? 11.547 30.425 32.527 1.00 84.00 686 LEU A N 1
ATOM 5239 C CA . LEU A 1 686 ? 11.536 29.630 31.293 1.00 84.00 686 LEU A CA 1
ATOM 5240 C C . LEU A 1 686 ? 12.037 30.414 30.058 1.00 84.00 686 LEU A C 1
ATOM 5242 O O . LEU A 1 686 ? 12.860 29.853 29.334 1.00 84.00 686 LEU A O 1
ATOM 5246 N N . PRO A 1 687 ? 11.620 31.673 29.802 1.00 82.50 687 PRO A N 1
ATOM 5247 C CA . PRO A 1 687 ? 12.128 32.440 28.662 1.00 82.50 687 PRO A CA 1
ATOM 5248 C C . PRO A 1 687 ? 13.651 32.622 28.700 1.00 82.50 687 PRO A C 1
ATOM 5250 O O . PRO A 1 687 ? 14.320 32.360 27.702 1.00 82.50 687 PRO A O 1
ATOM 5253 N N . ASP A 1 688 ? 14.202 32.956 29.870 1.00 84.50 688 ASP A N 1
ATOM 5254 C CA . ASP A 1 688 ? 15.642 33.165 30.068 1.00 84.50 688 ASP A CA 1
ATOM 5255 C C . ASP A 1 688 ? 16.432 31.857 29.887 1.00 84.50 688 ASP A C 1
ATOM 5257 O O . ASP A 1 688 ? 17.515 31.830 29.296 1.00 84.50 688 ASP A O 1
ATOM 5261 N N . ALA A 1 689 ? 15.875 30.736 30.357 1.00 84.75 689 ALA A N 1
ATOM 5262 C CA . ALA A 1 689 ? 16.466 29.414 30.171 1.00 84.75 689 ALA A CA 1
ATOM 5263 C C . ALA A 1 689 ? 16.495 29.007 28.686 1.00 84.75 689 ALA A C 1
ATOM 5265 O O . ALA A 1 689 ? 17.478 28.420 28.226 1.00 84.75 689 ALA A O 1
ATOM 5266 N N . LEU A 1 690 ? 15.446 29.327 27.921 1.00 86.69 690 LEU A N 1
ATOM 5267 C CA . LEU A 1 690 ? 15.374 29.049 26.484 1.00 86.69 690 LEU A CA 1
ATOM 5268 C C . LEU A 1 690 ? 16.314 29.940 25.672 1.00 86.69 690 LEU A C 1
ATOM 5270 O O . LEU A 1 690 ? 16.978 29.435 24.769 1.00 86.69 690 LEU A O 1
ATOM 5274 N N . GLU A 1 691 ? 16.434 31.221 26.020 1.00 84.06 691 GLU A N 1
ATOM 5275 C CA . GLU A 1 691 ? 17.401 32.134 25.404 1.00 84.06 691 GLU A CA 1
ATOM 5276 C C . GLU A 1 691 ? 18.842 31.660 25.651 1.00 84.06 691 GLU A C 1
ATOM 5278 O O . GLU A 1 691 ? 19.654 31.594 24.725 1.00 84.06 691 GLU A O 1
ATOM 5283 N N . PHE A 1 692 ? 19.150 31.210 26.874 1.00 87.12 692 PHE A N 1
ATOM 5284 C CA . PHE A 1 692 ? 20.448 30.611 27.178 1.00 87.12 692 PHE A CA 1
ATOM 5285 C C . PHE A 1 692 ? 20.718 29.361 26.328 1.00 87.12 692 PHE A C 1
ATOM 5287 O O . PHE A 1 692 ? 21.808 29.211 25.769 1.00 87.12 692 PHE A O 1
ATOM 5294 N N . LEU A 1 693 ? 19.740 28.456 26.203 1.00 86.81 693 LEU A N 1
ATOM 5295 C CA . LEU A 1 693 ? 19.874 27.266 25.359 1.00 86.81 693 LEU A CA 1
ATOM 5296 C C . LEU A 1 693 ? 20.016 27.628 23.873 1.00 86.81 693 LEU A C 1
ATOM 5298 O O . LEU A 1 693 ? 20.792 26.976 23.172 1.00 86.81 693 LEU A O 1
ATOM 5302 N N . GLN A 1 694 ? 19.328 28.672 23.401 1.00 87.00 694 GLN A N 1
ATOM 5303 C CA . GLN A 1 694 ? 19.449 29.184 22.034 1.00 87.00 694 GLN A CA 1
ATOM 5304 C C . GLN A 1 694 ? 20.869 29.676 21.771 1.00 87.00 694 GLN A C 1
ATOM 5306 O O . GLN A 1 694 ? 21.505 29.228 20.817 1.00 87.00 694 GLN A O 1
ATOM 5311 N N . GLN A 1 695 ? 21.417 30.505 22.660 1.00 86.81 695 GLN A N 1
ATOM 5312 C CA . GLN A 1 695 ? 22.784 31.006 22.531 1.00 86.81 695 GLN A CA 1
ATOM 5313 C C . GLN A 1 695 ? 23.808 29.862 22.535 1.00 86.81 695 GLN A C 1
ATOM 5315 O O . GLN A 1 695 ? 24.704 29.814 21.693 1.00 86.81 695 GLN A O 1
ATOM 5320 N N . ARG A 1 696 ? 23.641 28.875 23.427 1.00 85.62 696 ARG A N 1
ATOM 5321 C CA . ARG A 1 696 ? 24.508 27.686 23.456 1.00 85.62 696 ARG A CA 1
ATOM 5322 C C . ARG A 1 696 ? 24.391 26.834 22.202 1.00 85.62 696 ARG A C 1
ATOM 5324 O O . ARG A 1 696 ? 25.388 26.233 21.808 1.00 85.62 696 ARG A O 1
ATOM 5331 N N . SER A 1 697 ? 23.217 26.789 21.575 1.00 87.19 697 SER A N 1
ATOM 5332 C CA . SER A 1 697 ? 23.042 26.097 20.301 1.00 87.19 697 SER A CA 1
ATOM 5333 C C . SER A 1 697 ? 23.865 26.747 19.188 1.00 87.19 697 SER A C 1
ATOM 5335 O O . SER A 1 697 ? 24.472 26.029 18.407 1.00 87.19 697 SER A O 1
ATOM 5337 N N . VAL A 1 698 ? 23.966 28.079 19.156 1.00 85.12 698 VAL A N 1
ATOM 5338 C CA . VAL A 1 698 ? 24.770 28.812 18.165 1.00 85.12 698 VAL A CA 1
ATOM 5339 C C . VAL A 1 698 ? 26.268 28.636 18.432 1.00 85.12 698 VAL A C 1
ATOM 5341 O O . VAL A 1 698 ? 27.032 28.342 17.511 1.00 85.12 698 VAL A O 1
ATOM 5344 N N . ASP A 1 699 ? 26.690 28.771 19.692 1.00 83.69 699 ASP A N 1
ATOM 5345 C CA . ASP A 1 699 ? 28.106 28.722 20.082 1.00 83.69 699 ASP A CA 1
ATOM 5346 C C . ASP A 1 699 ? 28.739 27.332 19.877 1.00 83.69 699 ASP A C 1
ATOM 5348 O O . ASP A 1 699 ? 29.932 27.224 19.586 1.00 83.69 699 ASP A O 1
ATOM 5352 N N . LEU A 1 700 ? 27.956 26.263 20.068 1.00 84.56 700 LEU A N 1
ATOM 5353 C CA . LEU A 1 700 ? 28.428 24.872 20.085 1.00 84.56 700 LEU A CA 1
ATOM 5354 C C . LEU A 1 700 ? 28.069 24.081 18.809 1.00 84.56 700 LEU A C 1
ATOM 5356 O O . LEU A 1 700 ? 28.412 22.899 18.714 1.00 84.56 700 LEU A O 1
ATOM 5360 N N . ASP A 1 701 ? 27.429 24.708 17.814 1.00 82.62 701 ASP A N 1
ATOM 5361 C CA . ASP A 1 701 ? 27.165 24.117 16.492 1.00 82.62 701 ASP A CA 1
ATOM 5362 C C . ASP A 1 701 ? 28.407 24.215 15.587 1.00 82.62 701 ASP A C 1
ATOM 5364 O O . ASP A 1 701 ? 28.565 25.110 14.752 1.00 82.62 701 ASP A O 1
ATOM 5368 N N . ILE A 1 702 ? 29.340 23.283 15.798 1.00 77.25 702 ILE A N 1
ATOM 5369 C CA . ILE A 1 702 ? 30.612 23.193 15.058 1.00 77.25 702 ILE A CA 1
ATOM 5370 C C . ILE A 1 702 ? 30.406 22.583 13.656 1.00 77.25 702 ILE A C 1
ATOM 5372 O O . ILE A 1 702 ? 31.260 22.727 12.782 1.00 77.25 702 ILE A O 1
ATOM 5376 N N . ASN A 1 703 ? 29.278 21.904 13.428 1.00 75.44 703 ASN A N 1
ATOM 5377 C CA . ASN A 1 703 ? 29.015 21.161 12.196 1.00 75.44 703 ASN A CA 1
ATOM 5378 C C . ASN A 1 703 ? 28.441 22.038 11.070 1.00 75.44 703 ASN A C 1
ATOM 5380 O O . ASN A 1 703 ? 28.452 21.606 9.918 1.00 75.44 703 ASN A O 1
ATOM 5384 N N . GLU A 1 704 ? 27.964 23.247 11.380 1.00 77.81 704 GLU A N 1
ATOM 5385 C CA . GLU A 1 704 ? 27.424 24.196 10.404 1.00 77.81 704 GLU A CA 1
ATOM 5386 C C . GLU A 1 704 ? 28.456 25.295 10.064 1.00 77.81 704 GLU A C 1
ATOM 5388 O O . GLU A 1 704 ? 28.793 26.118 10.921 1.00 77.81 704 GLU A O 1
ATOM 5393 N N . PRO A 1 705 ? 28.990 25.345 8.829 1.00 64.88 705 PRO A N 1
ATOM 5394 C CA . PRO A 1 705 ? 29.963 26.363 8.429 1.00 64.88 705 PRO A CA 1
ATOM 5395 C C . PRO A 1 705 ? 29.337 27.748 8.177 1.00 64.88 705 PRO A C 1
ATOM 5397 O O . PRO A 1 705 ? 30.043 28.752 8.266 1.00 64.88 705 PRO A O 1
ATOM 5400 N N . ASP A 1 706 ? 28.038 27.816 7.873 1.00 68.50 706 ASP A N 1
ATOM 5401 C CA . ASP A 1 706 ? 27.309 29.053 7.567 1.00 68.50 706 ASP A CA 1
ATOM 5402 C C . ASP A 1 706 ? 26.787 29.721 8.849 1.00 68.50 706 ASP A C 1
ATOM 5404 O O . ASP A 1 706 ? 25.933 29.177 9.547 1.00 68.50 706 ASP A O 1
ATOM 5408 N N . THR A 1 707 ? 27.278 30.925 9.159 1.00 66.31 707 THR A N 1
ATOM 5409 C CA . THR A 1 707 ? 26.907 31.677 10.369 1.00 66.31 707 THR A CA 1
ATOM 5410 C C . THR A 1 707 ? 25.421 32.012 10.450 1.00 66.31 707 THR A C 1
ATOM 5412 O O . THR A 1 707 ? 24.905 32.120 11.556 1.00 66.31 707 THR A O 1
ATOM 5415 N N . SER A 1 708 ? 24.729 32.134 9.312 1.00 60.00 708 SER A N 1
ATOM 5416 C CA . SER A 1 708 ? 23.286 32.417 9.270 1.00 60.00 708 SER A CA 1
ATOM 5417 C C . SER A 1 708 ? 22.413 31.201 9.606 1.00 60.00 708 SER A C 1
ATOM 5419 O O . SER A 1 708 ? 21.236 31.350 9.925 1.00 60.00 708 SER A O 1
ATOM 5421 N N . LYS A 1 709 ? 22.986 29.992 9.556 1.00 65.25 709 LYS A N 1
ATOM 5422 C CA . LYS A 1 709 ? 22.285 28.717 9.782 1.00 65.25 709 LYS A CA 1
ATOM 5423 C C . LYS A 1 709 ? 22.685 28.032 11.087 1.00 65.25 709 LYS A C 1
ATOM 5425 O O . LYS A 1 709 ? 22.222 26.920 11.352 1.00 65.25 709 LYS A O 1
ATOM 5430 N N . LYS A 1 710 ? 23.565 28.653 11.878 1.00 75.69 710 LYS A N 1
ATOM 5431 C CA . LYS A 1 710 ? 24.042 28.105 13.152 1.00 75.69 710 LYS A CA 1
ATOM 5432 C C . LYS A 1 710 ? 22.958 28.138 14.218 1.00 75.69 710 LYS A C 1
ATOM 5434 O O . LYS A 1 710 ? 22.262 29.136 14.374 1.00 75.69 710 LYS A O 1
ATOM 5439 N N . GLY A 1 711 ? 22.903 27.069 15.006 1.00 76.06 711 GLY A N 1
ATOM 5440 C CA . GLY A 1 711 ? 21.998 26.962 16.143 1.00 76.06 711 GLY A CA 1
ATOM 5441 C C . GLY A 1 711 ? 20.557 26.636 15.756 1.00 76.06 711 GLY A C 1
ATOM 5442 O O . GLY A 1 711 ? 20.262 26.209 14.639 1.00 76.06 711 GLY A O 1
ATOM 5443 N N . LEU A 1 712 ? 19.665 26.761 16.734 1.00 83.06 712 LEU A N 1
ATOM 5444 C CA . LEU A 1 712 ? 18.251 26.415 16.631 1.00 83.06 712 LEU A CA 1
ATOM 5445 C C . LEU A 1 712 ? 17.398 27.538 17.211 1.00 83.06 712 LEU A C 1
ATOM 5447 O O . LEU A 1 712 ? 17.736 28.102 18.248 1.00 83.06 712 LEU A O 1
ATOM 5451 N N . ASN A 1 713 ? 16.270 27.827 16.568 1.00 80.69 713 ASN A N 1
ATOM 5452 C CA . ASN A 1 713 ? 15.352 28.872 17.011 1.00 80.69 713 ASN A CA 1
ATOM 5453 C C . ASN A 1 713 ? 14.238 28.287 17.877 1.00 80.69 713 ASN A C 1
ATOM 5455 O O . ASN A 1 713 ? 13.453 27.479 17.387 1.00 80.69 713 ASN A O 1
ATOM 5459 N N . PHE A 1 714 ? 14.145 28.716 19.136 1.00 83.31 714 PHE A N 1
ATOM 5460 C CA . PHE A 1 714 ? 13.065 28.330 20.046 1.00 83.31 714 PHE A CA 1
ATOM 5461 C C . PHE A 1 714 ? 11.942 29.374 20.018 1.00 83.31 714 PHE A C 1
ATOM 5463 O O . PHE A 1 714 ? 12.207 30.576 20.079 1.00 83.31 714 PHE A O 1
ATOM 5470 N N . VAL A 1 715 ? 10.689 28.922 19.930 1.00 79.56 715 VAL A N 1
ATOM 5471 C CA . VAL A 1 715 ? 9.490 29.774 19.971 1.00 79.56 715 VAL A CA 1
ATOM 5472 C C . VAL A 1 715 ? 8.571 29.272 21.078 1.00 79.56 715 VAL A C 1
ATOM 5474 O O . VAL A 1 715 ? 8.257 28.087 21.123 1.00 79.56 715 VAL A O 1
ATOM 5477 N N . LEU A 1 716 ? 8.151 30.164 21.974 1.00 79.69 716 LEU A N 1
ATOM 5478 C CA . LEU A 1 716 ? 7.283 29.846 23.109 1.00 79.69 716 LEU A CA 1
ATOM 5479 C C . LEU A 1 716 ? 5.831 30.244 22.804 1.00 79.69 716 LEU A C 1
ATOM 5481 O O . LEU A 1 716 ? 5.539 31.428 22.643 1.00 79.69 716 LEU A O 1
ATOM 5485 N N . ASP A 1 717 ? 4.927 29.268 22.777 1.00 73.69 717 ASP A N 1
ATOM 5486 C CA . ASP A 1 717 ? 3.477 29.479 22.762 1.00 73.69 717 ASP A CA 1
ATOM 5487 C C . ASP A 1 717 ? 3.009 29.785 24.197 1.00 73.69 717 ASP A C 1
ATOM 5489 O O . ASP A 1 717 ? 3.145 28.973 25.117 1.00 73.69 717 ASP A O 1
ATOM 5493 N N . THR A 1 718 ? 2.489 30.999 24.400 1.00 59.69 718 THR A N 1
ATOM 5494 C CA . THR A 1 718 ? 2.056 31.499 25.719 1.00 59.69 718 THR A CA 1
ATOM 5495 C C . THR A 1 718 ? 0.569 31.257 26.009 1.00 59.69 718 THR A C 1
ATOM 5497 O O . THR A 1 718 ? 0.051 31.754 27.010 1.00 59.69 718 THR A O 1
ATOM 5500 N N . GLY A 1 719 ? -0.139 30.481 25.179 1.00 51.06 719 GLY A N 1
ATOM 5501 C CA . GLY A 1 719 ? -1.456 29.933 25.503 1.00 51.06 719 GLY A CA 1
ATOM 5502 C C . GLY A 1 719 ? -2.558 30.968 25.759 1.00 51.06 719 GLY A C 1
ATOM 5503 O O . GLY A 1 719 ? -3.464 30.715 26.559 1.00 51.06 719 GLY A O 1
ATOM 5504 N N . ARG A 1 720 ? -2.534 32.146 25.114 1.00 34.72 720 ARG A N 1
ATOM 5505 C CA . ARG A 1 720 ? -3.666 33.085 25.229 1.00 34.72 720 ARG A CA 1
ATOM 5506 C C . ARG A 1 720 ? -4.906 32.490 24.543 1.00 34.72 720 ARG A C 1
ATOM 5508 O O . ARG A 1 720 ? -4.868 32.217 23.345 1.00 34.72 720 ARG A O 1
ATOM 5515 N N . PRO A 1 721 ? -6.043 32.326 25.246 1.00 31.05 721 PRO A N 1
ATOM 5516 C CA . PRO A 1 721 ? -7.239 31.758 24.639 1.00 31.05 721 PRO A CA 1
ATOM 5517 C C . PRO A 1 721 ? -7.795 32.674 23.539 1.00 31.05 721 PRO A C 1
ATOM 5519 O O . PRO A 1 721 ? -7.929 33.885 23.731 1.00 31.05 721 PRO A O 1
ATOM 5522 N N . LYS A 1 722 ? -8.176 32.062 22.405 1.00 29.33 722 LYS A N 1
ATOM 5523 C CA . LYS A 1 722 ? -8.933 32.664 21.292 1.00 29.33 722 LYS A CA 1
ATOM 5524 C C . LYS A 1 722 ? -10.006 33.619 21.819 1.00 29.33 722 LYS A C 1
ATOM 5526 O O . LYS A 1 722 ? -11.026 33.182 22.358 1.00 29.33 722 LYS A O 1
ATOM 5531 N N . LYS A 1 723 ? -9.836 34.922 21.589 1.00 26.86 723 LYS A N 1
ATOM 5532 C CA . LYS A 1 723 ? -10.937 35.880 21.703 1.00 26.86 723 LYS A CA 1
ATOM 5533 C C . LYS A 1 723 ? -11.919 35.547 20.578 1.00 26.86 723 LYS A C 1
ATOM 5535 O O . LYS A 1 723 ? -11.704 35.929 19.435 1.00 26.86 723 LYS A O 1
ATOM 5540 N N . ARG A 1 724 ? -12.959 34.763 20.883 1.00 29.27 724 ARG A N 1
ATOM 5541 C CA . ARG A 1 724 ? -14.106 34.580 19.985 1.00 29.27 724 ARG A CA 1
ATOM 5542 C C . ARG A 1 724 ? -14.647 35.967 19.653 1.00 29.27 724 ARG A C 1
ATOM 5544 O O . ARG A 1 724 ? -15.118 36.671 20.546 1.00 29.27 724 ARG A O 1
ATOM 5551 N N . GLU A 1 725 ? -14.565 36.346 18.386 1.00 29.94 725 GLU A N 1
ATOM 5552 C CA . GLU A 1 725 ? -15.328 37.458 17.840 1.00 29.94 725 GLU A CA 1
ATOM 5553 C C . GLU A 1 725 ? -16.814 37.171 18.079 1.00 29.94 725 GLU A C 1
ATOM 5555 O O . GLU A 1 725 ? -17.388 36.229 17.530 1.00 29.94 725 GLU A O 1
ATOM 5560 N N . ALA A 1 726 ? -17.425 37.945 18.973 1.00 29.25 726 ALA A N 1
ATOM 5561 C CA . ALA A 1 726 ? -18.867 37.996 19.106 1.00 29.25 726 ALA A CA 1
ATOM 5562 C C . ALA A 1 726 ? -19.412 38.911 18.004 1.00 29.25 726 ALA A C 1
ATOM 5564 O O . ALA A 1 726 ? -18.987 40.057 17.858 1.00 29.25 726 ALA A O 1
ATOM 5565 N N . SER A 1 727 ? -20.352 38.376 17.232 1.00 29.77 727 SER A N 1
ATOM 5566 C CA . SER A 1 727 ? -21.151 39.096 16.247 1.00 29.77 727 SER A CA 1
ATOM 5567 C C . SER A 1 727 ? -21.907 40.283 16.864 1.00 29.77 727 SER A C 1
ATOM 5569 O O . SER A 1 727 ? -22.396 40.196 17.987 1.00 29.77 727 SER A O 1
ATOM 5571 N N . ALA A 1 728 ? -22.025 41.346 16.068 1.00 33.38 728 ALA A N 1
ATOM 5572 C CA . ALA A 1 728 ? -22.660 42.645 16.302 1.00 33.38 728 ALA A CA 1
ATOM 5573 C C . ALA A 1 728 ? -23.940 42.695 17.173 1.00 33.38 728 ALA A C 1
ATOM 5575 O O . ALA A 1 728 ? -24.844 41.876 17.013 1.00 33.38 728 ALA A O 1
ATOM 5576 N N . GLY A 1 729 ? -24.063 43.766 17.977 1.00 28.69 729 GLY A N 1
ATOM 5577 C CA . GLY A 1 729 ? -25.329 44.213 18.575 1.00 28.69 729 GLY A CA 1
ATOM 5578 C C . GLY A 1 729 ? -25.198 45.308 19.650 1.00 28.69 729 GLY A C 1
ATOM 5579 O O . GLY A 1 729 ? -24.913 44.994 20.795 1.00 28.69 729 GLY A O 1
ATOM 5580 N N . ASP A 1 730 ? -25.473 46.552 19.241 1.00 27.58 730 ASP A N 1
ATOM 5581 C CA . ASP A 1 730 ? -25.875 47.769 19.982 1.00 27.58 730 ASP A CA 1
ATOM 5582 C C . ASP A 1 730 ? -25.002 48.445 21.076 1.00 27.58 730 ASP A C 1
ATOM 5584 O O . ASP A 1 730 ? -24.451 47.796 21.964 1.00 27.58 730 ASP A O 1
ATOM 5588 N N . PRO A 1 731 ? -24.927 49.800 21.068 1.00 44.38 731 PRO A N 1
ATOM 5589 C CA . PRO A 1 731 ? -24.276 50.597 22.101 1.00 44.38 731 PRO A CA 1
ATOM 5590 C C . PRO A 1 731 ? -25.284 51.013 23.184 1.00 44.38 731 PRO A C 1
ATOM 5592 O O . PRO A 1 731 ? -26.402 51.389 22.849 1.00 44.38 731 PRO A O 1
ATOM 5595 N N . LEU A 1 732 ? -24.875 51.005 24.460 1.00 3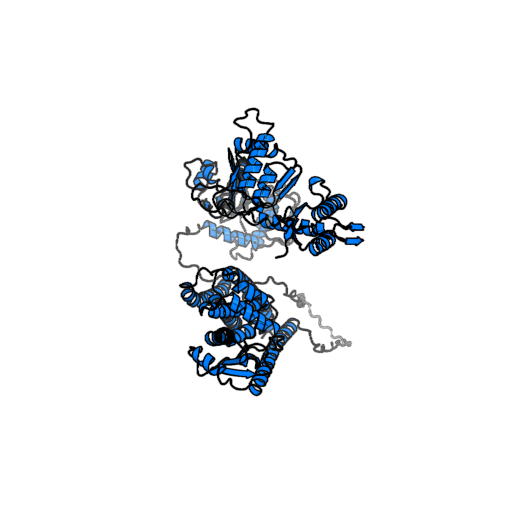1.34 732 LEU A N 1
ATOM 5596 C CA . LEU A 1 732 ? -25.222 51.966 25.533 1.00 31.34 732 LEU A CA 1
ATOM 5597 C C . LEU A 1 732 ? -24.999 51.348 26.929 1.00 31.34 732 LEU A C 1
ATOM 5599 O O . LEU A 1 732 ? -25.241 50.166 27.140 1.00 31.34 732 LEU A O 1
ATOM 5603 N N . ALA A 1 733 ? -24.633 52.223 27.878 1.00 29.91 733 ALA A N 1
ATOM 5604 C CA . ALA A 1 733 ? -24.341 51.998 29.305 1.00 29.91 733 ALA A CA 1
ATOM 5605 C C . ALA A 1 733 ? -22.980 51.317 29.580 1.00 29.91 733 ALA A C 1
ATOM 5607 O O . ALA A 1 733 ? -22.663 50.285 29.016 1.00 29.91 733 ALA A O 1
ATOM 5608 N N . GLY A 1 734 ? -22.062 51.838 30.395 1.00 28.25 734 GLY A N 1
ATOM 5609 C CA . GLY A 1 734 ? -22.188 52.743 31.534 1.00 28.25 734 GLY A CA 1
ATOM 5610 C C . GLY A 1 734 ? -21.811 51.977 32.806 1.00 28.25 734 GLY A C 1
ATOM 5611 O O . GLY A 1 734 ? -22.542 51.077 33.192 1.00 28.25 734 GLY A O 1
ATOM 5612 N N . GLY A 1 735 ? -20.713 52.366 33.467 1.00 27.36 735 GLY A N 1
ATOM 5613 C CA . GLY A 1 735 ? -20.450 52.016 34.873 1.00 27.36 735 GLY A CA 1
ATOM 5614 C C . GLY A 1 735 ? -19.241 51.114 35.150 1.00 27.36 735 GLY A C 1
ATOM 5615 O O . GLY A 1 735 ? -19.306 49.910 34.967 1.00 27.36 735 GLY A O 1
ATOM 5616 N N . GLY A 1 736 ? -18.158 51.740 35.624 1.00 26.69 736 GLY A N 1
ATOM 5617 C CA . GLY A 1 736 ? -17.600 51.558 36.973 1.00 26.69 736 GLY A CA 1
ATOM 5618 C C . GLY A 1 736 ? -17.215 50.167 37.502 1.00 26.69 736 GLY A C 1
ATOM 5619 O O . GLY A 1 736 ? -18.067 49.306 37.644 1.00 26.69 736 GLY A O 1
ATOM 5620 N N . PHE A 1 737 ? -15.967 50.112 37.995 1.00 28.55 737 PHE A N 1
ATOM 5621 C CA . PHE A 1 737 ? -15.448 49.280 39.097 1.00 28.55 737 PHE A CA 1
ATOM 5622 C C . PHE A 1 737 ? -15.503 47.748 38.929 1.00 28.55 737 PHE A C 1
ATOM 5624 O O . PHE A 1 737 ? -16.564 47.146 38.953 1.00 28.55 737 PHE A O 1
ATOM 5631 N N . ASP A 1 738 ? -14.345 47.084 38.933 1.00 29.56 738 ASP A N 1
ATOM 5632 C CA . ASP A 1 738 ? -13.727 46.703 40.208 1.00 29.56 738 ASP A CA 1
ATOM 5633 C C . ASP A 1 738 ? -12.260 46.292 40.010 1.00 29.56 738 ASP A C 1
ATOM 5635 O O . ASP A 1 738 ? -11.898 45.515 39.127 1.00 29.56 738 ASP A O 1
ATOM 5639 N N . SER A 1 739 ? -11.408 46.879 40.837 1.00 36.19 739 SER A N 1
ATOM 5640 C CA . SER A 1 739 ? -9.997 46.569 40.986 1.00 36.19 739 SER A CA 1
ATOM 5641 C C . SER A 1 739 ? -9.871 45.640 42.185 1.00 36.19 739 SER A C 1
ATOM 5643 O O . SER A 1 739 ? -9.952 46.098 43.322 1.00 36.19 739 SER A O 1
ATOM 5645 N N . GLY A 1 740 ? -9.650 44.349 41.950 1.00 28.58 740 GLY A N 1
ATOM 5646 C CA . GLY A 1 740 ? -9.435 43.418 43.050 1.00 28.58 740 GLY A CA 1
ATOM 5647 C C . GLY A 1 740 ? -9.266 41.975 42.610 1.00 28.58 740 GLY A C 1
ATOM 5648 O O . GLY A 1 740 ? -10.246 41.266 42.429 1.00 28.58 740 GLY A O 1
ATOM 5649 N N . SER A 1 741 ? -8.016 41.534 42.480 1.00 30.66 741 SER A N 1
ATOM 5650 C CA . SER A 1 741 ? -7.475 40.381 43.219 1.00 30.66 741 SER A CA 1
ATOM 5651 C C . SER A 1 741 ? -6.179 39.934 42.545 1.00 30.66 741 SER A C 1
ATOM 5653 O O . SER A 1 741 ? -6.191 39.339 41.470 1.00 30.66 741 SER A O 1
ATOM 5655 N N . GLY A 1 742 ? -5.051 40.265 43.174 1.00 35.66 742 GLY A N 1
ATOM 5656 C CA . GLY A 1 742 ? -3.757 39.702 42.821 1.00 35.66 742 GLY A CA 1
ATOM 5657 C C . GLY A 1 742 ? -3.742 38.209 43.139 1.00 35.66 742 GLY A C 1
ATOM 5658 O O . GLY A 1 742 ? -3.748 37.821 44.305 1.00 35.66 742 GLY A O 1
ATOM 5659 N N . GLY A 1 743 ? -3.727 37.388 42.094 1.00 30.12 743 GLY A N 1
ATOM 5660 C CA . GLY A 1 743 ? -3.238 36.017 42.145 1.00 30.12 743 GLY A CA 1
ATOM 5661 C C . GLY A 1 743 ? -1.786 36.023 41.687 1.00 30.12 743 GLY A C 1
ATOM 5662 O O . GLY A 1 743 ? -1.505 36.396 40.554 1.00 30.12 743 GLY A O 1
ATOM 5663 N N . ASP A 1 744 ? -0.889 35.667 42.596 1.00 36.62 744 ASP A N 1
ATOM 5664 C CA . ASP A 1 744 ? 0.556 35.506 42.424 1.00 36.62 744 ASP A CA 1
ATOM 5665 C C . ASP A 1 744 ? 0.859 34.474 41.313 1.00 36.62 744 ASP A C 1
ATOM 5667 O O . ASP A 1 744 ? 1.044 33.291 41.588 1.00 36.62 744 ASP A O 1
ATOM 5671 N N . THR A 1 745 ? 0.872 34.881 40.039 1.00 41.59 745 THR A N 1
ATOM 5672 C CA . THR A 1 745 ? 1.462 34.081 38.954 1.00 41.59 745 THR A CA 1
ATOM 5673 C C . THR A 1 745 ? 2.973 34.262 39.012 1.00 41.59 745 THR A C 1
ATOM 5675 O O . THR A 1 745 ? 3.553 34.969 38.188 1.00 41.59 745 THR A O 1
ATOM 5678 N N . ARG A 1 746 ? 3.628 33.670 40.019 1.00 49.44 746 ARG A N 1
ATOM 5679 C CA . ARG A 1 746 ? 5.069 33.430 39.912 1.00 49.44 746 ARG A CA 1
ATOM 5680 C C . ARG A 1 746 ? 5.263 32.518 38.706 1.00 49.44 746 ARG A C 1
ATOM 5682 O O . ARG A 1 746 ? 4.748 31.401 38.702 1.00 49.44 746 ARG A O 1
ATOM 5689 N N . GLU A 1 747 ? 5.935 33.023 37.675 1.00 57.00 747 GLU A N 1
ATOM 5690 C CA . GLU A 1 747 ? 6.384 32.193 36.561 1.00 57.00 747 GLU A CA 1
ATOM 5691 C C . GLU A 1 747 ? 7.163 30.998 37.133 1.00 57.00 747 GLU A C 1
ATOM 5693 O O . GLU A 1 747 ? 7.927 31.178 38.089 1.00 57.00 747 GLU A O 1
ATOM 5698 N N . PRO A 1 748 ? 6.936 29.774 36.630 1.00 64.38 748 PRO A N 1
ATOM 5699 C CA . PRO A 1 748 ? 7.633 28.600 37.132 1.00 64.38 748 PRO A CA 1
ATOM 5700 C C . PRO A 1 748 ? 9.141 28.791 36.940 1.00 64.38 748 PRO A C 1
ATOM 5702 O O . PRO A 1 748 ? 9.626 28.905 35.814 1.00 64.38 748 PRO A O 1
ATOM 5705 N N . THR A 1 749 ? 9.875 28.855 38.050 1.00 77.38 749 THR A N 1
ATOM 5706 C CA . THR A 1 749 ? 11.333 28.943 38.048 1.00 77.38 749 THR A CA 1
ATOM 5707 C C . THR A 1 749 ? 11.940 27.550 37.914 1.00 77.38 749 THR A C 1
ATOM 5709 O O . THR A 1 749 ? 11.453 26.575 38.489 1.00 77.38 749 THR A O 1
ATOM 5712 N N . ILE A 1 750 ? 13.004 27.449 37.123 1.00 82.38 750 ILE A N 1
ATOM 5713 C CA . ILE A 1 750 ? 13.668 26.195 36.776 1.00 82.38 750 ILE A CA 1
ATOM 5714 C C . ILE A 1 750 ? 14.987 26.107 37.541 1.00 82.38 750 ILE A C 1
ATOM 5716 O O . ILE A 1 750 ? 15.881 26.933 37.349 1.00 82.38 750 ILE A O 1
ATOM 5720 N N . ASP A 1 751 ? 15.114 25.057 38.352 1.00 83.62 751 ASP A N 1
ATOM 5721 C CA . ASP A 1 751 ? 16.366 24.647 38.987 1.00 83.62 751 ASP A CA 1
ATOM 5722 C C . ASP A 1 751 ? 16.889 23.384 38.303 1.00 83.62 751 ASP A C 1
ATOM 5724 O O . ASP A 1 751 ? 16.273 22.316 38.367 1.00 83.62 751 ASP A O 1
ATOM 5728 N N . LEU A 1 752 ? 18.034 23.489 37.629 1.00 85.25 752 LEU A N 1
ATOM 5729 C CA . LEU A 1 752 ? 18.593 22.390 36.847 1.00 85.25 752 LEU A CA 1
ATOM 5730 C C . LEU A 1 752 ? 20.115 22.416 36.887 1.00 85.25 752 LEU A C 1
ATOM 5732 O O . LEU A 1 752 ? 20.724 23.410 36.516 1.00 85.25 752 LEU A O 1
ATOM 5736 N N . LYS A 1 753 ? 20.749 21.302 37.262 1.00 87.12 753 LYS A N 1
ATOM 5737 C CA . LYS A 1 753 ? 22.209 21.161 37.207 1.00 87.12 753 LYS A CA 1
ATOM 5738 C C . LYS A 1 753 ? 22.592 19.887 36.479 1.00 87.12 753 LYS A C 1
ATOM 5740 O O . LYS A 1 753 ? 22.465 18.792 37.022 1.00 87.12 753 LYS A O 1
ATOM 5745 N N . LEU A 1 754 ? 23.063 20.036 35.247 1.00 86.25 754 LEU A N 1
ATOM 5746 C CA . LEU A 1 754 ? 23.433 18.938 34.362 1.00 86.25 754 LEU A CA 1
ATOM 5747 C C . LEU A 1 754 ? 24.824 19.180 33.769 1.00 86.25 754 LEU A C 1
ATOM 5749 O O . LEU A 1 754 ? 25.274 20.312 33.589 1.00 86.25 754 LEU A O 1
ATOM 5753 N N . SER A 1 755 ? 25.533 18.100 33.471 1.00 86.00 755 SER A N 1
ATOM 5754 C CA . SER A 1 755 ? 26.842 18.147 32.826 1.00 86.00 755 SER A CA 1
ATOM 5755 C C . SER A 1 755 ? 26.885 17.186 31.650 1.00 86.00 755 SER A C 1
ATOM 5757 O O . SER A 1 755 ? 26.291 16.110 31.692 1.00 86.00 755 SER A O 1
ATOM 5759 N N . ASN A 1 756 ? 27.603 17.597 30.606 1.00 85.44 756 ASN A N 1
ATOM 5760 C CA . ASN A 1 756 ? 27.841 16.826 29.390 1.00 85.44 756 ASN A CA 1
ATOM 5761 C C . ASN A 1 756 ? 26.560 16.226 28.783 1.00 85.44 756 ASN A C 1
ATOM 5763 O O . ASN A 1 756 ? 26.456 15.015 28.578 1.00 85.44 756 ASN A O 1
ATOM 5767 N N . ILE A 1 757 ? 25.570 17.082 28.541 1.00 87.88 757 ILE A N 1
ATOM 5768 C CA . ILE A 1 757 ? 24.245 16.683 28.068 1.00 87.88 757 ILE A CA 1
ATOM 5769 C C . ILE A 1 757 ? 23.989 17.205 26.656 1.00 87.88 757 ILE A C 1
ATOM 5771 O O . ILE A 1 757 ? 24.460 18.279 26.291 1.00 87.88 757 ILE A O 1
ATOM 5775 N N . THR A 1 758 ? 23.235 16.459 25.852 1.00 90.38 758 THR A N 1
ATOM 5776 C CA . THR A 1 758 ? 22.797 16.938 24.536 1.00 90.38 758 THR A CA 1
ATOM 5777 C C . THR A 1 758 ? 21.781 18.069 24.679 1.00 90.38 758 THR A C 1
ATOM 5779 O O . THR A 1 758 ? 21.003 18.104 25.636 1.00 90.38 758 THR A O 1
ATOM 5782 N N . LEU A 1 759 ? 21.745 18.976 23.704 1.00 89.00 759 LEU A N 1
ATOM 5783 C CA . LEU A 1 759 ? 20.769 20.063 23.651 1.00 89.00 759 LEU A CA 1
ATOM 5784 C C . LEU A 1 759 ? 19.325 19.528 23.676 1.00 89.00 759 LEU A C 1
ATOM 5786 O O . LEU A 1 759 ? 18.487 20.083 24.378 1.00 89.00 759 LEU A O 1
ATOM 5790 N N . ALA A 1 760 ? 19.061 18.396 23.013 1.00 88.44 760 ALA A N 1
ATOM 5791 C CA . ALA A 1 760 ? 17.781 17.683 23.061 1.00 88.44 760 ALA A CA 1
ATOM 5792 C C . ALA A 1 760 ? 17.353 17.318 24.489 1.00 88.44 760 ALA A C 1
ATOM 5794 O O . ALA A 1 760 ? 16.198 17.502 24.872 1.00 88.44 760 ALA A O 1
ATOM 5795 N N . ALA A 1 761 ? 18.276 16.768 25.280 1.00 86.88 761 ALA A N 1
ATOM 5796 C CA . ALA A 1 761 ? 17.968 16.330 26.631 1.00 86.88 761 ALA A CA 1
ATOM 5797 C C . ALA A 1 761 ? 17.906 17.522 27.598 1.00 86.88 761 ALA A C 1
ATOM 5799 O O . ALA A 1 761 ? 17.012 17.554 28.437 1.00 86.88 761 ALA A O 1
ATOM 5800 N N . ALA A 1 762 ? 18.759 18.539 27.426 1.00 87.19 762 ALA A N 1
ATOM 5801 C CA . ALA A 1 762 ? 18.648 19.808 28.145 1.00 87.19 762 ALA A CA 1
ATOM 5802 C C . ALA A 1 762 ? 17.275 20.467 27.933 1.00 87.19 762 ALA A C 1
ATOM 5804 O O . ALA A 1 762 ? 16.598 20.769 28.912 1.00 87.19 762 ALA A O 1
ATOM 5805 N N . LEU A 1 763 ? 16.837 20.601 26.674 1.00 89.19 763 LEU A N 1
ATOM 5806 C CA . LEU A 1 763 ? 15.537 21.170 26.309 1.00 89.19 763 LEU A CA 1
ATOM 5807 C C . LEU A 1 763 ? 14.369 20.339 26.851 1.00 89.19 763 LEU A C 1
ATOM 5809 O O . LEU A 1 763 ? 13.378 20.880 27.331 1.00 89.19 763 LEU A O 1
ATOM 5813 N N . LYS A 1 764 ? 14.484 19.008 26.809 1.00 88.62 764 LYS A N 1
ATOM 5814 C CA . LYS A 1 764 ? 13.466 18.122 27.376 1.00 88.62 764 LYS A CA 1
ATOM 5815 C C . LYS A 1 764 ? 13.318 18.323 28.885 1.00 88.62 764 LYS A C 1
ATOM 5817 O O . LYS A 1 764 ? 12.198 18.464 29.359 1.00 88.62 764 LYS A O 1
ATOM 5822 N N . TYR A 1 765 ? 14.425 18.367 29.631 1.00 87.00 765 TYR A N 1
ATOM 5823 C CA . TYR A 1 765 ? 14.382 18.560 31.082 1.00 87.00 765 TYR A CA 1
ATOM 5824 C C . TYR A 1 765 ? 13.867 19.949 31.475 1.00 87.00 765 TYR A C 1
ATOM 5826 O O . TYR A 1 765 ? 13.110 20.048 32.439 1.00 87.00 765 TYR A O 1
ATOM 5834 N N . THR A 1 766 ? 14.219 21.007 30.735 1.00 85.75 766 THR A N 1
ATOM 5835 C CA . THR A 1 766 ? 13.672 22.350 30.988 1.00 85.75 766 THR A CA 1
ATOM 5836 C C . THR A 1 766 ? 12.173 22.420 30.704 1.00 85.75 766 THR A C 1
ATOM 5838 O O . THR A 1 766 ? 11.428 22.933 31.536 1.00 85.75 766 THR A O 1
ATOM 5841 N N . CYS A 1 767 ? 11.709 21.849 29.586 1.00 85.56 767 CYS A N 1
ATOM 5842 C CA . CYS A 1 767 ? 10.283 21.805 29.249 1.00 85.56 767 CYS A CA 1
ATOM 5843 C C . CYS A 1 767 ? 9.485 20.952 30.251 1.00 85.56 767 CYS A C 1
ATOM 5845 O O . CYS A 1 767 ? 8.423 21.373 30.705 1.00 85.56 767 CYS A O 1
ATOM 5847 N N . ASP A 1 768 ? 10.016 19.795 30.665 1.00 84.62 768 ASP A N 1
ATOM 5848 C CA . ASP A 1 768 ? 9.374 18.913 31.646 1.00 84.62 768 ASP A CA 1
ATOM 5849 C C . ASP A 1 768 ? 9.192 19.593 33.013 1.00 84.62 768 ASP A C 1
ATOM 5851 O O . ASP A 1 768 ? 8.132 19.441 33.622 1.00 84.62 768 ASP A O 1
ATOM 5855 N N . LEU A 1 769 ? 10.183 20.365 33.475 1.00 84.31 769 LEU A N 1
ATOM 5856 C CA . LEU A 1 769 ? 10.095 21.130 34.726 1.00 84.31 769 LEU A CA 1
ATOM 5857 C C . LEU A 1 769 ? 9.106 22.299 34.637 1.00 84.31 769 LEU A C 1
ATOM 5859 O O . LEU A 1 769 ? 8.455 22.617 35.628 1.00 84.31 769 LEU A O 1
ATOM 5863 N N . ALA A 1 770 ? 8.959 22.901 33.455 1.00 80.00 770 ALA A N 1
ATOM 5864 C CA . ALA A 1 770 ? 8.025 23.998 33.216 1.00 80.00 770 ALA A CA 1
ATOM 5865 C C . ALA A 1 770 ? 6.598 23.547 32.837 1.00 80.00 770 ALA A C 1
ATOM 5867 O O . ALA A 1 770 ? 5.721 24.391 32.672 1.00 80.00 770 ALA A O 1
ATOM 5868 N N . GLY A 1 771 ? 6.341 22.240 32.690 1.00 80.31 771 GLY A N 1
ATOM 5869 C CA . GLY A 1 771 ? 5.033 21.717 32.266 1.00 80.31 771 GLY A CA 1
ATOM 5870 C C . GLY A 1 771 ? 4.717 21.911 30.774 1.00 80.31 771 GLY A C 1
ATOM 5871 O O . GLY A 1 771 ? 3.556 21.834 30.378 1.00 80.31 771 GLY A O 1
ATOM 5872 N N . MET A 1 772 ? 5.739 22.134 29.949 1.00 83.81 772 MET A N 1
ATOM 5873 C CA . MET A 1 772 ? 5.635 22.375 28.507 1.00 83.81 772 MET A CA 1
ATOM 5874 C C . MET A 1 772 ? 6.137 21.157 27.711 1.00 83.81 772 MET A C 1
ATOM 5876 O O . MET A 1 772 ? 6.864 20.309 28.231 1.00 83.81 772 MET A O 1
ATOM 5880 N N . GLU A 1 773 ? 5.762 21.058 26.442 1.00 83.62 773 GLU A N 1
ATOM 5881 C CA . GLU A 1 773 ? 6.265 20.090 25.460 1.00 83.62 773 GLU A CA 1
ATOM 5882 C C . GLU A 1 773 ? 6.809 20.841 24.238 1.00 83.62 773 GLU A C 1
ATOM 5884 O O . GLU A 1 773 ? 6.450 21.997 24.017 1.00 83.62 773 GLU A O 1
ATOM 5889 N N . TYR A 1 774 ? 7.718 20.227 23.473 1.00 84.56 774 TYR A N 1
ATOM 5890 C CA . TYR A 1 774 ? 8.288 20.848 22.278 1.00 84.56 774 TYR A CA 1
ATOM 5891 C C . TYR A 1 774 ? 8.033 20.017 21.016 1.00 84.56 774 TYR A C 1
ATOM 5893 O O . TYR A 1 774 ? 8.092 18.788 21.042 1.00 84.56 774 TYR A O 1
ATOM 5901 N N . ILE A 1 775 ? 7.800 20.703 19.898 1.00 82.62 775 ILE A N 1
ATOM 5902 C CA . ILE A 1 775 ? 7.609 20.149 18.556 1.00 82.62 775 ILE A CA 1
ATOM 5903 C C . ILE A 1 775 ? 8.692 20.730 17.646 1.00 82.62 775 ILE A C 1
ATOM 5905 O O . ILE A 1 775 ? 8.934 21.935 17.638 1.00 82.62 775 ILE A O 1
ATOM 5909 N N . VAL A 1 776 ? 9.358 19.871 16.872 1.00 82.06 776 VAL A N 1
ATOM 5910 C CA . VAL A 1 776 ? 10.369 20.301 15.897 1.00 82.06 776 VAL A CA 1
ATOM 5911 C C . VAL A 1 776 ? 9.682 20.635 14.575 1.00 82.06 776 VAL A C 1
ATOM 5913 O O . VAL A 1 776 ? 9.125 19.755 13.918 1.00 82.06 776 VAL A O 1
ATOM 5916 N N . GLU A 1 777 ? 9.743 21.900 14.169 1.00 77.88 777 GLU A N 1
ATOM 5917 C CA . GLU A 1 777 ? 9.273 22.371 12.867 1.00 77.88 777 GLU A CA 1
ATOM 5918 C C . GLU A 1 777 ? 10.462 22.561 11.896 1.00 77.88 777 GLU A C 1
ATOM 5920 O O . GLU A 1 777 ? 11.630 22.545 12.307 1.00 77.88 777 GLU A O 1
ATOM 5925 N N . PRO A 1 778 ? 10.224 22.749 10.580 1.00 69.31 778 PRO A N 1
ATOM 5926 C CA . PRO A 1 778 ? 11.305 22.930 9.605 1.00 69.31 778 PRO A CA 1
ATOM 5927 C C . PRO A 1 778 ? 12.210 24.143 9.876 1.00 69.31 778 PRO A C 1
ATOM 5929 O O . PRO A 1 778 ? 13.365 24.144 9.455 1.00 69.31 778 PRO A O 1
ATOM 5932 N N . HIS A 1 779 ? 11.695 25.170 10.561 1.00 71.38 779 HIS A N 1
ATOM 5933 C CA . HIS A 1 779 ? 12.367 26.464 10.741 1.00 71.38 779 HIS A CA 1
ATOM 5934 C C . HIS A 1 779 ? 12.475 26.932 12.200 1.00 71.38 779 HIS A C 1
ATOM 5936 O O . HIS A 1 779 ? 13.190 27.894 12.477 1.00 71.38 779 HIS A O 1
ATOM 5942 N N . ASN A 1 780 ? 11.794 26.268 13.133 1.00 77.81 780 ASN A N 1
ATOM 5943 C CA . ASN A 1 780 ? 11.822 26.587 14.557 1.00 77.81 780 ASN A CA 1
ATOM 5944 C C . ASN A 1 780 ? 11.589 25.312 15.394 1.00 77.81 780 ASN A C 1
ATOM 5946 O O . ASN A 1 780 ? 11.292 24.240 14.864 1.00 77.81 780 ASN A O 1
ATOM 5950 N N . ILE A 1 781 ? 11.722 25.437 16.708 1.00 84.25 781 ILE A N 1
ATOM 5951 C CA . ILE A 1 781 ? 11.252 24.462 17.684 1.00 84.25 781 ILE A CA 1
ATOM 5952 C C . ILE A 1 781 ? 10.190 25.160 18.528 1.00 84.25 781 ILE A C 1
ATOM 5954 O O . ILE A 1 781 ? 10.499 26.081 19.290 1.00 84.25 781 ILE A O 1
ATOM 5958 N N . LEU A 1 782 ? 8.946 24.725 18.360 1.00 81.19 782 LEU A N 1
ATOM 5959 C CA . LEU A 1 782 ? 7.782 25.268 19.041 1.00 81.19 782 LEU A CA 1
ATOM 5960 C C . LEU A 1 782 ? 7.647 24.629 20.421 1.00 81.19 782 LEU A C 1
ATOM 5962 O O . LEU A 1 782 ? 7.663 23.409 20.532 1.00 81.19 782 LEU A O 1
ATOM 5966 N N . ILE A 1 783 ? 7.487 25.438 21.461 1.00 84.06 783 ILE A N 1
ATOM 5967 C CA . ILE A 1 783 ? 7.319 25.005 22.849 1.00 84.06 783 ILE A CA 1
ATOM 5968 C C . ILE A 1 783 ? 5.917 25.405 23.287 1.00 84.06 783 ILE A C 1
ATOM 5970 O O . ILE A 1 783 ? 5.617 26.593 23.349 1.00 84.06 783 ILE A O 1
ATOM 5974 N N . HIS A 1 784 ? 5.069 24.428 23.590 1.00 80.44 784 HIS A N 1
ATOM 5975 C CA . HIS A 1 784 ? 3.655 24.631 23.895 1.00 80.44 784 HIS A CA 1
ATOM 5976 C C . HIS A 1 784 ? 3.255 23.960 25.219 1.00 80.44 784 HIS A C 1
ATOM 5978 O O . HIS A 1 784 ? 3.957 23.064 25.697 1.00 80.44 784 HIS A O 1
ATOM 5984 N N . PRO A 1 785 ? 2.137 24.364 25.847 1.00 77.88 785 PRO A N 1
ATOM 5985 C CA . PRO A 1 785 ? 1.661 23.732 27.075 1.00 77.88 785 PRO A CA 1
ATOM 5986 C C . PRO A 1 785 ? 1.314 22.258 26.849 1.00 77.88 785 PRO A C 1
ATOM 5988 O O . PRO A 1 785 ? 0.734 21.909 25.814 1.00 77.88 785 PRO A O 1
ATOM 5991 N N . LYS A 1 786 ? 1.635 21.390 27.820 1.00 72.62 786 LYS A N 1
ATOM 5992 C CA . LYS A 1 786 ? 1.147 20.003 27.804 1.00 72.62 786 LYS A CA 1
ATOM 5993 C C . LYS A 1 786 ? -0.389 19.995 27.948 1.00 72.62 786 LYS A C 1
ATOM 5995 O O . LYS A 1 786 ? -0.891 20.706 28.821 1.00 72.62 786 LYS A O 1
ATOM 6000 N N . PRO A 1 787 ? -1.118 19.242 27.102 1.00 56.53 787 PRO A N 1
ATOM 6001 C CA . PRO A 1 787 ? -2.583 19.207 27.098 1.00 56.53 787 PRO A CA 1
ATOM 6002 C C . PRO A 1 787 ? -3.206 18.574 28.348 1.00 56.53 787 PRO A C 1
ATOM 6004 O O . PRO A 1 787 ? -2.561 17.696 28.972 1.00 56.53 787 PRO A O 1
#

Foldseek 3Di:
DDPPPPLVLVVVVLVVLLVVLVVVLVVLVVCVLQDALVLSLVLLLLVLVLLVCVVVVVVVFDDQPPDDPPDPDDPPPPPPPPDDPDDDDDDDDDDDDDDDPDPPPPDDDPDPDDDPSVVVVVVLVVLLVVLVVLQVVLVVVVVVQVVQWDFDDDPLVVLLVVLQPAPCSVQETETEGCLFLFWWWFDQRRIYIYDYPCLVVDDPLLSNLRSQLRSVCVNSSCLVSLLSLSNSCSNNVVRPSSVVSVLVSLVSSSSNSNVRSVVVPDQLVVSLVSLVVSVVRDPDPNPPRHSTMSDRRDDSVVVNVVSVVPDPSPDDDPVVVVSVVVSVVVSVVVVVVSCVSVPPDDDDPDDDDDDPDPDDLWVVLLVVQVVLQQPQWDAKDWFDQAFLLVLVVVLQVSQQVRQPPDPDSVQGGAAEAEDPPFRRRGGDGDIDGGGGSNVSVVVSQVRRQWDWDRTSGHIYIGHPPDFDFDKDKDKDQADLCLQPCQPPPDDAPVSSLVSVVQDADVPWDWHADNVRSMIITIGGPVSVVVVVVVRVVVVVVVPDDDPLLVVVVVQQQVQWDAKDFFAQAFLVRVQVVLQVSQQVRRPPDPDSVLGGAAEEEDPDDLRRATDGDIAGGGRNVVVLQNSLVSSVFGWDGDSGHIYRYHDPPDPPPPVSVVLFVVLLVVQVCLQQVFWDAWDWFDQAFLVRLVVVLQVSQQVRQPVDPDSRPGGAAETEHPPDDDPPDDDDDDDDDDDDDDDDDDDPPPRQGDGDIDGGGGSNVSVVNSLVSNQWDWDRGSHHIYIYHDD

Sequence (787 aa):
MNDFTIPVILAEFLVKSGVVLAIGFGVLAAISRVLPAEVMHSLWLRIFSVSLVIPVLLVAVPRWKVLPDLFTLPPTETPVLEMPSKPVTYTTGYTPVSDVAVPIVPAADPGFEFSWPWTLFAIWVGGVAWLLLRSVSGGMFLRRIERGAEPASGKILAKFNELNDSPRRNRITLLLSPLVKSPFTWGLVRSRIALPESAANWSDDDLEMILLHELEHVRRNDARAVLVSRLFLALNWVNPFAWIAIDWAAQHREEACDWRVIDAGFSSENYAAMLFRQAKISVSPIPRNCATAVAETGTIENRVKMILNESPRILSGKVTLLSRLSGIATLLAVLAIGISGFSDNEAIAADVAEPSNPGTPADEGIAAIEQKLKNISIPSVEFSKTPLRNALAFLQQKSVDLDATEPDPARKGIDIILDADAAGDTPITLRMTKVPLIEALRYTTELADSKYKVEPKAVVILPLTSPTAELYTNVFQVSPTFMNIGGHDAKTALEVLTHAGVTFPQGGSAIYNRETSQLIVRNTEDQIELIEALLDSGSDQAAAMDPEVEAYLRRIESITLPSVELVDAPIMDAAAFFQRRSVELDVDEPDPAKKGINIVVASGGIRDAVVNLKLTDVPLGEALRYTAELAGGGLRVDESAVVIGYDKSTPRSPGGLAAAKAKIEANEKKLTSIVIPHLEFVETALPDALEFLQQRSVDLDINEPDTSKKGLNFVLDTGRPKKREASAGDPLAGGGFDSGSGGDTREPTIDLKLSNITLAAALKYTCDLAGMEYIVEPHNILIHPKP

Radius of gyration: 41.05 Å; chains: 1; bounding box: 86×121×104 Å

pLDDT: mean 71.9, std 17.25, range [26.08, 92.94]